Protein 3O0G (pdb70)

InterPro domains:
  IPR000719 Protein kinase domain [PF00069] (4-286)
  IPR000719 Protein kinase domain [PS50011] (4-286)
  IPR000719 Protein kinase domain [SM00220] (4-286)
  IPR008271 Serine/threonine-protein kinase, active site [PS00108] (122-134)
  IPR011009 Protein kinase-like domain superfamily [SSF56112] (1-290)
  IPR017441 Protein kinase, ATP binding site [PS00107] (10-33)
  IPR050108 Cyclin-dependent kinase [PTHR24056] (2-286)

Secondary structure (DSSP, 8-state):
--SEEEEEEEEE-SSSEEEEEEETTT--EEEEEEEESS-SSTTHHHHHHHHHHHHTT---TTBPPEEEEEEETTEEEEEEE--SEEHHHHHHHTTT---HHHHHHHHHHHHHHHHHHHHTTEE----SGGGEEE-TTS-EEE---TT-EE--S--S---S--S-GGG--HHHHTT-S---THHHHHHHHHHHHHHTTTS--S---SSHHHHHHHHHHHH-PPPTTT-TTGGGSTT--------TT---TTTSTT--HHHHHHHHHHS-SSGGGSPPHHHHHTSGGGTT-/---B--EEEE---EEEEEE--HHHHHHHHHHTT---TTBPPEEEEEEETTEEEEEEE--SEEHHHHHHHTTT---HHHHHHHHHHHHHHHHHHHHTTEE----SGGGEEE-TTS-EEE---SS-EE--S--S---S--S-GGG--HHHHTT-S---THHHHHHHHHHHHHHTTTS--S---SSHHHHHHHHHHHH-PPPTTT-GGGGGSTT------------STTT-TT--HHHHHHHHHHS-SSGGGSPPHHHHHTSGGG--/--SHHHHHHHHHHHHHHH-TT-TT--THHHHHHHHHHHHHHHHHTS-SS-S--HHHHHHHHHHHHHHS-TT--SHHHHHHHHHHHHHHHHHHH-SSS---SGGG---S-HHHHHHHHHHHHHHHHHHHHHHHH-HHHHHHHHHHHHTT-/---HHHHHHHHHHHHHHH-TT-TT--THHHHHHHHHHHHHHHHHTS-SS-S--HHHHHHHHHHHHHH--TT--SHHHHHHHHHHHHHHHHHHH-SSS---SGGG--SS-SHHHHHHHHHHHHHHHHHHHHHHH-HHHHHHHHHHHHTT-

Structure (mmCIF, N/CA/C/O backbone):
data_3O0G
#
_entry.id   3O0G
#
_cell.length_a   117.124
_cell.length_b   117.124
_cell.length_c   155.599
_cell.angle_alpha   90.00
_cell.angle_beta   90.00
_cell.angle_gamma   120.00
#
_symmetry.space_group_name_H-M   'P 32 2 1'
#
loop_
_entity.id
_entity.type
_entity.pdbx_description
1 polymer 'Cell division protein kinase 5'
2 polymer 'Cyclin-dependent kinase 5 activator 1'
3 non-polymer {4-amino-2-[(4-chlorophenyl)amino]-1,3-thiazol-5-yl}(3-nitrophenyl)methanone
4 water water
#
loop_
_atom_site.group_PDB
_atom_site.id
_atom_site.type_symbol
_atom_site.label_atom_id
_atom_site.label_alt_id
_atom_site.label_comp_id
_atom_site.label_asym_id
_atom_site.label_entity_id
_atom_site.label_seq_id
_atom_site.pdbx_PDB_ins_code
_atom_site.Cartn_x
_atom_site.Cartn_y
_atom_site.Cartn_z
_atom_site.occupancy
_atom_site.B_iso_or_equiv
_atom_site.auth_seq_id
_atom_site.auth_comp_id
_atom_site.auth_asym_id
_atom_site.auth_atom_id
_atom_site.pdbx_PDB_model_num
ATOM 1 N N . MET A 1 1 ? 70.052 14.346 24.024 1.00 67.54 1 MET A N 1
ATOM 2 C CA . MET A 1 1 ? 69.684 13.163 23.189 1.00 67.18 1 MET A CA 1
ATOM 3 C C . MET A 1 1 ? 70.512 13.082 21.914 1.00 68.57 1 MET A C 1
ATOM 4 O O . MET A 1 1 ? 71.139 14.070 21.508 1.00 69.56 1 MET A O 1
ATOM 9 N N . GLN A 1 2 ? 70.522 11.896 21.298 1.00 68.33 2 GLN A N 1
ATOM 10 C CA . GLN A 1 2 ? 71.182 11.679 20.010 1.00 68.51 2 GLN A CA 1
ATOM 11 C C . GLN A 1 2 ? 70.385 12.273 18.825 1.00 66.16 2 GLN A C 1
ATOM 12 O O . GLN A 1 2 ? 70.967 12.833 17.896 1.00 66.72 2 GLN A O 1
ATOM 18 N N . LYS A 1 3 ? 69.060 12.169 18.869 1.00 63.19 3 LYS A N 1
ATOM 19 C CA . LYS A 1 3 ? 68.208 12.719 17.809 1.00 61.11 3 LYS A CA 1
ATOM 20 C C . LYS A 1 3 ? 68.152 14.257 17.825 1.00 59.44 3 LYS A C 1
ATOM 21 O O . LYS A 1 3 ? 67.907 14.882 16.790 1.00 59.49 3 LYS A O 1
ATOM 27 N N . TYR A 1 4 ? 68.393 14.857 18.988 1.00 57.82 4 TYR A N 1
ATOM 28 C CA . TYR A 1 4 ? 68.255 16.307 19.148 1.00 56.00 4 TYR A CA 1
ATOM 29 C C . TYR A 1 4 ? 69.574 17.018 19.434 1.00 58.07 4 TYR A C 1
ATOM 30 O O . TYR A 1 4 ? 70.387 16.544 20.223 1.00 59.84 4 TYR A O 1
ATOM 39 N N . GLU A 1 5 ? 69.781 18.148 18.765 1.00 58.18 5 GLU A N 1
ATOM 40 C CA . GLU A 1 5 ? 70.932 19.009 19.008 1.00 59.60 5 GLU A CA 1
ATOM 41 C C . GLU A 1 5 ? 70.464 20.227 19.805 1.00 58.09 5 GLU A C 1
ATOM 42 O O . GLU A 1 5 ? 69.575 20.941 19.356 1.00 56.15 5 GLU A O 1
ATOM 48 N N . LYS A 1 6 ? 71.056 20.449 20.981 1.00 59.12 6 LYS A N 1
ATOM 49 C CA . LYS A 1 6 ? 70.722 21.606 21.826 1.00 58.79 6 LYS A CA 1
ATOM 50 C C . LYS A 1 6 ? 71.274 22.885 21.212 1.00 60.07 6 LYS A C 1
ATOM 51 O O . LYS A 1 6 ? 72.423 22.915 20.774 1.00 62.50 6 LYS A O 1
ATOM 57 N N . LEU A 1 7 ? 70.456 23.934 21.201 1.00 59.17 7 LEU A N 1
ATOM 58 C CA . LEU A 1 7 ? 70.810 25.209 20.577 1.00 60.32 7 LEU A CA 1
ATOM 59 C C . LEU A 1 7 ? 71.148 26.274 21.617 1.00 60.73 7 LEU A C 1
ATOM 60 O O . LEU A 1 7 ? 72.197 26.926 21.541 1.00 62.91 7 LEU A O 1
ATOM 65 N N . GLU A 1 8 ? 70.240 26.448 22.569 1.00 59.03 8 GLU A N 1
ATOM 66 C CA . GLU A 1 8 ? 70.387 27.390 23.672 1.00 59.43 8 GLU A CA 1
ATOM 67 C C . GLU A 1 8 ? 69.546 26.902 24.844 1.00 58.06 8 GLU A C 1
ATOM 68 O O . GLU A 1 8 ? 68.584 26.148 24.662 1.00 56.03 8 GLU A O 1
ATOM 74 N N . LYS A 1 9 ? 69.902 27.364 26.039 1.00 59.08 9 LYS A N 1
ATOM 75 C CA . LYS A 1 9 ? 69.049 27.246 27.220 1.00 58.41 9 LYS A CA 1
ATOM 76 C C . LYS A 1 9 ? 68.164 28.500 27.295 1.00 57.34 9 LYS A C 1
ATOM 77 O O . LYS A 1 9 ? 68.673 29.602 27.522 1.00 58.76 9 LYS A O 1
ATOM 83 N N . ILE A 1 10 ? 66.850 28.338 27.108 1.00 55.74 10 ILE A N 1
ATOM 84 C CA . ILE A 1 10 ? 65.944 29.480 26.924 1.00 55.15 10 ILE A CA 1
ATOM 85 C C . ILE A 1 10 ? 64.821 29.522 27.930 1.00 54.39 10 ILE A C 1
ATOM 86 O O . ILE A 1 10 ? 63.910 30.371 27.834 1.00 53.87 10 ILE A O 1
ATOM 91 N N . GLY A 1 11 ? 64.862 28.619 28.899 1.00 55.09 11 GLY A N 1
ATOM 92 C CA . GLY A 1 11 ? 63.652 28.335 29.624 1.00 54.66 11 GLY A CA 1
ATOM 93 C C . GLY A 1 11 ? 63.718 28.222 31.119 1.00 55.74 11 GLY A C 1
ATOM 94 O O . GLY A 1 11 ? 64.488 27.425 31.672 1.00 57.01 11 GLY A O 1
ATOM 95 N N . GLU A 1 12 ? 62.889 29.046 31.757 1.00 55.50 12 GLU A N 1
ATOM 96 C CA . GLU A 1 12 ? 62.523 28.872 33.143 1.00 55.84 12 GLU A CA 1
ATOM 97 C C . GLU A 1 12 ? 61.544 27.703 33.123 1.00 54.95 12 GLU A C 1
ATOM 98 O O . GLU A 1 12 ? 60.316 27.890 33.049 1.00 53.50 12 GLU A O 1
ATOM 104 N N . GLY A 1 13 ? 62.073 26.487 33.156 1.00 56.02 13 GLY A N 1
ATOM 105 C CA . GLY A 1 13 ? 61.184 25.351 33.292 1.00 55.72 13 GLY A CA 1
ATOM 106 C C . GLY A 1 13 ? 60.363 25.659 34.524 1.00 55.37 13 GLY A C 1
ATOM 107 O O . GLY A 1 13 ? 60.838 26.345 35.440 1.00 56.92 13 GLY A O 1
ATOM 108 N N . THR A 1 14 ? 59.128 25.192 34.575 1.00 54.08 14 THR A N 1
ATOM 109 C CA . THR A 1 14 ? 58.382 25.351 35.818 1.00 53.50 14 THR A CA 1
ATOM 110 C C . THR A 1 14 ? 58.945 24.418 36.906 1.00 54.54 14 THR A C 1
ATOM 111 O O . THR A 1 14 ? 58.955 24.768 38.097 1.00 55.80 14 THR A O 1
ATOM 115 N N . TYR A 1 15 ? 59.417 23.239 36.494 1.00 54.15 15 TYR A N 1
ATOM 116 C CA . TYR A 1 15 ? 60.025 22.278 37.417 1.00 54.07 15 TYR A CA 1
ATOM 117 C C . TYR A 1 15 ? 61.360 21.751 36.925 1.00 55.36 15 TYR A C 1
ATOM 118 O O . TYR A 1 15 ? 62.130 21.169 37.708 1.00 57.71 15 TYR A O 1
ATOM 127 N N . GLY A 1 16 ? 61.647 21.931 35.637 1.00 54.19 16 GLY A N 1
ATOM 128 C CA . GLY A 1 16 ? 62.921 21.480 35.096 1.00 55.28 16 GLY A CA 1
ATOM 129 C C . GLY A 1 16 ? 63.681 22.582 34.374 1.00 55.05 16 GLY A C 1
ATOM 130 O O . GLY A 1 16 ? 63.592 23.762 34.748 1.00 55.32 16 GLY A O 1
ATOM 131 N N . THR A 1 17 ? 64.428 22.198 33.341 1.00 54.58 17 THR A N 1
ATOM 132 C CA . THR A 1 17 ? 65.143 23.160 32.506 1.00 53.93 17 THR A CA 1
ATOM 133 C C . THR A 1 17 ? 64.816 23.032 31.002 1.00 51.97 17 THR A C 1
ATOM 134 O O . THR A 1 17 ? 64.929 21.948 30.416 1.00 51.51 17 THR A O 1
ATOM 138 N N . VAL A 1 18 ? 64.423 24.153 30.391 1.00 49.30 18 VAL A N 1
ATOM 139 C CA . VAL A 1 18 ? 64.036 24.179 28.974 1.00 47.38 18 VAL A CA 1
ATOM 140 C C . VAL A 1 18 ? 65.167 24.599 28.028 1.00 48.09 18 VAL A C 1
ATOM 141 O O . VAL A 1 18 ? 65.904 25.552 28.312 1.00 49.27 18 VAL A O 1
ATOM 145 N N . PHE A 1 19 ? 65.298 23.878 26.915 1.00 47.42 19 PHE A N 1
ATOM 146 C CA . PHE A 1 19 ? 66.277 24.167 25.871 1.00 48.29 19 PHE A CA 1
ATOM 147 C C . PHE A 1 19 ? 65.603 24.280 24.504 1.00 47.30 19 PHE A C 1
ATOM 148 O O . PHE A 1 19 ? 64.606 23.600 24.223 1.00 45.84 19 PHE A O 1
ATOM 156 N N . LYS A 1 20 ? 66.133 25.166 23.666 1.00 47.11 20 LYS A N 1
ATOM 157 C CA . LYS A 1 20 ? 65.776 25.197 22.258 1.00 46.63 20 LYS A CA 1
ATOM 158 C C . LYS A 1 20 ? 66.603 24.115 21.597 1.00 47.42 20 LYS A C 1
ATOM 159 O O . LYS A 1 20 ? 67.788 23.939 21.908 1.00 48.85 20 LYS A O 1
ATOM 165 N N . ALA A 1 21 ? 65.987 23.354 20.705 1.00 46.04 21 ALA A N 1
ATOM 166 C CA . ALA A 1 21 ? 66.717 22.257 20.083 1.00 47.11 21 ALA A CA 1
ATOM 167 C C . ALA A 1 21 ? 66.289 22.031 18.651 1.00 46.75 21 ALA A C 1
ATOM 168 O O . ALA A 1 21 ? 65.244 22.512 18.214 1.00 45.40 21 ALA A O 1
ATOM 170 N N . LYS A 1 22 ? 67.117 21.290 17.939 1.00 48.31 22 LYS A N 1
ATOM 171 C CA . LYS A 1 22 ? 66.863 20.929 16.560 1.00 49.07 22 LYS A CA 1
ATOM 172 C C . LYS A 1 22 ? 66.816 19.403 16.452 1.00 49.12 22 LYS A C 1
ATOM 173 O O . LYS A 1 22 ? 67.700 18.711 16.939 1.00 49.84 22 LYS A O 1
ATOM 179 N N . ASN A 1 23 ? 65.750 18.893 15.851 1.00 48.77 23 ASN A N 1
ATOM 180 C CA . ASN A 1 23 ? 65.644 17.482 15.504 1.00 50.12 23 ASN A CA 1
ATOM 181 C C . ASN A 1 23 ? 66.584 17.222 14.327 1.00 53.14 23 ASN A C 1
ATOM 182 O O . ASN A 1 23 ? 66.362 17.750 13.241 1.00 53.61 23 ASN A O 1
ATOM 187 N N . ARG A 1 24 ? 67.637 16.434 14.549 1.00 55.52 24 ARG A N 1
ATOM 188 C CA . ARG A 1 24 ? 68.664 16.197 13.533 1.00 59.03 24 ARG A CA 1
ATOM 189 C C . ARG A 1 24 ? 68.113 15.469 12.303 1.00 60.03 24 ARG A C 1
ATOM 190 O O . ARG A 1 24 ? 68.630 15.626 11.200 1.00 61.51 24 ARG A O 1
ATOM 198 N N . GLU A 1 25 ? 67.060 14.681 12.500 1.00 59.59 25 GLU A N 1
ATOM 199 C CA . GLU A 1 25 ? 66.481 13.895 11.415 1.00 60.57 25 GLU A CA 1
ATOM 200 C C . GLU A 1 25 ? 65.589 14.740 10.510 1.00 60.10 25 GLU A C 1
ATOM 201 O O . GLU A 1 25 ? 65.704 14.642 9.286 1.00 62.30 25 GLU A O 1
ATOM 207 N N . THR A 1 26 ? 64.730 15.566 11.107 1.00 57.53 26 THR A N 1
ATOM 208 C CA . THR A 1 26 ? 63.769 16.407 10.368 1.00 56.73 26 THR A CA 1
ATOM 209 C C . THR A 1 26 ? 64.153 17.888 10.227 1.00 56.63 26 THR A C 1
ATOM 210 O O . THR A 1 26 ? 63.475 18.633 9.510 1.00 56.37 26 THR A O 1
ATOM 214 N N . HIS A 1 27 ? 65.218 18.304 10.920 1.00 56.80 27 HIS A N 1
ATOM 215 C CA . HIS A 1 27 ? 65.646 19.718 11.026 1.00 56.44 27 HIS A CA 1
ATOM 216 C C . HIS A 1 27 ? 64.658 20.670 11.711 1.00 53.94 27 HIS A C 1
ATOM 217 O O . HIS A 1 27 ? 64.862 21.885 11.730 1.00 54.33 27 HIS A O 1
ATOM 224 N N . GLU A 1 28 ? 63.599 20.127 12.299 1.00 51.59 28 GLU A N 1
ATOM 225 C CA . GLU A 1 28 ? 62.623 20.957 12.982 1.00 48.88 28 GLU A CA 1
ATOM 226 C C . GLU A 1 28 ? 63.146 21.500 14.317 1.00 46.94 28 GLU A C 1
ATOM 227 O O . GLU A 1 28 ? 63.870 20.814 15.044 1.00 46.72 28 GLU A O 1
ATOM 233 N N . ILE A 1 29 ? 62.795 22.751 14.598 1.00 44.61 29 ILE A N 1
ATOM 234 C CA . ILE A 1 29 ? 63.089 23.377 15.878 1.00 42.99 29 ILE A CA 1
ATOM 235 C C . ILE A 1 29 ? 62.016 22.991 16.906 1.00 39.96 29 ILE A C 1
ATOM 236 O O . ILE A 1 29 ? 60.816 23.156 16.668 1.00 38.68 29 ILE A O 1
ATOM 241 N N . VAL A 1 30 ? 62.462 22.464 18.043 1.00 39.02 30 VAL A N 1
ATOM 242 C CA . VAL A 1 30 ? 61.565 22.102 19.152 1.00 37.21 30 VAL A CA 1
ATOM 243 C C . VAL A 1 30 ? 62.054 22.678 20.487 1.00 36.81 30 VAL A C 1
ATOM 244 O O . VAL A 1 30 ? 63.141 23.236 20.568 1.00 38.44 30 VAL A O 1
ATOM 248 N N . ALA A 1 31 ? 61.236 22.555 21.525 1.00 35.95 31 ALA A N 1
ATOM 249 C CA . ALA A 1 31 ? 61.659 22.867 22.883 1.00 36.24 31 ALA A CA 1
ATOM 250 C C . ALA A 1 31 ? 61.787 21.554 23.668 1.00 37.42 31 ALA A C 1
ATOM 251 O O . ALA A 1 31 ? 60.889 20.696 23.617 1.00 36.84 31 ALA A O 1
ATOM 253 N N . LEU A 1 32 ? 62.913 21.383 24.351 1.00 38.93 32 LEU A N 1
ATOM 254 C CA . LEU A 1 32 ? 63.110 20.227 25.234 1.00 40.37 32 LEU A CA 1
ATOM 255 C C . LEU A 1 32 ? 63.066 20.677 26.695 1.00 40.68 32 LEU A C 1
ATOM 256 O O . LEU A 1 32 ? 63.805 21.588 27.068 1.00 41.44 32 LEU A O 1
ATOM 261 N N . LYS A 1 33 ? 62.193 20.072 27.501 1.00 40.76 33 LYS A N 1
ATOM 262 C CA . LYS A 1 33 ? 62.200 20.265 28.965 1.00 41.50 33 LYS A CA 1
ATOM 263 C C . LYS A 1 33 ? 62.838 19.016 29.610 1.00 43.81 33 LYS A C 1
ATOM 264 O O . LYS A 1 33 ? 62.276 17.916 29.538 1.00 43.84 33 LYS A O 1
ATOM 270 N N . ARG A 1 34 ? 64.037 19.178 30.174 1.00 45.24 34 ARG A N 1
ATOM 271 C CA . ARG A 1 34 ? 64.783 18.063 30.743 1.00 47.43 34 ARG A CA 1
ATOM 272 C C . ARG A 1 34 ? 64.629 17.993 32.260 1.00 48.07 34 ARG A C 1
ATOM 273 O O . ARG A 1 34 ? 64.668 19.015 32.957 1.00 47.06 34 ARG A O 1
ATOM 281 N N . VAL A 1 35 ? 64.470 16.770 32.756 1.00 48.90 35 VAL A N 1
ATOM 282 C CA . VAL A 1 35 ? 64.230 16.530 34.175 1.00 49.68 35 VAL A CA 1
ATOM 283 C C . VAL A 1 35 ? 65.208 15.486 34.643 1.00 51.52 35 VAL A C 1
ATOM 284 O O . VAL A 1 35 ? 65.240 14.370 34.107 1.00 51.88 35 VAL A O 1
ATOM 288 N N . ARG A 1 36 ? 66.029 15.853 35.626 1.00 53.04 36 ARG A N 1
ATOM 289 C CA . ARG A 1 36 ? 66.950 14.907 36.242 1.00 55.47 36 ARG A CA 1
ATOM 290 C C . ARG A 1 36 ? 66.159 13.878 37.039 1.00 55.23 36 ARG A C 1
ATOM 291 O O . ARG A 1 36 ? 65.223 14.234 37.755 1.00 53.82 36 ARG A O 1
ATOM 299 N N . LEU A 1 37 ? 66.540 12.613 36.912 1.00 57.21 37 LEU A N 1
ATOM 300 C CA . LEU A 1 37 ? 65.827 11.521 37.571 1.00 57.97 37 LEU A CA 1
ATOM 301 C C . LEU A 1 37 ? 66.605 10.962 38.755 1.00 61.34 37 LEU A C 1
ATOM 302 O O . LEU A 1 37 ? 66.038 10.287 39.618 1.00 62.54 37 LEU A O 1
ATOM 307 N N . ASP A 1 38 ? 67.906 11.236 38.779 1.00 63.57 38 ASP A N 1
ATOM 308 C CA . ASP A 1 38 ? 68.759 10.899 39.916 1.00 67.08 38 ASP A CA 1
ATOM 309 C C . ASP A 1 38 ? 68.816 12.128 40.815 1.00 67.58 38 ASP A C 1
ATOM 310 O O . ASP A 1 38 ? 69.893 12.648 41.135 1.00 69.48 38 ASP A O 1
ATOM 315 N N . ASP A 1 39 ? 67.628 12.562 41.222 1.00 66.91 39 ASP A N 1
ATOM 316 C CA . ASP A 1 39 ? 67.404 13.856 41.848 1.00 67.11 39 ASP A CA 1
ATOM 317 C C . ASP A 1 39 ? 68.136 14.067 43.156 1.00 69.36 39 ASP A C 1
ATOM 318 O O . ASP A 1 39 ? 68.693 13.149 43.749 1.00 71.20 39 ASP A O 1
ATOM 323 N N . ASP A 1 40 ? 68.086 15.320 43.587 1.00 69.26 40 ASP A N 1
ATOM 324 C CA . ASP A 1 40 ? 68.405 15.732 44.937 1.00 71.21 40 ASP A CA 1
ATOM 325 C C . ASP A 1 40 ? 67.216 16.611 45.371 1.00 69.37 40 ASP A C 1
ATOM 326 O O . ASP A 1 40 ? 67.065 16.932 46.552 1.00 70.71 40 ASP A O 1
ATOM 331 N N . ASP A 1 41 ? 66.378 16.973 44.386 1.00 66.92 41 ASP A N 1
ATOM 332 C CA . ASP A 1 41 ? 65.088 17.660 44.574 1.00 64.83 41 ASP A CA 1
ATOM 333 C C . ASP A 1 41 ? 63.968 16.630 44.372 1.00 63.41 41 ASP A C 1
ATOM 334 O O . ASP A 1 41 ? 63.330 16.550 43.305 1.00 61.59 41 ASP A O 1
ATOM 339 N N . GLU A 1 42 ? 63.748 15.857 45.431 1.00 64.19 42 GLU A N 1
ATOM 340 C CA . GLU A 1 42 ? 63.061 14.562 45.399 1.00 63.68 42 GLU A CA 1
ATOM 341 C C . GLU A 1 42 ? 61.760 14.441 44.582 1.00 60.30 42 GLU A C 1
ATOM 342 O O . GLU A 1 42 ? 61.549 13.415 43.912 1.00 60.92 42 GLU A O 1
ATOM 348 N N . GLY A 1 43 ? 60.915 15.465 44.631 1.00 56.95 43 GLY A N 1
ATOM 349 C CA . GLY A 1 43 ? 59.576 15.382 44.073 1.00 53.46 43 GLY A CA 1
ATOM 350 C C . GLY A 1 43 ? 59.345 15.816 42.633 1.00 50.44 43 GLY A C 1
ATOM 351 O O . GLY A 1 43 ? 58.226 15.708 42.134 1.00 48.91 43 GLY A O 1
ATOM 352 N N . VAL A 1 44 ? 60.384 16.294 41.951 1.00 49.64 44 VAL A N 1
ATOM 353 C CA . VAL A 1 44 ? 60.219 16.849 40.594 1.00 46.92 44 VAL A CA 1
ATOM 354 C C . VAL A 1 44 ? 59.633 15.852 39.566 1.00 45.46 44 VAL A C 1
ATOM 355 O O . VAL A 1 44 ? 58.681 16.192 38.879 1.00 43.53 44 VAL A O 1
ATOM 359 N N . PRO A 1 45 ? 60.174 14.636 39.450 1.00 46.37 45 PRO A N 1
ATOM 360 C CA . PRO A 1 45 ? 59.652 13.691 38.448 1.00 45.82 45 PRO A CA 1
ATOM 361 C C . PRO A 1 45 ? 58.136 13.492 38.572 1.00 44.28 45 PRO A C 1
ATOM 362 O O . PRO A 1 45 ? 57.467 13.343 37.557 1.00 42.81 45 PRO A O 1
ATOM 366 N N . SER A 1 46 ? 57.614 13.531 39.796 1.00 44.38 46 SER A N 1
ATOM 367 C CA . SER A 1 46 ? 56.175 13.414 40.060 1.00 43.80 46 SER A CA 1
ATOM 368 C C . SER A 1 46 ? 55.311 14.437 39.297 1.00 41.01 46 SER A C 1
ATOM 369 O O . SER A 1 46 ? 54.323 14.079 38.642 1.00 39.86 46 SER A O 1
ATOM 372 N N . SER A 1 47 ? 55.697 15.710 39.345 1.00 39.58 47 SER A N 1
ATOM 373 C CA . SER A 1 47 ? 55.006 16.744 38.597 1.00 37.50 47 SER A CA 1
ATOM 374 C C . SER A 1 47 ? 55.125 16.548 37.077 1.00 35.50 47 SER A C 1
ATOM 375 O O . SER A 1 47 ? 54.164 16.773 36.342 1.00 34.22 47 SER A O 1
ATOM 378 N N . ALA A 1 48 ? 56.307 16.150 36.630 1.00 34.80 48 ALA A N 1
ATOM 379 C CA . ALA A 1 48 ? 56.578 15.921 35.216 1.00 33.82 48 ALA A CA 1
ATOM 380 C C . ALA A 1 48 ? 55.686 14.792 34.676 1.00 33.25 48 ALA A C 1
ATOM 381 O O . ALA A 1 48 ? 55.128 14.904 33.583 1.00 30.97 48 ALA A O 1
ATOM 383 N N . LEU A 1 49 ? 55.547 13.727 35.472 1.00 33.72 49 LEU A N 1
ATOM 384 C CA . LEU A 1 49 ? 54.752 12.567 35.079 1.00 34.71 49 LEU A CA 1
ATOM 385 C C . LEU A 1 49 ? 53.289 12.953 34.972 1.00 33.80 49 LEU A C 1
ATOM 386 O O . LEU A 1 49 ? 52.598 12.532 34.041 1.00 33.44 49 LEU A O 1
ATOM 391 N N . ARG A 1 50 ? 52.824 13.776 35.911 1.00 33.62 50 ARG A N 1
ATOM 392 C CA . ARG A 1 50 ? 51.479 14.309 35.842 1.00 33.15 50 ARG A CA 1
ATOM 393 C C . ARG A 1 50 ? 51.291 15.168 34.588 1.00 31.82 50 ARG A C 1
ATOM 394 O O . ARG A 1 50 ? 50.278 15.036 33.877 1.00 31.24 50 ARG A O 1
ATOM 402 N N . GLU A 1 51 ? 52.246 16.054 34.306 1.00 30.30 51 GLU A N 1
ATOM 403 C CA . GLU A 1 51 ? 52.123 16.876 33.095 1.00 29.88 51 GLU A CA 1
ATOM 404 C C . GLU A 1 51 ? 52.079 16.004 31.827 1.00 28.81 51 GLU A C 1
ATOM 405 O O . GLU A 1 51 ? 51.271 16.260 30.931 1.00 28.05 51 GLU A O 1
ATOM 411 N N . ILE A 1 52 ? 52.922 14.978 31.755 1.00 29.20 52 ILE A N 1
ATOM 412 C CA . ILE A 1 52 ? 52.903 14.079 30.602 1.00 29.85 52 ILE A CA 1
ATOM 413 C C . ILE A 1 52 ? 51.514 13.408 30.465 1.00 30.61 52 ILE A C 1
ATOM 414 O O . ILE A 1 52 ? 50.897 13.438 29.389 1.00 29.52 52 ILE A O 1
ATOM 419 N N . CYS A 1 53 ? 51.025 12.817 31.554 1.00 30.90 53 CYS A N 1
ATOM 420 C CA . CYS A 1 53 ? 49.706 12.188 31.561 1.00 32.53 53 CYS A CA 1
ATOM 421 C C . CYS A 1 53 ? 48.593 13.083 31.016 1.00 30.79 53 CYS A C 1
ATOM 422 O O . CYS A 1 53 ? 47.753 12.646 30.237 1.00 31.04 53 CYS A O 1
ATOM 425 N N . LEU A 1 54 ? 48.588 14.334 31.449 1.00 29.19 54 LEU A N 1
ATOM 426 C CA . LEU A 1 54 ? 47.570 15.284 31.029 1.00 28.70 54 LEU A CA 1
ATOM 427 C C . LEU A 1 54 ? 47.759 15.758 29.577 1.00 28.97 54 LEU A C 1
ATOM 428 O O . LEU A 1 54 ? 46.811 15.745 28.790 1.00 28.62 54 LEU A O 1
ATOM 433 N N . LEU A 1 55 ? 48.982 16.144 29.222 1.00 28.61 55 LEU A N 1
ATOM 434 C CA . LEU A 1 55 ? 49.237 16.703 27.888 1.00 29.39 55 LEU A CA 1
ATOM 435 C C . LEU A 1 55 ? 49.039 15.680 26.757 1.00 29.87 55 LEU A C 1
ATOM 436 O O . LEU A 1 55 ? 48.673 16.057 25.645 1.00 29.74 55 LEU A O 1
ATOM 441 N N . LYS A 1 56 ? 49.272 14.395 27.040 1.00 30.17 56 LYS A N 1
ATOM 442 C CA . LYS A 1 56 ? 48.917 13.320 26.112 1.00 31.72 56 LYS A CA 1
ATOM 443 C C . LYS A 1 56 ? 47.437 13.330 25.713 1.00 31.83 56 LYS A C 1
ATOM 444 O O . LYS A 1 56 ? 47.086 12.895 24.611 1.00 33.09 56 LYS A O 1
ATOM 450 N N . GLU A 1 57 ? 46.591 13.825 26.605 1.00 31.03 57 GLU A N 1
ATOM 451 C CA . GLU A 1 57 ? 45.145 13.848 26.401 1.00 31.69 57 GLU A CA 1
ATOM 452 C C . GLU A 1 57 ? 44.617 15.239 26.043 1.00 30.81 57 GLU A C 1
ATOM 453 O O . GLU A 1 57 ? 43.400 15.450 25.935 1.00 31.50 57 GLU A O 1
ATOM 459 N N . LEU A 1 58 ? 45.521 16.179 25.834 1.00 29.71 58 LEU A N 1
ATOM 460 C CA . LEU A 1 58 ? 45.093 17.536 25.564 1.00 29.37 58 LEU A CA 1
ATOM 461 C C . LEU A 1 58 ? 45.739 18.020 24.274 1.00 29.65 58 LEU A C 1
ATOM 462 O O . LEU A 1 58 ? 46.730 18.754 24.307 1.00 30.17 58 LEU A O 1
ATOM 467 N N . LYS A 1 59 ? 45.168 17.620 23.141 1.00 29.22 59 LYS A N 1
ATOM 468 C CA . LYS A 1 59 ? 45.712 18.023 21.860 1.00 30.00 59 LYS A CA 1
ATOM 469 C C . LYS A 1 59 ? 44.780 19.068 21.242 1.00 30.05 59 LYS A C 1
ATOM 470 O O . LYS A 1 59 ? 43.684 18.757 20.777 1.00 30.13 59 LYS A O 1
ATOM 476 N N . HIS A 1 60 ? 45.218 20.314 21.274 1.00 29.06 60 HIS A N 1
ATOM 477 C CA . HIS A 1 60 ? 44.433 21.423 20.747 1.00 29.11 60 HIS A CA 1
ATOM 478 C C . HIS A 1 60 ? 45.409 22.507 20.313 1.00 29.62 60 HIS A C 1
ATOM 479 O O . HIS A 1 60 ? 46.469 22.666 20.931 1.00 27.84 60 HIS A O 1
ATOM 486 N N . LYS A 1 61 ? 45.074 23.250 19.253 1.00 30.23 61 LYS A N 1
ATOM 487 C CA . LYS A 1 61 ? 45.965 24.320 18.768 1.00 31.11 61 LYS A CA 1
ATOM 488 C C . LYS A 1 61 ? 46.378 25.348 19.827 1.00 29.68 61 LYS A C 1
ATOM 489 O O . LYS A 1 61 ? 47.431 25.971 19.707 1.00 29.55 61 LYS A O 1
ATOM 495 N N . ASN A 1 62 ? 45.565 25.536 20.861 1.00 28.33 62 ASN A N 1
ATOM 496 C CA . ASN A 1 62 ? 45.861 26.561 21.861 1.00 27.58 62 ASN A CA 1
ATOM 497 C C . ASN A 1 62 ? 46.358 26.003 23.203 1.00 27.14 62 ASN A C 1
ATOM 498 O O . ASN A 1 62 ? 46.304 26.673 24.237 1.00 26.47 62 ASN A O 1
ATOM 503 N N . ILE A 1 63 ? 46.824 24.755 23.173 1.00 27.45 63 ILE A N 1
ATOM 504 C CA . ILE A 1 63 ? 47.494 24.138 24.323 1.00 27.56 63 ILE A CA 1
ATOM 505 C C . ILE A 1 63 ? 48.837 23.677 23.799 1.00 27.40 63 ILE A C 1
ATOM 506 O O . ILE A 1 63 ? 48.912 23.102 22.704 1.00 27.21 63 ILE A O 1
ATOM 511 N N . VAL A 1 64 ? 49.897 23.957 24.560 1.00 26.60 64 VAL A N 1
ATOM 512 C CA . VAL A 1 64 ? 51.257 23.615 24.142 1.00 27.64 64 VAL A CA 1
ATOM 513 C C . VAL A 1 64 ? 51.298 22.121 23.813 1.00 27.99 64 VAL A C 1
ATOM 514 O O . VAL A 1 64 ? 50.768 21.305 24.557 1.00 27.69 64 VAL A O 1
ATOM 518 N N . ARG A 1 65 ? 51.911 21.784 22.689 1.00 28.35 65 ARG A N 1
ATOM 519 C CA . ARG A 1 65 ? 51.886 20.414 22.222 1.00 29.02 65 ARG A CA 1
ATOM 520 C C . ARG A 1 65 ? 53.094 19.624 22.725 1.00 28.32 65 ARG A C 1
ATOM 521 O O . ARG A 1 65 ? 54.240 19.988 22.457 1.00 26.93 65 ARG A O 1
ATOM 529 N N . LEU A 1 66 ? 52.823 18.565 23.477 1.00 27.89 66 LEU A N 1
ATOM 530 C CA . LEU A 1 66 ? 53.845 17.573 23.804 1.00 28.56 66 LEU A CA 1
ATOM 531 C C . LEU A 1 66 ? 53.977 16.599 22.623 1.00 29.32 66 LEU A C 1
ATOM 532 O O . LEU A 1 66 ? 53.024 15.874 22.315 1.00 29.62 66 LEU A O 1
ATOM 537 N N . HIS A 1 67 ? 55.146 16.558 21.989 1.00 29.77 67 HIS A N 1
ATOM 538 C CA . HIS A 1 67 ? 55.371 15.697 20.831 1.00 30.93 67 HIS A CA 1
ATOM 539 C C . HIS A 1 67 ? 55.857 14.307 21.227 1.00 32.60 67 HIS A C 1
ATOM 540 O O . HIS A 1 67 ? 55.494 13.324 20.594 1.00 33.09 67 HIS A O 1
ATOM 547 N N . ASP A 1 68 ? 56.703 14.240 22.254 1.00 32.70 68 ASP A N 1
ATOM 548 C CA . ASP A 1 68 ? 57.381 12.995 22.613 1.00 34.30 68 ASP A CA 1
ATOM 549 C C . ASP A 1 68 ? 57.959 13.090 24.022 1.00 34.25 68 ASP A C 1
ATOM 550 O O . ASP A 1 68 ? 58.090 14.188 24.582 1.00 32.68 68 ASP A O 1
ATOM 555 N N . VAL A 1 69 ? 58.314 11.937 24.576 1.00 35.04 69 VAL A N 1
ATOM 556 C CA . VAL A 1 69 ? 58.998 11.884 25.859 1.00 35.79 69 VAL A CA 1
ATOM 557 C C . VAL A 1 69 ? 60.122 10.903 25.722 1.00 38.34 69 VAL A C 1
ATOM 558 O O . VAL A 1 69 ? 59.925 9.779 25.258 1.00 38.83 69 VAL A O 1
ATOM 562 N N . LEU A 1 70 ? 61.306 11.337 26.115 1.00 40.10 70 LEU A N 1
ATOM 563 C CA . LEU A 1 70 ? 62.483 10.505 26.013 1.00 43.48 70 LEU A CA 1
ATOM 564 C C . LEU A 1 70 ? 63.027 10.199 27.386 1.00 44.51 70 LEU A C 1
ATOM 565 O O . LEU A 1 70 ? 62.955 11.019 28.299 1.00 43.38 70 LEU A O 1
ATOM 570 N N . HIS A 1 71 ? 63.570 9.002 27.518 1.00 46.57 71 HIS A N 1
ATOM 571 C CA . HIS A 1 71 ? 64.178 8.584 28.759 1.00 48.59 71 HIS A CA 1
ATOM 572 C C . HIS A 1 71 ? 65.538 7.990 28.429 1.00 51.24 71 HIS A C 1
ATOM 573 O O . HIS A 1 71 ? 65.627 6.909 27.843 1.00 52.18 71 HIS A O 1
ATOM 580 N N . SER A 1 72 ? 66.590 8.730 28.770 1.00 53.11 72 SER A N 1
ATOM 581 C CA . SER A 1 72 ? 67.983 8.325 28.514 1.00 57.16 72 SER A CA 1
ATOM 582 C C . SER A 1 72 ? 68.872 9.036 29.515 1.00 58.64 72 SER A C 1
ATOM 583 O O . SER A 1 72 ? 68.519 10.108 30.002 1.00 57.11 72 SER A O 1
ATOM 586 N N . ASP A 1 73 ? 70.043 8.467 29.780 1.00 62.36 73 ASP A N 1
ATOM 587 C CA . ASP A 1 73 ? 70.877 8.923 30.890 1.00 65.02 73 ASP A CA 1
ATOM 588 C C . ASP A 1 73 ? 70.107 8.646 32.191 1.00 64.34 73 ASP A C 1
ATOM 589 O O . ASP A 1 73 ? 69.601 7.534 32.415 1.00 65.72 73 ASP A O 1
ATOM 594 N N . LYS A 1 74 ? 70.051 9.656 33.044 1.00 62.78 74 LYS A N 1
ATOM 595 C CA . LYS A 1 74 ? 69.262 9.641 34.255 1.00 61.42 74 LYS A CA 1
ATOM 596 C C . LYS A 1 74 ? 68.396 10.868 34.077 1.00 58.01 74 LYS A C 1
ATOM 597 O O . LYS A 1 74 ? 68.260 11.721 34.964 1.00 57.50 74 LYS A O 1
ATOM 603 N N . LYS A 1 75 ? 67.818 10.953 32.879 1.00 55.94 75 LYS A N 1
ATOM 604 C CA . LYS A 1 75 ? 67.056 12.115 32.476 1.00 53.41 75 LYS A CA 1
ATOM 605 C C . LYS A 1 75 ? 65.758 11.780 31.742 1.00 50.45 75 LYS A C 1
ATOM 606 O O . LYS A 1 75 ? 65.702 10.886 30.891 1.00 50.37 75 LYS A O 1
ATOM 612 N N . LEU A 1 76 ? 64.725 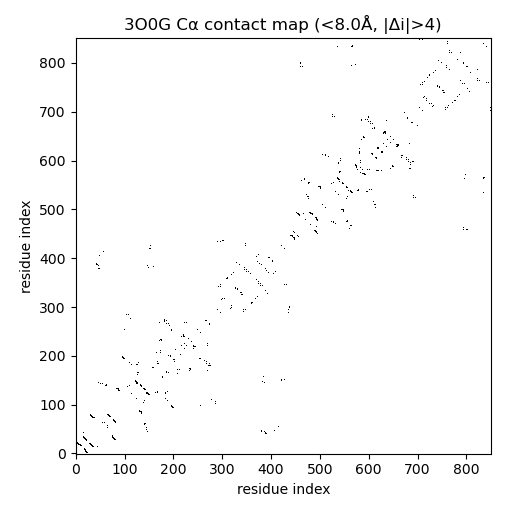12.515 32.108 1.00 47.53 76 LEU A N 1
ATOM 613 C CA . LEU A 1 76 ? 63.455 12.509 31.414 1.00 45.75 76 LEU A CA 1
ATOM 614 C C . LEU A 1 76 ? 63.380 13.779 30.563 1.00 44.11 76 LEU A C 1
ATOM 615 O O . LEU A 1 76 ? 63.429 14.885 31.102 1.00 43.72 76 LEU A O 1
ATOM 620 N N . THR A 1 77 ? 63.249 13.627 29.244 1.00 43.18 77 THR A N 1
ATOM 621 C CA . THR A 1 77 ? 63.097 14.797 28.375 1.00 41.71 77 THR A CA 1
ATOM 622 C C . THR A 1 77 ? 61.727 14.870 27.698 1.00 38.76 77 THR A C 1
ATOM 623 O O . THR A 1 77 ? 61.326 13.966 26.965 1.00 38.47 77 THR A O 1
ATOM 627 N N . LEU A 1 78 ? 61.016 15.953 27.937 1.00 37.00 78 LEU A N 1
ATOM 628 C CA . LEU A 1 78 ? 59.755 16.175 27.251 1.00 35.61 78 LEU A CA 1
ATOM 629 C C . LEU A 1 78 ? 60.051 17.031 26.027 1.00 35.48 78 LEU A C 1
ATOM 630 O O . LEU A 1 78 ? 60.669 18.100 26.147 1.00 34.87 78 LEU A O 1
ATOM 635 N N . VAL A 1 79 ? 59.631 16.544 24.859 1.00 34.64 79 VAL A N 1
ATOM 636 C CA . VAL A 1 79 ? 59.777 17.281 23.601 1.00 33.86 79 VAL A CA 1
ATOM 637 C C . VAL A 1 79 ? 58.476 18.028 23.290 1.00 32.55 79 VAL A C 1
ATOM 638 O O . VAL A 1 79 ? 57.424 17.406 23.082 1.00 31.50 79 VAL A O 1
ATOM 642 N N . PHE A 1 80 ? 58.560 19.358 23.252 1.00 31.20 80 PHE A N 1
ATOM 643 C CA . PHE A 1 80 ? 57.414 20.228 23.020 1.00 30.89 80 PHE A CA 1
ATOM 644 C C . PHE A 1 80 ? 57.588 21.042 21.745 1.00 31.40 80 PHE A C 1
ATOM 645 O O . PHE A 1 80 ? 58.716 21.305 21.345 1.00 32.09 80 PHE A O 1
ATOM 653 N N . GLU A 1 81 ? 56.478 21.504 21.162 1.00 31.07 81 GLU A N 1
ATOM 654 C CA . GLU A 1 81 ? 56.552 22.495 20.081 1.00 32.58 81 GLU A CA 1
ATOM 655 C C . GLU A 1 81 ? 57.332 23.698 20.616 1.00 32.40 81 GLU A C 1
ATOM 656 O O . GLU A 1 81 ? 57.323 23.966 21.820 1.00 31.52 81 GLU A O 1
ATOM 662 N N . PHE A 1 82 ? 58.038 24.394 19.734 1.00 33.83 82 PHE A N 1
ATOM 663 C CA . PHE A 1 82 ? 58.796 25.563 20.166 1.00 33.92 82 PHE A CA 1
ATOM 664 C C . PHE A 1 82 ? 57.992 26.833 19.971 1.00 33.62 82 PHE A C 1
ATOM 665 O O . PHE A 1 82 ? 57.433 27.049 18.901 1.00 32.68 82 PHE A O 1
ATOM 673 N N . CYS A 1 83 ? 57.964 27.676 21.001 1.00 33.17 83 CYS A N 1
ATOM 674 C CA . CYS A 1 83 ? 57.334 28.981 20.909 1.00 34.18 83 CYS A CA 1
ATOM 675 C C . CYS A 1 83 ? 58.363 30.055 21.232 1.00 35.47 83 CYS A C 1
ATOM 676 O O . CYS A 1 83 ? 59.175 29.921 22.154 1.00 35.14 83 CYS A O 1
ATOM 679 N N . ASP A 1 84 ? 58.294 31.138 20.476 1.00 36.49 84 ASP A N 1
ATOM 680 C CA . ASP A 1 84 ? 59.296 32.177 20.546 1.00 38.41 84 ASP A CA 1
ATOM 681 C C . ASP A 1 84 ? 59.326 32.952 21.873 1.00 37.58 84 ASP A C 1
ATOM 682 O O . ASP A 1 84 ? 60.386 33.394 22.312 1.00 38.16 84 ASP A O 1
ATOM 687 N N . GLN A 1 85 ? 58.182 33.099 22.528 1.00 35.42 85 GLN A N 1
ATOM 688 C CA . GLN A 1 85 ? 58.165 33.844 23.785 1.00 35.69 85 GLN A CA 1
ATOM 689 C C . GLN A 1 85 ? 56.917 33.624 24.608 1.00 33.18 85 GLN A C 1
ATOM 690 O O . GLN A 1 85 ? 55.973 33.007 24.145 1.00 32.32 85 GLN A O 1
ATOM 696 N N . ASP A 1 86 ? 56.923 34.101 25.843 1.00 32.38 86 ASP A N 1
ATOM 697 C CA . ASP A 1 86 ? 55.717 34.040 26.648 1.00 30.82 86 ASP A CA 1
ATOM 698 C C . ASP A 1 86 ? 55.116 35.438 26.723 1.00 29.37 86 ASP A C 1
ATOM 699 O O . ASP A 1 86 ? 55.750 36.411 26.284 1.00 28.89 86 ASP A O 1
ATOM 704 N N . LEU A 1 87 ? 53.901 35.517 27.260 1.00 27.92 87 LEU A N 1
ATOM 705 C CA . LEU A 1 87 ? 53.138 36.766 27.273 1.00 27.94 87 LEU A CA 1
ATOM 706 C C . LEU A 1 87 ? 53.831 37.821 28.124 1.00 28.55 87 LEU A C 1
ATOM 707 O O . LEU A 1 87 ? 53.770 39.008 27.828 1.00 28.19 87 LEU A O 1
ATOM 712 N N . LYS A 1 88 ? 54.477 37.365 29.191 1.00 29.33 88 LYS A N 1
ATOM 713 C CA . LYS A 1 88 ? 55.198 38.262 30.073 1.00 31.08 88 LYS A CA 1
ATOM 714 C C . LYS A 1 88 ? 56.311 38.968 29.306 1.00 31.78 88 LYS A C 1
ATOM 715 O O . LYS A 1 88 ? 56.415 40.190 29.360 1.00 32.85 88 LYS A O 1
ATOM 721 N N . LYS A 1 89 ? 57.113 38.214 28.551 1.00 31.79 89 LYS A N 1
ATOM 722 C CA . LYS A 1 89 ? 58.167 38.797 27.739 1.00 32.93 89 LYS A CA 1
ATOM 723 C C . LYS A 1 89 ? 57.588 39.654 26.601 1.00 32.92 89 LYS A C 1
ATOM 724 O O . LYS A 1 89 ? 58.143 40.719 26.247 1.00 33.59 89 LYS A O 1
ATOM 730 N N . TYR A 1 90 ? 56.472 39.188 26.042 1.00 31.43 90 TYR A N 1
ATOM 731 C CA . TYR A 1 90 ? 55.815 39.908 24.951 1.00 31.32 90 TYR A CA 1
ATOM 732 C C . TYR A 1 90 ? 55.427 41.301 25.434 1.00 29.93 90 TYR A C 1
ATOM 733 O O . TYR A 1 90 ? 55.579 42.273 24.703 1.00 30.26 90 TYR A O 1
ATOM 742 N N . PHE A 1 91 ? 54.885 41.397 26.650 1.00 28.81 91 PHE A N 1
ATOM 743 C CA . PHE A 1 91 ? 54.569 42.718 27.237 1.00 29.26 91 PHE A CA 1
ATOM 744 C C . PHE A 1 91 ? 55.810 43.632 27.267 1.00 30.56 91 PHE A C 1
ATOM 745 O O . PHE A 1 91 ? 55.741 44.818 26.925 1.00 31.78 91 PHE A O 1
ATOM 753 N N . ASP A 1 92 ? 56.943 43.083 27.690 1.00 31.23 92 ASP A N 1
ATOM 754 C CA . ASP A 1 92 ? 58.191 43.867 27.711 1.00 33.65 92 ASP A CA 1
ATOM 755 C C . ASP A 1 92 ? 58.585 44.320 26.303 1.00 35.22 92 ASP A C 1
ATOM 756 O O . ASP A 1 92 ? 59.047 45.446 26.113 1.00 37.23 92 ASP A O 1
ATOM 761 N N . SER A 1 93 ? 58.372 43.449 25.322 1.00 35.75 93 SER A N 1
ATOM 762 C CA . SER A 1 93 ? 58.727 43.731 23.919 1.00 38.10 93 SER A CA 1
ATOM 763 C C . SER A 1 93 ? 57.916 44.867 23.292 1.00 38.94 93 SER A C 1
ATOM 764 O O . SER A 1 93 ? 58.418 45.589 22.428 1.00 40.77 93 SER A O 1
ATOM 767 N N . CYS A 1 94 ? 56.663 45.022 23.711 1.00 38.61 94 CYS A N 1
ATOM 768 C CA . CYS A 1 94 ? 55.785 46.031 23.098 1.00 40.02 94 CYS A CA 1
ATOM 769 C C . CYS A 1 94 ? 55.388 47.149 24.058 1.00 39.29 94 CYS A C 1
ATOM 770 O O . CYS A 1 94 ? 54.354 47.821 23.883 1.00 37.83 94 CYS A O 1
ATOM 773 N N . ASN A 1 95 ? 56.217 47.354 25.077 1.00 39.69 95 ASN A N 1
ATOM 774 C CA . ASN A 1 95 ? 55.986 48.433 26.017 1.00 40.70 95 ASN A CA 1
ATOM 775 C C . ASN A 1 95 ? 54.612 48.302 26.703 1.00 38.72 95 ASN A C 1
ATOM 776 O O . ASN A 1 95 ? 53.991 49.295 27.037 1.00 39.60 95 ASN A O 1
ATOM 781 N N . GLY A 1 96 ? 54.156 47.068 26.897 1.00 37.08 96 GLY A N 1
ATOM 782 C CA . GLY A 1 96 ? 52.851 46.775 27.460 1.00 35.98 96 GLY A CA 1
ATOM 783 C C . GLY A 1 96 ? 51.649 47.251 26.652 1.00 36.12 96 GLY A C 1
ATOM 784 O O . GLY A 1 96 ? 50.537 47.330 27.171 1.00 36.20 96 GLY A O 1
ATOM 785 N N . ASP A 1 97 ? 51.857 47.556 25.377 1.00 36.35 97 ASP A N 1
ATOM 786 C CA . ASP A 1 97 ? 50.867 48.306 24.619 1.00 36.25 97 ASP A CA 1
ATOM 787 C C . ASP A 1 97 ? 50.379 47.493 23.428 1.00 35.94 97 ASP A C 1
ATOM 788 O O . ASP A 1 97 ? 50.932 47.593 22.331 1.00 35.90 97 ASP A O 1
ATOM 793 N N . LEU A 1 98 ? 49.352 46.667 23.658 1.00 34.12 98 LEU A N 1
ATOM 794 C CA . LEU A 1 98 ? 48.795 45.824 22.595 1.00 34.23 98 LEU A CA 1
ATOM 795 C C . LEU A 1 98 ? 47.685 46.533 21.835 1.00 35.23 98 LEU A C 1
ATOM 796 O O . LEU A 1 98 ? 46.867 47.227 22.422 1.00 34.82 98 LEU A O 1
ATOM 801 N N . ASP A 1 99 ? 47.636 46.333 20.527 1.00 36.59 99 ASP A N 1
ATOM 802 C CA . ASP A 1 99 ? 46.482 46.760 19.750 1.00 37.37 99 ASP A CA 1
ATOM 803 C C . ASP A 1 99 ? 45.243 46.006 20.241 1.00 35.71 99 ASP A C 1
ATOM 804 O O . ASP A 1 99 ? 45.331 44.816 20.568 1.00 33.17 99 ASP A O 1
ATOM 809 N N . PRO A 1 100 ? 44.103 46.690 20.336 1.00 35.58 100 PRO A N 1
ATOM 810 C CA . PRO A 1 100 ? 42.861 46.028 20.772 1.00 34.22 100 PRO A CA 1
ATOM 811 C C . PRO A 1 100 ? 42.493 44.761 19.971 1.00 33.28 100 PRO A C 1
ATOM 812 O O . PRO A 1 100 ? 41.844 43.869 20.517 1.00 31.60 100 PRO A O 1
ATOM 816 N N . GLU A 1 101 ? 42.895 44.663 18.707 1.00 33.98 101 GLU A N 1
ATOM 817 C CA . GLU A 1 101 ? 42.619 43.439 17.954 1.00 34.57 101 GLU A CA 1
ATOM 818 C C . GLU A 1 101 ? 43.489 42.269 18.449 1.00 32.73 101 GLU A C 1
ATOM 819 O O . GLU A 1 101 ? 43.057 41.131 18.449 1.00 31.17 101 GLU A O 1
ATOM 825 N N . ILE A 1 102 ? 44.692 42.584 18.915 1.00 32.27 102 ILE A N 1
ATOM 826 C CA . ILE A 1 102 ? 45.588 41.563 19.458 1.00 31.36 102 ILE A CA 1
ATOM 827 C C . ILE A 1 102 ? 45.145 41.170 20.875 1.00 29.34 102 ILE A C 1
ATOM 828 O O . ILE A 1 102 ? 45.201 39.995 21.236 1.00 28.27 102 ILE A O 1
ATOM 833 N N . VAL A 1 103 ? 44.676 42.141 21.664 1.00 28.73 103 VAL A N 1
ATOM 834 C CA . VAL A 1 103 ? 44.035 41.845 22.955 1.00 27.39 103 VAL A CA 1
ATOM 835 C C . VAL A 1 103 ? 42.921 40.797 22.748 1.00 27.54 103 VAL A C 1
ATOM 836 O O . VAL A 1 103 ? 42.865 39.749 23.427 1.00 27.01 103 VAL A O 1
ATOM 840 N N . LYS A 1 104 ? 42.057 41.077 21.777 1.00 27.94 104 LYS A N 1
ATOM 841 C CA . LYS A 1 104 ? 40.930 40.201 21.465 1.00 28.00 104 LYS A CA 1
ATOM 842 C C . LYS A 1 104 ? 41.402 38.822 20.995 1.00 27.80 104 LYS A C 1
ATOM 843 O O . LYS A 1 104 ? 40.893 37.791 21.450 1.00 27.04 104 LYS A O 1
ATOM 849 N N . SER A 1 105 ? 42.376 38.807 20.087 1.00 28.78 105 SER A N 1
ATOM 850 C CA . SER A 1 105 ? 42.913 37.551 19.564 1.00 28.63 105 SER A CA 1
ATOM 851 C C . SER A 1 105 ? 43.498 36.725 20.683 1.00 27.70 105 SER A C 1
ATOM 852 O O . SER A 1 105 ? 43.198 35.533 20.807 1.00 26.98 105 SER A O 1
ATOM 855 N N . PHE A 1 106 ? 44.306 37.361 21.526 1.00 26.84 106 PHE A N 1
ATOM 856 C CA . PHE A 1 106 ? 44.930 36.641 22.635 1.00 26.33 106 PHE A CA 1
ATOM 857 C C . PHE A 1 106 ? 43.887 36.075 23.606 1.00 25.84 106 PHE A C 1
ATOM 858 O O . PHE A 1 106 ? 43.973 34.915 24.012 1.00 24.37 106 PHE A O 1
ATOM 866 N N . LEU A 1 107 ? 42.880 36.873 23.970 1.00 26.19 107 LEU A N 1
ATOM 867 C CA . LEU A 1 107 ? 41.855 36.348 24.877 1.00 25.41 107 LEU A CA 1
ATOM 868 C C . LEU A 1 107 ? 41.079 35.203 24.238 1.00 25.36 107 LEU A C 1
ATOM 869 O O . LEU A 1 107 ? 40.760 34.212 24.895 1.00 25.15 107 LEU A O 1
ATOM 874 N N . PHE A 1 108 ? 40.725 35.359 22.972 1.00 26.21 108 PHE A N 1
ATOM 875 C CA . PHE A 1 108 ? 39.979 34.335 22.252 1.00 26.73 108 PHE A CA 1
ATOM 876 C C . PHE A 1 108 ? 40.748 33.006 22.280 1.00 26.54 108 PHE A C 1
ATOM 877 O O . PHE A 1 108 ? 40.199 31.947 22.586 1.00 25.18 108 PHE A O 1
ATOM 885 N N . GLN A 1 109 ? 42.025 33.074 21.939 1.00 25.56 109 GLN A N 1
ATOM 886 C CA . GLN A 1 109 ? 42.827 31.857 21.886 1.00 25.95 109 GLN A CA 1
ATOM 887 C C . GLN A 1 109 ? 42.975 31.250 23.276 1.00 25.23 109 GLN A C 1
ATOM 888 O O . GLN A 1 109 ? 42.867 30.025 23.426 1.00 24.33 109 GLN A O 1
ATOM 894 N N . LEU A 1 110 ? 43.182 32.097 24.289 1.00 24.38 110 LEU A N 1
ATOM 895 C CA . LEU A 1 110 ? 43.253 31.598 25.669 1.00 24.50 110 LEU A CA 1
ATOM 896 C C . LEU A 1 110 ? 41.980 30.840 26.034 1.00 24.61 110 LEU A C 1
ATOM 897 O O . LEU A 1 110 ? 42.025 29.748 26.594 1.00 23.97 110 LEU A O 1
ATOM 902 N N . LEU A 1 111 ? 40.841 31.442 25.721 1.00 24.77 111 LEU A N 1
ATOM 903 C CA . LEU A 1 111 ? 39.567 30.829 26.066 1.00 25.19 111 LEU A CA 1
ATOM 904 C C . LEU A 1 111 ? 39.305 29.543 25.300 1.00 25.89 111 LEU A C 1
ATOM 905 O O . LEU A 1 111 ? 38.691 28.614 25.839 1.00 25.55 111 LEU A O 1
ATOM 910 N N . LYS A 1 112 ? 39.724 29.488 24.031 1.00 26.42 112 LYS A N 1
ATOM 911 C CA . LYS A 1 112 ? 39.567 28.258 23.275 1.00 27.71 112 LYS A CA 1
ATOM 912 C C . LYS A 1 112 ? 40.373 27.127 23.913 1.00 27.47 112 LYS A C 1
ATOM 913 O O . LYS A 1 112 ? 39.872 26.002 24.047 1.00 28.07 112 LYS A O 1
ATOM 919 N N . GLY A 1 113 ? 41.622 27.413 24.284 1.00 26.47 113 GLY A N 1
ATOM 920 C CA . GLY A 1 113 ? 42.468 26.400 24.901 1.00 27.59 113 GLY A CA 1
ATOM 921 C C . GLY A 1 113 ? 41.945 25.970 26.265 1.00 27.50 113 GLY A C 1
ATOM 922 O O . GLY A 1 113 ? 41.845 24.769 26.585 1.00 27.40 113 GLY A O 1
ATOM 923 N N . LEU A 1 114 ? 41.567 26.967 27.051 1.00 26.88 114 LEU A N 1
ATOM 924 C CA . LEU A 1 114 ? 40.999 26.727 28.367 1.00 27.46 114 LEU A CA 1
ATOM 925 C C . LEU A 1 114 ? 39.668 25.984 28.296 1.00 27.62 114 LEU A C 1
ATOM 926 O O . LEU A 1 114 ? 39.444 25.036 29.045 1.00 28.00 114 LEU A O 1
ATOM 931 N N . GLY A 1 115 ? 38.781 26.423 27.399 1.00 27.44 115 GLY A N 1
ATOM 932 C CA . GLY A 1 115 ? 37.543 25.712 27.136 1.00 27.69 115 GLY A CA 1
ATOM 933 C C . GLY A 1 115 ? 37.748 24.251 26.771 1.00 28.35 115 GLY A C 1
ATOM 934 O O . GLY A 1 115 ? 37.006 23.377 27.225 1.00 28.69 115 GLY A O 1
ATOM 935 N N . PHE A 1 116 ? 38.763 23.990 25.948 1.00 28.04 116 PHE A N 1
ATOM 936 C CA . PHE A 1 116 ? 39.116 22.626 25.606 1.00 28.77 116 PHE A CA 1
ATOM 937 C C . PHE A 1 116 ? 39.540 21.841 26.858 1.00 28.13 116 PHE A C 1
ATOM 938 O O . PHE A 1 116 ? 39.047 20.738 27.085 1.00 27.92 116 PHE A O 1
ATOM 946 N N . CYS A 1 117 ? 40.443 22.404 27.661 1.00 28.17 117 CYS A N 1
ATOM 947 C CA . CYS A 1 117 ? 40.855 21.751 28.930 1.00 29.54 117 CYS A CA 1
ATOM 948 C C . CYS A 1 117 ? 39.655 21.397 29.795 1.00 28.59 117 CYS A C 1
ATOM 949 O O . CYS A 1 117 ? 39.478 20.246 30.197 1.00 29.50 117 CYS A O 1
ATOM 952 N N . HIS A 1 118 ? 38.828 22.397 30.075 1.00 28.03 118 HIS A N 1
ATOM 953 C CA . HIS A 1 118 ? 37.648 22.197 30.927 1.00 28.24 118 HIS A CA 1
ATOM 954 C C . HIS A 1 118 ? 36.687 21.134 30.372 1.00 29.20 118 HIS A C 1
ATOM 955 O O . HIS A 1 118 ? 36.146 20.317 31.119 1.00 29.94 118 HIS A O 1
ATOM 962 N N . SER A 1 119 ? 36.477 21.137 29.059 1.00 29.85 119 SER A N 1
ATOM 963 C CA . SER A 1 119 ? 35.611 20.134 28.422 1.00 31.05 119 SER A CA 1
ATOM 964 C C . SER A 1 119 ? 36.176 18.708 28.526 1.00 32.08 119 SER A C 1
ATOM 965 O O . SER A 1 119 ? 35.441 17.723 28.385 1.00 32.29 119 SER A O 1
ATOM 968 N N . ARG A 1 120 ? 37.482 18.619 28.779 1.00 31.45 120 ARG A N 1
ATOM 969 C CA . ARG A 1 120 ? 38.186 17.338 28.928 1.00 32.43 120 ARG A CA 1
ATOM 970 C C . ARG A 1 120 ? 38.382 16.989 30.401 1.00 31.91 120 ARG A C 1
ATOM 971 O O . ARG A 1 120 ? 39.110 16.038 30.723 1.00 32.31 120 ARG A O 1
ATOM 979 N N . ASN A 1 121 ? 37.748 17.772 31.280 1.00 30.69 121 ASN A N 1
ATOM 980 C CA . ASN A 1 121 ? 37.818 17.601 32.730 1.00 30.69 121 ASN A CA 1
ATOM 981 C C . ASN A 1 121 ? 39.216 17.806 33.314 1.00 29.99 121 ASN A C 1
ATOM 982 O O . ASN A 1 121 ? 39.660 17.020 34.153 1.00 30.80 121 ASN A O 1
ATOM 987 N N . VAL A 1 122 ? 39.885 18.874 32.885 1.00 27.77 122 VAL A N 1
ATOM 988 C CA . VAL A 1 122 ? 41.180 19.245 33.435 1.00 27.45 122 VAL A CA 1
ATOM 989 C C . VAL A 1 122 ? 41.144 20.721 33.825 1.00 26.62 122 VAL A C 1
ATOM 990 O O . VAL A 1 122 ? 40.759 21.578 33.014 1.00 25.51 122 VAL A O 1
ATOM 994 N N . LEU A 1 123 ? 41.578 20.991 35.053 1.00 26.41 123 LEU A N 1
ATOM 995 C CA . LEU A 1 123 ? 41.802 22.346 35.564 1.00 26.04 123 LEU A CA 1
ATOM 996 C C . LEU A 1 123 ? 43.275 22.686 35.409 1.00 25.96 123 LEU A C 1
ATOM 997 O O . LEU A 1 123 ? 44.130 21.856 35.733 1.00 25.62 123 LEU A O 1
ATOM 1002 N N . HIS A 1 124 ? 43.576 23.894 34.932 1.00 24.57 124 HIS A N 1
ATOM 1003 C CA . HIS A 1 124 ? 44.967 24.292 34.741 1.00 25.20 124 HIS A CA 1
ATOM 1004 C C . HIS A 1 124 ? 45.613 24.728 36.072 1.00 25.76 124 HIS A C 1
ATOM 1005 O O . HIS A 1 124 ? 46.692 24.248 36.446 1.00 25.93 124 HIS A O 1
ATOM 1012 N N . ARG A 1 125 ? 44.939 25.649 36.757 1.00 25.06 125 ARG A N 1
ATOM 1013 C CA . ARG A 1 125 ? 45.290 26.103 38.116 1.00 26.07 125 ARG A CA 1
ATOM 1014 C C . ARG A 1 125 ? 46.584 26.905 38.263 1.00 26.08 125 ARG A C 1
ATOM 1015 O O . ARG A 1 125 ? 47.066 27.092 39.387 1.00 26.93 125 ARG A O 1
ATOM 1023 N N . ASP A 1 126 ? 47.151 27.362 37.151 1.00 25.76 126 ASP A N 1
ATOM 1024 C CA . ASP A 1 126 ? 48.305 28.259 37.217 1.00 27.36 126 ASP A CA 1
ATOM 1025 C C . ASP A 1 126 ? 48.301 29.232 36.045 1.00 27.26 126 ASP A C 1
ATOM 1026 O O . ASP A 1 126 ? 49.335 29.514 35.465 1.00 26.39 126 ASP A O 1
ATOM 1031 N N . LEU A 1 127 ? 47.125 29.755 35.719 1.00 26.20 127 LEU A N 1
ATOM 1032 C CA . LEU A 1 127 ? 46.994 30.629 34.564 1.00 27.87 127 LEU A CA 1
ATOM 1033 C C . LEU A 1 127 ? 47.575 32.011 34.898 1.00 28.60 127 LEU A C 1
ATOM 1034 O O . LEU A 1 127 ? 47.059 32.708 35.786 1.00 28.57 127 LEU A O 1
ATOM 1039 N N . LYS A 1 128 ? 48.646 32.379 34.195 1.00 26.96 128 LYS A N 1
ATOM 1040 C CA . LYS A 1 128 ? 49.306 33.676 34.347 1.00 28.27 128 LYS A CA 1
ATOM 1041 C C . LYS A 1 128 ? 50.122 33.928 33.078 1.00 28.35 128 LYS A C 1
ATOM 1042 O O . LYS A 1 128 ? 50.358 32.967 32.323 1.00 27.93 128 LYS A O 1
ATOM 1048 N N . PRO A 1 129 ? 50.519 35.181 32.811 1.00 28.57 129 PRO A N 1
ATOM 1049 C CA . PRO A 1 129 ? 51.197 35.508 31.543 1.00 29.12 129 PRO A CA 1
ATOM 1050 C C . PRO A 1 129 ? 52.423 34.667 31.220 1.00 29.05 129 PRO A C 1
ATOM 1051 O O . PRO A 1 129 ? 52.623 34.365 30.043 1.00 29.10 129 PRO A O 1
ATOM 1055 N N . GLN A 1 130 ? 53.222 34.292 32.210 1.00 29.70 130 GLN A N 1
ATOM 1056 C CA . GLN A 1 130 ? 54.437 33.497 31.917 1.00 31.05 130 GLN A CA 1
ATOM 1057 C C . GLN A 1 130 ? 54.104 32.071 31.453 1.00 30.19 130 GLN A C 1
ATOM 1058 O O . GLN A 1 130 ? 54.956 31.393 30.874 1.00 30.79 130 GLN A O 1
ATOM 1064 N N . ASN A 1 131 ? 52.877 31.615 31.720 1.00 27.78 131 ASN A N 1
ATOM 1065 C CA . ASN A 1 131 ? 52.440 30.284 31.304 1.00 27.91 131 ASN A CA 1
ATOM 1066 C C . ASN A 1 131 ? 51.629 30.302 30.011 1.00 27.74 131 ASN A C 1
ATOM 1067 O O . ASN A 1 131 ? 51.014 29.293 29.624 1.00 27.44 131 ASN A O 1
ATOM 1072 N N . LEU A 1 132 ? 51.634 31.463 29.368 1.00 26.53 132 LEU A N 1
ATOM 1073 C CA . LEU A 1 132 ? 51.022 31.628 28.067 1.00 27.29 132 LEU A CA 1
ATOM 1074 C C . LEU A 1 132 ? 52.106 31.882 27.026 1.00 27.63 132 LEU A C 1
ATOM 1075 O O . LEU A 1 132 ? 52.791 32.913 27.071 1.00 27.49 132 LEU A O 1
ATOM 1080 N N . LEU A 1 133 ? 52.224 30.958 26.071 1.00 27.35 133 LEU A N 1
ATOM 1081 C CA . LEU A 1 133 ? 53.253 31.042 25.031 1.00 28.88 133 LEU A CA 1
ATOM 1082 C C . LEU A 1 133 ? 52.700 31.673 23.756 1.00 29.33 133 LEU A C 1
ATOM 1083 O O . LEU A 1 133 ? 51.545 31.428 23.381 1.00 28.05 133 LEU A O 1
ATOM 1088 N N . ILE A 1 134 ? 53.512 32.500 23.109 1.00 30.17 134 ILE A N 1
ATOM 1089 C CA . ILE A 1 134 ? 53.085 33.146 21.871 1.00 32.83 134 ILE A CA 1
ATOM 1090 C C . ILE A 1 134 ? 54.063 32.883 20.739 1.00 34.96 134 ILE A C 1
ATOM 1091 O O . ILE A 1 134 ? 55.292 33.053 20.906 1.00 34.69 134 ILE A O 1
ATOM 1096 N N . ASN A 1 135 ? 53.496 32.496 19.590 1.00 36.59 135 ASN A N 1
ATOM 1097 C CA . ASN A 1 135 ? 54.234 32.317 18.327 1.00 39.76 135 ASN A CA 1
ATOM 1098 C C . ASN A 1 135 ? 54.490 33.567 17.545 1.00 41.45 135 ASN A C 1
ATOM 1099 O O . ASN A 1 135 ? 53.818 34.571 17.733 1.00 41.45 135 ASN A O 1
ATOM 1104 N N . ARG A 1 136 ? 55.437 33.487 16.609 1.00 45.15 136 ARG A N 1
ATOM 1105 C CA . ARG A 1 136 ? 55.596 34.581 15.658 1.00 47.75 136 ARG A CA 1
ATOM 1106 C C . ARG A 1 136 ? 54.442 34.615 14.652 1.00 48.26 136 ARG A C 1
ATOM 1107 O O . ARG A 1 136 ? 54.258 35.612 13.950 1.00 50.42 136 ARG A O 1
ATOM 1115 N N . ASN A 1 137 ? 53.659 33.538 14.598 1.00 47.19 137 ASN A N 1
ATOM 1116 C CA . ASN A 1 137 ? 52.423 33.543 13.817 1.00 47.03 137 ASN A CA 1
ATOM 1117 C C . ASN A 1 137 ? 51.258 34.191 14.593 1.00 45.05 137 ASN A C 1
ATOM 1118 O O . ASN A 1 137 ? 50.149 34.327 14.070 1.00 45.67 137 ASN A O 1
ATOM 1123 N N . GLY A 1 138 ? 51.513 34.598 15.836 1.00 42.62 138 GLY A N 1
ATOM 1124 C CA . GLY A 1 138 ? 50.490 35.234 16.647 1.00 39.86 138 GLY A CA 1
ATOM 1125 C C . GLY A 1 138 ? 49.591 34.229 17.353 1.00 36.83 138 GLY A C 1
ATOM 1126 O O . GLY A 1 138 ? 48.535 34.588 17.878 1.00 35.79 138 GLY A O 1
ATOM 1127 N N . GLU A 1 139 ? 50.021 32.974 17.377 1.00 35.83 139 GLU A N 1
ATOM 1128 C CA . GLU A 1 139 ? 49.256 31.910 18.019 1.00 34.37 139 GLU A CA 1
ATOM 1129 C C . GLU A 1 139 ? 49.625 31.805 19.502 1.00 33.16 139 GLU A C 1
ATOM 1130 O O . GLU A 1 139 ? 50.803 31.781 19.854 1.00 34.36 139 GLU A O 1
ATOM 1136 N N . LEU A 1 140 ? 48.613 31.733 20.354 1.00 30.98 140 LEU A N 1
ATOM 1137 C CA . LEU A 1 140 ? 48.810 31.659 21.802 1.00 29.15 140 LEU A CA 1
ATOM 1138 C C . LEU A 1 140 ? 48.495 30.252 22.305 1.00 28.29 140 LEU A C 1
ATOM 1139 O O . LEU A 1 140 ? 47.481 29.645 21.910 1.00 27.68 140 LEU A O 1
ATOM 1144 N N . LYS A 1 141 ? 49.365 29.742 23.174 1.00 27.39 141 LYS A N 1
ATOM 1145 C CA . LYS A 1 141 ? 49.193 28.421 23.747 1.00 27.29 141 LYS A CA 1
ATOM 1146 C C . LYS A 1 141 ? 49.300 28.431 25.266 1.00 26.70 141 LYS A C 1
ATOM 1147 O O . LYS A 1 141 ? 50.249 28.985 25.840 1.00 25.91 141 LYS A O 1
ATOM 1153 N N . LEU A 1 142 ? 48.334 27.778 25.904 1.00 25.29 142 LEU A N 1
ATOM 1154 C CA . LEU A 1 142 ? 48.380 27.559 27.336 1.00 26.01 142 LEU A CA 1
ATOM 1155 C C . LEU A 1 142 ? 49.488 26.534 27.601 1.00 26.74 142 LEU A C 1
ATOM 1156 O O . LEU A 1 142 ? 49.572 25.497 26.934 1.00 26.46 142 LEU A O 1
ATOM 1161 N N . ALA A 1 143 ? 50.334 26.821 28.580 1.00 26.56 143 ALA A N 1
ATOM 1162 C CA . ALA A 1 143 ? 51.443 25.911 28.886 1.00 27.91 143 ALA A CA 1
ATOM 1163 C C . ALA A 1 143 ? 51.624 25.695 30.375 1.00 28.04 143 ALA A C 1
ATOM 1164 O O . ALA A 1 143 ? 50.970 26.325 31.197 1.00 26.60 143 ALA A O 1
ATOM 1166 N N . ASN A 1 144 ? 52.562 24.808 30.685 1.00 29.69 144 ASN A N 1
ATOM 1167 C CA . ASN A 1 144 ? 53.035 24.545 32.040 1.00 31.63 144 ASN A CA 1
ATOM 1168 C C . ASN A 1 144 ? 51.925 24.041 32.927 1.00 30.68 144 ASN A C 1
ATOM 1169 O O . ASN A 1 144 ? 51.381 24.760 33.762 1.00 30.64 144 ASN A O 1
ATOM 1174 N N . PHE A 1 145 ? 51.624 22.770 32.705 1.00 31.51 145 PHE A N 1
ATOM 1175 C CA . PHE A 1 145 ? 50.529 22.066 33.332 1.00 31.60 145 PHE A CA 1
ATOM 1176 C C . PHE A 1 145 ? 50.950 21.295 34.579 1.00 32.45 145 PHE A C 1
ATOM 1177 O O . PHE A 1 145 ? 50.311 20.324 34.942 1.00 32.60 145 PHE A O 1
ATOM 1185 N N . GLY A 1 146 ? 52.010 21.746 35.235 1.00 33.24 146 GLY A N 1
ATOM 1186 C CA . GLY A 1 146 ? 52.574 21.025 36.369 1.00 34.39 146 GLY A CA 1
ATOM 1187 C C . GLY A 1 146 ? 51.739 21.153 37.636 1.00 33.79 146 GLY A C 1
ATOM 1188 O O . GLY A 1 146 ? 51.947 20.392 38.587 1.00 35.31 146 GLY A O 1
ATOM 1189 N N . LEU A 1 147 ? 50.822 22.116 37.644 1.00 32.60 147 LEU A N 1
ATOM 1190 C CA . LEU A 1 147 ? 49.888 22.334 38.756 1.00 32.24 147 LEU A CA 1
ATOM 1191 C C . LEU A 1 147 ? 48.467 21.894 38.382 1.00 29.98 147 LEU A C 1
ATOM 1192 O O . LEU A 1 147 ? 47.558 21.956 39.202 1.00 28.83 147 LEU A O 1
ATOM 1197 N N . ALA A 1 148 ? 48.306 21.420 37.152 1.00 28.71 148 ALA A N 1
ATOM 1198 C CA . ALA A 1 148 ? 46.999 21.030 36.618 1.00 27.43 148 ALA A CA 1
ATOM 1199 C C . ALA A 1 148 ? 46.509 19.712 37.216 1.00 28.75 148 ALA A C 1
ATOM 1200 O O . ALA A 1 148 ? 47.283 18.937 37.783 1.00 28.58 148 ALA A O 1
ATOM 1202 N N . ARG A 1 149 ? 45.211 19.461 37.126 1.00 28.63 149 ARG A N 1
ATOM 1203 C CA . ARG A 1 149 ? 44.710 18.158 37.543 1.00 29.95 149 ARG A CA 1
ATOM 1204 C C . ARG A 1 149 ? 43.404 17.815 36.846 1.00 29.72 149 ARG A C 1
ATOM 1205 O O . ARG A 1 149 ? 42.619 18.698 36.522 1.00 28.87 149 ARG A O 1
ATOM 1213 N N . ALA A 1 150 ? 43.198 16.528 36.616 1.00 30.93 150 ALA A N 1
ATOM 1214 C CA . ALA A 1 150 ? 41.893 15.999 36.241 1.00 31.85 150 ALA A CA 1
ATOM 1215 C C . ALA A 1 150 ? 40.939 16.206 37.408 1.00 32.91 150 ALA A C 1
ATOM 1216 O O . ALA A 1 150 ? 41.356 16.139 38.567 1.00 32.95 150 ALA A O 1
ATOM 1218 N N . PHE A 1 151 ? 39.666 16.461 37.102 1.00 33.96 151 PHE A N 1
ATOM 1219 C CA . PHE A 1 151 ? 38.622 16.598 38.122 1.00 34.96 151 PHE A CA 1
ATOM 1220 C C . PHE A 1 151 ? 37.394 15.783 37.715 1.00 36.13 151 PHE A C 1
ATOM 1221 O O . PHE A 1 151 ? 37.182 15.511 36.533 1.00 35.55 151 PHE A O 1
ATOM 1229 N N . GLY A 1 152 ? 36.604 15.367 38.702 1.00 38.39 152 GLY A N 1
ATOM 1230 C CA . GLY A 1 152 ? 35.389 14.612 38.446 1.00 40.61 152 GLY A CA 1
ATOM 1231 C C . GLY A 1 152 ? 35.132 13.477 39.423 1.00 43.68 152 GLY A C 1
ATOM 1232 O O . GLY A 1 152 ? 33.972 13.189 39.742 1.00 45.00 152 GLY A O 1
ATOM 1233 N N . ILE A 1 153 ? 36.192 12.808 39.883 1.00 44.91 153 ILE A N 1
ATOM 1234 C CA . ILE A 1 153 ? 36.040 11.723 40.867 1.00 48.31 153 ILE A CA 1
ATOM 1235 C C . ILE A 1 153 ? 35.681 12.323 42.244 1.00 49.50 153 ILE A C 1
ATOM 1236 O O . ILE A 1 153 ? 36.129 13.432 42.555 1.00 47.86 153 ILE A O 1
ATOM 1241 N N . PRO A 1 154 ? 34.876 11.616 43.051 1.00 52.73 154 PRO A N 1
ATOM 1242 C CA . PRO A 1 154 ? 34.501 12.106 44.387 1.00 54.39 154 PRO A CA 1
ATOM 1243 C C . PRO A 1 154 ? 35.738 12.282 45.268 1.00 54.96 154 PRO A C 1
ATOM 1244 O O . PRO A 1 154 ? 36.371 11.284 45.625 1.00 56.97 154 PRO A O 1
ATOM 1248 N N . VAL A 1 155 ? 36.076 13.525 45.601 1.00 53.91 155 VAL A N 1
ATOM 1249 C CA . VAL A 1 155 ? 37.234 13.820 46.446 1.00 53.90 155 VAL A CA 1
ATOM 1250 C C . VAL A 1 155 ? 36.762 14.604 47.673 1.00 54.69 155 VAL A C 1
ATOM 1251 O O . VAL A 1 155 ? 35.823 15.399 47.580 1.00 54.93 155 VAL A O 1
ATOM 1255 N N . ARG A 1 156 ? 37.403 14.379 48.820 1.00 55.86 156 ARG A N 1
ATOM 1256 C CA . ARG A 1 156 ? 37.086 15.121 50.041 1.00 56.49 156 ARG A CA 1
ATOM 1257 C C . ARG A 1 156 ? 37.416 16.603 49.882 1.00 54.46 156 ARG A C 1
ATOM 1258 O O . ARG A 1 156 ? 36.695 17.471 50.396 1.00 54.55 156 ARG A O 1
ATOM 1266 N N . CYS A 1 157 ? 38.500 16.889 49.155 1.00 52.69 157 CYS A N 1
ATOM 1267 C CA . CYS A 1 157 ? 38.969 18.257 48.967 1.00 50.71 157 CYS A CA 1
ATOM 1268 C C . CYS A 1 157 ? 40.037 18.336 47.883 1.00 48.53 157 CYS A C 1
ATOM 1269 O O . CYS A 1 157 ? 40.610 17.325 47.489 1.00 49.46 157 CYS A O 1
ATOM 1272 N N . TYR A 1 158 ? 40.281 19.545 47.397 1.00 45.53 158 TYR A N 1
ATOM 1273 C CA . TYR A 1 158 ? 41.457 19.842 46.605 1.00 44.02 158 TYR A CA 1
ATOM 1274 C C . TYR A 1 158 ? 42.331 20.724 47.467 1.00 43.94 158 TYR A C 1
ATOM 1275 O O . TYR A 1 158 ? 41.948 21.083 48.581 1.00 45.06 158 TYR A O 1
ATOM 1284 N N . SER A 1 159 ? 43.501 21.085 46.955 1.00 43.21 159 SER A N 1
ATOM 1285 C CA . SER A 1 159 ? 44.341 22.060 47.628 1.00 43.03 159 SER A CA 1
ATOM 1286 C C . SER A 1 159 ? 43.810 23.460 47.387 1.00 41.10 159 SER A C 1
ATOM 1287 O O . SER A 1 159 ? 43.425 23.782 46.256 1.00 39.85 159 SER A O 1
ATOM 1290 N N . ALA A 1 160 ? 43.800 24.296 48.429 1.00 41.07 160 ALA A N 1
ATOM 1291 C CA . ALA A 1 160 ? 43.507 25.735 48.253 1.00 39.79 160 ALA A CA 1
ATOM 1292 C C . ALA A 1 160 ? 44.787 26.505 48.002 1.00 39.39 160 ALA A C 1
ATOM 1293 O O . ALA A 1 160 ? 44.747 27.718 47.761 1.00 38.37 160 ALA A O 1
ATOM 1295 N N . GLU A 1 161 ? 45.923 25.811 48.071 1.00 40.19 161 GLU A N 1
ATOM 1296 C CA . GLU A 1 161 ? 47.210 26.449 47.775 1.00 40.74 161 GLU A CA 1
ATOM 1297 C C . GLU A 1 161 ? 47.574 26.244 46.320 1.00 39.16 161 GLU A C 1
ATOM 1298 O O . GLU A 1 161 ? 48.612 25.668 45.984 1.00 40.18 161 GLU A O 1
ATOM 1304 N N . VAL A 1 162 ? 46.689 26.719 45.459 1.00 37.01 162 VAL A N 1
ATOM 1305 C CA . VAL A 1 162 ? 46.862 26.621 44.026 1.00 35.42 162 VAL A CA 1
ATOM 1306 C C . VAL A 1 162 ? 46.626 28.006 43.479 1.00 33.98 162 VAL A C 1
ATOM 1307 O O . VAL A 1 162 ? 45.935 28.835 44.121 1.00 33.07 162 VAL A O 1
ATOM 1311 N N . VAL A 1 163 ? 47.189 28.223 42.291 1.00 32.04 163 VAL A N 1
ATOM 1312 C CA . VAL A 1 163 ? 47.232 29.497 41.599 1.00 30.66 163 VAL A CA 1
ATOM 1313 C C . VAL A 1 163 ? 48.172 30.484 42.274 1.00 30.27 163 VAL A C 1
ATOM 1314 O O . VAL A 1 163 ? 48.084 30.731 43.469 1.00 30.36 163 VAL A O 1
ATOM 1318 N N . THR A 1 164 ? 49.072 31.040 41.482 1.00 29.34 164 THR A N 1
ATOM 1319 C CA . THR A 1 164 ? 49.956 32.113 41.897 1.00 30.01 164 THR A CA 1
ATOM 1320 C C . THR A 1 164 ? 49.051 33.219 42.500 1.00 28.87 164 THR A C 1
ATOM 1321 O O . THR A 1 164 ? 48.010 33.499 41.945 1.00 26.89 164 THR A O 1
ATOM 1325 N N . LEU A 1 165 ? 49.441 33.770 43.652 1.00 29.13 165 LEU A N 1
ATOM 1326 C CA . LEU A 1 165 ? 48.567 34.632 44.467 1.00 28.47 165 LEU A CA 1
ATOM 1327 C C . LEU A 1 165 ? 47.773 35.690 43.686 1.00 27.48 165 LEU A C 1
ATOM 1328 O O . LEU A 1 165 ? 46.553 35.811 43.848 1.00 26.37 165 LEU A O 1
ATOM 1333 N N . TRP A 1 166 ? 48.470 36.426 42.821 1.00 26.79 166 TRP A N 1
ATOM 1334 C CA . TRP A 1 166 ? 47.869 37.555 42.094 1.00 25.98 166 TRP A CA 1
ATOM 1335 C C . TRP A 1 166 ? 46.746 37.122 41.157 1.00 24.89 166 TRP A C 1
ATOM 1336 O O . TRP A 1 166 ? 45.926 37.954 40.749 1.00 24.12 166 TRP A O 1
ATOM 1347 N N . TYR A 1 167 ? 46.722 35.824 40.808 1.00 24.12 167 TYR A N 1
ATOM 1348 C CA . TYR A 1 167 ? 45.735 35.266 39.870 1.00 23.96 167 TYR A CA 1
ATOM 1349 C C . TYR A 1 167 ? 44.705 34.356 40.546 1.00 23.85 167 TYR A C 1
ATOM 1350 O O . TYR A 1 167 ? 43.900 33.721 39.886 1.00 24.02 167 TYR A O 1
ATOM 1359 N N . ARG A 1 168 ? 44.736 34.310 41.870 1.00 23.97 168 ARG A N 1
ATOM 1360 C CA . ARG A 1 168 ? 43.911 33.377 42.626 1.00 24.80 168 ARG A CA 1
ATOM 1361 C C . ARG A 1 168 ? 42.564 34.036 42.967 1.00 24.96 168 ARG A C 1
ATOM 1362 O O . ARG A 1 168 ? 42.540 35.211 43.393 1.00 25.86 168 ARG A O 1
ATOM 1370 N N . PRO A 1 169 ? 41.462 33.314 42.781 1.00 24.62 169 PRO A N 1
ATOM 1371 C CA . PRO A 1 169 ? 40.132 33.888 43.045 1.00 25.04 169 PRO A CA 1
ATOM 1372 C C . PRO A 1 169 ? 39.770 33.995 44.538 1.00 25.64 169 PRO A C 1
ATOM 1373 O O . PRO A 1 169 ? 40.338 33.296 45.375 1.00 25.95 169 PRO A O 1
ATOM 1377 N N . PRO A 1 170 ? 38.821 34.870 44.867 1.00 26.15 170 PRO A N 1
ATOM 1378 C CA . PRO A 1 170 ? 38.457 35.079 46.272 1.00 26.21 170 PRO A CA 1
ATOM 1379 C C . PRO A 1 170 ? 37.923 33.858 47.024 1.00 26.74 170 PRO A C 1
ATOM 1380 O O . PRO A 1 170 ? 38.175 33.756 48.213 1.00 26.20 170 PRO A O 1
ATOM 1384 N N . ASP A 1 171 ? 37.223 32.942 46.368 1.00 26.70 171 ASP A N 1
ATOM 1385 C CA . ASP A 1 171 ? 36.725 31.772 47.102 1.00 28.85 171 ASP A CA 1
ATOM 1386 C C . ASP A 1 171 ? 37.928 30.937 47.589 1.00 28.95 171 ASP A C 1
ATOM 1387 O O . ASP A 1 171 ? 37.962 30.469 48.734 1.00 29.55 171 ASP A O 1
ATOM 1392 N N . VAL A 1 172 ? 38.931 30.805 46.721 1.00 28.25 172 VAL A N 1
ATOM 1393 C CA . VAL A 1 172 ? 40.146 30.047 47.056 1.00 28.81 172 VAL A CA 1
ATOM 1394 C C . VAL A 1 172 ? 40.993 30.810 48.078 1.00 28.75 172 VAL A C 1
ATOM 1395 O O . VAL A 1 172 ? 41.562 30.209 48.989 1.00 29.58 172 VAL A O 1
ATOM 1399 N N . LEU A 1 173 ? 41.038 32.140 47.957 1.00 28.05 173 LEU A N 1
ATOM 1400 C CA . LEU A 1 173 ? 41.680 32.971 48.986 1.00 28.16 173 LEU A CA 1
ATOM 1401 C C . LEU A 1 173 ? 41.002 32.828 50.348 1.00 29.39 173 LEU A C 1
ATOM 1402 O O . LEU A 1 173 ? 41.646 33.010 51.392 1.00 29.41 173 LEU A O 1
ATOM 1407 N N . PHE A 1 174 ? 39.702 32.524 50.332 1.00 29.11 174 PHE A N 1
ATOM 1408 C CA . PHE A 1 174 ? 38.948 32.252 51.564 1.00 31.16 174 PHE A CA 1
ATOM 1409 C C . PHE A 1 174 ? 39.001 30.765 51.957 1.00 32.57 174 PHE A C 1
ATOM 1410 O O . PHE A 1 174 ? 38.255 30.325 52.844 1.00 33.70 174 PHE A O 1
ATOM 1418 N N . GLY A 1 175 ? 39.860 29.994 51.287 1.00 32.93 175 GLY A N 1
ATOM 1419 C CA . GLY A 1 175 ? 40.145 28.623 51.683 1.00 35.28 175 GLY A CA 1
ATOM 1420 C C . GLY A 1 175 ? 39.172 27.562 51.213 1.00 36.22 175 GLY A C 1
ATOM 1421 O O . GLY A 1 175 ? 39.106 26.478 51.808 1.00 37.63 175 GLY A O 1
ATOM 1422 N N . ALA A 1 176 ? 38.421 27.860 50.156 1.00 35.33 176 ALA A N 1
ATOM 1423 C CA . ALA A 1 176 ? 37.482 26.898 49.597 1.00 37.74 176 ALA A CA 1
ATOM 1424 C C . ALA A 1 176 ? 38.283 25.674 49.184 1.00 39.16 176 ALA A C 1
ATOM 1425 O O . ALA A 1 176 ? 39.311 25.808 48.528 1.00 38.81 176 ALA A O 1
ATOM 1427 N N . LYS A 1 177 ? 37.822 24.497 49.593 1.00 41.99 177 LYS A N 1
ATOM 1428 C CA . LYS A 1 177 ? 38.543 23.253 49.311 1.00 43.46 177 LYS A CA 1
ATOM 1429 C C . LYS A 1 177 ? 37.965 22.541 48.089 1.00 43.05 177 LYS A C 1
ATOM 1430 O O . LYS A 1 177 ? 38.541 21.574 47.582 1.00 43.90 177 LYS A O 1
ATOM 1436 N N . LEU A 1 178 ? 36.792 22.996 47.666 1.00 42.23 178 LEU A N 1
ATOM 1437 C CA . LEU A 1 178 ? 36.162 22.531 46.452 1.00 40.89 178 LEU A CA 1
ATOM 1438 C C . LEU A 1 178 ? 35.977 23.741 45.557 1.00 39.03 178 LEU A C 1
ATOM 1439 O O . LEU A 1 178 ? 35.509 24.814 45.984 1.00 39.44 178 LEU A O 1
ATOM 1444 N N . TYR A 1 179 ? 36.405 23.570 44.325 1.00 36.73 179 TYR A N 1
ATOM 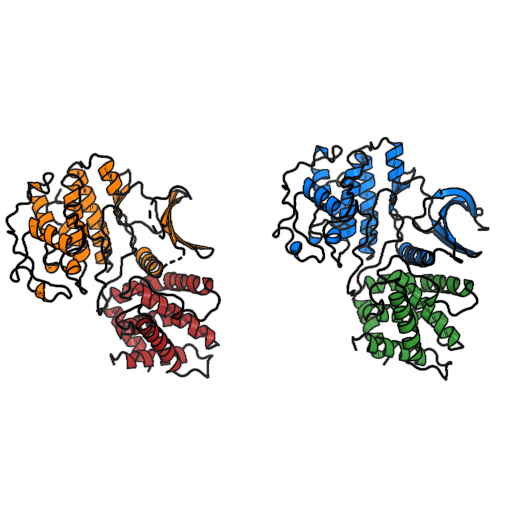1445 C CA . TYR A 1 179 ? 36.224 24.551 43.274 1.00 34.75 179 TYR A CA 1
ATOM 1446 C C . TYR A 1 179 ? 36.156 23.744 41.974 1.00 34.59 179 TYR A C 1
ATOM 1447 O O . TYR A 1 179 ? 36.504 22.541 41.942 1.00 34.27 179 TYR A O 1
ATOM 1456 N N . SER A 1 180 ? 35.681 24.403 40.921 1.00 33.90 180 SER A N 1
ATOM 1457 C CA . SER A 1 180 ? 35.450 23.787 39.632 1.00 34.36 180 SER A CA 1
ATOM 1458 C C . SER A 1 180 ? 36.312 24.488 38.577 1.00 31.71 180 SER A C 1
ATOM 1459 O O . SER A 1 180 ? 37.336 25.129 38.884 1.00 30.42 180 SER A O 1
ATOM 1462 N N . THR A 1 181 ? 35.877 24.388 37.330 1.00 30.50 181 THR A N 1
ATOM 1463 C CA . THR A 1 181 ? 36.487 25.117 36.228 1.00 29.03 181 THR A CA 1
ATOM 1464 C C . THR A 1 181 ? 36.522 26.622 36.469 1.00 28.48 181 THR A C 1
ATOM 1465 O O . THR A 1 181 ? 37.334 27.338 35.868 1.00 27.86 181 THR A O 1
ATOM 1469 N N . SER A 1 182 ? 35.648 27.108 37.349 1.00 28.67 182 SER A N 1
ATOM 1470 C CA . SER A 1 182 ? 35.576 28.534 37.654 1.00 29.45 182 SER A CA 1
ATOM 1471 C C . SER A 1 182 ? 36.912 29.104 38.128 1.00 27.81 182 SER A C 1
ATOM 1472 O O . SER A 1 182 ? 37.199 30.289 37.933 1.00 27.52 182 SER A O 1
ATOM 1475 N N . ILE A 1 183 ? 37.744 28.276 38.748 1.00 27.91 183 ILE A N 1
ATOM 1476 C CA . ILE A 1 183 ? 39.043 28.760 39.241 1.00 26.61 183 ILE A CA 1
ATOM 1477 C C . ILE A 1 183 ? 39.901 29.423 38.148 1.00 25.79 183 ILE A C 1
ATOM 1478 O O . ILE A 1 183 ? 40.480 30.506 38.360 1.00 24.87 183 ILE A O 1
ATOM 1483 N N . ASP A 1 184 ? 39.980 28.767 36.988 1.00 24.59 184 ASP A N 1
ATOM 1484 C CA . ASP A 1 184 ? 40.746 29.273 35.862 1.00 24.50 184 ASP A CA 1
ATOM 1485 C C . ASP A 1 184 ? 40.08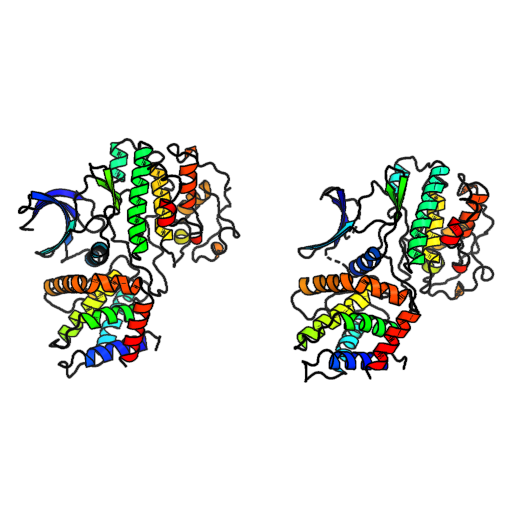2 30.483 35.222 1.00 24.38 184 ASP A C 1
ATOM 1486 O O . ASP A 1 184 ? 40.769 31.326 34.646 1.00 24.68 184 ASP A O 1
ATOM 1491 N N . MET A 1 185 ? 38.754 30.568 35.321 1.00 23.85 185 MET A N 1
ATOM 1492 C CA . MET A 1 185 ? 38.049 31.675 34.680 1.00 23.70 185 MET A CA 1
ATOM 1493 C C . MET A 1 185 ? 38.384 33.013 35.337 1.00 23.37 185 MET A C 1
ATOM 1494 O O . MET A 1 185 ? 38.507 34.038 34.655 1.00 23.64 185 MET A O 1
ATOM 1499 N N . TRP A 1 186 ? 38.523 33.003 36.664 1.00 23.05 186 TRP A N 1
ATOM 1500 C CA . TRP A 1 186 ? 38.990 34.180 37.385 1.00 23.21 186 TRP A CA 1
ATOM 1501 C C . TRP A 1 186 ? 40.364 34.580 36.876 1.00 23.31 186 TRP A C 1
ATOM 1502 O O . TRP A 1 186 ? 40.602 35.756 36.569 1.00 23.24 186 TRP A O 1
ATOM 1513 N N . SER A 1 187 ? 41.287 33.608 36.808 1.00 22.99 187 SER A N 1
ATOM 1514 C CA . SER A 1 187 ? 42.640 33.916 36.336 1.00 23.38 187 SER A CA 1
ATOM 1515 C C . SER A 1 187 ? 42.620 34.499 34.912 1.00 22.55 187 SER A C 1
ATOM 1516 O O . SER A 1 187 ? 43.428 35.385 34.597 1.00 23.89 187 SER A O 1
ATOM 1519 N N . ALA A 1 188 ? 41.727 33.986 34.063 1.00 22.65 188 ALA A N 1
ATOM 1520 C CA . ALA A 1 188 ? 41.592 34.491 32.689 1.00 22.91 188 ALA A CA 1
ATOM 1521 C C . ALA A 1 188 ? 41.175 35.968 32.715 1.00 23.22 188 ALA A C 1
ATOM 1522 O O . ALA A 1 188 ? 41.693 36.769 31.954 1.00 22.59 188 ALA A O 1
ATOM 1524 N N . GLY A 1 189 ? 40.236 36.307 33.604 1.00 23.84 189 GLY A N 1
ATOM 1525 C CA . GLY A 1 189 ? 39.822 37.696 33.805 1.00 23.36 189 GLY A CA 1
ATOM 1526 C C . GLY A 1 189 ? 40.980 38.584 34.220 1.00 23.95 189 GLY A C 1
ATOM 1527 O O . GLY A 1 189 ? 41.120 39.680 33.711 1.00 23.26 189 GLY A O 1
ATOM 1528 N N . CYS A 1 190 ? 41.789 38.130 35.184 1.00 23.14 190 CYS A N 1
ATOM 1529 C CA . CYS A 1 190 ? 43.005 38.849 35.541 1.00 26.41 190 CYS A CA 1
ATOM 1530 C C . CYS A 1 190 ? 43.933 39.122 34.329 1.00 24.69 190 CYS A C 1
ATOM 1531 O O . CYS A 1 190 ? 44.451 40.242 34.169 1.00 23.53 190 CYS A O 1
ATOM 1534 N N . ILE A 1 191 ? 44.144 38.097 33.508 1.00 23.46 191 ILE A N 1
ATOM 1535 C CA . ILE A 1 191 ? 45.044 38.225 32.345 1.00 23.88 191 ILE A CA 1
ATOM 1536 C C . ILE A 1 191 ? 44.413 39.199 31.360 1.00 22.91 191 ILE A C 1
ATOM 1537 O O . ILE A 1 191 ? 45.094 40.062 30.800 1.00 23.19 191 ILE A O 1
ATOM 1542 N N . PHE A 1 192 ? 43.104 39.064 31.159 1.00 22.85 192 PHE A N 1
ATOM 1543 C CA . PHE A 1 192 ? 42.370 39.972 30.265 1.00 23.58 192 PHE A CA 1
ATOM 1544 C C . PHE A 1 192 ? 42.641 41.438 30.642 1.00 23.57 192 PHE A C 1
ATOM 1545 O O . PHE A 1 192 ? 42.913 42.263 29.784 1.00 24.98 192 PHE A O 1
ATOM 1553 N N . ALA A 1 193 ? 42.582 41.757 31.927 1.00 23.96 193 ALA A N 1
ATOM 1554 C CA . ALA A 1 193 ? 42.816 43.143 32.370 1.00 24.06 193 ALA A CA 1
ATOM 1555 C C . ALA A 1 193 ? 44.229 43.624 32.041 1.00 24.95 193 ALA A C 1
ATOM 1556 O O . ALA A 1 193 ? 44.432 44.802 31.712 1.00 25.26 193 ALA A O 1
ATOM 1558 N N . GLU A 1 194 ? 45.215 42.734 32.152 1.00 23.49 194 GLU A N 1
ATOM 1559 C CA . GLU A 1 194 ? 46.597 43.108 31.809 1.00 23.89 194 GLU A CA 1
ATOM 1560 C C . GLU A 1 194 ? 46.741 43.388 30.308 1.00 24.19 194 GLU A C 1
ATOM 1561 O O . GLU A 1 194 ? 47.389 44.361 29.886 1.00 24.75 194 GLU A O 1
ATOM 1567 N N . LEU A 1 195 ? 46.140 42.511 29.505 1.00 23.50 195 LEU A N 1
ATOM 1568 C CA . LEU A 1 195 ? 46.103 42.664 28.060 1.00 25.10 195 LEU A CA 1
ATOM 1569 C C . LEU A 1 195 ? 45.527 44.029 27.668 1.00 26.13 195 LEU A C 1
ATOM 1570 O O . LEU A 1 195 ? 46.052 44.714 26.785 1.00 26.42 195 LEU A O 1
ATOM 1575 N N . ALA A 1 196 ? 44.437 44.398 28.340 1.00 26.11 196 ALA A N 1
ATOM 1576 C CA . ALA A 1 196 ? 43.622 45.579 27.982 1.00 26.87 196 ALA A CA 1
ATOM 1577 C C . ALA A 1 196 ? 44.050 46.892 28.655 1.00 27.93 196 ALA A C 1
ATOM 1578 O O . ALA A 1 196 ? 43.392 47.942 28.493 1.00 28.66 196 ALA A O 1
ATOM 1580 N N . ASN A 1 197 ? 45.161 46.854 29.390 1.00 27.89 197 ASN A N 1
ATOM 1581 C CA . ASN A 1 197 ? 45.737 48.076 29.926 1.00 29.37 197 ASN A CA 1
ATOM 1582 C C . ASN A 1 197 ? 47.209 48.192 29.508 1.00 30.00 197 ASN A C 1
ATOM 1583 O O . ASN A 1 197 ? 47.502 48.570 28.371 1.00 30.74 197 ASN A O 1
ATOM 1588 N N . ALA A 1 198 ? 48.129 47.856 30.403 1.00 29.74 198 ALA A N 1
ATOM 1589 C CA . ALA A 1 198 ? 49.548 48.088 30.110 1.00 31.19 198 ALA A CA 1
ATOM 1590 C C . ALA A 1 198 ? 50.391 46.888 30.515 1.00 30.54 198 ALA A C 1
ATOM 1591 O O . ALA A 1 198 ? 51.599 47.005 30.757 1.00 30.96 198 ALA A O 1
ATOM 1593 N N . GLY A 1 199 ? 49.744 45.730 30.596 1.00 29.59 199 GLY A N 1
ATOM 1594 C CA . GLY A 1 199 ? 50.455 44.491 30.813 1.00 28.85 199 GLY A CA 1
ATOM 1595 C C . GLY A 1 199 ? 51.002 44.333 32.247 1.00 29.21 199 GLY A C 1
ATOM 1596 O O . GLY A 1 199 ? 51.992 43.623 32.462 1.00 29.05 199 GLY A O 1
ATOM 1597 N N . ARG A 1 200 ? 50.355 44.984 33.215 1.00 27.63 200 ARG A N 1
ATOM 1598 C CA . ARG A 1 200 ? 50.743 44.878 34.626 1.00 28.02 200 ARG A CA 1
ATOM 1599 C C . ARG A 1 200 ? 49.626 44.181 35.390 1.00 26.98 200 ARG A C 1
ATOM 1600 O O . ARG A 1 200 ? 48.447 4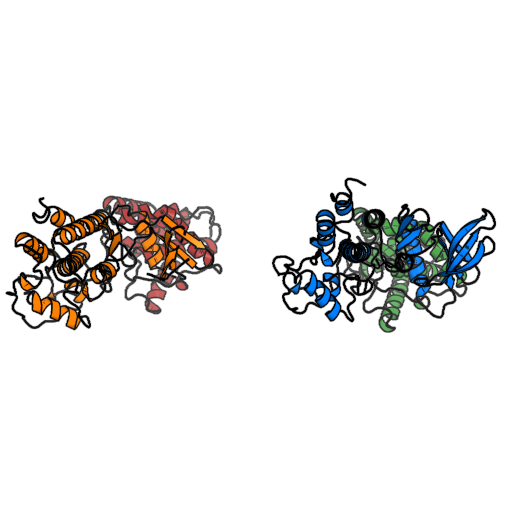4.430 35.113 1.00 26.15 200 ARG A O 1
ATOM 1608 N N . PRO A 1 201 ? 49.978 43.308 36.335 1.00 26.43 201 PRO A N 1
ATOM 1609 C CA . PRO A 1 201 ? 48.969 42.635 37.167 1.00 26.29 201 PRO A CA 1
ATOM 1610 C C . PRO A 1 201 ? 47.926 43.603 37.748 1.00 26.40 201 PRO A C 1
ATOM 1611 O O . PRO A 1 201 ? 48.242 44.681 38.261 1.00 27.02 201 PRO A O 1
ATOM 1615 N N . LEU A 1 202 ? 46.675 43.202 37.639 1.00 25.47 202 LEU A N 1
ATOM 1616 C CA . LEU A 1 202 ? 45.573 43.997 38.171 1.00 26.11 202 LEU A CA 1
ATOM 1617 C C . LEU A 1 202 ? 45.571 44.004 39.702 1.00 26.03 202 LEU A C 1
ATOM 1618 O O . LEU A 1 202 ? 45.285 45.017 40.325 1.00 26.29 202 LEU A O 1
ATOM 1623 N N . PHE A 1 203 ? 45.889 42.862 40.302 1.00 25.66 203 PHE A N 1
ATOM 1624 C CA . PHE A 1 203 ? 45.775 42.685 41.753 1.00 25.89 203 PHE A CA 1
ATOM 1625 C C . PHE A 1 203 ? 47.087 42.123 42.319 1.00 26.68 203 PHE A C 1
ATOM 1626 O O . PHE A 1 203 ? 47.143 40.924 42.638 1.00 25.91 203 PHE A O 1
ATOM 1634 N N . PRO A 1 204 ? 48.149 42.941 42.406 1.00 26.91 204 PRO A N 1
ATOM 1635 C CA . PRO A 1 204 ? 49.436 42.460 42.920 1.00 28.19 204 PRO A CA 1
ATOM 1636 C C . PRO A 1 204 ? 49.520 42.491 44.457 1.00 29.05 204 PRO A C 1
ATOM 1637 O O . PRO A 1 204 ? 50.277 43.269 45.025 1.00 30.20 204 PRO A O 1
ATOM 1641 N N . GLY A 1 205 ? 48.731 41.646 45.116 1.00 29.15 205 GLY A N 1
ATOM 1642 C CA . GLY A 1 205 ? 48.744 41.570 46.567 1.00 30.00 205 GLY A CA 1
ATOM 1643 C C . GLY A 1 205 ? 50.027 41.047 47.191 1.00 31.37 205 GLY A C 1
ATOM 1644 O O . GLY A 1 205 ? 50.727 40.215 46.609 1.00 30.98 205 GLY A O 1
ATOM 1645 N N . ASN A 1 206 ? 50.313 41.525 48.396 1.00 33.12 206 ASN A N 1
ATOM 1646 C CA . ASN A 1 206 ? 51.527 41.145 49.128 1.00 36.07 206 ASN A CA 1
ATOM 1647 C C . ASN A 1 206 ? 51.374 39.838 49.889 1.00 35.45 206 ASN A C 1
ATOM 1648 O O . ASN A 1 206 ? 52.362 39.171 50.209 1.00 35.97 206 ASN A O 1
ATOM 1653 N N . ASP A 1 207 ? 50.129 39.506 50.224 1.00 32.99 207 ASP A N 1
ATOM 1654 C CA . ASP A 1 207 ? 49.795 38.282 50.951 1.00 32.61 207 ASP A CA 1
ATOM 1655 C C . ASP A 1 207 ? 48.305 38.038 50.715 1.00 31.67 207 ASP A C 1
ATOM 1656 O O . ASP A 1 207 ? 47.695 38.779 49.956 1.00 29.32 207 ASP A O 1
ATOM 1661 N N . VAL A 1 208 ? 47.727 37.011 51.338 1.00 31.62 208 VAL A N 1
ATOM 1662 C CA . VAL A 1 208 ? 46.328 36.674 51.048 1.00 31.40 208 VAL A CA 1
ATOM 1663 C C . VAL A 1 208 ? 45.371 37.821 51.431 1.00 31.30 208 VAL A C 1
ATOM 1664 O O . VAL A 1 208 ? 44.400 38.096 50.719 1.00 30.18 208 VAL A O 1
ATOM 1668 N N . ASP A 1 209 ? 45.643 38.467 52.561 1.00 32.73 209 ASP A N 1
ATOM 1669 C CA . ASP A 1 209 ? 44.780 39.537 53.051 1.00 34.16 209 ASP A CA 1
ATOM 1670 C C . ASP A 1 209 ? 44.779 40.731 52.102 1.00 32.89 209 ASP A C 1
ATOM 1671 O O . ASP A 1 209 ? 43.733 41.242 51.730 1.00 31.51 209 ASP A O 1
ATOM 1676 N N . ASP A 1 210 ? 45.974 41.169 51.728 1.00 32.65 210 ASP A N 1
ATOM 1677 C CA . ASP A 1 210 ? 46.139 42.234 50.750 1.00 31.49 210 ASP A CA 1
ATOM 1678 C C . ASP A 1 210 ? 45.495 41.864 49.429 1.00 29.33 210 ASP A C 1
ATOM 1679 O O . ASP A 1 210 ? 44.886 42.712 48.761 1.00 27.71 210 ASP A O 1
ATOM 1684 N N . GLN A 1 211 ? 45.608 40.591 49.045 1.00 27.61 211 GLN A N 1
ATOM 1685 C CA . GLN A 1 211 ? 45.036 40.153 47.778 1.00 26.49 211 GLN A CA 1
ATOM 1686 C C . GLN A 1 211 ? 43.506 40.366 47.742 1.00 26.36 211 GLN A C 1
ATOM 1687 O O . GLN A 1 211 ? 42.957 40.917 46.771 1.00 25.34 211 GLN A O 1
ATOM 1693 N N . LEU A 1 212 ? 42.837 39.906 48.796 1.00 27.22 212 LEU A N 1
ATOM 1694 C CA . LEU A 1 212 ? 41.374 40.055 48.923 1.00 27.81 212 LEU A CA 1
ATOM 1695 C C . LEU A 1 212 ? 40.953 41.517 48.968 1.00 28.78 212 LEU A C 1
ATOM 1696 O O . LEU A 1 212 ? 39.954 41.893 48.352 1.00 29.33 212 LEU A O 1
ATOM 1701 N N . LYS A 1 213 ? 41.708 42.333 49.706 1.00 29.45 213 LYS A N 1
ATOM 1702 C CA . LYS A 1 213 ? 41.446 43.775 49.756 1.00 30.57 213 LYS A CA 1
ATOM 1703 C C . LYS A 1 213 ? 41.531 44.458 48.397 1.00 29.56 213 LYS A C 1
ATOM 1704 O O . LYS A 1 213 ? 40.644 45.230 48.031 1.00 28.73 213 LYS A O 1
ATOM 1710 N N . ARG A 1 214 ? 42.595 44.186 47.653 1.00 28.29 214 ARG A N 1
ATOM 1711 C CA . ARG A 1 214 ? 42.704 44.748 46.305 1.00 27.70 214 ARG A CA 1
ATOM 1712 C C . ARG A 1 214 ? 41.560 44.348 45.405 1.00 26.19 214 ARG A C 1
ATOM 1713 O O . ARG A 1 214 ? 41.093 45.148 44.603 1.00 26.66 214 ARG A O 1
ATOM 1721 N N . ILE A 1 215 ? 41.124 43.095 45.509 1.00 25.59 215 ILE A N 1
ATOM 1722 C CA . ILE A 1 215 ? 40.030 42.611 44.686 1.00 24.81 215 ILE A CA 1
ATOM 1723 C C . ILE A 1 215 ? 38.724 43.344 45.038 1.00 25.83 215 ILE A C 1
ATOM 1724 O O . ILE A 1 215 ? 38.012 43.847 44.142 1.00 24.63 215 ILE A O 1
ATOM 1729 N N . PHE A 1 216 ? 38.421 43.406 46.336 1.00 25.79 216 PHE A N 1
ATOM 1730 C CA . PHE A 1 216 ? 37.142 43.964 46.772 1.00 26.81 216 PHE A CA 1
ATOM 1731 C C . PHE A 1 216 ? 37.148 45.481 46.617 1.00 27.19 216 PHE A C 1
ATOM 1732 O O . PHE A 1 216 ? 36.115 46.091 46.377 1.00 27.64 216 PHE A O 1
ATOM 1740 N N . ARG A 1 217 ? 38.315 46.086 46.800 1.00 27.57 217 ARG A N 1
ATOM 1741 C CA . ARG A 1 217 ? 38.458 47.533 46.662 1.00 29.36 217 ARG A CA 1
ATOM 1742 C C . ARG A 1 217 ? 38.037 47.956 45.247 1.00 29.18 217 ARG A C 1
ATOM 1743 O O . ARG A 1 217 ? 37.338 48.943 45.062 1.00 29.77 217 ARG A O 1
ATOM 1751 N N . LEU A 1 218 ? 38.431 47.170 44.246 1.00 28.68 218 LEU A N 1
ATOM 1752 C CA . LEU A 1 218 ? 38.047 47.470 42.866 1.00 28.63 218 LEU A CA 1
ATOM 1753 C C . LEU A 1 218 ? 36.619 47.054 42.502 1.00 28.85 218 LEU A C 1
ATOM 1754 O O . LEU A 1 218 ? 35.855 47.843 41.902 1.00 28.31 218 LEU A O 1
ATOM 1759 N N . LEU A 1 219 ? 36.250 45.827 42.853 1.00 27.02 219 LEU A N 1
ATOM 1760 C CA . LEU A 1 219 ? 35.023 45.255 42.304 1.00 28.44 219 LEU A CA 1
ATOM 1761 C C . LEU A 1 219 ? 33.828 45.453 43.213 1.00 28.46 219 LEU A C 1
ATOM 1762 O O . LEU A 1 219 ? 32.692 45.179 42.816 1.00 28.61 219 LEU A O 1
ATOM 1767 N N . GLY A 1 220 ? 34.094 45.870 44.446 1.00 28.36 220 GLY A N 1
ATOM 1768 C CA . GLY A 1 220 ? 33.077 45.847 45.481 1.00 29.26 220 GLY A CA 1
ATOM 1769 C C . GLY A 1 220 ? 33.142 44.565 46.299 1.00 29.65 220 GLY A C 1
ATOM 1770 O O . GLY A 1 220 ? 33.520 43.496 45.798 1.00 28.69 220 GLY A O 1
ATOM 1771 N N . THR A 1 221 ? 32.795 44.671 47.577 1.00 29.49 221 THR A N 1
ATOM 1772 C CA . THR A 1 221 ? 32.702 43.499 48.422 1.00 29.46 221 THR A CA 1
ATOM 1773 C C . THR A 1 221 ? 31.372 42.796 48.170 1.00 30.94 221 THR A C 1
ATOM 1774 O O . THR A 1 221 ? 30.330 43.443 48.180 1.00 30.98 221 THR A O 1
ATOM 1778 N N . PRO A 1 222 ? 31.391 41.485 47.947 1.00 31.21 222 PRO A N 1
ATOM 1779 C CA . PRO A 1 222 ? 30.149 40.728 47.769 1.00 32.82 222 PRO A CA 1
ATOM 1780 C C . PRO A 1 222 ? 29.269 40.759 49.020 1.00 35.43 222 PRO A C 1
ATOM 1781 O O . PRO A 1 222 ? 29.791 40.715 50.131 1.00 35.43 222 PRO A O 1
ATOM 1785 N N . THR A 1 223 ? 27.953 40.855 48.834 1.00 37.54 223 THR A N 1
ATOM 1786 C CA . THR A 1 223 ? 27.004 40.793 49.931 1.00 39.98 223 THR A CA 1
ATOM 1787 C C . THR A 1 223 ? 26.565 39.345 50.093 1.00 41.62 223 THR A C 1
ATOM 1788 O O . THR A 1 223 ? 26.802 38.520 49.205 1.00 40.88 223 THR A O 1
ATOM 1792 N N . GLU A 1 224 ? 25.927 39.045 51.227 1.00 44.47 224 GLU A N 1
ATOM 1793 C CA . GLU A 1 224 ? 25.353 37.718 51.490 1.00 46.76 224 GLU A CA 1
ATOM 1794 C C . GLU A 1 224 ? 24.372 37.286 50.403 1.00 46.95 224 GLU A C 1
ATOM 1795 O O . GLU A 1 224 ? 24.307 36.105 50.057 1.00 47.23 224 GLU A O 1
ATOM 1801 N N . GLU A 1 225 ? 23.638 38.244 49.849 1.00 47.08 225 GLU A N 1
ATOM 1802 C CA . GLU A 1 225 ? 22.695 37.946 48.777 1.00 47.81 225 GLU A CA 1
ATOM 1803 C C . GLU A 1 225 ? 23.382 37.559 47.463 1.00 45.68 225 GLU A C 1
ATOM 1804 O O . GLU A 1 225 ? 22.875 36.710 46.727 1.00 46.03 225 GLU A O 1
ATOM 1810 N N . GLN A 1 226 ? 24.528 38.171 47.168 1.00 42.91 226 GLN A N 1
ATOM 1811 C CA . GLN A 1 226 ? 25.250 37.820 45.958 1.00 41.17 226 GLN A CA 1
ATOM 1812 C C . GLN A 1 226 ? 26.049 36.539 46.139 1.00 39.20 226 GLN A C 1
ATOM 1813 O O . GLN A 1 226 ? 26.336 35.858 45.162 1.00 37.94 226 GLN A O 1
ATOM 1819 N N . TRP A 1 227 ? 26.412 36.221 47.380 1.00 38.25 227 TRP A N 1
ATOM 1820 C CA . TRP A 1 227 ? 27.333 35.103 47.639 1.00 37.00 227 TRP A CA 1
ATOM 1821 C C . TRP A 1 227 ? 27.057 34.534 49.033 1.00 39.09 227 TRP A C 1
ATOM 1822 O O . TRP A 1 227 ? 27.828 34.763 49.972 1.00 38.21 227 TRP A O 1
ATOM 1833 N N . PRO A 1 228 ? 25.938 33.805 49.160 1.00 40.97 228 PRO A N 1
ATOM 1834 C CA . PRO A 1 228 ? 25.440 33.329 50.460 1.00 42.93 228 PRO A CA 1
ATOM 1835 C C . PRO A 1 228 ? 26.418 32.452 51.240 1.00 43.16 228 PRO A C 1
ATOM 1836 O O . PRO A 1 228 ? 26.409 32.481 52.476 1.00 44.15 228 PRO A O 1
ATOM 1840 N N . SER A 1 229 ? 27.238 31.678 50.538 1.00 42.39 229 SER A N 1
ATOM 1841 C CA . SER A 1 229 ? 28.131 30.746 51.218 1.00 42.74 229 SER A CA 1
ATOM 1842 C C . SER A 1 229 ? 29.459 31.391 51.620 1.00 41.17 229 SER A C 1
ATOM 1843 O O . SER A 1 229 ? 30.252 30.766 52.324 1.00 42.06 229 SER A O 1
ATOM 1846 N N . MET A 1 230 ? 29.688 32.635 51.189 1.00 39.41 230 MET A N 1
ATOM 1847 C CA . MET A 1 230 ? 30.960 33.329 51.436 1.00 37.72 230 MET A CA 1
ATOM 1848 C C . MET A 1 230 ? 31.409 33.287 52.891 1.00 38.26 230 MET A C 1
ATOM 1849 O O . MET A 1 230 ? 32.550 32.920 53.167 1.00 37.05 230 MET A O 1
ATOM 1854 N N . THR A 1 231 ? 30.509 33.643 53.814 1.00 38.99 231 THR A N 1
ATOM 1855 C CA . THR A 1 231 ? 30.860 33.740 55.235 1.00 40.16 231 THR A CA 1
ATOM 1856 C C . THR A 1 231 ? 31.062 32.384 55.893 1.00 41.23 231 THR A C 1
ATOM 1857 O O . THR A 1 231 ? 31.445 32.313 57.059 1.00 42.26 231 THR A O 1
ATOM 1861 N N . LYS A 1 232 ? 30.801 31.316 55.147 1.00 40.99 232 LYS A N 1
ATOM 1862 C CA . LYS A 1 232 ? 30.886 29.957 55.675 1.00 42.76 232 LYS A CA 1
ATOM 1863 C C . LYS A 1 232 ? 32.181 29.277 55.241 1.00 41.67 232 LYS A C 1
ATOM 1864 O O . LYS A 1 232 ? 32.491 28.174 55.691 1.00 43.01 232 LYS A O 1
ATOM 1870 N N . LEU A 1 233 ? 32.936 29.945 54.377 1.00 38.86 233 LEU A N 1
ATOM 1871 C CA . LEU A 1 233 ? 34.193 29.392 53.878 1.00 37.97 233 LEU A CA 1
ATOM 1872 C C . LEU A 1 233 ? 35.221 29.239 55.019 1.00 38.85 233 LEU A C 1
ATOM 1873 O O . LEU A 1 233 ? 35.197 30.007 55.983 1.00 38.92 233 LEU A O 1
ATOM 1878 N N . PRO A 1 234 ? 36.092 28.227 54.928 1.00 39.10 234 PRO A N 1
ATOM 1879 C CA . PRO A 1 234 ? 36.981 27.864 56.046 1.00 40.45 234 PRO A CA 1
ATOM 1880 C C . PRO A 1 234 ? 37.899 28.993 56.533 1.00 39.84 234 PRO A C 1
ATOM 1881 O O . PRO A 1 234 ? 38.137 29.072 57.730 1.00 40.71 234 PRO A O 1
ATOM 1885 N N . ASP A 1 235 ? 38.423 29.820 55.630 1.00 37.58 235 ASP A N 1
ATOM 1886 C CA . ASP A 1 235 ? 39.295 30.926 56.043 1.00 37.58 235 ASP A CA 1
ATOM 1887 C C . ASP A 1 235 ? 38.630 32.302 55.858 1.00 36.85 235 ASP A C 1
ATOM 1888 O O . ASP A 1 235 ? 39.309 33.332 55.673 1.00 36.30 235 ASP A O 1
ATOM 1893 N N . TYR A 1 236 ? 37.300 32.320 55.897 1.00 36.65 236 TYR A N 1
ATOM 1894 C CA . TYR A 1 236 ? 36.583 33.588 55.844 1.00 36.00 236 TYR A CA 1
ATOM 1895 C C . TYR A 1 236 ? 36.922 34.460 57.048 1.00 36.79 236 TYR A C 1
ATOM 1896 O O . TYR A 1 236 ? 37.022 33.977 58.177 1.00 37.02 236 TYR A O 1
ATOM 1905 N N . LYS A 1 237 ? 37.094 35.751 56.788 1.00 36.27 237 LYS A N 1
ATOM 1906 C CA . LYS A 1 237 ? 37.034 36.749 57.846 1.00 38.72 237 LYS A CA 1
ATOM 1907 C C . LYS A 1 237 ? 36.392 38.022 57.284 1.00 36.72 237 LYS A C 1
ATOM 1908 O O . LYS A 1 237 ? 36.411 38.237 56.084 1.00 35.10 237 LYS A O 1
ATOM 1914 N N . PRO A 1 238 ? 35.781 38.831 58.143 1.00 37.59 238 PRO A N 1
ATOM 1915 C CA . PRO A 1 238 ? 35.123 40.066 57.700 1.00 36.59 238 PRO A CA 1
ATOM 1916 C C . PRO A 1 238 ? 36.061 41.078 57.028 1.00 34.69 238 PRO A C 1
ATOM 1917 O O . PRO A 1 238 ? 37.113 41.451 57.574 1.00 34.69 238 PRO A O 1
ATOM 1921 N N . TYR A 1 239 ? 35.636 41.516 55.850 1.00 32.54 239 TYR A N 1
ATOM 1922 C CA . TYR A 1 239 ? 36.282 42.582 55.102 1.00 31.17 239 TYR A CA 1
ATOM 1923 C C . TYR A 1 239 ? 35.392 43.813 55.100 1.00 31.52 239 TYR A C 1
ATOM 1924 O O . TYR A 1 239 ? 34.176 43.694 55.276 1.00 30.39 239 TYR A O 1
ATOM 1933 N N . PRO A 1 240 ? 35.990 44.986 54.906 1.00 31.36 240 PRO A N 1
ATOM 1934 C CA . PRO A 1 240 ? 35.193 46.197 54.711 1.00 31.60 240 PRO A CA 1
ATOM 1935 C C . PRO A 1 240 ? 34.274 45.991 53.509 1.00 30.75 240 PRO A C 1
ATOM 1936 O O . PRO A 1 240 ? 34.589 45.207 52.610 1.00 29.43 240 PRO A O 1
ATOM 1940 N N . MET A 1 241 ? 33.139 46.678 53.503 1.00 31.49 241 MET A N 1
ATOM 1941 C CA . MET A 1 241 ? 32.256 46.668 52.348 1.00 31.87 241 MET A CA 1
ATOM 1942 C C . MET A 1 241 ? 32.688 47.820 51.454 1.00 31.30 241 MET A C 1
ATOM 1943 O O . MET A 1 241 ? 32.377 48.977 51.748 1.00 32.40 241 MET A O 1
ATOM 1948 N N . TYR A 1 242 ? 33.414 47.507 50.387 1.00 30.60 242 TYR A N 1
ATOM 1949 C CA . TYR A 1 242 ? 33.800 48.495 49.390 1.00 30.71 242 TYR A CA 1
ATOM 1950 C C . TYR A 1 242 ? 32.670 48.558 48.356 1.00 31.20 242 TYR A C 1
ATOM 1951 O O . TYR A 1 242 ? 32.039 47.545 48.080 1.00 30.04 242 TYR A O 1
ATOM 1960 N N . PRO A 1 243 ? 32.378 49.749 47.835 1.00 32.52 243 PRO A N 1
ATOM 1961 C CA . PRO A 1 243 ? 31.216 49.917 46.942 1.00 33.59 243 PRO A CA 1
ATOM 1962 C C . PRO A 1 243 ? 31.407 49.229 45.584 1.00 33.25 243 PRO A C 1
ATOM 1963 O O . PRO A 1 243 ? 32.537 49.131 45.079 1.00 32.99 243 PRO A O 1
ATOM 1967 N N . ALA A 1 244 ? 30.306 48.753 45.020 1.00 34.20 244 ALA A N 1
ATOM 1968 C CA . ALA A 1 244 ? 30.311 48.137 43.699 1.00 34.78 244 ALA A CA 1
ATOM 1969 C C . ALA A 1 244 ? 30.208 49.163 42.569 1.00 35.78 244 ALA A C 1
ATOM 1970 O O . ALA A 1 244 ? 29.887 48.815 41.430 1.00 36.58 244 ALA A O 1
ATOM 1972 N N . THR A 1 245 ? 30.496 50.422 42.895 1.00 36.85 245 THR A N 1
ATOM 1973 C CA . THR A 1 245 ? 30.238 51.557 42.027 1.00 37.22 245 THR A CA 1
ATOM 1974 C C . THR A 1 245 ? 31.496 52.079 41.334 1.00 36.99 245 THR A C 1
ATOM 1975 O O . THR A 1 245 ? 31.425 53.062 40.601 1.00 37.37 245 THR A O 1
ATOM 1979 N N . THR A 1 246 ? 32.643 51.443 41.561 1.00 35.60 246 THR A N 1
ATOM 1980 C CA . THR A 1 246 ? 33.892 51.956 41.017 1.00 36.14 246 THR A CA 1
ATOM 1981 C C . THR A 1 246 ? 34.021 51.583 39.532 1.00 35.62 246 THR A C 1
ATOM 1982 O O . THR A 1 246 ? 33.958 50.405 39.154 1.00 34.29 246 THR A O 1
ATOM 1986 N N . SER A 1 247 ? 34.223 52.598 38.702 1.00 36.47 247 SER A N 1
ATOM 1987 C CA . SER A 1 247 ? 34.283 52.414 37.253 1.00 36.84 247 SER A CA 1
ATOM 1988 C C . SER A 1 247 ? 35.547 51.659 36.852 1.00 36.08 247 SER A C 1
ATOM 1989 O O . SER A 1 247 ? 36.620 51.940 37.390 1.00 35.97 247 SER A O 1
ATOM 1992 N N . LEU A 1 248 ? 35.431 50.739 35.888 1.00 36.36 248 LEU A N 1
ATOM 1993 C CA . LEU A 1 248 ? 36.630 50.024 35.385 1.00 35.90 248 LEU A CA 1
ATOM 1994 C C . LEU A 1 248 ? 37.172 50.649 34.106 1.00 36.07 248 LEU A C 1
ATOM 1995 O O . LEU A 1 248 ? 38.189 50.203 33.561 1.00 36.59 248 LEU A O 1
ATOM 2000 N N . VAL A 1 249 ? 36.500 51.700 33.649 1.00 36.54 249 VAL A N 1
ATOM 2001 C CA . VAL A 1 249 ? 36.811 52.358 32.385 1.00 37.56 249 VAL A CA 1
ATOM 2002 C C . VAL A 1 249 ? 38.315 52.639 32.262 1.00 37.40 249 VAL A C 1
ATOM 2003 O O . VAL A 1 249 ? 38.929 52.333 31.241 1.00 37.10 249 VAL A O 1
ATOM 2007 N N . ASN A 1 250 ? 38.907 53.188 33.316 1.00 37.14 250 ASN A N 1
ATOM 2008 C CA . ASN A 1 250 ? 40.328 53.554 33.264 1.00 37.94 250 ASN A CA 1
ATOM 2009 C C . ASN A 1 250 ? 41.269 52.412 33.659 1.00 36.29 250 ASN A C 1
ATOM 2010 O O . ASN A 1 250 ? 42.492 52.512 33.488 1.00 37.39 250 ASN A O 1
ATOM 2015 N N . VAL A 1 251 ? 40.701 51.328 34.172 1.00 34.91 251 VAL A N 1
ATOM 2016 C CA . VAL A 1 251 ? 41.472 50.142 34.530 1.00 33.60 251 VAL A CA 1
ATOM 2017 C C . VAL A 1 251 ? 41.783 49.325 33.278 1.00 32.33 251 VAL A C 1
ATOM 2018 O O . VAL A 1 251 ? 42.824 48.649 33.189 1.00 31.61 251 VAL A O 1
ATOM 2022 N N . VAL A 1 252 ? 40.881 49.383 32.306 1.00 31.23 252 VAL A N 1
ATOM 2023 C CA . VAL A 1 252 ? 41.062 48.659 31.049 1.00 30.43 252 VAL A CA 1
ATOM 2024 C C . VAL A 1 252 ? 40.717 49.578 29.859 1.00 31.16 252 VAL A C 1
ATOM 2025 O O . VAL A 1 252 ? 39.701 49.370 29.177 1.00 30.82 252 VAL A O 1
ATOM 2029 N N . PRO A 1 253 ? 41.564 50.577 29.596 1.00 31.94 253 PRO A N 1
ATOM 2030 C CA . PRO A 1 253 ? 41.265 51.587 28.563 1.00 33.09 253 PRO A CA 1
ATOM 2031 C C . PRO A 1 253 ? 41.162 51.064 27.114 1.00 33.60 253 PRO A C 1
ATOM 2032 O O . PRO A 1 253 ? 40.590 51.765 26.266 1.00 34.67 253 PRO A O 1
ATOM 2036 N N . LYS A 1 254 ? 41.683 49.866 26.829 1.00 32.84 254 LYS A N 1
ATOM 2037 C CA . LYS A 1 254 ? 41.630 49.301 25.467 1.00 33.63 254 LYS A CA 1
ATOM 2038 C C . LYS A 1 254 ? 40.236 48.728 25.163 1.00 33.19 254 LYS A C 1
ATOM 2039 O O . LYS A 1 254 ? 39.929 48.412 24.012 1.00 33.75 254 LYS A O 1
ATOM 2045 N N . LEU A 1 255 ? 39.421 48.583 26.201 1.00 31.55 255 LEU A N 1
ATOM 2046 C CA . LEU A 1 255 ? 38.107 47.959 26.091 1.00 31.79 255 LEU A CA 1
ATOM 2047 C C . LEU A 1 255 ? 36.976 48.970 26.011 1.00 33.34 255 LEU A C 1
ATOM 2048 O O . LEU A 1 255 ? 36.987 50.016 26.671 1.00 33.24 255 LEU A O 1
ATOM 2053 N N . ASN A 1 256 ? 36.016 48.600 25.167 1.00 33.77 256 ASN A N 1
ATOM 2054 C CA . ASN A 1 256 ? 34.702 49.164 25.049 1.00 35.24 256 ASN A CA 1
ATOM 2055 C C . ASN A 1 256 ? 33.769 48.653 26.174 1.00 33.73 256 ASN A C 1
ATOM 2056 O O . ASN A 1 256 ? 34.172 47.817 26.986 1.00 30.85 256 ASN A O 1
ATOM 2061 N N . ALA A 1 257 ? 32.509 49.112 26.197 1.00 33.84 257 ALA A N 1
ATOM 2062 C CA . ALA A 1 257 ? 31.519 48.541 27.136 1.00 32.61 257 ALA A CA 1
ATOM 2063 C C . ALA A 1 257 ? 31.355 47.014 26.983 1.00 31.57 257 ALA A C 1
ATOM 2064 O O . ALA A 1 257 ? 31.211 46.280 27.975 1.00 29.44 257 ALA A O 1
ATOM 2066 N N . THR A 1 258 ? 31.372 46.538 25.739 1.00 31.66 258 THR A N 1
ATOM 2067 C CA . THR A 1 258 ? 31.309 45.098 25.468 1.00 31.02 258 THR A CA 1
ATOM 2068 C C . THR A 1 258 ? 32.447 44.343 26.149 1.00 29.63 258 THR A C 1
ATOM 2069 O O . THR A 1 258 ? 32.211 43.359 26.850 1.00 28.65 258 THR A O 1
ATOM 2073 N N . GLY A 1 259 ? 33.681 44.800 25.954 1.00 29.00 259 GLY A N 1
ATOM 2074 C CA . GLY A 1 259 ? 34.820 44.139 26.591 1.00 27.86 259 GLY A CA 1
ATOM 2075 C C . GLY A 1 259 ? 34.759 44.227 28.112 1.00 27.32 259 GLY A C 1
ATOM 2076 O O . GLY A 1 259 ? 35.077 43.262 28.814 1.00 25.90 259 GLY A O 1
ATOM 2077 N N . ARG A 1 260 ? 34.337 45.382 28.631 1.00 27.85 260 ARG A N 1
ATOM 2078 C CA . ARG A 1 260 ? 34.263 45.571 30.087 1.00 27.82 260 ARG A CA 1
ATOM 2079 C C . ARG A 1 260 ? 33.223 44.605 30.677 1.00 27.52 260 ARG A C 1
ATOM 2080 O O . ARG A 1 260 ? 33.381 44.126 31.797 1.00 26.72 260 ARG A O 1
ATOM 2088 N N . ASP A 1 261 ? 32.143 44.370 29.929 1.00 27.48 261 ASP A N 1
ATOM 2089 C CA . ASP A 1 261 ? 31.105 43.441 30.359 1.00 27.71 261 ASP A CA 1
ATOM 2090 C C . ASP A 1 261 ? 31.656 41.999 30.452 1.00 26.92 261 ASP A C 1
ATOM 2091 O O . ASP A 1 261 ? 31.396 41.292 31.425 1.00 26.16 261 ASP A O 1
ATOM 2096 N N . LEU A 1 262 ? 32.390 41.566 29.433 1.00 26.93 262 LEU A N 1
ATOM 2097 C CA . LEU A 1 262 ? 33.044 40.244 29.509 1.00 26.65 262 LEU A CA 1
ATOM 2098 C C . LEU A 1 262 ? 34.002 40.181 30.704 1.00 25.62 262 LEU A C 1
ATOM 2099 O O . LEU A 1 262 ? 33.984 39.208 31.498 1.00 26.02 262 LEU A O 1
ATOM 2104 N N . LEU A 1 263 ? 34.824 41.216 30.868 1.00 25.63 263 LEU A N 1
ATOM 2105 C CA . LEU A 1 263 ? 35.769 41.239 31.984 1.00 25.52 263 LEU A CA 1
ATOM 2106 C C . LEU A 1 263 ? 35.055 41.015 33.326 1.00 25.88 263 LEU A C 1
ATOM 2107 O O . LEU A 1 263 ? 35.530 40.272 34.195 1.00 25.27 263 LEU A O 1
ATOM 2112 N N . GLN A 1 264 ? 33.927 41.690 33.505 1.00 26.39 264 GLN A N 1
ATOM 2113 C CA . GLN A 1 264 ? 33.185 41.582 34.760 1.00 27.82 264 GLN A CA 1
ATOM 2114 C C . GLN A 1 264 ? 32.546 40.213 34.952 1.00 27.91 264 GLN A C 1
ATOM 2115 O O . GLN A 1 264 ? 32.371 39.780 36.095 1.00 29.43 264 GLN A O 1
ATOM 2121 N N . ASN A 1 265 ? 32.224 39.526 33.854 1.00 27.30 265 ASN A N 1
ATOM 2122 C CA . ASN A 1 265 ? 31.676 38.169 33.925 1.00 27.64 265 ASN A CA 1
ATOM 2123 C C . ASN A 1 265 ? 32.729 37.123 34.318 1.00 26.86 265 ASN A C 1
ATOM 2124 O O . ASN A 1 265 ? 32.412 36.089 34.929 1.00 26.61 265 ASN A O 1
ATOM 2129 N N . LEU A 1 266 ? 33.978 37.405 33.971 1.00 25.92 266 LEU A N 1
ATOM 2130 C CA . LEU A 1 266 ? 35.094 36.559 34.372 1.00 24.83 266 LEU A CA 1
ATOM 2131 C C . LEU A 1 266 ? 35.453 36.849 35.830 1.00 24.90 266 LEU A C 1
ATOM 2132 O O . LEU A 1 266 ? 35.760 35.943 36.583 1.00 24.98 266 LEU A O 1
ATOM 2137 N N . LEU A 1 267 ? 35.446 38.126 36.195 1.00 25.09 267 LEU A N 1
ATOM 2138 C CA . LEU A 1 267 ? 35.802 38.565 37.546 1.00 25.16 267 LEU A CA 1
ATOM 2139 C C . LEU A 1 267 ? 34.608 38.678 38.491 1.00 25.92 267 LEU A C 1
ATOM 2140 O O . LEU A 1 267 ? 34.445 39.679 39.183 1.00 26.09 267 LEU A O 1
ATOM 2145 N N . LYS A 1 268 ? 33.792 37.636 38.537 1.00 25.69 268 LYS A N 1
ATOM 2146 C CA . LYS A 1 268 ? 32.768 37.507 39.544 1.00 27.08 268 LYS A CA 1
ATOM 2147 C C . LYS A 1 268 ? 33.381 36.816 40.745 1.00 26.41 268 LYS A C 1
ATOM 2148 O O . LYS A 1 268 ? 33.957 35.741 40.609 1.00 25.31 268 LYS A O 1
ATOM 2154 N N . CYS A 1 269 ? 33.210 37.405 41.925 1.00 27.05 269 CYS A N 1
ATOM 2155 C CA . CYS A 1 269 ? 33.766 36.840 43.149 1.00 27.43 269 CYS A CA 1
ATOM 2156 C C . CYS A 1 269 ? 33.168 35.463 43.497 1.00 27.54 269 CYS A C 1
ATOM 2157 O O . CYS A 1 269 ? 33.895 34.529 43.817 1.00 27.09 269 CYS A O 1
ATOM 2160 N N . ASN A 1 270 ? 31.845 35.356 43.436 1.00 27.74 270 ASN A N 1
ATOM 2161 C CA . ASN A 1 270 ? 31.132 34.106 43.671 1.00 28.97 270 ASN A CA 1
ATOM 2162 C C . ASN A 1 270 ? 31.422 33.202 42.474 1.00 28.87 270 ASN A C 1
ATOM 2163 O O . ASN A 1 270 ? 31.081 33.561 41.356 1.00 28.62 270 ASN A O 1
ATOM 2168 N N . PRO A 1 271 ? 32.087 32.059 42.695 1.00 29.50 271 PRO A N 1
ATOM 2169 C CA . PRO A 1 271 ? 32.519 31.199 41.588 1.00 29.48 271 PRO A CA 1
ATOM 2170 C C . PRO A 1 271 ? 31.357 30.682 40.742 1.00 30.53 271 PRO A C 1
ATOM 2171 O O . PRO A 1 271 ? 31.514 30.524 39.525 1.00 29.77 271 PRO A O 1
ATOM 2175 N N . VAL A 1 272 ? 30.215 30.442 41.376 1.00 31.75 272 VAL A N 1
ATOM 2176 C CA . VAL A 1 272 ? 29.008 29.987 40.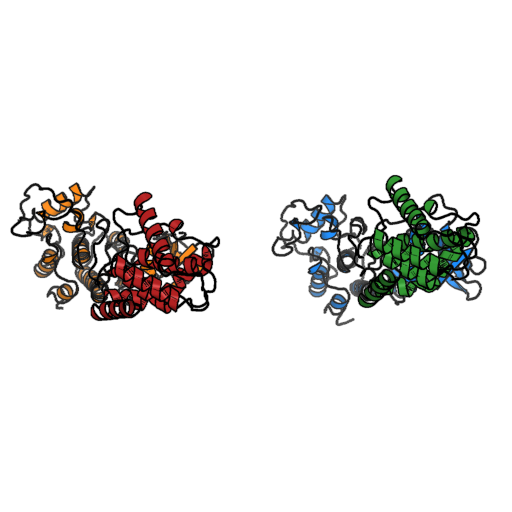690 1.00 34.29 272 VAL A CA 1
ATOM 2177 C C . VAL A 1 272 ? 28.556 31.001 39.632 1.00 33.31 272 VAL A C 1
ATOM 2178 O O . VAL A 1 272 ? 27.951 30.626 38.638 1.00 33.73 272 VAL A O 1
ATOM 2182 N N . GLN A 1 273 ? 28.858 32.277 39.851 1.00 32.75 273 GLN A N 1
ATOM 2183 C CA . GLN A 1 273 ? 28.409 33.335 38.941 1.00 33.15 273 GLN A CA 1
ATOM 2184 C C . GLN A 1 273 ? 29.384 33.607 37.789 1.00 32.06 273 GLN A C 1
ATOM 2185 O O . GLN A 1 273 ? 29.082 34.401 36.892 1.00 32.30 273 GLN A O 1
ATOM 2191 N N . ARG A 1 274 ? 30.560 32.974 37.815 1.00 30.59 274 ARG A N 1
ATOM 2192 C CA . ARG A 1 274 ? 31.602 33.261 36.832 1.00 29.34 274 ARG A CA 1
ATOM 2193 C C . ARG A 1 274 ? 31.295 32.612 35.505 1.00 29.08 274 ARG A C 1
ATOM 2194 O O . ARG A 1 274 ? 30.855 31.446 35.458 1.00 29.32 274 ARG A O 1
ATOM 2202 N N . ILE A 1 275 ? 31.493 33.361 34.428 1.00 27.66 275 ILE A N 1
ATOM 2203 C CA . ILE A 1 275 ? 31.177 32.840 33.102 1.00 28.30 275 ILE A CA 1
ATOM 2204 C C . ILE A 1 275 ? 32.082 31.633 32.787 1.00 27.79 275 ILE A C 1
ATOM 2205 O O . ILE A 1 275 ? 33.224 31.589 33.229 1.00 27.36 275 ILE A O 1
ATOM 2210 N N . SER A 1 276 ? 31.562 30.649 32.057 1.00 29.32 276 SER A N 1
ATOM 2211 C CA . SER A 1 276 ? 32.388 29.517 31.621 1.00 29.08 276 SER A CA 1
ATOM 2212 C C . SER A 1 276 ? 33.165 29.925 30.384 1.00 28.24 276 SER A C 1
ATOM 2213 O O . SER A 1 276 ? 32.810 30.910 29.711 1.00 26.87 276 SER A O 1
ATOM 2216 N N . ALA A 1 277 ? 34.213 29.167 30.059 1.00 27.14 277 ALA A N 1
ATOM 2217 C CA . ALA A 1 277 ? 34.977 29.443 28.842 1.00 26.85 277 ALA A CA 1
ATOM 2218 C C . ALA A 1 277 ? 34.081 29.320 27.585 1.00 28.54 277 ALA A C 1
ATOM 2219 O O . ALA A 1 277 ? 34.164 30.164 26.676 1.00 28.38 277 ALA A O 1
ATOM 2221 N N . GLU A 1 278 ? 33.229 28.292 27.549 1.00 29.27 278 GLU A N 1
ATOM 2222 C CA . GLU A 1 278 ? 32.295 28.079 26.431 1.00 32.16 278 GLU A CA 1
ATOM 2223 C C . GLU A 1 278 ? 31.361 29.289 26.243 1.00 32.17 278 GLU A C 1
ATOM 2224 O O . GLU A 1 278 ? 31.166 29.743 25.109 1.00 32.41 278 GLU A O 1
ATOM 2230 N N . GLU A 1 279 ? 30.819 29.808 27.350 1.00 31.58 279 GLU A N 1
ATOM 2231 C CA . GLU A 1 279 ? 29.916 30.973 27.326 1.00 32.86 279 GLU A CA 1
ATOM 2232 C C . GLU A 1 279 ? 30.685 32.235 26.921 1.00 31.66 279 GLU A C 1
ATOM 2233 O O . GLU A 1 279 ? 30.196 33.054 26.146 1.00 31.78 279 GLU A O 1
ATOM 2239 N N . ALA A 1 280 ? 31.905 32.370 27.427 1.00 29.45 280 ALA A N 1
ATOM 2240 C CA . ALA A 1 280 ? 32.714 33.532 27.098 1.00 28.90 280 ALA A CA 1
ATOM 2241 C C . ALA A 1 280 ? 32.973 33.611 25.586 1.00 29.48 280 ALA A C 1
ATOM 2242 O O . ALA A 1 280 ? 32.966 34.696 25.005 1.00 28.91 280 ALA A O 1
ATOM 2244 N N . LEU A 1 281 ? 33.177 32.462 24.943 1.00 29.63 281 LEU A N 1
ATOM 2245 C CA . LEU A 1 281 ? 33.477 32.449 23.508 1.00 30.78 281 LEU A CA 1
ATOM 2246 C C . LEU A 1 281 ? 32.275 32.868 22.674 1.00 32.57 281 LEU A C 1
ATOM 2247 O O . LEU A 1 281 ? 32.423 33.230 21.502 1.00 33.28 281 LEU A O 1
ATOM 2252 N N . GLN A 1 282 ? 31.089 32.785 23.272 1.00 33.23 282 GLN A N 1
ATOM 2253 C CA . GLN A 1 282 ? 29.864 33.233 22.607 1.00 35.32 282 GLN A CA 1
ATOM 2254 C C . GLN A 1 282 ? 29.500 34.675 22.970 1.00 34.83 282 GLN A C 1
ATOM 2255 O O . GLN A 1 282 ? 28.497 35.197 22.491 1.00 36.27 282 GLN A O 1
ATOM 2261 N N . HIS A 1 283 ? 30.305 35.316 23.809 1.00 33.28 283 HIS A N 1
ATOM 2262 C CA . HIS A 1 283 ? 30.052 36.720 24.221 1.00 33.35 283 HIS A CA 1
ATOM 2263 C C . HIS A 1 283 ? 30.164 37.664 23.003 1.00 33.63 283 HIS A C 1
ATOM 2264 O O . HIS A 1 283 ? 30.983 37.412 22.126 1.00 33.59 283 HIS A O 1
ATOM 2271 N N . PRO A 1 284 ? 29.346 38.722 22.912 1.00 34.37 284 PRO A N 1
ATOM 2272 C CA . PRO A 1 284 ? 29.428 39.635 21.760 1.00 35.30 284 PRO A CA 1
ATOM 2273 C C . PRO A 1 284 ? 30.814 40.299 21.569 1.00 34.05 284 PRO A C 1
ATOM 2274 O O . PRO A 1 284 ? 31.096 40.750 20.460 1.00 35.28 284 PRO A O 1
ATOM 2278 N N . TYR A 1 285 ? 31.657 40.334 22.595 1.00 32.03 285 TYR A N 1
ATOM 2279 C CA . TYR A 1 285 ? 33.057 40.781 22.435 1.00 31.73 285 TYR A CA 1
ATOM 2280 C C . TYR A 1 285 ? 33.758 40.109 21.238 1.00 32.69 285 TYR A C 1
ATOM 2281 O O . TYR A 1 285 ? 34.601 40.718 20.594 1.00 32.50 285 TYR A O 1
ATOM 2290 N N . PHE A 1 286 ? 33.397 38.860 20.962 1.00 33.43 286 PHE A N 1
ATOM 2291 C CA . PHE A 1 286 ? 34.040 38.068 19.904 1.00 35.33 286 PHE A CA 1
ATOM 2292 C C . PHE A 1 286 ? 33.192 37.913 18.638 1.00 38.47 286 PHE A C 1
ATOM 2293 O O . PHE A 1 286 ? 33.519 37.091 17.772 1.00 39.06 286 PHE A O 1
ATOM 2301 N N . SER A 1 287 ? 32.102 38.666 18.530 1.00 41.26 287 SER A N 1
ATOM 2302 C CA . SER A 1 287 ? 31.149 38.430 17.437 1.00 45.95 287 SER A CA 1
ATOM 2303 C C . SER A 1 287 ? 31.729 38.782 16.059 1.00 48.70 287 SER A C 1
ATOM 2304 O O . SER A 1 287 ? 31.537 38.032 15.089 1.00 49.95 287 SER A O 1
ATOM 2307 N N . ASP A 1 288 ? 32.445 39.906 15.979 1.00 50.79 288 ASP A N 1
ATOM 2308 C CA . ASP A 1 288 ? 32.995 40.381 14.701 1.00 54.99 288 ASP A CA 1
ATOM 2309 C C . ASP A 1 288 ? 34.467 40.008 14.632 1.00 54.85 288 ASP A C 1
ATOM 2310 O O . ASP A 1 288 ? 35.336 40.875 14.451 1.00 56.31 288 ASP A O 1
ATOM 2315 N N . PHE A 1 289 ? 34.741 38.712 14.769 1.00 54.65 289 PHE A N 1
ATOM 2316 C CA . PHE A 1 289 ? 36.105 38.243 14.931 1.00 53.68 289 PHE A CA 1
ATOM 2317 C C . PHE A 1 289 ? 36.440 37.061 14.023 1.00 54.71 289 PHE A C 1
ATOM 2318 O O . PHE A 1 289 ? 36.367 35.897 14.448 1.00 54.72 289 PHE A O 1
ATOM 2326 N N . GLN B 2 1 ? 31.308 -1.836 52.651 1.00 66.00 145 GLN D N 1
ATOM 2327 C CA . GLN B 2 1 ? 31.931 -1.996 51.295 1.00 63.16 145 GLN D CA 1
ATOM 2328 C C . GLN B 2 1 ? 32.267 -0.635 50.676 1.00 60.80 145 GLN D C 1
ATOM 2329 O O . GLN B 2 1 ? 32.456 -0.503 49.487 1.00 58.91 145 GLN D O 1
ATOM 2331 N N . ALA B 2 2 ? 32.320 0.378 51.522 1.00 61.70 146 ALA D N 1
ATOM 2332 C CA . ALA B 2 2 ? 32.538 1.746 51.094 1.00 60.02 146 ALA D CA 1
ATOM 2333 C C . ALA B 2 2 ? 33.753 2.280 51.828 1.00 57.97 146 ALA D C 1
ATOM 2334 O O . ALA B 2 2 ? 34.383 3.239 51.382 1.00 56.96 146 ALA D O 1
ATOM 2336 N N . SER B 2 3 ? 34.078 1.632 52.948 1.00 57.75 147 SER D N 1
ATOM 2337 C CA . SER B 2 3 ? 35.232 1.988 53.757 1.00 55.34 147 SER D CA 1
ATOM 2338 C C . SER B 2 3 ? 36.520 1.669 53.013 1.00 51.51 147 SER D C 1
ATOM 2339 O O . SER B 2 3 ? 36.575 0.769 52.162 1.00 50.20 147 SER D O 1
ATOM 2342 N N . THR B 2 4 ? 37.547 2.449 53.315 1.00 49.36 148 THR D N 1
ATOM 2343 C CA . THR B 2 4 ? 38.855 2.268 52.719 1.00 45.98 148 THR D CA 1
ATOM 2344 C C . THR B 2 4 ? 39.405 0.875 53.013 1.00 45.41 148 THR D C 1
ATOM 2345 O O . THR B 2 4 ? 39.896 0.201 52.111 1.00 43.74 148 THR D O 1
ATOM 2349 N N . SER B 2 5 ? 39.289 0.442 54.270 1.00 47.05 149 SER D N 1
ATOM 2350 C CA . SER B 2 5 ? 39.836 -0.839 54.710 1.00 47.11 149 SER D CA 1
ATOM 2351 C C . SER B 2 5 ? 39.255 -2.005 53.916 1.00 47.12 149 SER D C 1
ATOM 2352 O O . SER B 2 5 ? 39.970 -2.951 53.593 1.00 46.10 149 SER D O 1
ATOM 2355 N N . GLU B 2 6 ? 37.962 -1.927 53.607 1.00 48.12 150 GLU D N 1
ATOM 2356 C CA . GLU B 2 6 ? 37.274 -2.987 52.875 1.00 48.54 150 GLU D CA 1
ATOM 2357 C C . GLU B 2 6 ? 37.711 -3.022 51.415 1.00 45.33 150 GLU D C 1
ATOM 2358 O O . GLU B 2 6 ? 37.965 -4.095 50.864 1.00 44.08 150 GLU D O 1
ATOM 2364 N N . LEU B 2 7 ? 37.790 -1.847 50.799 1.00 43.68 151 LEU D N 1
ATOM 2365 C CA . LEU B 2 7 ? 38.214 -1.733 49.404 1.00 41.24 151 LEU D CA 1
ATOM 2366 C C . LEU B 2 7 ? 39.664 -2.150 49.224 1.00 39.08 151 LEU D C 1
ATOM 2367 O O . LEU B 2 7 ? 40.025 -2.731 48.191 1.00 37.56 151 LEU D O 1
ATOM 2372 N N . LEU B 2 8 ? 40.494 -1.840 50.222 1.00 38.66 152 LEU D N 1
ATOM 2373 C CA . LEU B 2 8 ? 41.906 -2.245 50.210 1.00 37.75 152 LEU D CA 1
ATOM 2374 C C . LEU B 2 8 ? 42.032 -3.773 50.292 1.00 38.23 152 LEU D C 1
ATOM 2375 O O . LEU B 2 8 ? 42.860 -4.382 49.614 1.00 37.21 152 LEU D O 1
ATOM 2380 N N . ARG B 2 9 ? 41.210 -4.380 51.134 1.00 40.44 153 ARG D N 1
ATOM 2381 C CA . ARG B 2 9 ? 41.143 -5.840 51.208 1.00 41.58 153 ARG D CA 1
ATOM 2382 C C . ARG B 2 9 ? 40.660 -6.437 49.873 1.00 40.60 153 ARG D C 1
ATOM 2383 O O . ARG B 2 9 ? 41.196 -7.446 49.425 1.00 39.32 153 ARG D O 1
ATOM 2391 N N . CYS B 2 10 ? 39.667 -5.807 49.241 1.00 40.45 154 CYS D N 1
ATOM 2392 C CA . CYS B 2 10 ? 39.243 -6.224 47.905 1.00 40.20 154 CYS D CA 1
ATOM 2393 C C . CYS B 2 10 ? 40.398 -6.178 46.907 1.00 37.64 154 CYS D C 1
ATOM 2394 O O . CYS B 2 10 ? 40.570 -7.110 46.126 1.00 37.48 154 CYS D O 1
ATOM 2397 N N . LEU B 2 11 ? 41.196 -5.107 46.951 1.00 36.35 155 LEU D N 1
ATOM 2398 C CA . LEU B 2 11 ? 42.323 -4.969 46.047 1.00 33.78 155 LEU D CA 1
ATOM 2399 C C . LEU B 2 11 ? 43.355 -6.071 46.320 1.00 33.74 155 LEU D C 1
ATOM 2400 O O . LEU B 2 11 ? 43.909 -6.636 45.386 1.00 32.54 155 LEU D O 1
ATOM 2405 N N . GLY B 2 12 ? 43.596 -6.361 47.600 1.00 33.94 156 GLY D N 1
ATOM 2406 C CA . GLY B 2 12 ? 44.540 -7.394 47.995 1.00 33.84 156 GLY D CA 1
ATOM 2407 C C . GLY B 2 12 ? 44.097 -8.762 47.515 1.00 34.35 156 GLY D C 1
ATOM 2408 O O . GLY B 2 12 ? 44.910 -9.541 47.015 1.00 33.81 156 GLY D O 1
ATOM 2409 N N . GLU B 2 13 ? 42.806 -9.042 47.632 1.00 35.85 157 GLU D N 1
ATOM 2410 C CA . GLU B 2 13 ? 42.270 -10.334 47.194 1.00 38.19 157 GLU D CA 1
ATOM 2411 C C . GLU B 2 13 ? 42.358 -10.455 45.668 1.00 37.19 157 GLU D C 1
ATOM 2412 O O . GLU B 2 13 ? 42.642 -11.531 45.133 1.00 36.80 157 GLU D O 1
ATOM 2418 N N . PHE B 2 14 ? 42.132 -9.335 44.986 1.00 35.94 158 PHE D N 1
ATOM 2419 C CA . PHE B 2 14 ? 42.260 -9.275 43.538 1.00 35.51 158 PHE D CA 1
ATOM 2420 C C . PHE B 2 14 ? 43.692 -9.624 43.080 1.00 34.11 158 PHE D C 1
ATOM 2421 O O . PHE B 2 14 ? 43.886 -10.445 42.170 1.00 34.00 158 PHE D O 1
ATOM 2429 N N . LEU B 2 15 ? 44.680 -9.000 43.715 1.00 32.66 159 LEU D N 1
ATOM 2430 C CA . LEU B 2 15 ? 46.082 -9.219 43.340 1.00 32.11 159 LEU D CA 1
ATOM 2431 C C . LEU B 2 15 ? 46.517 -10.664 43.552 1.00 32.87 159 LEU D C 1
ATOM 2432 O O . LEU B 2 15 ? 47.236 -11.215 42.718 1.00 32.49 159 LEU D O 1
ATOM 2437 N N . CYS B 2 16 ? 46.058 -11.276 44.645 1.00 34.27 160 CYS D N 1
ATOM 2438 C CA . CYS B 2 16 ? 46.325 -12.696 44.923 1.00 35.83 160 CYS D CA 1
ATOM 2439 C C . CYS B 2 16 ? 45.741 -13.594 43.848 1.00 37.03 160 CYS D C 1
ATOM 2440 O O . CYS B 2 16 ? 46.352 -14.601 43.467 1.00 37.69 160 CYS D O 1
ATOM 2443 N N . ARG B 2 17 ? 44.540 -13.255 43.391 1.00 37.99 161 ARG D N 1
ATOM 2444 C CA . ARG B 2 17 ? 43.874 -14.039 42.351 1.00 39.33 161 ARG D CA 1
ATOM 2445 C C . ARG B 2 17 ? 44.539 -13.807 40.990 1.00 37.86 161 ARG D C 1
ATOM 2446 O O . ARG B 2 17 ? 44.734 -14.755 40.228 1.00 38.47 161 ARG D O 1
ATOM 2454 N N . ARG B 2 18 ? 44.873 -12.551 40.702 1.00 35.81 162 ARG D N 1
ATOM 2455 C CA . ARG B 2 18 ? 45.557 -12.176 39.453 1.00 35.63 162 ARG D CA 1
ATOM 2456 C C . ARG B 2 18 ? 46.926 -12.869 39.381 1.00 35.41 162 ARG D C 1
ATOM 2457 O O . ARG B 2 18 ? 47.220 -13.580 38.416 1.00 36.07 162 ARG D O 1
ATOM 2465 N N . CYS B 2 19 ? 47.739 -12.676 40.420 1.00 34.45 163 CYS D N 1
ATOM 2466 C CA . CYS B 2 19 ? 49.113 -13.180 40.442 1.00 33.92 163 CYS D CA 1
ATOM 2467 C C . CYS B 2 19 ? 49.227 -14.609 40.952 1.00 34.07 163 CYS D C 1
ATOM 2468 O O . CYS B 2 19 ? 49.787 -14.867 42.025 1.00 33.69 163 CYS D O 1
ATOM 2471 N N . TYR B 2 20 ? 48.744 -15.533 40.126 1.00 34.55 164 TYR D N 1
ATOM 2472 C CA . TYR B 2 20 ? 48.592 -16.934 40.495 1.00 35.59 164 TYR D CA 1
ATOM 2473 C C . TYR B 2 20 ? 49.932 -17.622 40.787 1.00 35.34 164 TY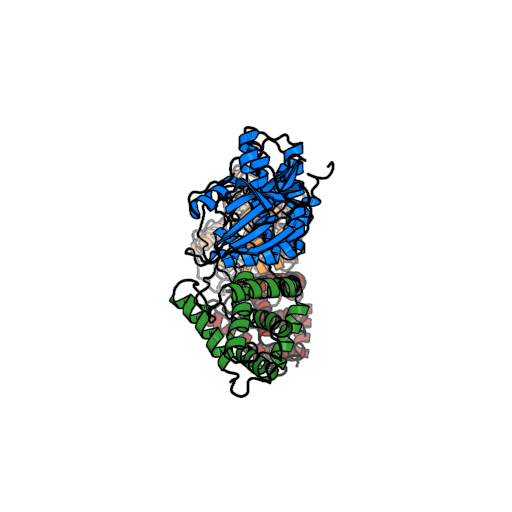R D C 1
ATOM 2474 O O . TYR B 2 20 ? 49.947 -18.674 41.421 1.00 36.33 164 TYR D O 1
ATOM 2483 N N . ARG B 2 21 ? 51.049 -17.047 40.323 1.00 33.85 165 ARG D N 1
ATOM 2484 C CA . ARG B 2 21 ? 52.380 -17.674 40.546 1.00 33.82 165 ARG D CA 1
ATOM 2485 C C . ARG B 2 21 ? 52.907 -17.467 41.964 1.00 33.12 165 ARG D C 1
ATOM 2486 O O . ARG B 2 21 ? 53.847 -18.155 42.414 1.00 33.24 165 ARG D O 1
ATOM 2494 N N . LEU B 2 22 ? 52.314 -16.511 42.669 1.00 31.83 166 LEU D N 1
ATOM 2495 C CA . LEU B 2 22 ? 52.823 -16.099 43.972 1.00 31.95 166 LEU D CA 1
ATOM 2496 C C . LEU B 2 22 ? 52.134 -16.877 45.067 1.00 33.52 166 LEU D C 1
ATOM 2497 O O . LEU B 2 22 ? 51.142 -16.425 45.638 1.00 33.59 166 LEU D O 1
ATOM 2502 N N . LYS B 2 23 ? 52.697 -18.041 45.362 1.00 34.64 167 LYS D N 1
ATOM 2503 C CA . LYS B 2 23 ? 52.038 -19.022 46.213 1.00 37.75 167 LYS D CA 1
ATOM 2504 C C . LYS B 2 23 ? 51.951 -18.576 47.657 1.00 37.61 167 LYS D C 1
ATOM 2505 O O . LYS B 2 23 ? 51.074 -19.039 48.398 1.00 39.80 167 LYS D O 1
ATOM 2511 N N . HIS B 2 24 ? 52.872 -17.714 48.070 1.00 36.07 168 HIS D N 1
ATOM 2512 C CA . HIS B 2 24 ? 52.952 -17.350 49.486 1.00 37.07 168 HIS D CA 1
ATOM 2513 C C . HIS B 2 24 ? 52.537 -15.907 49.750 1.00 36.34 168 HIS D C 1
ATOM 2514 O O . HIS B 2 24 ? 52.705 -15.394 50.855 1.00 37.45 168 HIS D O 1
ATOM 2521 N N . LEU B 2 25 ? 51.967 -15.275 48.731 1.00 35.55 169 LEU D N 1
ATOM 2522 C CA . LEU B 2 25 ? 51.453 -13.921 48.867 1.00 34.80 169 LEU D CA 1
ATOM 2523 C C . LEU B 2 25 ? 50.212 -13.912 49.755 1.00 35.82 169 LEU D C 1
ATOM 2524 O O . LEU B 2 25 ? 49.306 -14.733 49.589 1.00 36.65 169 LEU D O 1
ATOM 2529 N N . SER B 2 26 ? 50.184 -12.995 50.719 1.00 36.08 170 SER D N 1
ATOM 2530 C CA . SER B 2 26 ? 48.980 -12.778 51.524 1.00 37.41 170 SER D CA 1
ATOM 2531 C C . SER B 2 26 ? 48.160 -11.612 50.954 1.00 36.30 170 SER D C 1
ATOM 2532 O O . SER B 2 26 ? 48.740 -10.620 50.517 1.00 34.57 170 SER D O 1
ATOM 2535 N N . PRO B 2 27 ? 46.823 -11.704 50.964 1.00 37.21 171 PRO D N 1
ATOM 2536 C CA . PRO B 2 27 ? 45.991 -10.554 50.573 1.00 37.04 171 PRO D CA 1
ATOM 2537 C C . PRO B 2 27 ? 46.255 -9.307 51.443 1.00 36.86 171 PRO D C 1
ATOM 2538 O O . PRO B 2 27 ? 46.062 -8.191 50.965 1.00 36.36 171 PRO D O 1
ATOM 2542 N N . THR B 2 28 ? 46.724 -9.482 52.680 1.00 37.15 172 THR D N 1
ATOM 2543 C CA . THR B 2 28 ? 47.122 -8.324 53.483 1.00 37.60 172 THR D CA 1
ATOM 2544 C C . THR B 2 28 ? 48.469 -7.722 53.087 1.00 35.98 172 THR D C 1
ATOM 2545 O O . THR B 2 28 ? 48.780 -6.622 53.529 1.00 36.03 172 THR D O 1
ATOM 2549 N N . ASP B 2 29 ? 49.280 -8.435 52.302 1.00 34.74 173 ASP D N 1
ATOM 2550 C CA . ASP B 2 29 ? 50.591 -7.895 51.918 1.00 34.30 173 ASP D CA 1
ATOM 2551 C C . ASP B 2 29 ? 50.508 -6.580 51.132 1.00 32.69 173 ASP D C 1
ATOM 2552 O O . ASP B 2 29 ? 51.208 -5.620 51.469 1.00 32.83 173 ASP D O 1
ATOM 2557 N N . PRO B 2 30 ? 49.699 -6.533 50.071 1.00 32.34 174 PRO D N 1
ATOM 2558 C CA . PRO B 2 30 ? 49.510 -5.279 49.324 1.00 31.74 174 PRO D CA 1
ATOM 2559 C C . PRO B 2 30 ? 48.942 -4.177 50.209 1.00 32.81 174 PRO D C 1
ATOM 2560 O O . PRO B 2 30 ? 49.362 -3.036 50.044 1.00 32.32 174 PRO D O 1
ATOM 2564 N N . VAL B 2 31 ? 48.042 -4.515 51.135 1.00 34.21 175 VAL D N 1
ATOM 2565 C CA . VAL B 2 31 ? 47.504 -3.540 52.087 1.00 35.77 175 VAL D CA 1
ATOM 2566 C C . VAL B 2 31 ? 48.615 -2.942 52.977 1.00 35.87 175 VAL D C 1
ATOM 2567 O O . VAL B 2 31 ? 48.699 -1.720 53.134 1.00 35.33 175 VAL D O 1
ATOM 2571 N N . LEU B 2 32 ? 49.445 -3.808 53.562 1.00 35.65 176 LEU D N 1
ATOM 2572 C CA . LEU B 2 32 ? 50.614 -3.366 54.326 1.00 35.68 176 LEU D CA 1
ATOM 2573 C C . LEU B 2 32 ? 51.529 -2.433 53.510 1.00 33.96 176 LEU D C 1
ATOM 2574 O O . LEU B 2 32 ? 51.913 -1.376 53.990 1.00 34.14 176 LEU D O 1
ATOM 2579 N N . TRP B 2 33 ? 51.868 -2.822 52.287 1.00 32.18 177 TRP D N 1
ATOM 2580 C CA . TRP B 2 33 ? 52.739 -2.001 51.438 1.00 31.70 177 TRP D CA 1
ATOM 2581 C C . TRP B 2 33 ? 52.145 -0.619 51.171 1.00 31.91 177 TRP D C 1
ATOM 2582 O O . TRP B 2 33 ? 52.855 0.378 51.250 1.00 32.14 177 TRP D O 1
ATOM 2593 N N . LEU B 2 34 ? 50.846 -0.563 50.879 1.00 31.94 178 LEU D N 1
ATOM 2594 C CA . LEU B 2 34 ? 50.200 0.714 50.534 1.00 32.55 178 LEU D CA 1
ATOM 2595 C C . LEU B 2 34 ? 50.093 1.608 51.757 1.00 33.28 178 LEU D C 1
ATOM 2596 O O . LEU B 2 34 ? 50.470 2.789 51.707 1.00 33.32 178 LEU D O 1
ATOM 2601 N N . ARG B 2 35 ? 49.599 1.040 52.857 1.00 33.54 179 ARG D N 1
ATOM 2602 C CA . ARG B 2 35 ? 49.440 1.796 54.096 1.00 35.28 179 ARG D CA 1
ATOM 2603 C C . ARG B 2 35 ? 50.789 2.335 54.566 1.00 35.50 179 ARG D C 1
ATOM 2604 O O . ARG B 2 35 ? 50.871 3.458 55.055 1.00 36.33 179 ARG D O 1
ATOM 2612 N N . SER B 2 36 ? 51.836 1.527 54.416 1.00 34.46 180 SER D N 1
ATOM 2613 C CA . SER B 2 36 ? 53.189 1.888 54.862 1.00 35.47 180 SER D CA 1
ATOM 2614 C C . SER B 2 36 ? 53.691 3.158 54.158 1.00 34.44 180 SER D C 1
ATOM 2615 O O . SER B 2 36 ? 54.241 4.074 54.791 1.00 35.48 180 SER D O 1
ATOM 2618 N N . VAL B 2 37 ? 53.523 3.189 52.846 1.00 32.47 181 VAL D N 1
ATOM 2619 C CA . VAL B 2 37 ? 53.903 4.355 52.044 1.00 31.74 181 VAL D CA 1
ATOM 2620 C C . VAL B 2 37 ? 53.136 5.614 52.508 1.00 32.59 181 VAL D C 1
ATOM 2621 O O . VAL B 2 37 ? 53.724 6.674 52.707 1.00 32.87 181 VAL D O 1
ATOM 2625 N N . ASP B 2 38 ? 51.827 5.468 52.700 1.00 32.83 182 ASP D N 1
ATOM 2626 C CA . ASP B 2 38 ? 50.950 6.579 53.071 1.00 34.34 182 ASP D CA 1
ATOM 2627 C C . ASP B 2 38 ? 51.298 7.123 54.458 1.00 36.29 182 ASP D C 1
ATOM 2628 O O . ASP B 2 38 ? 51.367 8.343 54.672 1.00 36.72 182 ASP D O 1
ATOM 2633 N N . ARG B 2 39 ? 51.546 6.214 55.393 1.00 37.03 183 ARG D N 1
ATOM 2634 C CA . ARG B 2 39 ? 51.958 6.594 56.741 1.00 39.02 183 ARG D CA 1
ATOM 2635 C C . ARG B 2 39 ? 53.295 7.327 56.714 1.00 39.13 183 ARG D C 1
ATOM 2636 O O . ARG B 2 39 ? 53.457 8.355 57.355 1.00 40.66 183 ARG D O 1
ATOM 2644 N N . SER B 2 40 ? 54.246 6.796 55.953 1.00 38.58 184 SER D N 1
ATOM 2645 C CA . SER B 2 40 ? 55.572 7.397 55.847 1.00 40.12 184 SER D CA 1
ATOM 2646 C C . SER B 2 40 ? 55.522 8.840 55.287 1.00 39.50 184 SER D C 1
ATOM 2647 O O . SER B 2 40 ? 56.169 9.745 55.822 1.00 40.52 184 SER D O 1
ATOM 2650 N N . LEU B 2 41 ? 54.744 9.046 54.222 1.00 36.98 185 LEU D N 1
ATOM 2651 C CA . LEU B 2 41 ? 54.611 10.370 53.626 1.00 37.33 185 LEU D CA 1
ATOM 2652 C C . LEU B 2 41 ? 54.007 11.364 54.610 1.00 38.97 185 LEU D C 1
ATOM 2653 O O . LEU B 2 41 ? 54.397 12.526 54.642 1.00 39.42 185 LEU D O 1
ATOM 2658 N N . LEU B 2 42 ? 53.061 10.882 55.405 1.00 39.70 186 LEU D N 1
ATOM 2659 C CA . LEU B 2 42 ? 52.414 11.695 56.429 1.00 42.83 186 LEU D CA 1
ATOM 2660 C C . LEU B 2 42 ? 53.427 12.056 57.526 1.00 45.10 186 LEU D C 1
ATOM 2661 O O . LEU B 2 42 ? 53.665 13.234 57.800 1.00 46.47 186 LEU D O 1
ATOM 2666 N N . LEU B 2 43 ? 54.046 11.039 58.125 1.00 45.85 187 LEU D N 1
ATOM 2667 C CA . LEU B 2 43 ? 54.971 11.267 59.232 1.00 48.69 187 LEU D CA 1
ATOM 2668 C C . LEU B 2 43 ? 56.155 12.131 58.815 1.00 49.43 187 LEU D C 1
ATOM 2669 O O . LEU B 2 43 ? 56.634 12.949 59.597 1.00 50.98 187 LEU D O 1
ATOM 2674 N N . GLN B 2 44 ? 56.602 11.974 57.573 1.00 47.71 188 GLN D N 1
ATOM 2675 C CA . GLN B 2 44 ? 57.793 12.679 57.125 1.00 49.41 188 GLN D CA 1
ATOM 2676 C C . GLN B 2 44 ? 57.513 14.109 56.653 1.00 50.28 188 GLN D C 1
ATOM 2677 O O . GLN B 2 44 ? 58.447 14.870 56.397 1.00 51.92 188 GLN D O 1
ATOM 2683 N N . GLY B 2 45 ? 56.231 14.472 56.565 1.00 49.44 189 GLY D N 1
ATOM 2684 C CA . GLY B 2 45 ? 55.829 15.841 56.287 1.00 49.71 189 GLY D CA 1
ATOM 2685 C C . GLY B 2 45 ? 55.589 16.148 54.823 1.00 47.93 189 GLY D C 1
ATOM 2686 O O . GLY B 2 45 ? 55.527 17.317 54.447 1.00 48.55 189 GLY D O 1
ATOM 2687 N N . TRP B 2 46 ? 55.438 15.113 53.999 1.00 45.47 190 TRP D N 1
ATOM 2688 C CA . TRP B 2 46 ? 55.200 15.299 52.569 1.00 44.42 190 TRP D CA 1
ATOM 2689 C C . TRP B 2 46 ? 53.734 15.595 52.264 1.00 43.38 190 TRP D C 1
ATOM 2690 O O . TRP B 2 46 ? 53.410 16.068 51.176 1.00 42.85 190 TRP D O 1
ATOM 2701 N N . GLN B 2 47 ? 52.862 15.295 53.222 1.00 43.24 191 GLN D N 1
ATOM 2702 C CA . GLN B 2 47 ? 51.427 15.508 53.098 1.00 42.72 191 GLN D CA 1
ATOM 2703 C C . GLN B 2 47 ? 50.851 15.665 54.504 1.00 45.38 191 GLN D C 1
ATOM 2704 O O . GLN B 2 47 ? 51.411 15.131 55.471 1.00 45.23 191 GLN D O 1
ATOM 2710 N N . ASP B 2 48 ? 49.738 16.398 54.597 1.00 46.54 192 ASP D N 1
ATOM 2711 C CA . ASP B 2 48 ? 49.067 16.689 55.865 1.00 49.69 192 ASP D CA 1
ATOM 2712 C C . ASP B 2 48 ? 47.952 15.699 56.199 1.00 49.13 192 ASP D C 1
ATOM 2713 O O . ASP B 2 48 ? 47.569 15.568 57.364 1.00 51.10 192 ASP D O 1
ATOM 2718 N N . GLN B 2 49 ? 47.423 15.035 55.170 1.00 47.07 193 GLN D N 1
ATOM 2719 C CA . GLN B 2 49 ? 46.380 14.009 55.311 1.00 46.73 193 GLN D CA 1
ATOM 2720 C C . GLN B 2 49 ? 46.757 12.819 54.438 1.00 43.60 193 GLN D C 1
ATOM 2721 O O . GLN B 2 49 ? 47.526 12.975 53.487 1.00 41.91 193 GLN D O 1
ATOM 2727 N N . GLY B 2 50 ? 46.179 11.654 54.727 1.00 42.42 194 GLY D N 1
ATOM 2728 C CA . GLY B 2 50 ? 46.407 10.453 53.936 1.00 40.30 194 GLY D CA 1
ATOM 2729 C C . GLY B 2 50 ? 45.814 10.507 52.536 1.00 39.16 194 GLY D C 1
ATOM 2730 O O . GLY B 2 50 ? 44.771 11.120 52.300 1.00 38.95 194 GLY D O 1
ATOM 2731 N N . PHE B 2 51 ? 46.506 9.872 51.598 1.00 37.52 195 PHE D N 1
ATOM 2732 C CA . PHE B 2 51 ? 46.061 9.793 50.218 1.00 36.95 195 PHE D CA 1
ATOM 2733 C C . PHE B 2 51 ? 45.073 8.642 50.061 1.00 37.45 195 PHE D C 1
ATOM 2734 O O . PHE B 2 51 ? 44.202 8.668 49.187 1.00 37.27 195 PHE D O 1
ATOM 2742 N N . ILE B 2 52 ? 45.217 7.622 50.898 1.00 38.02 196 ILE D N 1
ATOM 2743 C CA . ILE B 2 52 ? 44.410 6.422 50.724 1.00 38.44 196 ILE D CA 1
ATOM 2744 C C . ILE B 2 52 ? 42.963 6.645 51.192 1.00 39.91 196 ILE D C 1
ATOM 2745 O O . ILE B 2 52 ? 42.681 6.701 52.396 1.00 41.98 196 ILE D O 1
ATOM 2750 N N . THR B 2 53 ? 42.069 6.799 50.215 1.00 38.64 197 THR D N 1
ATOM 2751 C CA . THR B 2 53 ? 40.642 7.045 50.435 1.00 40.04 197 THR D CA 1
ATOM 2752 C C . THR B 2 53 ? 39.918 6.089 49.497 1.00 38.87 197 THR D C 1
ATOM 2753 O O . THR B 2 53 ? 40.550 5.547 48.595 1.00 36.90 197 THR D O 1
ATOM 2757 N N . PRO B 2 54 ? 38.602 5.912 49.666 1.00 39.87 198 PRO D N 1
ATOM 2758 C CA . PRO B 2 54 ? 37.838 5.004 48.798 1.00 39.25 198 PRO D CA 1
ATOM 2759 C C . PRO B 2 54 ? 38.035 5.320 47.318 1.00 37.24 198 PRO D C 1
ATOM 2760 O O . PRO B 2 54 ? 38.352 4.412 46.557 1.00 36.26 198 PRO D O 1
ATOM 2764 N N . ALA B 2 55 ? 37.909 6.586 46.925 1.00 36.69 199 ALA D N 1
ATOM 2765 C CA . ALA B 2 55 ? 38.045 6.964 45.515 1.00 35.46 199 ALA D CA 1
ATOM 2766 C C . ALA B 2 55 ? 39.440 6.688 44.946 1.00 33.33 199 ALA D C 1
ATOM 2767 O O . ALA B 2 55 ? 39.578 6.236 43.801 1.00 32.19 199 ALA D O 1
ATOM 2769 N N . ASN B 2 56 ? 40.463 6.969 45.744 1.00 32.03 200 ASN D N 1
ATOM 2770 C CA . ASN B 2 56 ? 41.835 6.763 45.296 1.00 31.07 200 ASN D CA 1
ATOM 2771 C C . ASN B 2 56 ? 42.209 5.300 45.178 1.00 30.06 200 ASN D C 1
ATOM 2772 O O . ASN B 2 56 ? 43.044 4.938 44.343 1.00 29.26 200 ASN D O 1
ATOM 2777 N N . VAL B 2 57 ? 41.601 4.467 46.024 1.00 31.56 201 VAL D N 1
ATOM 2778 C CA . VAL B 2 57 ? 41.772 3.016 45.942 1.00 31.03 201 VAL D CA 1
ATOM 2779 C C . VAL B 2 57 ? 41.121 2.460 44.667 1.00 31.11 201 VAL D C 1
ATOM 2780 O O . VAL B 2 57 ? 41.709 1.622 43.981 1.00 30.34 201 VAL D O 1
ATOM 2784 N N . VAL B 2 58 ? 39.922 2.942 44.344 1.00 31.81 202 VAL D N 1
ATOM 2785 C CA . VAL B 2 58 ? 39.283 2.631 43.064 1.00 32.29 202 VAL D CA 1
ATOM 2786 C C . VAL B 2 58 ? 40.178 3.038 41.866 1.00 30.76 202 VAL D C 1
ATOM 2787 O O . VAL B 2 58 ? 40.363 2.263 40.914 1.00 30.17 202 VAL D O 1
ATOM 2791 N N . PHE B 2 59 ? 40.729 4.248 41.929 1.00 29.06 203 PHE D N 1
ATOM 2792 C CA . PHE B 2 59 ? 41.633 4.726 40.889 1.00 28.61 203 PHE D CA 1
ATOM 2793 C C . PHE B 2 59 ? 42.823 3.781 40.754 1.00 27.83 203 PHE D C 1
ATOM 2794 O O . PHE B 2 59 ? 43.217 3.406 39.640 1.00 27.83 203 PHE D O 1
ATOM 2802 N N . LEU B 2 60 ? 43.394 3.403 41.891 1.00 27.70 204 LEU D N 1
ATOM 2803 C CA . LEU B 2 60 ? 44.555 2.533 41.907 1.00 27.38 204 LEU D CA 1
ATOM 2804 C C . LEU B 2 60 ? 44.209 1.165 41.322 1.00 27.73 204 LEU D C 1
ATOM 2805 O O . LEU B 2 60 ? 44.992 0.575 40.574 1.00 27.08 204 LEU D O 1
ATOM 2810 N N . TYR B 2 61 ? 43.044 0.655 41.690 1.00 28.61 205 TYR D N 1
ATOM 2811 C CA . TYR B 2 61 ? 42.613 -0.644 41.204 1.00 29.63 205 TYR D CA 1
ATOM 2812 C C . TYR B 2 61 ? 42.444 -0.623 39.684 1.00 29.90 205 TYR D C 1
ATOM 2813 O O . TYR B 2 61 ? 42.834 -1.574 39.010 1.00 29.88 205 TYR D O 1
ATOM 2822 N N . MET B 2 62 ? 41.882 0.467 39.158 1.00 30.00 206 MET D N 1
ATOM 2823 C CA . MET B 2 62 ? 41.757 0.644 37.713 1.00 31.28 206 MET D CA 1
ATOM 2824 C C . MET B 2 62 ? 43.123 0.516 37.034 1.00 30.03 206 MET D C 1
ATOM 2825 O O . MET B 2 62 ? 43.242 -0.141 36.011 1.00 30.17 206 MET D O 1
ATOM 2830 N N . LEU B 2 63 ? 44.158 1.125 37.602 1.00 28.64 207 LEU D N 1
ATOM 2831 C CA . LEU B 2 63 ? 45.494 0.925 37.047 1.00 28.56 207 LEU D CA 1
ATOM 2832 C C . LEU B 2 63 ? 45.945 -0.543 37.140 1.00 28.73 207 LEU D C 1
ATOM 2833 O O . LEU B 2 63 ? 46.382 -1.136 36.139 1.00 28.67 207 LEU D O 1
ATOM 2838 N N . CYS B 2 64 ? 45.846 -1.109 38.341 1.00 28.25 208 CYS D N 1
ATOM 2839 C CA . CYS B 2 64 ? 46.320 -2.473 38.599 1.00 29.20 208 CYS D CA 1
ATOM 2840 C C . CYS B 2 64 ? 45.682 -3.503 37.658 1.00 30.13 208 CYS D C 1
ATOM 2841 O O . CYS B 2 64 ? 46.376 -4.392 37.154 1.00 30.73 208 CYS D O 1
ATOM 2844 N N . ARG B 2 65 ? 44.381 -3.376 37.402 1.00 31.09 209 ARG D N 1
ATOM 2845 C CA . ARG B 2 65 ? 43.666 -4.381 36.605 1.00 33.59 209 ARG D CA 1
ATOM 2846 C C . ARG B 2 65 ? 44.227 -4.475 35.191 1.00 33.70 209 ARG D C 1
ATOM 2847 O O . ARG B 2 65 ? 44.240 -5.545 34.596 1.00 33.21 209 ARG D O 1
ATOM 2855 N N . ASP B 2 66 ? 44.701 -3.347 34.664 1.00 33.57 210 ASP D N 1
ATOM 2856 C CA . ASP B 2 66 ? 45.208 -3.319 33.300 1.00 34.31 210 ASP D CA 1
ATOM 2857 C C . ASP B 2 66 ? 46.716 -3.513 33.228 1.00 33.44 210 ASP D C 1
ATOM 2858 O O . ASP B 2 66 ? 47.223 -3.985 32.222 1.00 34.88 210 ASP D O 1
ATOM 2863 N N . VAL B 2 67 ? 47.426 -3.139 34.284 1.00 31.77 211 VAL D N 1
ATOM 2864 C CA . VAL B 2 67 ? 48.894 -3.084 34.244 1.00 31.83 211 VAL D CA 1
ATOM 2865 C C . VAL B 2 67 ? 49.575 -4.339 34.823 1.00 31.59 211 VAL D C 1
ATOM 2866 O O . VAL B 2 67 ? 50.635 -4.746 34.348 1.00 32.22 211 VAL D O 1
ATOM 2870 N N . ILE B 2 68 ? 48.989 -4.931 35.857 1.00 30.67 212 ILE D N 1
ATOM 2871 C CA . ILE B 2 68 ? 49.677 -5.992 36.591 1.00 30.59 212 ILE D CA 1
ATOM 2872 C C . ILE B 2 68 ? 49.437 -7.308 35.893 1.00 30.89 212 ILE D C 1
ATOM 2873 O O . ILE B 2 68 ? 48.298 -7.766 35.799 1.00 31.42 212 ILE D O 1
ATOM 2878 N N . SER B 2 69 ? 50.513 -7.896 35.383 1.00 30.61 213 SER D N 1
ATOM 2879 C CA . SER B 2 69 ? 50.428 -9.142 34.629 1.00 31.15 213 SER D CA 1
ATOM 2880 C C . SER B 2 69 ? 50.133 -10.334 35.546 1.00 30.15 213 SER D C 1
ATOM 2881 O O . SER B 2 69 ? 50.650 -10.414 36.656 1.00 28.87 213 SER D O 1
ATOM 2884 N N . SER B 2 70 ? 49.324 -11.272 35.056 1.00 31.06 214 SER D N 1
ATOM 2885 C CA . SER B 2 70 ? 49.103 -12.526 35.770 1.00 31.63 214 SER D CA 1
ATOM 2886 C C . SER B 2 70 ? 50.422 -13.280 35.950 1.00 30.73 214 SER D C 1
ATOM 2887 O O . SER B 2 70 ? 50.531 -14.129 36.806 1.00 29.85 214 SER D O 1
ATOM 2890 N N . GLU B 2 71 ? 51.419 -12.921 35.143 1.00 29.96 215 GLU D N 1
ATOM 2891 C CA . GLU B 2 71 ? 52.703 -13.623 35.095 1.00 30.23 215 GLU D CA 1
ATOM 2892 C C . GLU B 2 71 ? 53.820 -13.048 35.976 1.00 29.72 215 GLU D C 1
ATOM 2893 O O . GLU B 2 71 ? 54.961 -13.551 35.940 1.00 28.68 215 GLU D O 1
ATOM 2899 N N . VAL B 2 72 ? 53.507 -12.027 36.779 1.00 29.27 216 VAL D N 1
ATOM 2900 C CA . VAL B 2 72 ? 54.471 -11.548 37.771 1.00 29.49 216 VAL D CA 1
ATOM 2901 C C . VAL B 2 72 ? 55.129 -12.747 38.460 1.00 29.77 216 VAL D C 1
ATOM 2902 O O . VAL B 2 72 ? 54.444 -13.675 38.929 1.00 30.00 216 VAL D O 1
ATOM 2906 N N . GLY B 2 73 ? 56.461 -12.744 38.503 1.00 29.90 217 GLY D N 1
ATOM 2907 C CA . GLY B 2 73 ? 57.206 -13.917 38.941 1.00 30.22 217 GLY D CA 1
ATOM 2908 C C . GLY B 2 73 ? 57.633 -13.995 40.397 1.00 29.74 217 GLY D C 1
ATOM 2909 O O . GLY B 2 73 ? 58.054 -15.055 40.870 1.00 29.91 217 GLY D O 1
ATOM 2910 N N . SER B 2 74 ? 57.522 -12.894 41.131 1.00 28.86 218 SER D N 1
ATOM 2911 C CA . SER B 2 74 ? 57.899 -12.892 42.548 1.00 28.82 218 SER D CA 1
ATOM 2912 C C . SER B 2 74 ? 57.080 -11.859 43.299 1.00 28.01 218 SER D C 1
ATOM 2913 O O . SER B 2 74 ? 56.539 -10.921 42.679 1.00 27.94 218 SER D O 1
ATOM 2916 N N . ASP B 2 75 ? 57.008 -11.998 44.632 1.00 27.68 219 ASP D N 1
ATOM 2917 C CA . ASP B 2 75 ? 56.294 -11.013 45.434 1.00 27.25 219 ASP D CA 1
ATOM 2918 C C . ASP B 2 75 ? 56.999 -9.653 45.312 1.00 26.72 219 ASP D C 1
ATOM 2919 O O . ASP B 2 75 ? 56.361 -8.603 45.337 1.00 26.29 219 ASP D O 1
ATOM 2924 N N . HIS B 2 76 ? 58.319 -9.682 45.194 1.00 26.58 220 HIS D N 1
ATOM 2925 C CA . HIS B 2 76 ? 59.086 -8.454 45.030 1.00 26.82 220 HIS D CA 1
ATOM 2926 C C . HIS B 2 76 ? 58.657 -7.697 43.768 1.00 26.32 220 HIS D C 1
ATOM 2927 O O . HIS B 2 76 ? 58.459 -6.475 43.793 1.00 26.09 220 HIS D O 1
ATOM 2934 N N . GLU B 2 77 ? 58.524 -8.423 42.668 1.00 26.78 221 GLU D N 1
ATOM 2935 C CA . GLU B 2 77 ? 58.116 -7.815 41.410 1.00 26.93 221 GLU D CA 1
ATOM 2936 C C . GLU B 2 77 ? 56.712 -7.209 41.532 1.00 26.62 221 GLU D C 1
ATOM 2937 O O . GLU B 2 77 ? 56.462 -6.099 41.065 1.00 26.73 221 GLU D O 1
ATOM 2943 N N . LEU B 2 78 ? 55.808 -7.922 42.180 1.00 26.78 222 LEU D N 1
ATOM 2944 C CA . LEU B 2 78 ? 54.477 -7.381 42.424 1.00 27.10 222 LEU D CA 1
ATOM 2945 C C . LEU B 2 78 ? 54.538 -6.082 43.199 1.00 27.04 222 LEU D C 1
ATOM 2946 O O . LEU B 2 78 ? 53.883 -5.102 42.830 1.00 27.53 222 LEU D O 1
ATOM 2951 N N . GLN B 2 79 ? 55.312 -6.074 44.282 1.00 27.18 223 GLN D N 1
ATOM 2952 C CA . GLN B 2 79 ? 55.461 -4.865 45.051 1.00 27.04 223 GLN D CA 1
ATOM 2953 C C . GLN B 2 79 ? 55.985 -3.703 44.184 1.00 26.79 223 GLN D C 1
ATOM 2954 O O . GLN B 2 79 ? 55.443 -2.600 44.234 1.00 25.74 223 GLN D O 1
ATOM 2960 N N . ALA B 2 80 ? 57.002 -3.961 43.365 1.00 26.75 224 ALA D N 1
ATOM 2961 C CA . ALA B 2 80 ? 57.586 -2.905 42.531 1.00 26.95 224 ALA D CA 1
ATOM 2962 C C . ALA B 2 80 ? 56.557 -2.351 41.530 1.00 26.82 224 ALA D C 1
ATOM 2963 O O . ALA B 2 80 ? 56.445 -1.142 41.360 1.00 25.96 224 ALA D O 1
ATOM 2965 N N . VAL B 2 81 ? 55.793 -3.229 40.889 1.00 26.71 225 VAL D N 1
ATOM 2966 C CA . VAL B 2 81 ? 54.784 -2.772 39.929 1.00 26.95 225 VAL D CA 1
ATOM 2967 C C . VAL B 2 81 ? 53.629 -2.057 40.637 1.00 26.36 225 VAL D C 1
ATOM 2968 O O . VAL B 2 81 ? 53.192 -1.001 40.190 1.00 26.21 225 VAL D O 1
ATOM 2972 N N . LEU B 2 82 ? 53.141 -2.636 41.734 1.00 25.71 226 LEU D N 1
ATOM 2973 C CA . LEU B 2 82 ? 52.070 -2.020 42.514 1.00 26.41 226 LEU D CA 1
ATOM 2974 C C . LEU B 2 82 ? 52.458 -0.600 42.950 1.00 26.49 226 LEU D C 1
ATOM 2975 O O . LEU B 2 82 ? 51.657 0.315 42.874 1.00 25.90 226 LEU D O 1
ATOM 2980 N N . LEU B 2 83 ? 53.697 -0.450 43.409 1.00 26.01 227 LEU D N 1
ATOM 2981 C CA . LEU B 2 83 ? 54.182 0.810 43.930 1.00 27.27 227 LEU D CA 1
ATOM 2982 C C . LEU B 2 83 ? 54.419 1.823 42.830 1.00 26.87 227 LEU D C 1
ATOM 2983 O O . LEU B 2 83 ? 54.292 3.024 43.054 1.00 27.45 227 LEU D O 1
ATOM 2988 N N . THR B 2 84 ? 54.778 1.342 41.649 1.00 26.25 228 THR D N 1
ATOM 2989 C CA . THR B 2 84 ? 54.805 2.203 40.476 1.00 26.05 228 THR D CA 1
ATOM 2990 C C . THR B 2 84 ? 53.391 2.754 40.196 1.00 26.04 228 THR D C 1
ATOM 2991 O O . THR B 2 84 ? 53.221 3.961 39.985 1.00 24.74 228 THR D O 1
ATOM 2995 N N . CYS B 2 85 ? 52.392 1.868 40.179 1.00 25.06 229 CYS D N 1
ATOM 2996 C CA . CYS B 2 85 ? 50.998 2.307 40.021 1.00 25.76 229 CYS D CA 1
ATOM 2997 C C . CYS B 2 85 ? 50.575 3.278 41.143 1.00 25.75 229 CYS D C 1
ATOM 2998 O O . CYS B 2 85 ? 49.844 4.241 40.902 1.00 25.68 229 CYS D O 1
ATOM 3001 N N . LEU B 2 86 ? 51.038 3.019 42.363 1.00 25.12 230 LEU D N 1
ATOM 3002 C CA . LEU B 2 86 ? 50.708 3.892 43.493 1.00 26.23 230 LEU D CA 1
ATOM 3003 C C . LEU B 2 86 ? 51.331 5.277 43.324 1.00 26.42 230 LEU D C 1
ATOM 3004 O O . LEU B 2 86 ? 50.689 6.283 43.580 1.00 26.92 230 LEU D O 1
ATOM 3009 N N . TYR B 2 87 ? 52.587 5.300 42.897 1.00 26.84 231 TYR D N 1
ATOM 3010 C CA . TYR B 2 87 ? 53.304 6.540 42.660 1.00 27.65 231 TYR D CA 1
ATOM 3011 C C . TYR B 2 87 ? 52.609 7.389 41.593 1.00 27.46 231 TYR D C 1
ATOM 3012 O O . TYR B 2 87 ? 52.482 8.598 41.749 1.00 27.09 231 TYR D O 1
ATOM 3021 N N . LEU B 2 88 ? 52.177 6.750 40.504 1.00 26.59 232 LEU D N 1
ATOM 3022 C CA . LEU B 2 88 ? 51.414 7.447 39.477 1.00 27.84 232 LEU D CA 1
ATOM 3023 C C . LEU B 2 88 ? 50.069 7.949 40.013 1.00 27.41 232 LEU D C 1
ATOM 3024 O O . LEU B 2 88 ? 49.587 8.996 39.591 1.00 27.69 232 LEU D O 1
ATOM 3029 N N . SER B 2 89 ? 49.475 7.218 40.956 1.00 27.73 233 SER D N 1
ATOM 3030 C CA . SER B 2 89 ? 48.197 7.628 41.553 1.00 27.43 233 SER D CA 1
ATOM 3031 C C . SER B 2 89 ? 48.387 8.881 42.410 1.00 28.56 233 SER D C 1
ATOM 3032 O O . SER B 2 89 ? 47.611 9.837 42.276 1.00 28.75 233 SER D O 1
ATOM 3035 N N . TYR B 2 90 ? 49.408 8.885 43.277 1.00 27.68 234 TYR D N 1
ATOM 3036 C CA . TYR B 2 90 ? 49.727 10.091 44.054 1.00 29.21 234 TYR D CA 1
ATOM 3037 C C . TYR B 2 90 ? 50.000 11.261 43.108 1.00 29.02 234 TYR D C 1
ATOM 3038 O O . TYR B 2 90 ? 49.488 12.364 43.298 1.00 28.96 234 TYR D O 1
ATOM 3047 N N . SER B 2 91 ? 50.819 11.006 42.094 1.00 28.93 235 SER D N 1
ATOM 3048 C CA . SER B 2 91 ? 51.223 12.056 41.158 1.00 30.02 235 SER D CA 1
ATOM 3049 C C . SER B 2 91 ? 50.014 12.680 40.444 1.00 30.21 235 SER D C 1
ATOM 3050 O O . SER B 2 91 ? 49.940 13.897 40.257 1.00 31.23 235 SER D O 1
ATOM 3053 N N . TYR B 2 92 ? 49.075 11.836 40.048 1.00 28.78 236 TYR D N 1
ATOM 3054 C CA . TYR B 2 92 ? 47.960 12.272 39.234 1.00 28.74 236 TYR D CA 1
ATOM 3055 C C . TYR B 2 92 ? 46.809 12.831 40.073 1.00 29.62 236 TYR D C 1
ATOM 3056 O O . TYR B 2 92 ? 46.217 13.848 39.708 1.00 29.73 236 TYR D O 1
ATOM 3065 N N . MET B 2 93 ? 46.517 12.162 41.192 1.00 29.60 237 MET D N 1
ATOM 3066 C CA . MET B 2 93 ? 45.311 12.425 41.990 1.00 30.82 237 MET D CA 1
ATOM 3067 C C . MET B 2 93 ? 45.573 13.092 43.350 1.00 31.36 237 MET D C 1
ATOM 3068 O O . MET B 2 93 ? 44.633 13.547 43.994 1.00 32.31 237 MET D O 1
ATOM 3073 N N . GLY B 2 94 ? 46.830 13.147 43.782 1.00 30.69 238 GLY D N 1
ATOM 3074 C CA . GLY B 2 94 ? 47.158 13.657 45.104 1.00 31.88 238 GLY D CA 1
ATOM 3075 C C . GLY B 2 94 ? 47.038 15.177 45.210 1.00 33.85 238 GLY D C 1
ATOM 3076 O O . GLY B 2 94 ? 47.103 15.890 44.205 1.00 33.18 238 GLY D O 1
ATOM 3077 N N . ASN B 2 95 ? 46.859 15.682 46.424 1.00 35.27 239 ASN D N 1
ATOM 3078 C CA . ASN B 2 95 ? 46.733 17.126 46.618 1.00 37.91 239 ASN D CA 1
ATOM 3079 C C . ASN B 2 95 ? 48.051 17.894 46.778 1.00 38.88 239 ASN D C 1
ATOM 3080 O O . ASN B 2 95 ? 48.046 19.121 46.812 1.00 40.06 239 ASN D O 1
ATOM 3085 N N . GLU B 2 96 ? 49.172 17.191 46.879 1.00 38.80 240 GLU D N 1
ATOM 3086 C CA . GLU B 2 96 ? 50.464 17.881 46.986 1.00 40.62 240 GLU D CA 1
ATOM 3087 C C . GLU B 2 96 ? 51.065 18.081 45.604 1.00 40.04 240 GLU D C 1
ATOM 3088 O O . GLU B 2 96 ? 50.758 17.328 44.692 1.00 37.97 240 GLU D O 1
ATOM 3094 N N . ILE B 2 97 ? 51.943 19.072 45.457 1.00 42.56 241 ILE D N 1
ATOM 3095 C CA . ILE B 2 97 ? 52.533 19.390 44.143 1.00 44.18 241 ILE D CA 1
ATOM 3096 C C . ILE B 2 97 ? 53.345 18.211 43.616 1.00 43.43 241 ILE D C 1
ATOM 3097 O O . ILE B 2 97 ? 53.317 17.883 42.414 1.00 43.08 241 ILE D O 1
ATOM 3102 N N . SER B 2 98 ? 54.037 17.556 44.542 1.00 43.08 242 SER D N 1
ATOM 3103 C CA . SER B 2 98 ? 54.947 16.489 44.207 1.00 41.70 242 SER D CA 1
ATOM 3104 C C . SER B 2 98 ? 55.133 15.526 45.377 1.00 40.61 242 SER D C 1
ATOM 3105 O O . SER B 2 98 ? 54.812 15.844 46.532 1.00 40.75 242 SER D O 1
ATOM 3108 N N . TYR B 2 99 ? 55.661 14.353 45.055 1.00 38.01 243 TYR D N 1
ATOM 3109 C CA . TYR B 2 99 ? 55.935 13.317 46.038 1.00 36.80 243 TYR D CA 1
ATOM 3110 C C . TYR B 2 99 ? 57.309 12.737 45.746 1.00 36.66 243 TYR D C 1
ATOM 3111 O O . TYR B 2 99 ? 57.683 12.621 44.578 1.00 35.66 243 TYR D O 1
ATOM 3120 N N . PRO B 2 100 ? 58.043 12.368 46.797 1.00 37.09 244 PRO D N 1
ATOM 3121 C CA . PRO B 2 100 ? 59.393 11.802 46.651 1.00 37.49 244 PRO D CA 1
ATOM 3122 C C . PRO B 2 100 ? 59.350 10.385 46.119 1.00 36.07 244 PRO D C 1
ATOM 3123 O O . PRO B 2 100 ? 58.357 9.679 46.304 1.00 33.72 244 PRO D O 1
ATOM 3127 N N . LEU B 2 101 ? 60.437 9.973 45.478 1.00 36.68 245 LEU D N 1
ATOM 3128 C CA . LEU B 2 101 ? 60.557 8.616 44.964 1.00 35.80 245 LEU D CA 1
ATOM 3129 C C . LEU B 2 101 ? 60.803 7.570 46.058 1.00 35.61 245 LEU D C 1
ATOM 3130 O O . LEU B 2 101 ? 60.261 6.458 46.004 1.00 33.15 245 LEU D O 1
ATOM 3135 N N . LYS B 2 102 ? 61.623 7.922 47.043 1.00 36.69 246 LYS D N 1
ATOM 3136 C CA . LYS B 2 102 ? 62.106 6.936 48.021 1.00 37.70 246 LYS D CA 1
ATOM 3137 C C . LYS B 2 102 ? 61.093 5.859 48.525 1.00 36.60 246 LYS D C 1
ATOM 3138 O O . LYS B 2 102 ? 61.399 4.665 48.436 1.00 36.02 246 LYS D O 1
ATOM 3144 N N . PRO B 2 103 ? 59.909 6.246 49.019 1.00 36.21 247 PRO D N 1
ATOM 3145 C CA . PRO B 2 103 ? 58.974 5.270 49.606 1.00 35.27 247 PRO D CA 1
ATOM 3146 C C . PRO B 2 103 ? 58.436 4.269 48.599 1.00 33.73 247 PRO D C 1
ATOM 3147 O O . PRO B 2 103 ? 57.956 3.196 49.001 1.00 33.19 247 PRO D O 1
ATOM 3151 N N . PHE B 2 104 ? 58.533 4.604 47.311 1.00 32.15 248 PHE D N 1
ATOM 3152 C CA . PHE B 2 104 ? 57.952 3.794 46.263 1.00 31.24 248 PHE D CA 1
ATOM 3153 C C . PHE B 2 104 ? 58.969 2.882 45.607 1.00 31.66 248 PHE D C 1
ATOM 3154 O O . PHE B 2 104 ? 58.597 2.047 44.810 1.00 31.60 248 PHE D O 1
ATOM 3162 N N . LEU B 2 105 ? 60.238 3.067 45.933 1.00 33.16 249 LEU D N 1
ATOM 3163 C CA . LEU B 2 105 ? 61.310 2.369 45.256 1.00 34.02 249 LEU D CA 1
ATOM 3164 C C . LEU B 2 105 ? 61.791 1.168 46.059 1.00 34.13 249 LEU D C 1
ATOM 3165 O O . LEU B 2 105 ? 62.357 1.321 47.147 1.00 35.06 249 LEU D O 1
ATOM 3170 N N . VAL B 2 106 ? 61.574 -0.028 45.514 1.00 32.98 250 VAL D N 1
ATOM 3171 C CA . VAL B 2 106 ? 62.038 -1.245 46.178 1.00 34.17 250 VAL D CA 1
ATOM 3172 C C . VAL B 2 106 ? 63.005 -2.046 45.301 1.00 35.20 250 VAL D C 1
ATOM 3173 O O . VAL B 2 106 ? 63.412 -3.148 45.663 1.00 34.77 250 VAL D O 1
ATOM 3177 N N . GLU B 2 107 ? 63.333 -1.485 44.138 1.00 36.48 251 GLU D N 1
ATOM 3178 C CA . GLU B 2 107 ? 64.233 -2.106 43.154 1.00 38.53 251 GLU D CA 1
ATOM 3179 C C . GLU B 2 107 ? 65.569 -1.411 43.180 1.00 40.49 251 GLU D C 1
ATOM 3180 O O . GLU B 2 107 ? 65.648 -0.225 43.514 1.00 41.38 251 GLU D O 1
ATOM 3186 N N . SER B 2 108 ? 66.612 -2.128 42.781 1.00 42.04 252 SER D N 1
ATOM 3187 C CA . SER B 2 108 ? 67.954 -1.563 42.708 1.00 44.68 252 SER D CA 1
ATOM 3188 C C . SER B 2 108 ? 68.115 -0.743 41.426 1.00 45.29 252 SER D C 1
ATOM 3189 O O . SER B 2 108 ? 68.794 0.282 41.415 1.00 46.90 252 SER D O 1
ATOM 3192 N N . CYS B 2 109 ? 67.478 -1.199 40.355 1.00 44.51 253 CYS D N 1
ATOM 3193 C CA . CYS B 2 109 ? 67.565 -0.533 39.066 1.00 45.37 253 CYS D CA 1
ATOM 3194 C C . CYS B 2 109 ? 66.519 0.583 38.938 1.00 43.35 253 CYS D C 1
ATOM 3195 O O . CYS B 2 109 ? 65.343 0.326 38.638 1.00 42.03 253 CYS D O 1
ATOM 3198 N N . LYS B 2 110 ? 66.939 1.820 39.177 1.00 44.03 254 LYS D N 1
ATOM 3199 C CA . LYS B 2 110 ? 66.018 2.951 39.075 1.00 43.43 254 LYS D CA 1
ATOM 3200 C C . LYS B 2 110 ? 65.471 3.147 37.655 1.00 42.67 254 LYS D C 1
ATOM 3201 O O . LYS B 2 110 ? 64.304 3.536 37.480 1.00 41.13 254 LYS D O 1
ATOM 3207 N N . GLU B 2 111 ? 66.291 2.844 36.651 1.00 43.73 255 GLU D N 1
ATOM 3208 C CA . GLU B 2 111 ? 65.873 3.034 35.261 1.00 44.05 255 GLU D CA 1
ATOM 3209 C C . GLU B 2 111 ? 64.657 2.184 34.886 1.00 41.43 255 GLU D C 1
ATOM 3210 O O . GLU B 2 111 ? 63.845 2.595 34.058 1.00 39.81 255 GLU D O 1
ATOM 3216 N N . ALA B 2 112 ? 64.550 1.003 35.503 1.00 39.95 256 ALA D N 1
ATOM 3217 C CA . ALA B 2 112 ? 63.419 0.110 35.300 1.00 37.71 256 ALA D CA 1
ATOM 3218 C C . ALA B 2 112 ? 62.163 0.735 35.884 1.00 35.48 256 ALA D C 1
ATOM 3219 O O . ALA B 2 112 ? 61.084 0.628 35.305 1.00 34.50 256 ALA D O 1
ATOM 3221 N N . PHE B 2 113 ? 62.309 1.403 37.026 1.00 34.30 257 PHE D N 1
ATOM 3222 C CA . PHE B 2 113 ? 61.187 2.102 37.630 1.00 33.24 257 PHE D CA 1
ATOM 3223 C C . PHE B 2 113 ? 60.643 3.184 36.680 1.00 33.00 257 PHE D C 1
ATOM 3224 O O . PHE B 2 113 ? 59.444 3.232 36.428 1.00 31.86 257 PHE D O 1
ATOM 3232 N N . TRP B 2 114 ? 61.527 4.030 36.160 1.00 34.38 258 TRP D N 1
ATOM 3233 C CA . TRP B 2 114 ? 61.119 5.147 35.291 1.00 35.01 258 TRP D CA 1
ATOM 3234 C C . TRP B 2 114 ? 60.533 4.639 33.973 1.00 35.07 258 TRP D C 1
ATOM 3235 O O . TRP B 2 114 ? 59.526 5.154 33.506 1.00 34.13 258 TRP D O 1
ATOM 3246 N N . ASP B 2 115 ? 61.152 3.609 33.392 1.00 36.07 259 ASP D N 1
ATOM 3247 C CA . ASP B 2 115 ? 60.609 2.959 32.197 1.00 36.35 259 ASP D CA 1
ATOM 3248 C C . ASP B 2 115 ? 59.208 2.400 32.446 1.00 33.78 259 ASP D C 1
ATOM 3249 O O . ASP B 2 115 ? 58.329 2.520 31.589 1.00 32.89 259 ASP D O 1
ATOM 3254 N N . ARG B 2 116 ? 59.001 1.773 33.608 1.00 32.20 260 ARG D N 1
ATOM 3255 C CA . ARG B 2 116 ? 57.673 1.291 33.987 1.00 30.03 260 ARG D CA 1
ATOM 3256 C C . ARG B 2 116 ? 56.655 2.427 34.101 1.00 29.57 260 ARG D C 1
ATOM 3257 O O . ARG B 2 116 ? 55.526 2.288 33.635 1.00 28.39 260 ARG D O 1
ATOM 3265 N N . CYS B 2 117 ? 57.046 3.546 34.719 1.00 29.32 261 CYS D N 1
ATOM 3266 C CA . CYS B 2 117 ? 56.140 4.705 34.839 1.00 29.27 261 CYS D CA 1
ATOM 3267 C C . CYS B 2 117 ? 55.642 5.130 33.463 1.00 29.67 261 CYS D C 1
ATOM 3268 O O . CYS B 2 117 ? 54.438 5.327 33.254 1.00 29.12 261 CYS D O 1
ATOM 3271 N N . LEU B 2 118 ? 56.578 5.253 32.528 1.00 30.56 262 LEU D N 1
ATOM 3272 C CA . LEU B 2 118 ? 56.271 5.749 31.199 1.00 32.18 262 LEU D CA 1
ATOM 3273 C C . LEU B 2 118 ? 55.396 4.779 30.425 1.00 32.18 262 LEU D C 1
ATOM 3274 O O . LEU B 2 118 ? 54.495 5.192 29.701 1.00 32.95 262 LEU D O 1
ATOM 3279 N N . SER B 2 119 ? 55.680 3.491 30.578 1.00 32.11 263 SER D N 1
ATOM 3280 C CA . SER B 2 119 ? 54.878 2.440 29.967 1.00 33.12 263 SER D CA 1
ATOM 3281 C C . SER B 2 119 ? 53.442 2.438 30.505 1.00 30.97 263 SER D C 1
ATOM 3282 O O . SER B 2 119 ? 52.480 2.323 29.736 1.00 31.50 263 SER D O 1
ATOM 3285 N N . VAL B 2 120 ? 53.289 2.587 31.817 1.00 29.05 264 VAL D N 1
ATOM 3286 C CA . VAL B 2 120 ? 51.952 2.633 32.412 1.00 28.23 264 VAL D CA 1
ATOM 3287 C C . VAL B 2 120 ? 51.201 3.871 31.905 1.00 28.27 264 VAL D C 1
ATOM 3288 O O . VAL B 2 120 ? 50.016 3.800 31.533 1.00 28.14 264 VAL D O 1
ATOM 3292 N N . ILE B 2 121 ? 51.884 5.012 31.892 1.00 28.11 265 ILE D N 1
ATOM 3293 C CA . ILE B 2 121 ? 51.270 6.242 31.386 1.00 29.21 265 ILE D CA 1
ATOM 3294 C C . ILE B 2 121 ? 50.850 6.089 29.919 1.00 30.65 265 ILE D C 1
ATOM 3295 O O . ILE B 2 121 ? 49.767 6.533 29.529 1.00 31.13 265 ILE D O 1
ATOM 3300 N N . ASN B 2 122 ? 51.695 5.459 29.104 1.00 31.58 266 ASN D N 1
ATOM 3301 C CA . ASN B 2 122 ? 51.326 5.250 27.701 1.00 33.81 266 ASN D CA 1
ATOM 3302 C C . ASN B 2 122 ? 50.095 4.369 27.584 1.00 33.67 266 ASN D C 1
ATOM 3303 O O . ASN B 2 122 ? 49.257 4.562 26.701 1.00 34.67 266 ASN D O 1
ATOM 3308 N N . LEU B 2 123 ? 49.986 3.396 28.473 1.00 32.60 267 LEU D N 1
ATOM 3309 C CA . LEU B 2 123 ? 48.850 2.485 28.436 1.00 33.02 267 LEU D CA 1
ATOM 3310 C C . LEU B 2 123 ? 47.562 3.113 29.000 1.00 32.37 267 LEU D C 1
ATOM 3311 O O . LEU B 2 123 ? 46.478 2.909 28.463 1.00 34.11 267 LEU D O 1
ATOM 3316 N N . MET B 2 124 ? 47.696 3.869 30.080 1.00 30.37 268 MET D N 1
ATOM 3317 C CA . MET B 2 124 ? 46.564 4.236 30.922 1.00 29.77 268 MET D CA 1
ATOM 3318 C C . MET B 2 124 ? 46.138 5.702 30.902 1.00 29.69 268 MET D C 1
ATOM 3319 O O . MET B 2 124 ? 45.127 6.042 31.507 1.00 30.13 268 MET D O 1
ATOM 3324 N N . SER B 2 125 ? 46.867 6.569 30.206 1.00 29.95 269 SER D N 1
ATOM 3325 C CA . SER B 2 125 ? 46.596 8.016 30.339 1.00 29.89 269 SER D CA 1
ATOM 3326 C C . SER B 2 125 ? 45.137 8.382 30.029 1.00 31.14 269 SER D C 1
ATOM 3327 O O . SER B 2 125 ? 44.536 9.220 30.718 1.00 31.16 269 SER D O 1
ATOM 3330 N N . SER B 2 126 ? 44.561 7.734 29.018 1.00 31.68 270 SER D N 1
ATOM 3331 C CA . SER B 2 126 ? 43.174 7.999 28.645 1.00 33.07 270 SER D CA 1
ATOM 3332 C C . SER B 2 126 ? 42.199 7.579 29.754 1.00 32.06 270 SER D C 1
ATOM 3333 O O . SER B 2 126 ? 41.269 8.326 30.088 1.00 32.23 270 SER D O 1
ATOM 3336 N N . LYS B 2 127 ? 42.404 6.383 30.312 1.00 30.75 271 LYS D N 1
ATOM 3337 C CA . LYS B 2 127 ? 41.508 5.866 31.346 1.00 30.94 271 LYS D CA 1
ATOM 3338 C C . LYS B 2 127 ? 41.654 6.631 32.672 1.00 29.82 271 LYS D C 1
ATOM 3339 O O . LYS B 2 127 ? 40.690 6.789 33.418 1.00 29.93 271 LYS D O 1
ATOM 3345 N N . MET B 2 128 ? 42.859 7.119 32.936 1.00 28.16 272 MET D N 1
ATOM 3346 C CA . MET B 2 128 ? 43.110 7.962 34.100 1.00 28.26 272 MET D CA 1
ATOM 3347 C C . MET B 2 128 ? 42.274 9.233 34.074 1.00 28.63 272 MET D C 1
ATOM 3348 O O . MET B 2 128 ? 41.745 9.655 35.099 1.00 29.73 272 MET D O 1
ATOM 3353 N N . LEU B 2 129 ? 42.145 9.830 32.896 1.00 29.00 273 LEU D N 1
ATOM 3354 C CA . LEU B 2 129 ? 41.287 10.988 32.733 1.00 30.51 273 LEU D CA 1
ATOM 3355 C C . LEU B 2 129 ? 39.792 10.590 32.662 1.00 31.72 273 LEU D C 1
ATOM 3356 O O . LEU B 2 129 ? 38.944 11.250 33.268 1.00 32.13 273 LEU D O 1
ATOM 3361 N N . GLN B 2 130 ? 39.485 9.523 31.930 1.00 32.24 274 GLN D N 1
ATOM 3362 C CA . GLN B 2 130 ? 38.086 9.085 31.752 1.00 34.61 274 GLN D CA 1
ATOM 3363 C C . GLN B 2 130 ? 37.393 8.713 33.073 1.00 34.72 274 GLN D C 1
ATOM 3364 O O . GLN B 2 130 ? 36.212 9.024 33.251 1.00 36.04 274 GLN D O 1
ATOM 3370 N N . ILE B 2 131 ? 38.113 8.057 33.988 1.00 32.77 275 ILE D N 1
ATOM 3371 C CA . ILE B 2 131 ? 37.547 7.726 35.296 1.00 33.53 275 ILE D CA 1
ATOM 3372 C C . ILE B 2 131 ? 37.148 8.966 36.103 1.00 34.62 275 ILE D C 1
ATOM 3373 O O . ILE B 2 131 ? 36.214 8.917 36.921 1.00 35.85 275 ILE D O 1
ATOM 3378 N N . ASN B 2 132 ? 37.835 10.082 35.855 1.00 33.66 276 ASN D N 1
ATOM 3379 C CA . ASN B 2 132 ? 37.428 11.367 36.414 1.00 34.28 276 ASN D CA 1
ATOM 3380 C C . ASN B 2 132 ? 36.263 11.995 35.649 1.00 36.01 276 ASN D C 1
ATOM 3381 O O . ASN B 2 132 ? 35.329 12.521 36.252 1.00 37.20 276 ASN D O 1
ATOM 3386 N N . ALA B 2 133 ? 36.331 11.943 34.321 1.00 36.20 277 ALA D N 1
ATOM 3387 C CA . ALA B 2 133 ? 35.355 12.610 33.453 1.00 38.68 277 ALA D CA 1
ATOM 3388 C C . ALA B 2 133 ? 33.998 11.897 33.371 1.00 40.67 277 ALA D C 1
ATOM 3389 O O . ALA B 2 133 ? 32.975 12.534 33.118 1.00 42.15 277 ALA D O 1
ATOM 3391 N N . ASP B 2 134 ? 34.003 10.579 33.563 1.00 40.44 278 ASP D N 1
ATOM 3392 C CA . ASP B 2 134 ? 32.797 9.768 33.364 1.00 42.60 278 ASP D CA 1
ATOM 3393 C C . ASP B 2 134 ? 32.366 9.088 34.669 1.00 43.18 278 ASP D C 1
ATOM 3394 O O . ASP B 2 134 ? 32.981 8.098 35.077 1.00 41.30 278 ASP D O 1
ATOM 3399 N N . PRO B 2 135 ? 31.321 9.610 35.318 1.00 45.08 279 PRO D N 1
ATOM 3400 C CA . PRO B 2 135 ? 30.905 9.093 36.628 1.00 46.31 279 PRO D CA 1
ATOM 3401 C C . PRO B 2 135 ? 30.432 7.637 36.513 1.00 47.51 279 PRO D C 1
ATOM 3402 O O . PRO B 2 135 ? 30.616 6.859 37.456 1.00 47.75 279 PRO D O 1
ATOM 3406 N N . HIS B 2 136 ? 29.860 7.284 35.362 1.00 48.69 280 HIS D N 1
ATOM 3407 C CA . HIS B 2 136 ? 29.408 5.921 35.081 1.00 49.96 280 HIS D CA 1
ATOM 3408 C C . HIS B 2 136 ? 30.556 4.928 35.054 1.00 47.49 280 HIS D C 1
ATOM 3409 O O . HIS B 2 136 ? 30.423 3.801 35.549 1.00 47.75 280 HIS D O 1
ATOM 3416 N N . TYR B 2 137 ? 31.676 5.347 34.464 1.00 45.22 281 TYR D N 1
ATOM 3417 C CA . TYR B 2 137 ? 32.889 4.537 34.424 1.00 42.64 281 TYR D CA 1
ATOM 3418 C C . TYR B 2 137 ? 33.465 4.361 35.836 1.00 40.98 281 TYR D C 1
ATOM 3419 O O . TYR B 2 137 ? 33.785 3.242 36.239 1.00 40.20 281 TYR D O 1
ATOM 3428 N N . PHE B 2 138 ? 33.575 5.457 36.586 1.00 40.42 282 PHE D N 1
ATOM 3429 C CA . PHE B 2 138 ? 34.006 5.380 37.985 1.00 39.65 282 PHE D CA 1
ATOM 3430 C C . PHE B 2 138 ? 33.126 4.396 38.764 1.00 41.53 282 PHE D C 1
ATOM 3431 O O . PHE B 2 138 ? 33.646 3.563 39.507 1.00 40.65 282 PHE D O 1
ATOM 3439 N N . THR B 2 139 ? 31.804 4.502 38.585 1.00 43.88 283 THR D N 1
ATOM 3440 C CA . THR B 2 139 ? 30.861 3.582 39.241 1.00 46.53 283 THR D CA 1
ATOM 3441 C C . THR B 2 139 ? 31.129 2.125 38.852 1.00 46.21 283 THR D C 1
ATOM 3442 O O . THR B 2 139 ? 31.169 1.243 39.718 1.00 46.76 283 THR D O 1
ATOM 3446 N N . GLN B 2 140 ? 31.336 1.882 37.559 1.00 45.85 284 GLN D N 1
ATOM 3447 C CA . GLN B 2 140 ? 31.660 0.543 37.067 1.00 45.91 284 GLN D CA 1
ATOM 3448 C C . GLN B 2 140 ? 32.913 -0.035 37.738 1.00 42.99 284 GLN D C 1
ATOM 3449 O O . GLN B 2 140 ? 32.915 -1.199 38.167 1.00 42.90 284 GLN D O 1
ATOM 3455 N N . VAL B 2 141 ? 33.965 0.778 37.831 1.00 39.64 285 VAL D N 1
ATOM 3456 C CA . VAL B 2 141 ? 35.222 0.359 38.451 1.00 37.61 285 VAL D CA 1
ATOM 3457 C C . VAL B 2 141 ? 35.026 0.069 39.945 1.00 38.04 285 VAL D C 1
ATOM 3458 O O . VAL B 2 141 ? 35.533 -0.918 40.472 1.00 36.79 285 VAL D O 1
ATOM 3462 N N . PHE B 2 142 ? 34.282 0.944 40.607 1.00 39.20 286 PHE D N 1
ATOM 3463 C CA . PHE B 2 142 ? 33.985 0.812 42.023 1.00 41.42 286 PHE D CA 1
ATOM 3464 C C . PHE B 2 142 ? 33.215 -0.489 42.281 1.00 43.43 286 PHE D C 1
ATOM 3465 O O . PHE B 2 142 ? 33.581 -1.263 43.166 1.00 43.60 286 PHE D O 1
ATOM 3473 N N . SER B 2 143 ? 32.167 -0.720 41.494 1.00 44.95 287 SER D N 1
ATOM 3474 C CA . SER B 2 143 ? 31.394 -1.960 41.559 1.00 48.09 287 SER D CA 1
ATOM 3475 C C . SER B 2 143 ? 32.270 -3.192 41.311 1.00 46.89 287 SER D C 1
ATOM 3476 O O . SER B 2 143 ? 32.147 -4.206 42.010 1.00 48.09 287 SER D O 1
ATOM 3479 N N . ASP B 2 144 ? 33.155 -3.101 40.322 1.00 45.14 288 ASP D N 1
ATOM 3480 C CA . ASP B 2 144 ? 34.074 -4.192 40.017 1.00 44.23 288 ASP D CA 1
ATOM 3481 C C . ASP B 2 144 ? 34.993 -4.478 41.201 1.00 42.69 288 ASP D C 1
ATOM 3482 O O . ASP B 2 144 ? 35.210 -5.638 41.550 1.00 43.34 288 ASP D O 1
ATOM 3487 N N . LEU B 2 145 ? 35.526 -3.427 41.824 1.00 41.55 289 LEU D N 1
ATOM 3488 C CA . LEU B 2 145 ? 36.412 -3.615 42.971 1.00 40.85 289 LEU D CA 1
ATOM 3489 C C . LEU B 2 145 ? 35.674 -4.325 44.114 1.00 43.09 289 LEU D C 1
ATOM 3490 O O . LEU B 2 145 ? 36.184 -5.303 44.671 1.00 42.66 289 LEU D O 1
ATOM 3495 N N . LYS B 2 146 ? 34.473 -3.843 44.431 1.00 45.82 290 LYS D N 1
ATOM 3496 C CA . LYS B 2 146 ? 33.613 -4.451 45.447 1.00 48.91 290 LYS D CA 1
ATOM 3497 C C . LYS B 2 146 ? 33.416 -5.944 45.186 1.00 50.52 290 LYS D C 1
ATOM 3498 O O . LYS B 2 146 ? 33.442 -6.763 46.112 1.00 51.89 290 LYS D O 1
ATOM 3504 N N . ASN B 2 147 ? 33.211 -6.295 43.923 1.00 50.93 291 ASN D N 1
ATOM 3505 C CA . ASN B 2 147 ? 32.933 -7.678 43.563 1.00 53.07 291 ASN D CA 1
ATOM 3506 C C . ASN B 2 147 ? 34.181 -8.558 43.540 1.00 51.56 291 ASN D C 1
ATOM 3507 O O . ASN B 2 147 ? 34.082 -9.757 43.279 1.00 52.50 291 ASN D O 1
ATOM 3512 N N . GLU B 2 148 ? 35.342 -7.962 43.825 1.00 49.63 292 GLU D N 1
ATOM 3513 C CA . GLU B 2 148 ? 36.613 -8.693 43.903 1.00 48.90 292 GLU D CA 1
ATOM 3514 C C . GLU B 2 148 ? 36.733 -9.550 45.151 1.00 50.47 292 GLU D C 1
ATOM 3515 O O . GLU B 2 148 ? 37.608 -10.419 45.224 1.00 50.22 292 GLU D O 1
ATOM 3521 N N . SER B 2 149 ? 35.885 -9.273 46.136 1.00 53.06 293 SER D N 1
ATOM 3522 C CA . SER B 2 149 ? 35.893 -10.010 47.388 1.00 55.41 293 SER D CA 1
ATOM 3523 C C . SER B 2 149 ? 34.928 -11.173 47.298 1.00 58.06 293 SER D C 1
ATOM 3524 O O . SER B 2 149 ? 35.320 -12.298 47.603 1.00 59.69 293 SER D O 1
ATOM 3528 N N . LYS C 1 6 ? 6.105 56.762 52.762 1.00 90.09 6 LYS B N 1
ATOM 3529 C CA . LYS C 1 6 ? 6.104 56.934 54.243 1.00 87.32 6 LYS B CA 1
ATOM 3530 C C . LYS C 1 6 ? 6.644 58.310 54.631 1.00 86.05 6 LYS B C 1
ATOM 3531 O O . LYS C 1 6 ? 7.855 58.500 54.758 1.00 88.19 6 LYS B O 1
ATOM 3537 N N . LEU C 1 7 ? 5.734 59.260 54.822 1.00 82.74 7 LEU B N 1
ATOM 3538 C CA . LEU C 1 7 ? 6.106 60.641 55.131 1.00 81.80 7 LEU B CA 1
ATOM 3539 C C . LEU C 1 7 ? 5.872 60.938 56.619 1.00 79.11 7 LEU B C 1
ATOM 3540 O O . LEU C 1 7 ? 6.277 60.143 57.474 1.00 80.14 7 LEU B O 1
ATOM 3545 N N . GLU C 1 8 ? 5.202 62.045 56.935 1.00 76.32 8 GLU B N 1
ATOM 3546 C CA . GLU C 1 8 ? 5.118 62.508 58.321 1.00 73.67 8 GLU B CA 1
ATOM 3547 C C . GLU C 1 8 ? 4.109 61.769 59.211 1.00 71.14 8 GLU B C 1
ATOM 3548 O O . GLU C 1 8 ? 3.036 61.347 58.757 1.00 70.02 8 GLU B O 1
ATOM 3554 N N . LYS C 1 9 ? 4.478 61.601 60.480 1.00 70.06 9 LYS B N 1
ATOM 3555 C CA . LYS C 1 9 ? 3.603 60.992 61.471 1.00 67.55 9 LYS B CA 1
ATOM 3556 C C . LYS C 1 9 ? 2.449 61.949 61.795 1.00 64.28 9 LYS B C 1
ATOM 3557 O O . LYS C 1 9 ? 2.669 63.146 62.015 1.00 63.38 9 LYS B O 1
ATOM 3563 N N . ILE C 1 10 ? 1.226 61.416 61.803 1.00 62.75 10 ILE B N 1
ATOM 3564 C CA . ILE C 1 10 ? 0.021 62.203 62.062 1.00 60.18 10 ILE B CA 1
ATOM 3565 C C . ILE C 1 10 ? -0.864 61.565 63.142 1.00 58.86 10 ILE B C 1
ATOM 3566 O O . ILE C 1 10 ? -0.362 60.974 64.110 1.00 60.23 10 ILE B O 1
ATOM 3571 N N . GLY C 1 16 ? -1.288 51.135 67.415 1.00 62.85 16 GLY B N 1
ATOM 3572 C CA . GLY C 1 16 ? -0.206 51.553 66.537 1.00 64.82 16 GLY B CA 1
ATOM 3573 C C . GLY C 1 16 ? -0.201 53.047 66.253 1.00 62.38 16 GLY B C 1
ATOM 3574 O O . GLY C 1 16 ? -0.921 53.801 66.901 1.00 59.91 16 GLY B O 1
ATOM 3575 N N . THR C 1 17 ? 0.605 53.468 65.279 1.00 63.99 17 THR B N 1
ATOM 3576 C CA . THR C 1 17 ? 0.747 54.888 64.922 1.00 62.08 17 THR B CA 1
ATOM 3577 C C . THR C 1 17 ? 0.387 55.135 63.455 1.00 62.15 17 THR B C 1
ATOM 3578 O O . THR C 1 17 ? 0.564 54.253 62.609 1.00 64.34 17 THR B O 1
ATOM 3582 N N . VAL C 1 18 ? -0.127 56.330 63.162 1.00 59.65 18 VAL B N 1
ATOM 3583 C CA . VAL C 1 18 ? -0.642 56.630 61.827 1.00 59.74 18 VAL B CA 1
ATOM 3584 C C . VAL C 1 18 ? 0.249 57.596 61.045 1.00 60.99 18 VAL B C 1
ATOM 3585 O O . VAL C 1 18 ? 0.758 58.570 61.607 1.00 60.33 18 VAL B O 1
ATOM 3589 N N . PHE C 1 19 ? 0.436 57.310 59.756 1.00 63.02 19 PHE B N 1
ATOM 3590 C CA . PHE C 1 19 ? 1.321 58.086 58.879 1.00 64.85 19 PHE B CA 1
ATOM 3591 C C . PHE C 1 19 ? 0.597 58.538 57.616 1.00 64.71 19 PHE B C 1
ATOM 3592 O O . PHE C 1 19 ? -0.245 57.817 57.080 1.00 65.02 19 PHE B O 1
ATOM 3600 N N . LYS C 1 20 ? 0.936 59.732 57.146 1.00 64.49 20 LYS B N 1
ATOM 3601 C CA . LYS C 1 20 ? 0.656 60.120 55.771 1.00 65.82 20 LYS B CA 1
ATOM 3602 C C . LYS C 1 20 ? 1.679 59.404 54.894 1.00 69.93 20 LYS B C 1
ATOM 3603 O O . LYS C 1 20 ? 2.885 59.456 55.161 1.00 71.78 20 LYS B O 1
ATOM 3609 N N . ALA C 1 21 ? 1.196 58.721 53.861 1.00 71.65 21 ALA B N 1
ATOM 3610 C CA . ALA C 1 21 ? 2.050 57.909 53.003 1.00 75.59 21 ALA B CA 1
ATOM 3611 C C . ALA C 1 21 ? 1.573 57.923 51.555 1.00 77.72 21 ALA B C 1
ATOM 3612 O O . ALA C 1 21 ? 0.562 58.545 51.236 1.00 75.46 21 ALA B O 1
ATOM 3614 N N . GLU C 1 28 ? 1.501 56.893 47.899 1.00 89.73 28 GLU B N 1
ATOM 3615 C CA . GLU C 1 28 ? 0.372 57.027 46.972 1.00 90.08 28 GLU B CA 1
ATOM 3616 C C . GLU C 1 28 ? -0.730 58.004 47.456 1.00 85.47 28 GLU B C 1
ATOM 3617 O O . GLU C 1 28 ? -1.789 58.112 46.832 1.00 85.49 28 GLU B O 1
ATOM 3623 N N . ILE C 1 29 ? -0.450 58.716 48.551 1.00 82.56 29 ILE B N 1
ATOM 3624 C CA . ILE C 1 29 ? -1.389 59.630 49.258 1.00 77.84 29 ILE B CA 1
ATOM 3625 C C . ILE C 1 29 ? -2.535 58.940 50.021 1.00 75.09 29 ILE B C 1
ATOM 3626 O O . ILE C 1 29 ? -3.734 59.125 49.753 1.00 73.56 29 ILE B O 1
ATOM 3631 N N . VAL C 1 30 ? -2.124 58.146 50.999 1.00 73.85 30 VAL B N 1
ATOM 3632 C CA . VAL C 1 30 ? -3.029 57.391 51.836 1.00 71.04 30 VAL B CA 1
ATOM 3633 C C . VAL C 1 30 ? -2.633 57.612 53.294 1.00 68.29 30 VAL B C 1
ATOM 3634 O O . VAL C 1 30 ? -1.576 58.193 53.576 1.00 68.15 30 VAL B O 1
ATOM 3638 N N . ALA C 1 31 ? -3.489 57.176 54.216 1.00 65.51 31 ALA B N 1
ATOM 3639 C CA . ALA C 1 31 ? -3.125 57.147 55.621 1.00 63.52 31 ALA B CA 1
ATOM 3640 C C . ALA C 1 31 ? -2.819 55.717 56.048 1.00 65.28 31 ALA B C 1
ATOM 3641 O O . ALA C 1 31 ? -3.617 54.806 55.824 1.00 66.08 31 ALA B O 1
ATOM 3643 N N . LEU C 1 32 ? -1.650 55.519 56.646 1.00 66.43 32 LEU B N 1
ATOM 3644 C CA . LEU C 1 32 ? -1.234 54.192 57.080 1.00 68.53 32 LEU B CA 1
ATOM 3645 C C . LEU C 1 32 ? -1.242 54.076 58.597 1.00 66.39 32 LEU B C 1
ATOM 3646 O O . LEU C 1 32 ? -0.783 54.977 59.293 1.00 64.96 32 LEU B O 1
ATOM 3651 N N . LYS C 1 33 ? -1.782 52.968 59.099 1.00 66.22 33 LYS B N 1
ATOM 3652 C CA . LYS C 1 33 ? -1.702 52.641 60.517 1.00 64.60 33 LYS B CA 1
ATOM 3653 C C . LYS C 1 33 ? -0.822 51.404 60.720 1.00 68.05 33 LYS B C 1
ATOM 3654 O O . LYS C 1 33 ? -1.223 50.283 60.399 1.00 70.18 33 LYS B O 1
ATOM 3660 N N . ARG C 1 34 ? 0.383 51.618 61.240 1.00 69.00 34 ARG B N 1
ATOM 3661 C CA . ARG C 1 34 ? 1.313 50.524 61.503 1.00 72.36 34 ARG B CA 1
ATOM 3662 C C . ARG C 1 34 ? 1.048 49.902 62.871 1.00 71.08 34 ARG B C 1
ATOM 3663 O O . ARG C 1 34 ? 0.990 50.601 63.875 1.00 68.48 34 ARG B O 1
ATOM 3671 N N . VAL C 1 35 ? 0.893 48.582 62.893 1.00 73.50 35 VAL B N 1
ATOM 3672 C CA . VAL C 1 35 ? 0.732 47.835 64.137 1.00 73.44 35 VAL B CA 1
ATOM 3673 C C . VAL C 1 35 ? 1.747 46.694 64.199 1.00 77.93 35 VAL B C 1
ATOM 3674 O O . VAL C 1 35 ? 1.790 45.841 63.306 1.00 81.40 35 VAL B O 1
ATOM 3678 N N . ARG C 1 36 ? 2.567 46.665 65.247 1.00 78.68 36 ARG B N 1
ATOM 3679 C CA . ARG C 1 36 ? 3.537 45.579 65.385 1.00 83.45 36 ARG B CA 1
ATOM 3680 C C . ARG C 1 36 ? 2.968 44.401 66.175 1.00 84.08 36 ARG B C 1
ATOM 3681 O O . ARG C 1 36 ? 2.097 44.577 67.031 1.00 80.86 36 ARG B O 1
ATOM 3689 N N . PRO C 1 45 ? -2.070 43.314 69.449 1.00 76.76 45 PRO B N 1
ATOM 3690 C CA . PRO C 1 45 ? -2.945 44.095 68.565 1.00 74.10 45 PRO B CA 1
ATOM 3691 C C . PRO C 1 45 ? -4.312 43.433 68.366 1.00 73.47 45 PRO B C 1
ATOM 3692 O O . PRO C 1 45 ? -4.914 43.564 67.292 1.00 73.16 45 PRO B O 1
ATOM 3696 N N . SER C 1 46 ? -4.793 42.733 69.394 1.00 73.53 46 SER B N 1
ATOM 3697 C CA . SER C 1 46 ? -6.082 42.029 69.344 1.00 72.99 46 SER B CA 1
ATOM 3698 C C . SER C 1 46 ? -7.217 42.885 68.778 1.00 69.21 46 SER B C 1
ATOM 3699 O O . SER C 1 46 ? -8.101 42.377 68.087 1.00 69.74 46 SER B O 1
ATOM 3702 N N . SER C 1 47 ? -7.163 44.184 69.070 1.00 65.83 47 SER B N 1
ATOM 3703 C CA . SER C 1 47 ? -8.157 45.171 68.633 1.00 62.24 47 SER B CA 1
ATOM 3704 C C . SER C 1 47 ? -8.063 45.538 67.157 1.00 62.10 47 SER B C 1
ATOM 3705 O O . SER C 1 47 ? -9.038 46.021 66.578 1.00 60.31 47 SER B O 1
ATOM 3708 N N . ALA C 1 48 ? -6.883 45.355 66.571 1.00 63.99 48 ALA B N 1
ATOM 3709 C CA . ALA C 1 48 ? -6.681 45.590 65.141 1.00 64.58 48 ALA B CA 1
ATOM 3710 C C . ALA C 1 48 ? -7.486 44.592 64.311 1.00 66.02 48 ALA B C 1
ATOM 3711 O O . ALA C 1 48 ? -8.054 44.947 63.278 1.00 65.60 48 ALA B O 1
ATOM 3713 N N . LEU C 1 49 ? -7.534 43.347 64.775 1.00 67.60 49 LEU B N 1
ATOM 3714 C CA . LEU C 1 49 ? -8.287 42.308 64.089 1.00 69.69 49 LEU B CA 1
ATOM 3715 C C . LEU C 1 49 ? -9.778 42.649 64.020 1.00 66.87 49 LEU B C 1
ATOM 3716 O O . LEU C 1 49 ? -10.396 42.502 62.968 1.00 67.79 49 LEU B O 1
ATOM 3721 N N . ARG C 1 50 ? -10.344 43.133 65.124 1.00 63.59 50 ARG B N 1
ATOM 3722 C CA . ARG C 1 50 ? -11.764 43.491 65.140 1.00 61.31 50 ARG B CA 1
ATOM 3723 C C . ARG C 1 50 ? -12.061 44.789 64.372 1.00 58.82 50 ARG B C 1
ATOM 3724 O O . ARG C 1 50 ? -13.096 44.904 63.725 1.00 58.27 50 ARG B O 1
ATOM 3732 N N . GLU C 1 51 ? -11.147 45.751 64.427 1.00 57.50 51 GLU B N 1
ATOM 3733 C CA . GLU C 1 51 ? -11.285 46.956 63.618 1.00 56.16 51 GLU B CA 1
ATOM 3734 C C . GLU C 1 51 ? -11.348 46.626 62.118 1.00 58.33 51 GLU B C 1
ATOM 3735 O O . GLU C 1 51 ? -12.225 47.128 61.417 1.00 57.61 51 GLU B O 1
ATOM 3741 N N . ILE C 1 52 ? -10.431 45.785 61.637 1.00 61.25 52 ILE B N 1
ATOM 3742 C CA . ILE C 1 52 ? -10.448 45.341 60.240 1.00 64.11 52 ILE B CA 1
ATOM 3743 C C . ILE C 1 52 ? -11.807 44.695 59.933 1.00 64.59 52 ILE B C 1
ATOM 3744 O O . ILE C 1 52 ? -12.468 45.054 58.959 1.00 64.53 52 ILE B O 1
ATOM 3749 N N . CYS C 1 53 ? -12.219 43.768 60.795 1.00 65.02 53 CYS B N 1
ATOM 3750 C CA . CYS C 1 53 ? -13.486 43.049 60.650 1.00 66.03 53 CYS B CA 1
ATOM 3751 C C . CYS C 1 53 ? -14.656 44.004 60.442 1.00 62.95 53 CYS B C 1
ATOM 3752 O O . CYS C 1 53 ? -15.483 43.798 59.559 1.00 64.24 53 CYS B O 1
ATOM 3755 N N . LEU C 1 54 ? -14.711 45.048 61.260 1.00 59.22 54 LEU B N 1
ATOM 3756 C CA . LEU C 1 54 ? -15.819 45.996 61.215 1.00 56.82 54 LEU B CA 1
ATOM 3757 C C . LEU C 1 54 ? -15.723 46.938 60.014 1.00 56.92 54 LEU B C 1
ATOM 3758 O O . LEU C 1 54 ? -16.720 47.195 59.342 1.00 56.73 54 LEU B O 1
ATOM 3763 N N . LEU C 1 55 ? -14.523 47.449 59.752 1.00 57.17 55 LEU B N 1
ATOM 3764 C CA . LEU C 1 55 ? -14.309 48.370 58.634 1.00 57.96 55 LEU B CA 1
ATOM 3765 C C . LEU C 1 55 ? -14.579 47.697 57.292 1.00 61.26 55 LEU B C 1
ATOM 3766 O O . LEU C 1 55 ? -15.147 48.314 56.385 1.00 61.14 55 LEU B O 1
ATOM 3771 N N . LYS C 1 56 ? -14.190 46.428 57.181 1.00 64.56 56 LYS B N 1
ATOM 3772 C CA . LYS C 1 56 ? -14.487 45.621 55.995 1.00 68.73 56 LYS B CA 1
ATOM 3773 C C . LYS C 1 56 ? -15.985 45.591 55.665 1.00 68.66 56 LYS B C 1
ATOM 3774 O O . LYS C 1 56 ? -16.369 45.227 54.550 1.00 71.61 56 LYS B O 1
ATOM 3780 N N . GLU C 1 57 ? -16.813 45.990 56.634 1.00 65.61 57 GLU B N 1
ATOM 3781 C CA . GLU C 1 57 ? -18.272 45.913 56.519 1.00 65.62 57 GLU B CA 1
ATOM 3782 C C . GLU C 1 57 ? -18.945 47.280 56.647 1.00 62.60 57 GLU B C 1
ATOM 3783 O O . GLU C 1 57 ? -20.174 47.379 56.718 1.00 61.82 57 GLU B O 1
ATOM 3789 N N . LEU C 1 58 ? -18.140 48.336 56.692 1.00 60.87 58 LEU B N 1
ATOM 3790 C CA . LEU C 1 58 ? -18.672 49.682 56.872 1.00 58.17 58 LEU B CA 1
ATOM 3791 C C . LEU C 1 58 ? -18.221 50.618 55.760 1.00 59.21 58 LEU B C 1
ATOM 3792 O O . LEU C 1 58 ? -17.212 51.312 55.891 1.00 58.48 58 LEU B O 1
ATOM 3797 N N . LYS C 1 59 ? -18.980 50.629 54.669 1.00 61.21 59 LYS B N 1
ATOM 3798 C CA . LYS C 1 59 ? -18.687 51.483 53.523 1.00 62.53 59 LYS B CA 1
ATOM 3799 C C . LYS C 1 59 ? -19.724 52.593 53.399 1.00 61.12 59 LYS B C 1
ATOM 3800 O O . LYS C 1 59 ? -20.901 52.340 53.147 1.00 62.13 59 LYS B O 1
ATOM 3806 N N . HIS C 1 60 ? -19.267 53.825 53.588 1.00 58.94 60 HIS B N 1
ATOM 3807 C CA . HIS C 1 60 ? -20.126 55.003 53.602 1.00 57.48 60 HIS B CA 1
ATOM 3808 C C . HIS C 1 60 ? -19.244 56.215 53.398 1.00 56.37 60 HIS B C 1
ATOM 3809 O O . HIS C 1 60 ? -18.078 56.224 53.824 1.00 54.63 60 HIS B O 1
ATOM 3816 N N . LYS C 1 61 ? -19.802 57.234 52.753 1.00 56.66 61 LYS B N 1
ATOM 3817 C CA . LYS C 1 61 ? -19.049 58.440 52.434 1.00 56.32 61 LYS B CA 1
ATOM 3818 C C . LYS C 1 61 ? -18.631 59.257 53.661 1.00 52.76 61 LYS B C 1
ATOM 3819 O O . LYS C 1 61 ? -17.764 60.131 53.553 1.00 52.11 61 LYS B O 1
ATOM 3825 N N . ASN C 1 62 ? -19.246 58.986 54.812 1.00 49.94 62 ASN B N 1
ATOM 3826 C CA . ASN C 1 62 ? -18.898 59.691 56.048 1.00 46.89 62 ASN B CA 1
ATOM 3827 C C . ASN C 1 62 ? -18.173 58.820 57.074 1.00 45.47 62 ASN B C 1
ATOM 3828 O O . ASN C 1 62 ? -18.121 59.137 58.269 1.00 42.34 62 ASN B O 1
ATOM 3833 N N . ILE C 1 63 ? -17.617 57.717 56.582 1.00 47.21 63 ILE B N 1
ATOM 3834 C CA . ILE C 1 63 ? -16.770 56.829 57.365 1.00 46.88 63 ILE B CA 1
ATOM 3835 C C . ILE C 1 63 ? -15.459 56.681 56.601 1.00 48.72 63 ILE B C 1
ATOM 3836 O O . ILE C 1 63 ? -15.464 56.458 55.387 1.00 50.61 63 ILE B O 1
ATOM 3841 N N . VAL C 1 64 ? -14.339 56.793 57.307 1.00 47.93 64 VAL B N 1
ATOM 3842 C CA . VAL C 1 64 ? -13.025 56.604 56.688 1.00 50.39 64 VAL B CA 1
ATOM 3843 C C . VAL C 1 64 ? -12.950 55.235 55.989 1.00 53.16 64 VAL B C 1
ATOM 3844 O O . VAL C 1 64 ? -13.293 54.209 56.572 1.00 53.10 64 VAL B O 1
ATOM 3848 N N . ARG C 1 65 ? -12.510 55.227 54.740 1.00 56.17 65 ARG B N 1
ATOM 3849 C CA . ARG C 1 65 ? -12.459 53.992 53.968 1.00 59.76 65 ARG B CA 1
ATOM 3850 C C . ARG C 1 65 ? -11.182 53.199 54.225 1.00 61.23 65 ARG B C 1
ATOM 3851 O O . ARG C 1 65 ? -10.078 53.747 54.154 1.00 61.60 65 ARG B O 1
ATOM 3859 N N . LEU C 1 66 ? -11.335 51.915 54.535 1.00 62.24 66 LEU B N 1
ATOM 3860 C CA . LEU C 1 66 ? -10.199 50.995 54.563 1.00 64.98 66 LEU B CA 1
ATOM 3861 C C . LEU C 1 66 ? -9.989 50.421 53.158 1.00 69.31 66 LEU B C 1
ATOM 3862 O O . LEU C 1 66 ? -10.884 49.783 52.610 1.00 70.73 66 LEU B O 1
ATOM 3867 N N . HIS C 1 67 ? -8.816 50.665 52.576 1.00 71.52 67 HIS B N 1
ATOM 3868 C CA . HIS C 1 67 ? -8.520 50.204 51.221 1.00 76.19 67 HIS B CA 1
ATOM 3869 C C . HIS C 1 67 ? -7.808 48.859 51.190 1.00 79.23 67 HIS B C 1
ATOM 3870 O O . HIS C 1 67 ? -8.075 48.040 50.312 1.00 82.86 67 HIS B O 1
ATOM 3877 N N . ASP C 1 68 ? -6.895 48.642 52.135 1.00 78.20 68 ASP B N 1
ATOM 3878 C CA . ASP C 1 68 ? -6.085 47.428 52.151 1.00 81.39 68 ASP B CA 1
ATOM 3879 C C . ASP C 1 68 ? -5.523 47.063 53.523 1.00 79.88 68 ASP B C 1
ATOM 3880 O O . ASP C 1 68 ? -5.436 47.906 54.425 1.00 76.07 68 ASP B O 1
ATOM 3885 N N . VAL C 1 69 ? -5.161 45.789 53.663 1.00 82.95 69 VAL B N 1
ATOM 3886 C CA . VAL C 1 69 ? -4.519 45.270 54.864 1.00 82.88 69 VAL B CA 1
ATOM 3887 C C . VAL C 1 69 ? -3.249 44.515 54.468 1.00 87.82 69 VAL B C 1
ATOM 3888 O O . VAL C 1 69 ? -3.300 43.530 53.720 1.00 91.81 69 VAL B O 1
ATOM 3892 N N . LEU C 1 70 ? -2.111 44.989 54.965 1.00 87.89 70 LEU B N 1
ATOM 3893 C CA . LEU C 1 70 ? -0.829 44.361 54.660 1.00 92.75 70 LEU B CA 1
ATOM 3894 C C . LEU C 1 70 ? -0.231 43.696 55.892 1.00 93.41 70 LEU B C 1
ATOM 3895 O O . LEU C 1 70 ? -0.136 44.309 56.962 1.00 90.04 70 LEU B O 1
ATOM 3900 N N . HIS C 1 71 ? 0.149 42.431 55.731 1.00 98.26 71 HIS B N 1
ATOM 3901 C CA . HIS C 1 71 ? 0.846 41.677 56.767 1.00 100.15 71 HIS B CA 1
ATOM 3902 C C . HIS C 1 71 ? 2.224 41.275 56.254 1.00 105.48 71 HIS B C 1
ATOM 3903 O O . HIS C 1 71 ? 2.462 40.121 55.891 1.00 110.18 71 HIS B O 1
ATOM 3910 N N . SER C 1 72 ? 3.118 42.257 56.208 1.00 105.22 72 SER B N 1
ATOM 3911 C CA . SER C 1 72 ? 4.500 42.048 55.794 1.00 110.38 72 SER B CA 1
ATOM 3912 C C . SER C 1 72 ? 5.396 42.087 57.024 1.00 110.43 72 SER B C 1
ATOM 3913 O O . SER C 1 72 ? 5.097 42.807 57.979 1.00 106.04 72 SER B O 1
ATOM 3916 N N . ASP C 1 73 ? 6.489 41.318 57.005 1.00 115.93 73 ASP B N 1
ATOM 3917 C CA . ASP C 1 73 ? 7.435 41.303 58.126 1.00 116.80 73 ASP B CA 1
ATOM 3918 C C . ASP C 1 73 ? 6.723 40.735 59.380 1.00 114.28 73 ASP B C 1
ATOM 3919 O O . ASP C 1 73 ? 6.253 39.594 59.357 1.00 116.68 73 ASP B O 1
ATOM 3924 N N . LYS C 1 74 ? 6.644 41.520 60.454 1.00 109.57 74 LYS B N 1
ATOM 3925 C CA . LYS C 1 74 ? 5.891 41.161 61.658 1.00 106.54 74 LYS B CA 1
ATOM 3926 C C . LYS C 1 74 ? 5.017 42.367 61.996 1.00 100.13 74 LYS B C 1
ATOM 3927 O O . LYS C 1 74 ? 4.534 42.541 63.124 1.00 96.97 74 LYS B O 1
ATOM 3933 N N . LYS C 1 75 ? 4.822 43.195 60.977 1.00 98.46 75 LYS B N 1
ATOM 3934 C CA . LYS C 1 75 ? 4.103 44.451 61.084 1.00 92.81 75 LYS B CA 1
ATOM 3935 C C . LYS C 1 75 ? 2.759 44.309 60.372 1.00 90.58 75 LYS B C 1
ATOM 3936 O O . LYS C 1 75 ? 2.681 43.772 59.265 1.00 93.29 75 LYS B O 1
ATOM 3942 N N . LEU C 1 76 ? 1.698 44.762 61.031 1.00 85.85 76 LEU B N 1
ATOM 3943 C CA . LEU C 1 76 ? 0.372 44.800 60.429 1.00 83.39 76 LEU B CA 1
ATOM 3944 C C . LEU C 1 76 ? 0.066 46.239 60.052 1.00 79.87 76 LEU B C 1
ATOM 3945 O O . LEU C 1 76 ? 0.087 47.135 60.901 1.00 76.66 76 LEU B O 1
ATOM 3950 N N . THR C 1 77 ? -0.210 46.463 58.775 1.00 80.49 77 THR B N 1
ATOM 3951 C CA . THR C 1 77 ? -0.528 47.800 58.308 1.00 77.45 77 THR B CA 1
ATOM 3952 C C . THR C 1 77 ? -1.947 47.871 57.770 1.00 75.42 77 THR B C 1
ATOM 3953 O O . THR C 1 77 ? -2.343 47.063 56.934 1.00 78.03 77 THR B O 1
ATOM 3957 N N . LEU C 1 78 ? -2.712 48.831 58.279 1.00 71.41 78 LEU B N 1
ATOM 3958 C CA . LEU C 1 78 ? -4.018 49.148 57.720 1.00 69.36 78 LEU B CA 1
ATOM 3959 C C . LEU C 1 78 ? -3.836 50.331 56.780 1.00 68.97 78 LEU B C 1
ATOM 3960 O O . LEU C 1 78 ? -3.202 51.325 57.143 1.00 67.42 78 LEU B O 1
ATOM 3965 N N . VAL C 1 79 ? -4.353 50.207 55.562 1.00 70.48 79 VAL B N 1
ATOM 3966 C CA . VAL C 1 79 ? -4.281 51.296 54.592 1.00 70.34 79 VAL B CA 1
ATOM 3967 C C . VAL C 1 79 ? -5.645 51.975 54.483 1.00 67.33 79 VAL B C 1
ATOM 3968 O O . VAL C 1 79 ? -6.619 51.358 54.043 1.00 68.14 79 VAL B O 1
ATOM 3972 N N . PHE C 1 80 ? -5.710 53.239 54.901 1.00 63.94 80 PHE B N 1
ATOM 3973 C CA . PHE C 1 80 ? -6.939 54.030 54.818 1.00 61.39 80 PHE B CA 1
ATOM 3974 C C . PHE C 1 80 ? -6.840 55.088 53.728 1.00 62.11 80 PHE B C 1
ATOM 3975 O O . PHE C 1 80 ? -5.741 55.427 53.272 1.00 63.64 80 PHE B O 1
ATOM 3983 N N . GLU C 1 81 ? -7.991 55.632 53.332 1.00 61.17 81 GLU B N 1
ATOM 3984 C CA . GLU C 1 81 ? -8.017 56.854 52.530 1.00 61.59 81 GLU B CA 1
ATOM 3985 C C . GLU C 1 81 ? -7.404 57.973 53.364 1.00 59.26 81 GLU B C 1
ATOM 3986 O O . GLU C 1 81 ? -7.529 57.981 54.594 1.00 56.40 81 GLU B O 1
ATOM 3992 N N . PHE C 1 82 ? -6.735 58.905 52.701 1.00 60.51 82 PHE B N 1
ATOM 3993 C CA . PHE C 1 82 ? -6.174 60.053 53.403 1.00 58.83 82 PHE B CA 1
ATOM 3994 C C . PHE C 1 82 ? -7.162 61.202 53.424 1.00 56.62 82 PHE B C 1
ATOM 3995 O O . PHE C 1 82 ? -7.779 61.520 52.408 1.00 58.00 82 PHE B O 1
ATOM 4003 N N . CYS C 1 83 ? -7.302 61.809 54.599 1.00 53.50 83 CYS B N 1
ATOM 4004 C CA . CYS C 1 83 ? -8.080 63.022 54.788 1.00 51.70 83 CYS B CA 1
ATOM 4005 C C . CYS C 1 83 ? -7.154 64.163 55.200 1.00 50.83 83 CYS B C 1
ATOM 4006 O O . CYS C 1 83 ? -6.140 63.942 55.863 1.00 50.25 83 CYS B O 1
ATOM 4009 N N . ASP C 1 84 ? -7.525 65.377 54.804 1.00 50.57 84 ASP B N 1
ATOM 4010 C CA . ASP C 1 84 ? -6.651 66.541 54.888 1.00 50.80 84 ASP B CA 1
ATOM 4011 C C . ASP C 1 84 ? -6.272 66.930 56.312 1.00 48.94 84 ASP B C 1
ATOM 4012 O O . ASP C 1 84 ? -5.112 67.251 56.578 1.00 48.93 84 ASP B O 1
ATOM 4017 N N . GLN C 1 85 ? -7.253 66.908 57.210 1.00 46.64 85 GLN B N 1
ATOM 4018 C CA . GLN C 1 85 ? -7.033 67.272 58.613 1.00 45.55 85 GLN B CA 1
ATOM 4019 C C . GLN C 1 85 ? -8.083 66.674 59.533 1.00 43.40 85 GLN B C 1
ATOM 4020 O O . GLN C 1 85 ? -9.039 66.064 59.070 1.00 43.18 85 GLN B O 1
ATOM 4026 N N . ASP C 1 86 ? -7.901 66.857 60.840 1.00 42.09 86 ASP B N 1
ATOM 4027 C CA . ASP C 1 86 ? -8.964 66.541 61.784 1.00 40.51 86 ASP B CA 1
ATOM 4028 C C . ASP C 1 86 ? -9.663 67.811 62.288 1.00 39.16 86 ASP B C 1
ATOM 4029 O O . ASP C 1 86 ? -9.256 68.923 61.960 1.00 39.03 86 ASP B O 1
ATOM 4034 N N . LEU C 1 87 ? -10.717 67.632 63.076 1.00 37.60 87 LEU B N 1
ATOM 4035 C CA . LEU C 1 87 ? -11.532 68.747 63.557 1.00 37.16 87 LEU B CA 1
ATOM 4036 C C . LEU C 1 87 ? -10.765 69.614 64.555 1.00 36.81 87 LEU B C 1
ATOM 4037 O O . LEU C 1 87 ? -10.998 70.819 64.651 1.00 36.72 87 LEU B O 1
ATOM 4042 N N . LYS C 1 88 ? -9.851 68.989 65.290 1.00 36.66 88 LYS B N 1
ATOM 4043 C CA . LYS C 1 88 ? -8.962 69.711 66.197 1.00 36.85 88 LYS B CA 1
ATOM 4044 C C . LYS C 1 88 ? -8.113 70.740 65.460 1.00 37.46 88 LYS B C 1
ATOM 4045 O O . LYS C 1 88 ? -8.068 71.914 65.849 1.00 36.94 88 LYS B O 1
ATOM 4051 N N . LYS C 1 89 ? -7.448 70.296 64.392 1.00 37.52 89 LYS B N 1
ATOM 4052 C CA . LYS C 1 89 ? -6.664 71.195 63.567 1.00 38.55 89 LYS B CA 1
ATOM 4053 C C . LYS C 1 89 ? -7.566 72.217 62.884 1.00 38.15 89 LYS B C 1
ATOM 4054 O O . LYS C 1 89 ? -7.206 73.391 62.752 1.00 38.53 89 LYS B O 1
ATOM 4060 N N . TYR C 1 90 ? -8.741 71.767 62.459 1.00 37.51 90 TYR B N 1
ATOM 4061 C CA . TYR C 1 90 ? -9.689 72.659 61.811 1.00 38.09 90 TYR B CA 1
ATOM 4062 C C . TYR C 1 90 ? -10.024 73.857 62.708 1.00 37.30 90 TYR B C 1
ATOM 4063 O O . TYR C 1 90 ? -9.909 74.999 62.274 1.00 38.70 90 TYR B O 1
ATOM 4072 N N . PHE C 1 91 ? -10.414 73.582 63.952 1.00 35.43 91 PHE B N 1
ATOM 4073 C CA . PHE C 1 91 ? -10.647 74.617 64.966 1.00 35.06 91 PHE B CA 1
ATOM 4074 C C . PHE C 1 91 ? -9.477 75.608 65.099 1.00 36.20 91 PHE B C 1
ATOM 4075 O O . PHE C 1 91 ? -9.684 76.827 65.090 1.00 36.66 91 PHE B O 1
ATOM 4083 N N . ASP C 1 92 ? -8.254 75.088 65.218 1.00 36.05 92 ASP B N 1
ATOM 4084 C CA . ASP C 1 92 ? -7.073 75.955 65.295 1.00 38.27 92 ASP B CA 1
ATOM 4085 C C . ASP C 1 92 ? -6.837 76.768 64.035 1.00 39.87 92 ASP B C 1
ATOM 4086 O O . ASP C 1 92 ? -6.183 77.821 64.086 1.00 41.20 92 ASP B O 1
ATOM 4091 N N . SER C 1 93 ? -7.342 76.279 62.906 1.00 39.69 93 SER B N 1
ATOM 4092 C CA . SER C 1 93 ? -7.094 76.946 61.632 1.00 42.64 93 SER B CA 1
ATOM 4093 C C . SER C 1 93 ? -8.051 78.119 61.407 1.00 43.52 93 SER B C 1
ATOM 4094 O O . SER C 1 93 ? -7.837 78.924 60.517 1.00 45.59 93 SER B O 1
ATOM 4097 N N . CYS C 1 94 ? -9.117 78.199 62.200 1.00 43.71 94 CYS B N 1
ATOM 4098 C CA . CYS C 1 94 ? -10.125 79.246 62.000 1.00 45.89 94 CYS B CA 1
ATOM 4099 C C . CYS C 1 94 ? -10.556 79.913 63.304 1.00 44.92 94 CYS B C 1
ATOM 4100 O O . CYS C 1 94 ? -11.703 80.378 63.430 1.00 44.72 94 CYS B O 1
ATOM 4103 N N . ASN C 1 95 ? -9.649 79.944 64.276 1.00 44.25 95 ASN B N 1
ATOM 4104 C CA . ASN C 1 95 ? -9.905 80.642 65.528 1.00 44.29 95 ASN B CA 1
ATOM 4105 C C . ASN C 1 95 ? -11.054 80.018 66.329 1.00 42.13 95 ASN B C 1
ATOM 4106 O O . ASN C 1 95 ? -11.717 80.705 67.100 1.00 42.64 95 ASN B O 1
ATOM 4111 N N . GLY C 1 96 ? -11.283 78.719 66.139 1.00 40.14 96 GLY B N 1
ATOM 4112 C CA . GLY C 1 96 ? -12.414 78.031 66.723 1.00 39.11 96 GLY B CA 1
ATOM 4113 C C . GLY C 1 96 ? -13.775 78.613 66.374 1.00 39.73 96 GLY B C 1
ATOM 4114 O O . GLY C 1 96 ? -14.774 78.345 67.062 1.00 39.46 96 GLY B O 1
ATOM 4115 N N . ASP C 1 97 ? -13.814 79.381 65.291 1.00 41.52 97 ASP B N 1
ATOM 4116 C CA . ASP C 1 97 ? -14.964 80.213 64.941 1.00 42.90 97 ASP B CA 1
ATOM 4117 C C . ASP C 1 97 ? -15.567 79.783 63.600 1.00 43.36 97 ASP B C 1
ATOM 4118 O O . ASP C 1 97 ? -15.121 80.212 62.529 1.00 44.35 97 ASP B O 1
ATOM 4123 N N . LEU C 1 98 ? -16.571 78.916 63.675 1.00 42.10 98 LEU B N 1
ATOM 4124 C CA . LEU C 1 98 ? -17.229 78.368 62.494 1.00 43.40 98 LEU B CA 1
ATOM 4125 C C . LEU C 1 98 ? -18.463 79.176 62.158 1.00 45.46 98 LEU B C 1
ATOM 4126 O O . LEU C 1 98 ? -19.177 79.628 63.057 1.00 45.81 98 LEU B O 1
ATOM 4131 N N . ASP C 1 99 ? -18.705 79.360 60.861 1.00 47.64 99 ASP B N 1
ATOM 4132 C CA . ASP C 1 99 ? -19.974 79.889 60.388 1.00 50.05 99 ASP B CA 1
ATOM 4133 C C . ASP C 1 99 ? -21.072 78.884 60.752 1.00 48.66 99 ASP B C 1
ATOM 4134 O O . ASP C 1 99 ? -20.875 77.678 60.581 1.00 47.06 99 ASP B O 1
ATOM 4139 N N . PRO C 1 100 ? -22.215 79.360 61.248 1.00 49.51 100 PRO B N 1
ATOM 4140 C CA . PRO C 1 100 ? -23.313 78.453 61.630 1.00 48.70 100 PRO B CA 1
ATOM 4141 C C . PRO C 1 100 ? -23.729 77.478 60.521 1.00 48.81 100 PRO B C 1
ATOM 4142 O O . PRO C 1 100 ? -24.272 76.443 60.852 1.00 47.91 100 PRO B O 1
ATOM 4146 N N . GLU C 1 101 ? -23.480 77.777 59.248 1.00 50.41 101 GLU B N 1
ATOM 4147 C CA . GLU C 1 101 ? -23.817 76.809 58.204 1.00 51.13 101 GLU B CA 1
ATOM 4148 C C . GLU C 1 101 ? -22.823 75.638 58.112 1.00 48.53 101 GLU B C 1
ATOM 4149 O O . GLU C 1 101 ? -23.192 74.537 57.703 1.00 48.05 101 GLU B O 1
ATOM 4155 N N . ILE C 1 102 ? -21.571 75.881 58.492 1.00 46.68 102 ILE B N 1
ATOM 4156 C CA . ILE C 1 102 ? -20.581 74.815 58.570 1.00 44.69 102 ILE B CA 1
ATOM 4157 C C . ILE C 1 102 ? -20.804 73.979 59.847 1.00 42.12 102 ILE B C 1
ATOM 4158 O O . ILE C 1 102 ? -20.611 72.757 59.843 1.00 41.19 102 ILE B O 1
ATOM 4163 N N . VAL C 1 103 ? -21.224 74.635 60.925 1.00 41.43 103 VAL B N 1
ATOM 4164 C CA . VAL C 1 103 ? -21.611 73.922 62.154 1.00 39.78 103 VAL B CA 1
ATOM 4165 C C . VAL C 1 103 ? -22.672 72.884 61.794 1.00 40.20 103 VAL B C 1
ATOM 4166 O O . VAL C 1 103 ? -22.568 71.705 62.156 1.00 38.82 103 VAL B O 1
ATOM 4170 N N . LYS C 1 104 ? -23.670 73.339 61.047 1.00 42.48 104 LYS B N 1
ATOM 4171 C CA . LYS C 1 104 ? -24.785 72.484 60.649 1.00 44.00 104 LYS B CA 1
ATOM 4172 C C . LYS C 1 104 ? -24.326 71.369 59.714 1.00 44.21 104 LYS B C 1
ATOM 4173 O O . LYS C 1 104 ? -24.700 70.210 59.891 1.00 43.15 104 LYS B O 1
ATOM 4179 N N . SER C 1 105 ? -23.501 71.726 58.734 1.00 45.48 105 SER B N 1
ATOM 4180 C CA . SER C 1 105 ? -22.953 70.741 57.809 1.00 46.22 105 SER B CA 1
ATOM 4181 C C . SER C 1 105 ? -22.158 69.645 58.521 1.00 44.17 105 SER B C 1
ATOM 4182 O O . SER C 1 105 ? -22.347 68.466 58.235 1.00 44.82 105 SER B O 1
ATOM 4185 N N . PHE C 1 106 ? -21.273 70.034 59.438 1.00 42.48 106 PHE B N 1
ATOM 4186 C CA . PHE C 1 106 ? -20.411 69.073 60.118 1.00 40.93 106 PHE B CA 1
ATOM 4187 C C . PHE C 1 106 ? -21.237 68.110 60.979 1.00 40.05 106 PHE B C 1
ATOM 4188 O O . PHE C 1 106 ? -20.977 66.896 60.982 1.00 39.18 106 PHE B O 1
ATOM 4196 N N . LEU C 1 107 ? -22.243 68.648 61.673 1.00 39.96 107 LEU B N 1
ATOM 4197 C CA . LEU C 1 107 ? -23.094 67.824 62.541 1.00 39.36 107 LEU B CA 1
ATOM 4198 C C . LEU C 1 107 ? -23.924 66.863 61.717 1.00 40.30 107 LEU B C 1
ATOM 4199 O O . LEU C 1 107 ? -24.016 65.678 62.052 1.00 39.50 107 LEU B O 1
ATOM 4204 N N . PHE C 1 108 ? -24.523 67.379 60.640 1.00 42.09 108 PHE B N 1
ATOM 4205 C CA . PHE C 1 108 ? -25.305 66.563 59.724 1.00 43.52 108 PHE B CA 1
ATOM 4206 C C . PHE C 1 108 ? -24.490 65.375 59.255 1.00 43.29 108 PHE B C 1
ATOM 4207 O O . PHE C 1 108 ? -24.973 64.247 59.277 1.00 43.29 108 PHE B O 1
ATOM 4215 N N . GLN C 1 109 ? -23.258 65.642 58.821 1.00 42.61 109 GLN B N 1
ATOM 4216 C CA . GLN C 1 109 ? -22.383 64.613 58.269 1.00 42.99 109 GLN B CA 1
ATOM 4217 C C . GLN C 1 109 ? -21.939 63.618 59.332 1.00 41.33 109 GLN B C 1
ATOM 4218 O O . GLN C 1 109 ? -21.897 62.412 59.080 1.00 42.46 109 GLN B O 1
ATOM 4224 N N . LEU C 1 110 ? -21.604 64.122 60.517 1.00 39.31 110 LEU B N 1
ATOM 4225 C CA . LEU C 1 110 ? -21.305 63.250 61.652 1.00 38.13 110 LEU B CA 1
ATOM 4226 C C . LEU C 1 110 ? -22.474 62.297 61.945 1.00 38.36 110 LEU B C 1
ATOM 4227 O O . LEU C 1 110 ? -22.286 61.073 62.096 1.00 39.25 110 LEU B O 1
ATOM 4232 N N . LEU C 1 111 ? -23.679 62.846 62.016 1.00 38.10 111 LEU B N 1
ATOM 4233 C CA . LEU C 1 111 ? -24.865 62.023 62.291 1.00 38.41 111 LEU B CA 1
ATOM 4234 C C . LEU C 1 111 ? -25.160 61.007 61.190 1.00 40.33 111 LEU B C 1
ATOM 4235 O O . LEU C 1 111 ? -25.590 59.883 61.478 1.00 40.37 111 LEU B O 1
ATOM 4240 N N . LYS C 1 112 ? -24.927 61.395 59.932 1.00 42.31 112 LYS B N 1
ATOM 4241 C CA . LYS C 1 112 ? -25.085 60.478 58.805 1.00 45.10 112 LYS B CA 1
ATOM 4242 C C . LYS C 1 112 ? -24.143 59.288 58.928 1.00 45.23 112 LYS B C 1
ATOM 4243 O O . LYS C 1 112 ? -24.561 58.139 58.757 1.00 46.36 112 LYS B O 1
ATOM 4249 N N . GLY C 1 113 ? -22.876 59.565 59.239 1.00 44.13 113 GLY B N 1
ATOM 4250 C CA . GLY C 1 113 ? -21.887 58.520 59.432 1.00 44.72 113 GLY B CA 1
ATOM 4251 C C . GLY C 1 113 ? -22.195 57.661 60.645 1.00 43.71 113 GLY B C 1
ATOM 4252 O O . GLY C 1 113 ? -22.162 56.426 60.582 1.00 44.75 113 GLY B O 1
ATOM 4253 N N . LEU C 1 114 ? -22.486 58.328 61.758 1.00 42.33 114 LEU B N 1
ATOM 4254 C CA . LEU C 1 114 ? -22.873 57.661 62.993 1.00 41.02 114 LEU B CA 1
ATOM 4255 C C . LEU C 1 114 ? -24.127 56.794 62.847 1.00 41.78 114 LEU B C 1
ATOM 4256 O O . LEU C 1 114 ? -24.118 55.621 63.229 1.00 41.70 114 LEU B O 1
ATOM 4261 N N . GLY C 1 115 ? -25.197 57.382 62.312 1.00 41.91 115 GLY B N 1
ATOM 4262 C CA . GLY C 1 115 ? -26.427 56.662 61.992 1.00 43.32 115 GLY B CA 1
ATOM 4263 C C . GLY C 1 115 ? -26.219 55.435 61.125 1.00 44.48 115 GLY B C 1
ATOM 4264 O O . GLY C 1 115 ? -26.913 54.435 61.298 1.00 45.19 115 GLY B O 1
ATOM 4265 N N . PHE C 1 116 ? -25.255 55.496 60.204 1.00 45.58 116 PHE B N 1
ATOM 4266 C CA . PHE C 1 116 ? -24.911 54.332 59.383 1.00 47.78 116 PHE B CA 1
ATOM 4267 C C . PHE C 1 116 ? -24.302 53.202 60.224 1.00 47.07 116 PHE B C 1
ATOM 4268 O O . PHE C 1 116 ? -24.714 52.044 60.084 1.00 48.43 116 PHE B O 1
ATOM 4276 N N . CYS C 1 117 ? -23.326 53.541 61.078 1.00 44.90 117 CYS B N 1
ATOM 4277 C CA . CYS C 1 117 ? -22.722 52.577 62.003 1.00 44.94 117 CYS B CA 1
ATOM 4278 C C . CYS C 1 117 ? -23.788 51.881 62.854 1.00 44.08 117 CYS B C 1
ATOM 4279 O O . CYS C 1 117 ? -23.879 50.657 62.874 1.00 44.55 117 CYS B O 1
ATOM 4282 N N . HIS C 1 118 ? -24.585 52.688 63.547 1.00 42.45 118 HIS B N 1
ATOM 4283 C CA . HIS C 1 118 ? -25.666 52.196 64.410 1.00 42.50 118 HIS B CA 1
ATOM 4284 C C . HIS C 1 118 ? -26.651 51.275 63.670 1.00 44.98 118 HIS B C 1
ATOM 4285 O O . HIS C 1 118 ? -27.022 50.198 64.160 1.00 45.42 118 HIS B O 1
ATOM 4292 N N . SER C 1 119 ? -27.044 51.688 62.472 1.00 46.76 119 SER B N 1
ATOM 4293 C CA . SER C 1 119 ? -27.916 50.890 61.632 1.00 49.82 119 SER B CA 1
ATOM 4294 C C . SER C 1 119 ? -27.284 49.560 61.212 1.00 51.78 119 SER B C 1
ATOM 4295 O O . SER C 1 119 ? -27.996 48.647 60.811 1.00 53.71 119 SER B O 1
ATOM 4298 N N . ARG C 1 120 ? -25.957 49.457 61.292 1.00 50.64 120 ARG B N 1
ATOM 4299 C CA . ARG C 1 120 ? -25.268 48.212 60.948 1.00 53.09 120 ARG B CA 1
ATOM 4300 C C . ARG C 1 120 ? -24.828 47.438 62.197 1.00 52.01 120 ARG B C 1
ATOM 4301 O O . ARG C 1 120 ? -24.029 46.507 62.104 1.00 53.69 120 ARG B O 1
ATOM 4309 N N . ASN C 1 121 ? -25.367 47.836 63.353 1.00 49.79 121 ASN B N 1
ATOM 4310 C CA . ASN C 1 121 ? -25.061 47.238 64.664 1.00 48.83 121 ASN B CA 1
ATOM 4311 C C . ASN C 1 121 ? -23.616 47.397 65.145 1.00 47.39 121 ASN B C 1
ATOM 4312 O O . ASN C 1 121 ? -23.031 46.473 65.718 1.00 48.21 121 ASN B O 1
ATOM 4317 N N . VAL C 1 122 ? -23.059 48.585 64.931 1.00 45.29 122 VAL B N 1
ATOM 4318 C CA . VAL C 1 122 ? -21.694 48.884 65.345 1.00 43.84 122 VAL B CA 1
ATOM 4319 C C . VAL C 1 122 ? -21.721 50.123 66.233 1.00 40.86 122 VAL B C 1
ATOM 4320 O O . VAL C 1 122 ? -22.338 51.137 65.882 1.00 39.55 122 VAL B O 1
ATOM 4324 N N . LEU C 1 123 ? -21.077 50.018 67.394 1.00 39.52 123 LEU B N 1
ATOM 4325 C CA . LEU C 1 123 ? -20.849 51.172 68.263 1.00 37.65 123 LEU B CA 1
ATOM 4326 C C . LEU C 1 123 ? -19.456 51.684 67.989 1.00 37.29 123 LEU B C 1
ATOM 4327 O O . LEU C 1 123 ? -18.538 50.880 67.856 1.00 38.55 123 LEU B O 1
ATOM 4332 N N . HIS C 1 124 ? -19.297 53.006 67.916 1.00 35.55 124 HIS B N 1
ATOM 4333 C CA . HIS C 1 124 ? -17.977 53.598 67.668 1.00 35.50 124 HIS B CA 1
ATOM 4334 C C . HIS C 1 124 ? -17.175 53.726 68.971 1.00 33.93 124 HIS B C 1
ATOM 4335 O O . HIS C 1 124 ? -16.053 53.238 69.057 1.00 34.32 124 HIS B O 1
ATOM 4342 N N . ARG C 1 125 ? -17.759 54.375 69.980 1.00 32.28 125 ARG B N 1
ATOM 4343 C CA . ARG C 1 125 ? -17.181 54.415 71.333 1.00 31.62 125 ARG B CA 1
ATOM 4344 C C . ARG C 1 125 ? -15.871 55.212 71.455 1.00 31.88 125 ARG B C 1
ATOM 4345 O O . ARG C 1 125 ? -15.127 55.044 72.431 1.00 32.11 125 ARG B O 1
ATOM 4353 N N . ASP C 1 126 ? -15.574 56.057 70.475 1.00 32.04 126 ASP B N 1
ATOM 4354 C CA . ASP C 1 126 ? -14.413 56.943 70.602 1.00 33.27 126 ASP B CA 1
ATOM 4355 C C . ASP C 1 126 ? -14.588 58.252 69.837 1.00 33.24 126 ASP B C 1
ATOM 4356 O O . ASP C 1 126 ? -13.638 58.761 69.232 1.00 34.01 126 ASP B O 1
ATOM 4361 N N . LEU C 1 127 ? -15.798 58.802 69.869 1.00 33.15 127 LEU B N 1
ATOM 4362 C CA . LEU C 1 127 ? -16.049 60.050 69.181 1.00 34.48 127 LEU B CA 1
ATOM 4363 C C . LEU C 1 127 ? -15.353 61.169 69.938 1.00 33.94 127 LEU B C 1
ATOM 4364 O O . LEU C 1 127 ? -15.526 61.322 71.165 1.00 33.71 127 LEU B O 1
ATOM 4369 N N . LYS C 1 128 ? -14.515 61.895 69.205 1.00 34.25 128 LYS B N 1
ATOM 4370 C CA . LYS C 1 128 ? -13.777 63.057 69.700 1.00 33.61 128 LYS B CA 1
ATOM 4371 C C . LYS C 1 128 ? -13.262 63.777 68.460 1.00 34.95 128 LYS B C 1
ATOM 4372 O O . LYS C 1 128 ? -13.150 63.143 67.393 1.00 35.12 128 LYS B O 1
ATOM 4378 N N . PRO C 1 129 ? -12.980 65.084 68.565 1.00 34.35 129 PRO B N 1
ATOM 4379 C CA . PRO C 1 129 ? -12.509 65.876 67.421 1.00 35.11 129 PRO B CA 1
ATOM 4380 C C . PRO C 1 129 ? -11.378 65.250 66.614 1.00 36.00 129 PRO B C 1
ATOM 4381 O O . PRO C 1 129 ? -11.386 65.377 65.386 1.00 36.68 129 PRO B O 1
ATOM 4385 N N . GLN C 1 130 ? -10.427 64.589 67.268 1.00 36.01 130 GLN B N 1
ATOM 4386 C CA . GLN C 1 130 ? -9.278 64.021 66.547 1.00 37.59 130 GLN B CA 1
ATOM 4387 C C . GLN C 1 130 ? -9.666 62.816 65.681 1.00 37.62 130 GLN B C 1
ATOM 4388 O O . GLN C 1 130 ? -8.905 62.406 64.803 1.00 38.14 130 GLN B O 1
ATOM 4394 N N . ASN C 1 131 ? -10.842 62.255 65.946 1.00 35.47 131 ASN B N 1
ATOM 4395 C CA . ASN C 1 131 ? -11.337 61.139 65.156 1.00 36.64 131 ASN B CA 1
ATOM 4396 C C . ASN C 1 131 ? -12.381 61.601 64.129 1.00 36.79 131 ASN B C 1
ATOM 4397 O O . ASN C 1 131 ? -13.062 60.785 63.504 1.00 37.25 131 ASN B O 1
ATOM 4402 N N . LEU C 1 132 ? -12.507 62.914 63.960 1.00 36.05 132 LEU B N 1
ATOM 4403 C CA . LEU C 1 132 ? -13.399 63.463 62.944 1.00 36.93 132 LEU B CA 1
ATOM 4404 C C . LEU C 1 132 ? -12.523 64.148 61.911 1.00 38.48 132 LEU B C 1
ATOM 4405 O O . LEU C 1 132 ? -11.881 65.162 62.209 1.00 38.21 132 LEU B O 1
ATOM 4410 N N . LEU C 1 133 ? -12.477 63.566 60.716 1.00 39.79 133 LEU B N 1
ATOM 4411 C CA . LEU C 1 133 ? -11.627 64.060 59.639 1.00 41.84 133 LEU B CA 1
ATOM 4412 C C . LEU C 1 133 ? -12.378 64.983 58.684 1.00 42.46 133 LEU B C 1
ATOM 4413 O O . LEU C 1 133 ? -13.533 64.739 58.347 1.00 42.29 133 LEU B O 1
ATOM 4418 N N . ILE C 1 134 ? -11.702 66.051 58.270 1.00 43.25 134 ILE B N 1
ATOM 4419 C CA . ILE C 1 134 ? -12.290 67.087 57.429 1.00 44.72 134 ILE B CA 1
ATOM 4420 C C . ILE C 1 134 ? -11.450 67.267 56.150 1.00 47.32 134 ILE B C 1
ATOM 4421 O O . ILE C 1 134 ? -10.234 67.469 56.220 1.00 46.91 134 ILE B O 1
ATOM 4426 N N . ASN C 1 135 ? -12.108 67.176 54.997 1.00 49.66 135 ASN B N 1
ATOM 4427 C CA . ASN C 1 135 ? -11.468 67.396 53.703 1.00 53.18 135 ASN B CA 1
ATOM 4428 C C . ASN C 1 135 ? -11.663 68.824 53.218 1.00 54.35 135 ASN B C 1
ATOM 4429 O O . ASN C 1 135 ? -12.583 69.520 53.649 1.00 53.09 135 ASN B O 1
ATOM 4434 N N . ARG C 1 136 ? -10.800 69.240 52.297 1.00 57.51 136 ARG B N 1
ATOM 4435 C CA . ARG C 1 136 ? -10.846 70.579 51.708 1.00 59.80 136 ARG B CA 1
ATOM 4436 C C . ARG C 1 136 ? -12.223 70.944 51.120 1.00 61.00 136 ARG B C 1
ATOM 4437 O O . ARG C 1 136 ? -12.660 72.093 51.240 1.00 61.20 136 ARG B O 1
ATOM 4445 N N . ASN C 1 137 ? -12.907 69.981 50.493 1.00 62.09 137 ASN B N 1
ATOM 4446 C CA . ASN C 1 137 ? -14.244 70.261 49.948 1.00 63.65 137 ASN B CA 1
ATOM 4447 C C . ASN C 1 137 ? -15.347 70.365 50.999 1.00 60.80 137 ASN B C 1
ATOM 4448 O O . ASN C 1 137 ? -16.473 70.742 50.675 1.00 61.96 137 ASN B O 1
ATOM 4453 N N . GLY C 1 138 ? -15.017 70.039 52.251 1.00 57.43 138 GLY B N 1
ATOM 4454 C CA . GLY C 1 138 ? -15.952 70.169 53.355 1.00 54.43 138 GLY B CA 1
ATOM 4455 C C . GLY C 1 138 ? -16.637 68.881 53.779 1.00 52.85 138 GLY B C 1
ATOM 4456 O O . GLY C 1 138 ? -17.600 68.927 54.547 1.00 51.54 138 GLY B O 1
ATOM 4457 N N . GLU C 1 139 ? -16.147 67.745 53.278 1.00 53.26 139 GLU B N 1
ATOM 4458 C CA . GLU C 1 139 ? -16.618 66.419 53.686 1.00 52.46 139 GLU B CA 1
ATOM 4459 C C . GLU C 1 139 ? -16.051 66.032 55.059 1.00 49.01 139 GLU B C 1
ATOM 4460 O O . GLU C 1 139 ? -14.859 66.220 55.326 1.00 47.66 139 GLU B O 1
ATOM 4466 N N . LEU C 1 140 ? -16.919 65.512 55.926 1.00 46.70 140 LEU B N 1
ATOM 4467 C CA . LEU C 1 140 ? -16.515 65.057 57.248 1.00 43.97 140 LEU B CA 1
ATOM 4468 C C . LEU C 1 140 ? -16.618 63.543 57.296 1.00 44.14 140 LEU B C 1
ATOM 4469 O O . LEU C 1 140 ? -17.615 62.965 56.866 1.00 44.59 140 LEU B O 1
ATOM 4474 N N . LYS C 1 141 ? -15.585 62.904 57.835 1.00 43.25 141 LYS B N 1
ATOM 4475 C CA . LYS C 1 141 ? -15.567 61.452 57.925 1.00 43.14 141 LYS B CA 1
ATOM 4476 C C . LYS C 1 141 ? -15.224 61.006 59.332 1.00 41.00 141 LYS B C 1
ATOM 4477 O O . LYS C 1 141 ? -14.337 61.554 59.988 1.00 40.04 141 LYS B O 1
ATOM 4483 N N . LEU C 1 142 ? -15.951 60.008 59.796 1.00 40.42 142 LEU B N 1
ATOM 4484 C CA . LEU C 1 142 ? -15.701 59.436 61.094 1.00 39.16 142 LEU B CA 1
ATOM 4485 C C . LEU C 1 142 ? -14.564 58.429 60.944 1.00 40.26 142 LEU B C 1
ATOM 4486 O O . LEU C 1 142 ? -14.588 57.594 60.030 1.00 42.04 142 LEU B O 1
ATOM 4491 N N . ALA C 1 143 ? -13.569 58.518 61.817 1.00 38.86 143 ALA B N 1
ATOM 4492 C CA . ALA C 1 143 ? -12.396 57.654 61.730 1.00 40.55 143 ALA B CA 1
ATOM 4493 C C . ALA C 1 143 ? -12.084 56.982 63.053 1.00 39.89 143 ALA B C 1
ATOM 4494 O O . ALA C 1 143 ? -12.750 57.248 64.053 1.00 38.32 143 ALA B O 1
ATOM 4496 N N . ASN C 1 144 ? -11.076 56.110 63.039 1.00 41.95 144 ASN B N 1
ATOM 4497 C CA . ASN C 1 144 ? -10.548 55.436 64.234 1.00 42.58 144 ASN B CA 1
ATOM 4498 C C . ASN C 1 144 ? -11.553 54.535 64.932 1.00 42.01 144 ASN B C 1
ATOM 4499 O O . ASN C 1 144 ? -12.205 54.937 65.912 1.00 40.28 144 ASN B O 1
ATOM 4504 N N . PHE C 1 145 ? -11.648 53.312 64.428 1.00 43.20 145 PHE B N 1
ATOM 4505 C CA . PHE C 1 145 ? -12.576 52.326 64.946 1.00 43.33 145 PHE B CA 1
ATOM 4506 C C . PHE C 1 145 ? -11.848 51.332 65.857 1.00 44.12 145 PHE B C 1
ATOM 4507 O O . PHE C 1 145 ? -12.241 50.167 65.973 1.00 44.86 145 PHE B O 1
ATOM 4515 N N . GLY C 1 146 ? -10.794 51.810 66.517 1.00 43.13 146 GLY B N 1
ATOM 4516 C CA . GLY C 1 146 ? -10.027 50.992 67.445 1.00 44.67 146 GLY B CA 1
ATOM 4517 C C . GLY C 1 146 ? -10.838 50.517 68.647 1.00 43.68 146 GLY B C 1
ATOM 4518 O O . GLY C 1 146 ? -10.559 49.464 69.227 1.00 45.13 146 GLY B O 1
ATOM 4519 N N . LEU C 1 147 ? -11.848 51.296 69.013 1.00 41.43 147 LEU B N 1
ATOM 4520 C CA . LEU C 1 147 ? -12.655 51.007 70.193 1.00 40.49 147 LEU B CA 1
ATOM 4521 C C . LEU C 1 147 ? -14.048 50.509 69.799 1.00 39.99 147 LEU B C 1
ATOM 4522 O O . LEU C 1 147 ? -14.857 50.163 70.660 1.00 39.64 147 LEU B O 1
ATOM 4527 N N . ALA C 1 148 ? -14.316 50.473 68.496 1.00 40.13 148 ALA B N 1
ATOM 4528 C CA . ALA C 1 148 ? -15.612 50.031 67.981 1.00 40.29 148 ALA B CA 1
ATOM 4529 C C . ALA C 1 148 ? -15.868 48.541 68.213 1.00 41.53 148 ALA B C 1
ATOM 4530 O O . ALA C 1 148 ? -14.937 47.739 68.349 1.00 42.75 148 ALA B O 1
ATOM 4532 N N . ARG C 1 149 ? -17.142 48.180 68.269 1.00 41.51 149 ARG B N 1
ATOM 4533 C CA . ARG C 1 149 ? -17.525 46.783 68.348 1.00 43.60 149 ARG B CA 1
ATOM 4534 C C . ARG C 1 149 ? -18.946 46.578 67.829 1.00 44.40 149 ARG B C 1
ATOM 4535 O O . ARG C 1 149 ? -19.743 47.520 67.762 1.00 42.86 149 ARG B O 1
ATOM 4543 N N . ALA C 1 150 ? -19.247 45.348 67.450 1.00 47.02 150 ALA B N 1
ATOM 4544 C CA . ALA C 1 150 ? -20.606 44.974 67.092 1.00 48.96 150 ALA B CA 1
ATOM 4545 C C . ALA C 1 150 ? -21.451 44.881 68.359 1.00 48.13 150 ALA B C 1
ATOM 4546 O O . ALA C 1 150 ? -20.927 44.604 69.441 1.00 47.88 150 ALA B O 1
ATOM 4548 N N . PHE C 1 151 ? -22.750 45.122 68.218 1.00 48.83 151 PHE B N 1
ATOM 4549 C CA . PHE C 1 151 ? -23.712 44.847 69.288 1.00 49.04 151 PHE B CA 1
ATOM 4550 C C . PHE C 1 151 ? -24.939 44.139 68.711 1.00 51.91 151 PHE B C 1
ATOM 4551 O O . PHE C 1 151 ? -25.208 44.237 67.515 1.00 53.05 151 PHE B O 1
ATOM 4559 N N . GLY C 1 152 ? -25.679 43.411 69.542 1.00 53.82 152 GLY B N 1
ATOM 4560 C CA . GLY C 1 152 ? -26.885 42.763 69.046 1.00 56.62 152 GLY B CA 1
ATOM 4561 C C . GLY C 1 152 ? -27.209 41.409 69.628 1.00 60.12 152 GLY B C 1
ATOM 4562 O O . GLY C 1 152 ? -28.282 41.242 70.226 1.00 60.45 152 GLY B O 1
ATOM 4563 N N . ILE C 1 153 ? -26.332 40.422 69.403 1.00 63.05 153 ILE B N 1
ATOM 4564 C CA . ILE C 1 153 ? -26.432 39.141 70.107 1.00 65.64 153 ILE B CA 1
ATOM 4565 C C . ILE C 1 153 ? -26.596 39.552 71.558 1.00 64.16 153 ILE B C 1
ATOM 4566 O O . ILE C 1 153 ? -25.784 40.362 72.068 1.00 62.33 153 ILE B O 1
ATOM 4571 N N . PRO C 1 154 ? -27.670 39.095 72.200 1.00 65.16 154 PRO B N 1
ATOM 4572 C CA . PRO C 1 154 ? -27.834 39.305 73.639 1.00 64.57 154 PRO B CA 1
ATOM 4573 C C . PRO C 1 154 ? -26.513 38.981 74.331 1.00 65.01 154 PRO B C 1
ATOM 4574 O O . PRO C 1 154 ? -26.120 37.818 74.365 1.00 68.53 154 PRO B O 1
ATOM 4578 N N . VAL C 1 155 ? -25.825 40.004 74.829 1.00 63.11 155 VAL B N 1
ATOM 4579 C CA . VAL C 1 155 ? -24.456 39.858 75.327 1.00 63.30 155 VAL B CA 1
ATOM 4580 C C . VAL C 1 155 ? -24.419 40.060 76.833 1.00 62.29 155 VAL B C 1
ATOM 4581 O O . VAL C 1 155 ? -25.208 40.833 77.379 1.00 61.77 155 VAL B O 1
ATOM 4585 N N . ARG C 1 156 ? -23.525 39.339 77.503 1.00 63.01 156 ARG B N 1
ATOM 4586 C CA . ARG C 1 156 ? -23.343 39.500 78.938 1.00 61.54 156 ARG B CA 1
ATOM 4587 C C . ARG C 1 156 ? -23.175 40.991 79.256 1.00 57.42 156 ARG B C 1
ATOM 4588 O O . ARG C 1 156 ? -23.985 41.569 79.979 1.00 56.07 156 ARG B O 1
ATOM 4596 N N . CYS C 1 157 ? -22.143 41.609 78.683 1.00 55.32 157 CYS B N 1
ATOM 4597 C CA . CYS C 1 157 ? -21.775 42.973 79.039 1.00 51.95 157 CYS B CA 1
ATOM 4598 C C . CYS C 1 157 ? -20.727 43.579 78.106 1.00 49.87 157 CYS B C 1
ATOM 4599 O O . CYS C 1 157 ? -20.112 42.892 77.288 1.00 50.65 157 CYS B O 1
ATOM 4602 N N . TYR C 1 158 ? -20.534 44.881 78.279 1.00 46.22 158 TYR B N 1
ATOM 4603 C CA . TYR C 1 158 ? -19.599 45.677 77.507 1.00 45.00 158 TYR B CA 1
ATOM 4604 C C . TYR C 1 158 ? -18.625 46.315 78.491 1.00 44.15 158 TYR B C 1
ATOM 4605 O O . TYR C 1 158 ? -18.959 46.509 79.665 1.00 43.81 158 TYR B O 1
ATOM 4614 N N . SER C 1 159 ? -17.423 46.635 78.020 1.00 43.94 159 SER B N 1
ATOM 4615 C CA . SER C 1 159 ? -16.440 47.334 78.845 1.00 43.03 159 SER B CA 1
ATOM 4616 C C . SER C 1 159 ? -16.899 48.772 79.069 1.00 40.17 159 SER B C 1
ATOM 4617 O O . SER C 1 159 ? -17.436 49.401 78.162 1.00 38.69 159 SER B O 1
ATOM 4620 N N . ALA C 1 160 ? -16.702 49.285 80.278 1.00 39.54 160 ALA B N 1
ATOM 4621 C CA . ALA C 1 160 ? -16.976 50.696 80.539 1.00 37.85 160 ALA B CA 1
ATOM 4622 C C . ALA C 1 160 ? -15.704 51.529 80.342 1.00 37.91 160 ALA B C 1
ATOM 4623 O O . ALA C 1 160 ? -15.725 52.752 80.501 1.00 36.72 160 ALA B O 1
ATOM 4625 N N . GLU C 1 161 ? -14.605 50.861 79.984 1.00 39.60 161 GLU B N 1
ATOM 4626 C CA . GLU C 1 161 ? -13.341 51.547 79.690 1.00 40.67 161 GLU B CA 1
ATOM 4627 C C . GLU C 1 161 ? -13.269 51.954 78.218 1.00 38.96 161 GLU B C 1
ATOM 4628 O O . GLU C 1 161 ? -12.338 51.587 77.497 1.00 40.99 161 GLU B O 1
ATOM 4634 N N . VAL C 1 162 ? -14.263 52.722 77.793 1.00 36.35 162 VAL B N 1
ATOM 4635 C CA . VAL C 1 162 ? -14.379 53.194 76.426 1.00 34.88 162 VAL B CA 1
ATOM 4636 C C . VAL C 1 162 ? -14.681 54.696 76.442 1.00 33.32 162 VAL B C 1
ATOM 4637 O O . VAL C 1 162 ? -15.236 55.214 77.432 1.00 32.11 162 VAL B O 1
ATOM 4641 N N . VAL C 1 163 ? -14.353 55.352 75.327 1.00 32.35 163 VAL B N 1
ATOM 4642 C CA . VAL C 1 163 ? -14.521 56.799 75.096 1.00 31.91 163 VAL B CA 1
ATOM 4643 C C . VAL C 1 163 ? -13.523 57.656 75.892 1.00 32.38 163 VAL B C 1
ATOM 4644 O O . VAL C 1 163 ? -13.378 57.498 77.110 1.00 32.88 163 VAL B O 1
ATOM 4648 N N . THR C 1 164 ? -12.834 58.554 75.196 1.00 32.69 164 THR B N 1
ATOM 4649 C CA . THR C 1 164 ? -11.936 59.513 75.857 1.00 33.62 164 THR B CA 1
ATOM 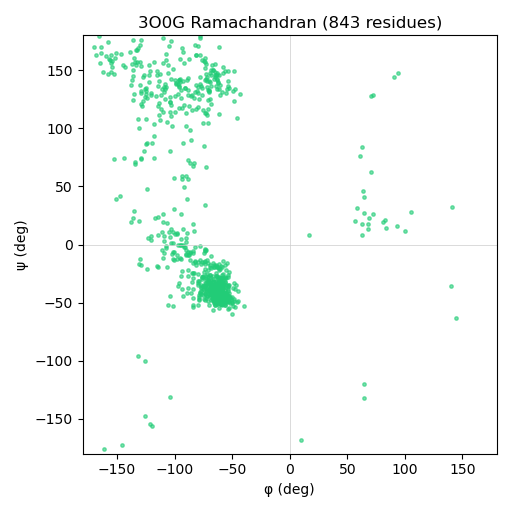4650 C C . THR C 1 164 ? -12.744 60.236 76.929 1.00 31.74 164 THR B C 1
ATOM 4651 O O . THR C 1 164 ? -13.916 60.558 76.707 1.00 30.88 164 THR B O 1
ATOM 4655 N N . LEU C 1 165 ? -12.124 60.479 78.079 1.00 31.05 165 LEU B N 1
ATOM 4656 C CA . LEU C 1 165 ? -12.841 60.985 79.255 1.00 30.26 165 LEU B CA 1
ATOM 4657 C C . LEU C 1 165 ? -13.804 62.146 78.961 1.00 28.95 165 LEU B C 1
ATOM 4658 O O . LEU C 1 165 ? -14.967 62.136 79.375 1.00 27.65 165 LEU B O 1
ATOM 4663 N N . TRP C 1 166 ? -13.297 63.152 78.259 1.00 28.30 166 TRP B N 1
ATOM 4664 C CA . TRP C 1 166 ? -14.060 64.378 78.037 1.00 27.76 166 TRP B CA 1
ATOM 4665 C C . TRP C 1 166 ? -15.364 64.174 77.259 1.00 26.29 166 TRP B C 1
ATOM 4666 O O . TRP C 1 166 ? -16.266 65.012 77.331 1.00 25.98 166 TRP B O 1
ATOM 4677 N N . TYR C 1 167 ? -15.450 63.076 76.508 1.00 26.35 167 TYR B N 1
ATOM 4678 C CA . TYR C 1 167 ? -16.629 62.771 75.687 1.00 26.99 167 TYR B CA 1
ATOM 4679 C C . TYR C 1 167 ? -17.440 61.595 76.225 1.00 26.88 167 TYR B C 1
ATOM 4680 O O . TYR C 1 167 ? -18.426 61.191 75.612 1.00 26.78 167 TYR B O 1
ATOM 4689 N N . ARG C 1 168 ? -17.030 61.056 77.372 1.00 27.30 168 ARG B N 1
ATOM 4690 C CA . ARG C 1 168 ? -17.702 59.859 77.928 1.00 27.82 168 ARG B CA 1
ATOM 4691 C C . ARG C 1 168 ? -18.999 60.240 78.665 1.00 27.17 168 ARG B C 1
ATOM 4692 O O . ARG C 1 168 ? -18.999 61.171 79.467 1.00 27.58 168 ARG B O 1
ATOM 4700 N N . PRO C 1 169 ? -20.109 59.542 78.394 1.00 27.55 169 PRO B N 1
ATOM 4701 C CA . PRO C 1 169 ? -21.392 59.895 79.026 1.00 27.10 169 PRO B CA 1
ATOM 4702 C C . PRO C 1 169 ? -21.456 59.473 80.500 1.00 28.16 169 PRO B C 1
ATOM 4703 O O . PRO C 1 169 ? -20.728 58.580 80.906 1.00 29.01 169 PRO B O 1
ATOM 4707 N N . PRO C 1 170 ? -22.325 60.106 81.282 1.00 28.17 170 PRO B N 1
ATOM 4708 C CA . PRO C 1 170 ? -22.400 59.830 82.726 1.00 28.43 170 PRO B CA 1
ATOM 4709 C C . PRO C 1 170 ? -22.748 58.379 83.124 1.00 29.37 170 PRO B C 1
ATOM 4710 O O . PRO C 1 170 ? -22.234 57.922 84.147 1.00 29.41 170 PRO B O 1
ATOM 4714 N N . ASP C 1 171 ? -23.546 57.655 82.335 1.00 28.78 171 ASP B N 1
ATOM 4715 C CA . ASP C 1 171 ? -23.804 56.248 82.670 1.00 30.32 171 ASP B CA 1
ATOM 4716 C C . ASP C 1 171 ? -22.499 55.438 82.641 1.00 30.82 171 ASP B C 1
ATOM 4717 O O . ASP C 1 171 ? -22.250 54.628 83.534 1.00 32.33 171 ASP B O 1
ATOM 4722 N N . VAL C 1 172 ? -21.685 55.674 81.615 1.00 29.99 172 VAL B N 1
ATOM 4723 C CA . VAL C 1 172 ? -20.428 54.956 81.438 1.00 30.52 172 VAL B CA 1
ATOM 4724 C C . VAL C 1 172 ? -19.416 55.419 82.494 1.00 30.39 172 VAL B C 1
ATOM 4725 O O . VAL C 1 172 ? -18.679 54.601 83.037 1.00 31.00 172 VAL B O 1
ATOM 4729 N N . LEU C 1 173 ? -19.413 56.718 82.805 1.00 28.83 173 LEU B N 1
ATOM 4730 C CA . LEU C 1 173 ? -18.585 57.222 83.908 1.00 29.83 173 LEU B CA 1
ATOM 4731 C C . LEU C 1 173 ? -18.928 56.544 85.236 1.00 31.50 173 LEU B C 1
ATOM 4732 O O . LEU C 1 173 ? -18.043 56.326 86.073 1.00 32.66 173 LEU B O 1
ATOM 4737 N N . PHE C 1 174 ? -20.211 56.205 85.403 1.00 31.38 174 PHE B N 1
ATOM 4738 C CA . PHE C 1 174 ? -20.708 55.435 86.544 1.00 33.36 174 PHE B CA 1
ATOM 4739 C C . PHE C 1 174 ? -20.516 53.917 86.334 1.00 34.47 174 PHE B C 1
ATOM 4740 O O . PHE C 1 174 ? -21.067 53.116 87.073 1.00 35.03 174 PHE B O 1
ATOM 4748 N N . GLY C 1 175 ? -19.744 53.542 85.313 1.00 34.61 175 GLY B N 1
ATOM 4749 C CA . GLY C 1 175 ? -19.378 52.154 85.087 1.00 35.79 175 GLY B CA 1
ATOM 4750 C C . GLY C 1 175 ? -20.407 51.267 84.394 1.00 36.58 175 GLY B C 1
ATOM 4751 O O . GLY C 1 175 ? -20.295 50.043 84.500 1.00 37.30 175 GLY B O 1
ATOM 4752 N N . ALA C 1 176 ? -21.384 51.851 83.691 1.00 35.29 176 ALA B N 1
ATOM 4753 C CA . ALA C 1 176 ? -22.367 51.058 82.934 1.00 37.05 176 ALA B CA 1
ATOM 4754 C C . ALA C 1 176 ? -21.696 50.001 82.053 1.00 38.15 176 ALA B C 1
ATOM 4755 O O . ALA C 1 176 ? -20.738 50.299 81.347 1.00 38.09 176 ALA B O 1
ATOM 4757 N N . LYS C 1 177 ? -22.201 48.770 82.135 1.00 40.58 177 LYS B N 1
ATOM 4758 C CA . LYS C 1 177 ? -21.701 47.652 81.327 1.00 42.63 177 LYS B CA 1
ATOM 4759 C C . LYS C 1 177 ? -22.725 47.247 80.264 1.00 42.88 177 LYS B C 1
ATOM 4760 O O . LYS C 1 177 ? -22.477 46.370 79.424 1.00 44.54 177 LYS B O 1
ATOM 4766 N N . LEU C 1 178 ? -23.901 47.847 80.354 1.00 41.89 178 LEU B N 1
ATOM 4767 C CA . LEU C 1 178 ? -24.926 47.692 79.350 1.00 42.11 178 LEU B CA 1
ATOM 4768 C C . LEU C 1 178 ? -25.251 49.110 78.934 1.00 41.16 178 LEU B C 1
ATOM 4769 O O . LEU C 1 178 ? -25.769 49.903 79.742 1.00 42.05 178 LEU B O 1
ATOM 4774 N N . TYR C 1 179 ? -24.819 49.454 77.724 1.00 39.60 179 TYR B N 1
ATOM 4775 C CA . TYR C 1 179 ? -25.211 50.670 77.035 1.00 37.27 179 TYR B CA 1
ATOM 4776 C C . TYR C 1 179 ? -25.453 50.302 75.572 1.00 38.36 179 TYR B C 1
ATOM 4777 O O . TYR C 1 179 ? -25.052 49.218 75.130 1.00 38.88 179 TYR B O 1
ATOM 4786 N N . SER C 1 180 ? -26.109 51.211 74.844 1.00 37.96 180 SER B N 1
ATOM 4787 C CA . SER C 1 180 ? -26.427 51.037 73.438 1.00 39.53 180 SER B CA 1
ATOM 4788 C C . SER C 1 180 ? -25.810 52.161 72.612 1.00 37.32 180 SER B C 1
ATOM 4789 O O . SER C 1 180 ? -24.814 52.784 73.009 1.00 36.36 180 SER B O 1
ATOM 4792 N N . THR C 1 181 ? -26.430 52.429 71.470 1.00 36.80 181 THR B N 1
ATOM 4793 C CA . THR C 1 181 ? -26.054 53.520 70.576 1.00 35.33 181 THR B CA 1
ATOM 4794 C C . THR C 1 181 ? -26.057 54.883 71.254 1.00 33.89 181 THR B C 1
ATOM 4795 O O . THR C 1 181 ? -25.460 55.840 70.749 1.00 33.38 181 THR B O 1
ATOM 4799 N N . SER C 1 182 ? -26.725 54.969 72.402 1.00 33.00 182 SER B N 1
ATOM 4800 C CA . SER C 1 182 ? -26.771 56.197 73.195 1.00 31.97 182 SER B CA 1
ATOM 4801 C C . SER C 1 182 ? -25.381 56.698 73.569 1.00 30.22 182 SER B C 1
ATOM 4802 O O . SER C 1 182 ? -25.189 57.900 73.789 1.00 29.14 182 SER B O 1
ATOM 4805 N N . ILE C 1 183 ? -24.418 55.782 73.683 1.00 29.91 183 ILE B N 1
ATOM 4806 C CA . ILE C 1 183 ? -23.064 56.163 74.100 1.00 29.17 183 ILE B CA 1
ATOM 4807 C C . ILE C 1 183 ? -22.455 57.180 73.141 1.00 29.05 183 ILE B C 1
ATOM 4808 O O . ILE C 1 183 ? -21.847 58.185 73.562 1.00 28.58 183 ILE B O 1
ATOM 4813 N N . ASP C 1 184 ? -22.625 56.929 71.847 1.00 29.84 184 ASP B N 1
ATOM 4814 C CA . ASP C 1 184 ? -22.067 57.809 70.825 1.00 30.35 184 ASP B CA 1
ATOM 4815 C C . ASP C 1 184 ? -22.873 59.103 70.698 1.00 30.22 184 ASP B C 1
ATOM 4816 O O . ASP C 1 184 ? -22.327 60.125 70.290 1.00 30.46 184 ASP B O 1
ATOM 4821 N N . MET C 1 185 ? -24.162 59.061 71.039 1.00 30.28 185 MET B N 1
ATOM 4822 C CA . MET C 1 185 ? -25.009 60.255 70.925 1.00 30.58 185 MET B CA 1
ATOM 4823 C C . MET C 1 185 ? -24.643 61.338 71.934 1.00 29.58 185 MET B C 1
ATOM 4824 O O . MET C 1 185 ? -24.714 62.543 71.640 1.00 30.09 185 MET B O 1
ATOM 4829 N N . TRP C 1 186 ? -24.211 60.916 73.117 1.00 28.62 186 TRP B N 1
ATOM 4830 C CA . TRP C 1 186 ? -23.707 61.868 74.091 1.00 27.28 186 TRP B CA 1
ATOM 4831 C C . TRP C 1 186 ? -22.454 62.567 73.546 1.00 27.05 186 TRP B C 1
ATOM 4832 O O . TRP C 1 186 ? -22.359 63.797 73.564 1.00 25.42 186 TRP B O 1
ATOM 4843 N N . SER C 1 187 ? -21.496 61.773 73.078 1.00 27.60 187 SER B N 1
ATOM 4844 C CA . SER C 1 187 ? -20.276 62.319 72.483 1.00 27.70 187 SER B CA 1
ATOM 4845 C C . SER C 1 187 ? -20.591 63.264 71.333 1.00 28.58 187 SER B C 1
ATOM 4846 O O . SER C 1 187 ? -19.973 64.318 71.227 1.00 28.87 187 SER B O 1
ATOM 4849 N N . ALA C 1 188 ? -21.563 62.896 70.494 1.00 29.37 188 ALA B N 1
ATOM 4850 C CA . ALA C 1 188 ? -22.031 63.786 69.428 1.00 30.54 188 ALA B CA 1
ATOM 4851 C C . ALA C 1 188 ? -22.522 65.140 69.981 1.00 30.05 188 ALA B C 1
ATOM 4852 O O . ALA C 1 188 ? -22.203 66.192 69.433 1.00 30.10 188 ALA B O 1
ATOM 4854 N N . GLY C 1 189 ? -23.305 65.103 71.058 1.00 29.42 189 GLY B N 1
ATOM 4855 C CA . GLY C 1 189 ? -23.726 66.319 71.746 1.00 29.09 189 GLY B CA 1
ATOM 4856 C C . GLY C 1 189 ? -22.558 67.174 72.215 1.00 28.70 189 GLY B C 1
ATOM 4857 O O . GLY C 1 189 ? -22.542 68.403 72.013 1.00 28.81 189 GLY B O 1
ATOM 4858 N N . CYS C 1 190 ? -21.566 66.535 72.830 1.00 27.57 190 CYS B N 1
ATOM 4859 C CA . CYS C 1 190 ? -20.361 67.269 73.274 1.00 27.69 190 CYS B CA 1
ATOM 4860 C C . CYS C 1 190 ? -19.672 67.977 72.103 1.00 28.16 190 CYS B C 1
ATOM 4861 O O . CYS C 1 190 ? -19.268 69.129 72.219 1.00 28.22 190 CYS B O 1
ATOM 4864 N N . ILE C 1 191 ? -19.544 67.273 70.984 1.00 28.64 191 ILE B N 1
ATOM 4865 C CA . ILE C 1 191 ? -18.890 67.838 69.796 1.00 29.80 191 ILE B CA 1
ATOM 4866 C C . ILE C 1 191 ? -19.697 69.014 69.233 1.00 30.25 191 ILE B C 1
ATOM 4867 O O . ILE C 1 191 ? -19.131 70.062 68.867 1.00 30.41 191 ILE B O 1
ATOM 4872 N N . PHE C 1 192 ? -21.013 68.828 69.164 1.00 30.19 192 PHE B N 1
ATOM 4873 C CA . PHE C 1 192 ? -21.928 69.885 68.737 1.00 31.26 192 PHE B CA 1
ATOM 4874 C C . PHE C 1 192 ? -21.698 71.161 69.549 1.00 31.33 192 PHE B C 1
ATOM 4875 O O . PHE C 1 192 ? -21.648 72.262 68.992 1.00 32.86 192 PHE B O 1
ATOM 4883 N N . ALA C 1 193 ? -21.540 71.027 70.863 1.00 30.28 193 ALA B N 1
ATOM 4884 C CA . ALA C 1 193 ? -21.318 72.210 71.706 1.00 30.93 193 ALA B CA 1
ATOM 4885 C C . ALA C 1 193 ? -20.025 72.968 71.338 1.00 31.05 193 ALA B C 1
ATOM 4886 O O . ALA C 1 193 ? -19.971 74.194 71.403 1.00 31.83 193 ALA B O 1
ATOM 4888 N N . GLU C 1 194 ? -19.001 72.233 70.923 1.00 30.26 194 GLU B N 1
ATOM 4889 C CA . GLU C 1 194 ? -17.725 72.846 70.530 1.00 30.54 194 GLU B CA 1
ATOM 4890 C C . GLU C 1 194 ? -17.873 73.577 69.195 1.00 31.89 194 GLU B C 1
ATOM 4891 O O . GLU C 1 194 ? -17.372 74.700 69.020 1.00 31.83 194 GLU B O 1
ATOM 4897 N N . LEU C 1 195 ? -18.556 72.903 68.269 1.00 31.65 195 LEU B N 1
ATOM 4898 C CA . LEU C 1 195 ? -18.843 73.422 66.943 1.00 34.72 195 LEU B CA 1
ATOM 4899 C C . LEU C 1 195 ? -19.527 74.769 67.081 1.00 35.87 195 LEU B C 1
ATOM 4900 O O . LEU C 1 195 ? -19.147 75.749 66.428 1.00 37.22 195 LEU B O 1
ATOM 4905 N N . ALA C 1 196 ? -20.506 74.806 67.983 1.00 36.03 196 ALA B N 1
ATOM 4906 C CA . ALA C 1 196 ? -21.458 75.912 68.106 1.00 37.56 196 ALA B CA 1
ATOM 4907 C C . ALA C 1 196 ? -21.047 76.993 69.106 1.00 38.51 196 ALA B C 1
ATOM 4908 O O . ALA C 1 196 ? -21.855 77.863 69.483 1.00 39.68 196 ALA B O 1
ATOM 4910 N N . ASN C 1 197 ? -19.793 76.957 69.535 1.00 37.59 197 ASN B N 1
ATOM 4911 C CA . ASN C 1 197 ? -19.284 78.029 70.372 1.00 38.40 197 ASN B CA 1
ATOM 4912 C C . ASN C 1 197 ? -17.940 78.527 69.878 1.00 38.76 197 ASN B C 1
ATOM 4913 O O . ASN C 1 197 ? -17.876 79.389 68.974 1.00 39.94 197 ASN B O 1
ATOM 4918 N N . ALA C 1 198 ? -16.873 77.994 70.473 1.00 37.08 198 ALA B N 1
ATOM 4919 C CA . ALA C 1 198 ? -15.512 78.452 70.190 1.00 37.17 198 ALA B CA 1
ATOM 4920 C C . ALA C 1 198 ? -14.554 77.268 70.063 1.00 35.80 198 ALA B C 1
ATOM 4921 O O . ALA C 1 198 ? -13.333 77.436 70.177 1.00 36.11 198 ALA B O 1
ATOM 4923 N N . GLY C 1 199 ? -15.120 76.088 69.818 1.00 34.10 199 GLY B N 1
ATOM 4924 C CA . GLY C 1 199 ? -14.364 74.865 69.565 1.00 33.91 199 GLY B CA 1
ATOM 4925 C C . GLY C 1 199 ? -13.597 74.315 70.781 1.00 33.62 199 GLY B C 1
ATOM 4926 O O . GLY C 1 199 ? -12.588 73.613 70.605 1.00 33.74 199 GLY B O 1
ATOM 4927 N N . ARG C 1 200 ? -14.029 74.678 71.988 1.00 31.79 200 ARG B N 1
ATOM 4928 C CA . ARG C 1 200 ? -13.406 74.171 73.201 1.00 30.92 200 ARG B CA 1
ATOM 4929 C C . ARG C 1 200 ? -14.266 73.080 73.842 1.00 30.08 200 ARG B C 1
ATOM 4930 O O . ARG C 1 200 ? -15.482 73.183 73.823 1.00 29.61 200 ARG B O 1
ATOM 4938 N N . PRO C 1 201 ? -13.645 72.032 74.402 1.00 29.87 201 PRO B N 1
ATOM 4939 C CA . PRO C 1 201 ? -14.403 70.974 75.077 1.00 29.04 201 PRO B CA 1
ATOM 4940 C C . PRO C 1 201 ? -15.330 71.539 76.147 1.00 28.96 201 PRO B C 1
ATOM 4941 O O . PRO C 1 201 ? -14.952 72.436 76.904 1.00 28.30 201 PRO B O 1
ATOM 4945 N N . LEU C 1 202 ? -16.554 71.026 76.170 1.00 27.84 202 LEU B N 1
ATOM 4946 C CA . LEU C 1 202 ? -17.560 71.523 77.106 1.00 28.57 202 LEU B CA 1
ATOM 4947 C C . LEU C 1 202 ? -17.245 71.024 78.519 1.00 28.31 202 LEU B C 1
ATOM 4948 O O . LEU C 1 202 ? -17.446 71.743 79.512 1.00 28.35 202 LEU B O 1
ATOM 4953 N N . PHE C 1 203 ? -16.732 69.796 78.596 1.00 27.13 203 PHE B N 1
ATOM 4954 C CA . PHE C 1 203 ? -16.496 69.154 79.892 1.00 27.98 203 PHE B CA 1
ATOM 4955 C C . PHE C 1 203 ? -15.070 68.607 79.993 1.00 28.38 203 PHE B C 1
ATOM 4956 O O . PHE C 1 203 ? -14.882 67.395 79.879 1.00 28.28 203 PHE B O 1
ATOM 4964 N N . PRO C 1 204 ? -14.068 69.463 80.170 1.00 29.53 204 PRO B N 1
ATOM 4965 C CA . PRO C 1 204 ? -12.680 68.977 80.256 1.00 30.34 204 PRO B CA 1
ATOM 4966 C C . PRO C 1 204 ? -12.294 68.480 81.656 1.00 31.59 204 PRO B C 1
ATOM 4967 O O . PRO C 1 204 ? -11.498 69.120 82.320 1.00 32.23 204 PRO B O 1
ATOM 4971 N N . GLY C 1 205 ? -12.854 67.348 82.075 1.00 31.94 205 GLY B N 1
ATOM 4972 C CA . GLY C 1 205 ? -12.576 66.796 83.390 1.00 34.09 205 GLY B CA 1
ATOM 4973 C C . GLY C 1 205 ? -11.141 66.315 83.556 1.00 35.82 205 GLY B C 1
ATOM 4974 O O . GLY C 1 205 ? -10.498 65.891 82.599 1.00 35.77 205 GLY B O 1
ATOM 4975 N N . ASN C 1 206 ? -10.659 66.383 84.789 1.00 37.53 206 ASN B N 1
ATOM 4976 C CA . ASN C 1 206 ? -9.331 65.916 85.169 1.00 39.89 206 ASN B CA 1
ATOM 4977 C C . ASN C 1 206 ? -9.269 64.421 85.442 1.00 39.69 206 ASN B C 1
ATOM 4978 O O . ASN C 1 206 ? -8.194 63.823 85.391 1.00 40.85 206 ASN B O 1
ATOM 4983 N N . ASP C 1 207 ? -10.418 63.846 85.795 1.00 38.01 207 ASP B N 1
ATOM 4984 C CA . ASP C 1 207 ? -10.564 62.426 86.112 1.00 38.48 207 ASP B CA 1
ATOM 4985 C C . ASP C 1 207 ? -12.066 62.115 86.109 1.00 36.87 207 ASP B C 1
ATOM 4986 O O . ASP C 1 207 ? -12.878 63.013 85.852 1.00 35.60 207 ASP B O 1
ATOM 4991 N N . VAL C 1 208 ? -12.432 60.858 86.367 1.00 37.34 208 VAL B N 1
ATOM 4992 C CA . VAL C 1 208 ? -13.838 60.435 86.315 1.00 36.20 208 VAL B CA 1
ATOM 4993 C C . VAL C 1 208 ? -14.731 61.256 87.259 1.00 36.04 208 VAL B C 1
ATOM 4994 O O . VAL C 1 208 ? -15.799 61.720 86.867 1.00 34.13 208 VAL B O 1
ATOM 4998 N N . ASP C 1 209 ? -14.279 61.445 88.496 1.00 37.80 209 ASP B N 1
ATOM 4999 C CA . ASP C 1 209 ? -15.074 62.159 89.484 1.00 38.49 209 ASP B CA 1
ATOM 5000 C C . ASP C 1 209 ? -15.295 63.611 89.044 1.00 37.14 209 ASP B C 1
ATOM 5001 O O . ASP C 1 209 ? -16.415 64.134 89.111 1.00 35.47 209 ASP B O 1
ATOM 5006 N N . ASP C 1 210 ? -14.222 64.242 88.580 1.00 36.41 210 ASP B N 1
ATOM 5007 C CA . ASP C 1 210 ? -14.274 65.622 88.136 1.00 35.86 210 ASP B CA 1
ATOM 5008 C C . ASP C 1 210 ? -15.129 65.744 86.865 1.00 33.65 210 ASP B C 1
ATOM 5009 O O . ASP C 1 210 ? -15.848 66.738 86.663 1.00 32.64 210 ASP B O 1
ATOM 5014 N N . GLN C 1 211 ? -15.060 64.715 86.020 1.00 32.35 211 GLN B N 1
ATOM 5015 C CA . GLN C 1 211 ? -15.842 64.685 84.792 1.00 31.28 211 GLN B CA 1
ATOM 5016 C C . GLN C 1 211 ? -17.336 64.722 85.120 1.00 30.94 211 GLN B C 1
ATOM 5017 O O . GLN C 1 211 ? -18.087 65.509 84.539 1.00 30.14 211 GLN B O 1
ATOM 5023 N N . LEU C 1 212 ? -17.751 63.865 86.046 1.00 31.26 212 LEU B N 1
ATOM 5024 C CA . LEU C 1 212 ? -19.152 63.817 86.480 1.00 31.56 212 LEU B CA 1
ATOM 5025 C C . LEU C 1 212 ? -19.598 65.154 87.080 1.00 32.66 212 LEU B C 1
ATOM 5026 O O . LEU C 1 212 ? -20.704 65.625 86.815 1.00 32.11 212 LEU B O 1
ATOM 5031 N N . LYS C 1 213 ? -18.722 65.770 87.873 1.00 33.93 213 LYS B N 1
ATOM 5032 C CA . LYS C 1 213 ? -19.039 67.053 88.508 1.00 35.98 213 LYS B CA 1
ATOM 5033 C C . LYS C 1 213 ? -19.275 68.170 87.492 1.00 35.18 213 LYS B C 1
ATOM 5034 O O . LYS C 1 213 ? -20.225 68.968 87.629 1.00 35.54 213 LYS B O 1
ATOM 5040 N N . ARG C 1 214 ? -18.402 68.223 86.484 1.00 33.49 214 ARG B N 1
ATOM 5041 C CA . ARG C 1 214 ? -18.499 69.230 85.443 1.00 32.72 214 ARG B CA 1
ATOM 5042 C C . ARG C 1 214 ? -19.793 69.088 84.654 1.00 31.38 214 ARG B C 1
ATOM 5043 O O . ARG C 1 214 ? -20.458 70.076 84.367 1.00 31.21 214 ARG B O 1
ATOM 5051 N N . ILE C 1 215 ? -20.146 67.851 84.315 1.00 30.05 215 ILE B N 1
ATOM 5052 C CA . ILE C 1 215 ? -21.424 67.566 83.633 1.00 29.67 215 ILE B CA 1
ATOM 5053 C C . ILE C 1 215 ? -22.623 68.029 84.473 1.00 31.51 215 ILE B C 1
ATOM 5054 O O . ILE C 1 215 ? -23.491 68.784 83.985 1.00 32.02 215 ILE B O 1
ATOM 5059 N N . PHE C 1 216 ? -22.644 67.611 85.741 1.00 32.15 216 PHE B N 1
ATOM 5060 C CA . PHE C 1 216 ? -23.766 67.904 86.632 1.00 34.51 216 PHE B CA 1
ATOM 5061 C C . PHE C 1 216 ? -23.855 69.369 87.008 1.00 36.53 216 PHE B C 1
ATOM 5062 O O . PHE C 1 216 ? -24.944 69.890 87.225 1.00 37.30 216 PHE B O 1
ATOM 5070 N N . ARG C 1 217 ? -22.701 70.018 87.100 1.00 37.34 217 ARG B N 1
ATOM 5071 C CA . ARG C 1 217 ? -22.632 71.459 87.342 1.00 40.49 217 ARG B CA 1
ATOM 5072 C C . ARG C 1 217 ? -23.366 72.249 86.258 1.00 40.26 217 ARG B C 1
ATOM 5073 O O . ARG C 1 217 ? -24.009 73.237 86.561 1.00 42.45 217 ARG B O 1
ATOM 5081 N N . LEU C 1 218 ? -23.251 71.829 85.001 1.00 38.72 218 LEU B N 1
ATOM 5082 C CA . LEU C 1 218 ? -23.895 72.559 83.907 1.00 39.37 218 LEU B CA 1
ATOM 5083 C C . LEU C 1 218 ? -25.353 72.141 83.744 1.00 39.81 218 LEU B C 1
ATOM 5084 O O . LEU C 1 218 ? -26.259 72.977 83.742 1.00 41.21 218 LEU B O 1
ATOM 5089 N N . LEU C 1 219 ? -25.569 70.837 83.632 1.00 38.12 219 LEU B N 1
ATOM 5090 C CA . LEU C 1 219 ? -26.875 70.305 83.278 1.00 38.33 219 LEU B CA 1
ATOM 5091 C C . LEU C 1 219 ? -27.792 70.163 84.485 1.00 39.77 219 LEU B C 1
ATOM 5092 O O . LEU C 1 219 ? -29.011 70.005 84.334 1.00 39.50 219 LEU B O 1
ATOM 5097 N N . GLY C 1 220 ? -27.200 70.218 85.679 1.00 39.87 220 GLY B N 1
ATOM 5098 C CA . GLY C 1 220 ? -27.905 69.855 86.894 1.00 40.85 220 GLY B CA 1
ATOM 5099 C C . GLY C 1 220 ? -27.720 68.379 87.204 1.00 39.22 220 GLY B C 1
ATOM 5100 O O . GLY C 1 220 ? -27.643 67.556 86.291 1.00 37.80 220 GLY B O 1
ATOM 5101 N N . THR C 1 221 ? -27.623 68.053 88.487 1.00 40.26 221 THR B N 1
ATOM 5102 C CA . THR C 1 221 ? -27.525 66.664 88.925 1.00 39.96 221 THR B CA 1
ATOM 5103 C C . THR C 1 221 ? -28.863 65.975 88.673 1.00 40.22 221 THR B C 1
ATOM 5104 O O . THR C 1 221 ? -29.901 66.460 89.127 1.00 41.64 221 THR B O 1
ATOM 5108 N N . PRO C 1 222 ? -28.845 64.864 87.942 1.00 38.85 222 PRO B N 1
ATOM 5109 C CA . PRO C 1 222 ? -30.074 64.102 87.693 1.00 39.54 222 PRO B CA 1
ATOM 5110 C C . PRO C 1 222 ? -30.642 63.479 88.964 1.00 41.35 222 PRO B C 1
ATOM 5111 O O . PRO C 1 222 ? -29.889 63.035 89.834 1.00 41.44 222 PRO B O 1
ATOM 5115 N N . THR C 1 223 ? -31.969 63.476 89.059 1.00 43.21 223 THR B N 1
ATOM 5116 C CA . THR C 1 223 ? -32.673 62.843 90.164 1.00 45.46 223 THR B CA 1
ATOM 5117 C C . THR C 1 223 ? -33.052 61.419 89.763 1.00 45.05 223 THR B C 1
ATOM 5118 O O . THR C 1 223 ? -32.937 61.049 88.585 1.00 42.78 223 THR B O 1
ATOM 5122 N N . GLU C 1 224 ? -33.495 60.642 90.750 1.00 46.83 224 GLU B N 1
ATOM 5123 C CA . GLU C 1 224 ? -34.089 59.321 90.531 1.00 47.87 224 GLU B CA 1
ATOM 5124 C C . GLU C 1 224 ? -35.312 59.429 89.629 1.00 48.10 224 GLU B C 1
ATOM 5125 O O . GLU C 1 224 ? -35.673 58.472 88.945 1.00 47.30 224 GLU B O 1
ATOM 5131 N N . GLU C 1 225 ? -35.969 60.587 89.679 1.00 49.61 225 GLU B N 1
ATOM 5132 C CA . GLU C 1 225 ? -37.166 60.838 88.883 1.00 51.00 225 GLU B CA 1
ATOM 5133 C C . GLU C 1 225 ? -36.782 60.913 87.409 1.00 48.61 225 GLU B C 1
ATOM 5134 O O . GLU C 1 225 ? -37.451 60.332 86.562 1.00 49.38 225 GLU B O 1
ATOM 5140 N N . GLN C 1 226 ? -35.682 61.592 87.116 1.00 46.03 226 GLN B N 1
ATOM 5141 C CA . GLN C 1 226 ? -35.240 61.741 85.737 1.00 44.11 226 GLN B CA 1
ATOM 5142 C C . GLN C 1 226 ? -34.503 60.496 85.225 1.00 41.48 226 GLN B C 1
ATOM 5143 O O . GLN C 1 226 ? -34.605 60.151 84.044 1.00 40.71 226 GLN B O 1
ATOM 5149 N N . TRP C 1 227 ? -33.811 59.806 86.128 1.00 39.31 227 TRP B N 1
ATOM 5150 C CA . TRP C 1 227 ? -32.911 58.724 85.742 1.00 37.15 227 TRP B CA 1
ATOM 5151 C C . TRP C 1 227 ? -32.966 57.611 86.796 1.00 37.22 227 TRP B C 1
ATOM 5152 O O . TRP C 1 227 ? -32.058 57.471 87.607 1.00 36.92 227 TRP B O 1
ATOM 5163 N N . PRO C 1 228 ? -34.050 56.836 86.802 1.00 38.31 228 PRO B N 1
ATOM 5164 C CA . PRO C 1 228 ? -34.245 55.832 87.849 1.00 39.12 228 PRO B CA 1
ATOM 5165 C C . PRO C 1 228 ? -33.145 54.778 87.895 1.00 38.26 228 PRO B C 1
ATOM 5166 O O . PRO C 1 228 ? -32.873 54.282 88.995 1.00 38.37 228 PRO B O 1
ATOM 5170 N N . SER C 1 229 ? -32.526 54.437 86.764 1.00 36.24 229 SER B N 1
ATOM 5171 C CA . SER C 1 229 ? -31.564 53.330 86.797 1.00 37.40 229 SER B CA 1
ATOM 5172 C C . SER C 1 229 ? -30.135 53.713 87.232 1.00 36.92 229 SER B C 1
ATOM 5173 O O . SER C 1 229 ? -29.273 52.838 87.421 1.00 36.43 229 SER B O 1
ATOM 5176 N N . MET C 1 230 ? -29.924 55.017 87.414 1.00 35.85 230 MET B N 1
ATOM 5177 C CA . MET C 1 230 ? -28.667 55.610 87.865 1.00 36.66 230 MET B CA 1
ATOM 5178 C C . MET C 1 230 ? -28.092 54.903 89.113 1.00 37.48 230 MET B C 1
ATOM 5179 O O . MET C 1 230 ? -26.911 54.544 89.136 1.00 36.50 230 MET B O 1
ATOM 5184 N N . THR C 1 231 ? -28.930 54.687 90.126 1.00 39.19 231 THR B N 1
ATOM 5185 C CA . THR C 1 231 ? -28.478 54.090 91.396 1.00 41.14 231 THR B CA 1
ATOM 5186 C C . THR C 1 231 ? -28.068 52.619 91.281 1.00 41.63 231 THR B C 1
ATOM 5187 O O . THR C 1 231 ? -27.529 52.053 92.225 1.00 44.15 231 THR B O 1
ATOM 5191 N N . LYS C 1 232 ? -28.337 51.996 90.142 1.00 40.70 232 LYS B N 1
ATOM 5192 C CA . LYS C 1 232 ? -28.005 50.587 89.941 1.00 41.80 232 LYS B CA 1
ATOM 5193 C C . LYS C 1 232 ? -26.742 50.366 89.112 1.00 41.14 232 LYS B C 1
ATOM 5194 O O . LYS C 1 232 ? -26.345 49.221 88.866 1.00 42.43 232 LYS B O 1
ATOM 5200 N N . LEU C 1 233 ? -26.096 51.458 88.714 1.00 38.47 233 LEU B N 1
ATOM 5201 C CA . LEU C 1 233 ? -24.872 51.358 87.948 1.00 37.71 233 LEU B CA 1
ATOM 5202 C C . LEU C 1 233 ? -23.737 50.879 88.849 1.00 38.45 233 LEU B C 1
ATOM 5203 O O . LEU C 1 233 ? -23.717 51.197 90.040 1.00 38.03 233 LEU B O 1
ATOM 5208 N N . PRO C 1 234 ? -22.835 50.075 88.287 1.00 39.23 234 PRO B N 1
ATOM 5209 C CA . PRO C 1 234 ? -21.731 49.465 89.046 1.00 41.58 234 PRO B CA 1
ATOM 5210 C C . PRO C 1 234 ? -20.911 50.413 89.941 1.00 41.29 234 PRO B C 1
ATOM 5211 O O . PRO C 1 234 ? -20.528 50.010 91.038 1.00 42.92 234 PRO B O 1
ATOM 5215 N N . ASP C 1 235 ? -20.670 51.642 89.495 1.00 40.16 235 ASP B N 1
ATOM 5216 C CA . ASP C 1 235 ? -19.835 52.582 90.245 1.00 40.98 235 ASP B CA 1
ATOM 5217 C C . ASP C 1 235 ? -20.591 53.823 90.709 1.00 40.50 235 ASP B C 1
ATOM 5218 O O . ASP C 1 235 ? -19.995 54.880 90.945 1.00 39.72 235 ASP B O 1
ATOM 5223 N N . TYR C 1 236 ? -21.909 53.696 90.818 1.00 40.20 236 TYR B N 1
ATOM 5224 C CA . TYR C 1 236 ? -22.728 54.803 91.261 1.00 39.78 236 TYR B CA 1
ATOM 5225 C C . TYR C 1 236 ? -22.374 55.205 92.685 1.00 41.70 236 TYR B C 1
ATOM 5226 O O . TYR C 1 236 ? -22.239 54.354 93.555 1.00 42.77 236 TYR B O 1
ATOM 5235 N N . LYS C 1 237 ? -22.231 56.512 92.895 1.00 42.13 237 LYS B N 1
ATOM 5236 C CA . LYS C 1 237 ? -22.231 57.111 94.224 1.00 44.61 237 LYS B CA 1
ATOM 5237 C C . LYS C 1 237 ? -22.952 58.461 94.164 1.00 44.09 237 LYS B C 1
ATOM 5238 O O . LYS C 1 237 ? -22.990 59.084 93.107 1.00 41.94 237 LYS B O 1
ATOM 5244 N N . PRO C 1 238 ? -23.536 58.897 95.284 1.00 46.06 238 PRO B N 1
ATOM 5245 C CA . PRO C 1 238 ? -24.271 60.168 95.335 1.00 46.28 238 PRO B CA 1
ATOM 5246 C C . PRO C 1 238 ? -23.388 61.368 95.025 1.00 45.51 238 PRO B C 1
ATOM 5247 O O . PRO C 1 238 ? -22.265 61.451 95.531 1.00 46.05 238 PRO B O 1
ATOM 5251 N N . TYR C 1 239 ? -23.886 62.259 94.167 1.00 44.27 239 TYR B N 1
ATOM 5252 C CA . TYR C 1 239 ? -23.227 63.532 93.888 1.00 44.14 239 TYR B CA 1
ATOM 5253 C C . TYR C 1 239 ? -24.027 64.672 94.532 1.00 46.15 239 TYR B C 1
ATOM 5254 O O . TYR C 1 239 ? -25.212 64.501 94.852 1.00 46.07 239 TYR B O 1
ATOM 5263 N N . PRO C 1 240 ? -23.377 65.814 94.752 1.00 47.48 240 PRO B N 1
ATOM 5264 C CA . PRO C 1 240 ? -24.074 67.018 95.223 1.00 49.90 240 PRO B CA 1
ATOM 5265 C C . PRO C 1 240 ? -25.167 67.400 94.243 1.00 49.27 240 PRO B C 1
ATOM 5266 O O . PRO C 1 240 ? -25.017 67.165 93.034 1.00 46.65 240 PRO B O 1
ATOM 5270 N N . MET C 1 241 ? -26.252 67.972 94.755 1.00 51.80 241 MET B N 1
ATOM 5271 C CA . MET C 1 241 ? -27.372 68.370 93.906 1.00 52.25 241 MET B CA 1
ATOM 5272 C C . MET C 1 241 ? -27.152 69.759 93.317 1.00 52.69 241 MET B C 1
ATOM 5273 O O . MET C 1 241 ? -27.524 70.766 93.918 1.00 55.54 241 MET B O 1
ATOM 5278 N N . TYR C 1 242 ? -26.527 69.809 92.147 1.00 50.74 242 TYR B N 1
ATOM 5279 C CA . TYR C 1 242 ? -26.344 71.074 91.440 1.00 51.39 242 TYR B CA 1
ATOM 5280 C C . TYR C 1 242 ? -27.636 71.458 90.715 1.00 52.23 242 TYR B C 1
ATOM 5281 O O . TYR C 1 242 ? -28.280 70.601 90.092 1.00 50.59 242 TYR B O 1
ATOM 5290 N N . PRO C 1 243 ? -28.030 72.730 90.822 1.00 55.06 243 PRO B N 1
ATOM 5291 C CA . PRO C 1 243 ? -29.227 73.226 90.128 1.00 56.63 243 PRO B CA 1
ATOM 5292 C C . PRO C 1 243 ? -29.121 73.075 88.603 1.00 55.23 243 PRO B C 1
ATOM 5293 O O . PRO C 1 243 ? -28.074 73.334 88.001 1.00 53.35 243 PRO B O 1
ATOM 5297 N N . ALA C 1 244 ? -30.228 72.642 88.008 1.00 56.51 244 ALA B N 1
ATOM 5298 C CA . ALA C 1 244 ? -30.294 72.287 86.595 1.00 56.25 244 ALA B CA 1
ATOM 5299 C C . ALA C 1 244 ? -30.621 73.469 85.702 1.00 58.19 244 ALA B C 1
ATOM 5300 O O . ALA C 1 244 ? -30.335 73.437 84.503 1.00 57.81 244 ALA B O 1
ATOM 5302 N N . THR C 1 245 ? -31.223 74.503 86.288 1.00 62.30 245 THR B N 1
ATOM 5303 C CA . THR C 1 245 ? -31.729 75.654 85.535 1.00 64.52 245 THR B CA 1
ATOM 5304 C C . THR C 1 245 ? -30.587 76.530 85.024 1.00 64.24 245 THR B C 1
ATOM 5305 O O . THR C 1 245 ? -30.411 77.677 85.458 1.00 66.94 245 THR B O 1
ATOM 5309 N N . THR C 1 246 ? -29.810 75.968 84.101 1.00 61.50 246 THR B N 1
ATOM 5310 C CA . THR C 1 246 ? -28.723 76.688 83.456 1.00 61.15 246 THR B CA 1
ATOM 5311 C C . THR C 1 246 ? -28.932 76.630 81.950 1.00 60.12 246 THR B C 1
ATOM 5312 O O . THR C 1 246 ? -28.416 75.713 81.273 1.00 57.85 246 THR B O 1
ATOM 5316 N N . SER C 1 247 ? -29.701 77.605 81.448 1.00 61.70 247 SER B N 1
ATOM 5317 C CA . SER C 1 247 ? -29.993 77.755 80.023 1.00 60.88 247 SER B CA 1
ATOM 5318 C C . SER C 1 247 ? -28.716 77.667 79.195 1.00 58.22 247 SER B C 1
ATOM 5319 O O . SER C 1 247 ? -27.640 78.060 79.653 1.00 58.12 247 SER B O 1
ATOM 5322 N N . LEU C 1 248 ? -28.851 77.157 77.972 1.00 56.29 248 LEU B N 1
ATOM 5323 C CA . LEU C 1 248 ? -27.703 76.832 77.140 1.00 53.14 248 LEU B CA 1
ATOM 5324 C C . LEU C 1 248 ? -27.291 77.924 76.158 1.00 53.79 248 LEU B C 1
ATOM 5325 O O . LEU C 1 248 ? -26.320 77.739 75.419 1.00 52.49 248 LEU B O 1
ATOM 5330 N N . VAL C 1 249 ? -28.012 79.044 76.151 1.00 55.81 249 VAL B N 1
ATOM 5331 C CA . VAL C 1 249 ? -27.741 80.157 75.233 1.00 57.06 249 VAL B CA 1
ATOM 5332 C C . VAL C 1 249 ? -26.258 80.531 75.246 1.00 55.99 249 VAL B C 1
ATOM 5333 O O . VAL C 1 249 ? -25.612 80.564 74.195 1.00 55.42 249 VAL B O 1
ATOM 5337 N N . ASN C 1 250 ? -25.723 80.775 76.442 1.00 55.94 250 ASN B N 1
ATOM 5338 C CA . ASN C 1 250 ? -24.326 81.185 76.610 1.00 55.10 250 ASN B CA 1
ATOM 5339 C C . ASN C 1 250 ? -23.300 80.083 76.330 1.00 51.39 250 ASN B C 1
ATOM 5340 O O . ASN C 1 250 ? -22.139 80.370 76.035 1.00 51.47 250 ASN B O 1
ATOM 5345 N N . VAL C 1 251 ? -23.730 78.829 76.418 1.00 48.68 251 VAL B N 1
ATOM 5346 C CA . VAL C 1 251 ? -22.869 77.703 76.109 1.00 45.36 251 VAL B CA 1
ATOM 5347 C C . VAL C 1 251 ? -22.700 77.563 74.596 1.00 44.06 251 VAL B C 1
ATOM 5348 O O . VAL C 1 251 ? -21.617 77.200 74.110 1.00 42.72 251 VAL B O 1
ATOM 5352 N N . VAL C 1 252 ? -23.772 77.855 73.857 1.00 43.87 252 VAL B N 1
ATOM 5353 C CA . VAL C 1 252 ? -23.785 77.684 72.403 1.00 42.64 252 VAL B CA 1
ATOM 5354 C C . VAL C 1 252 ? -24.406 78.912 71.706 1.00 45.53 252 VAL B C 1
ATOM 5355 O O . VAL C 1 252 ? -25.498 78.825 71.126 1.00 46.24 252 VAL B O 1
ATOM 5359 N N . PRO C 1 253 ? -23.707 80.052 71.748 1.00 46.74 253 PRO B N 1
ATOM 5360 C CA . PRO C 1 253 ? -24.228 81.294 71.161 1.00 49.42 253 PRO B CA 1
ATOM 5361 C C . PRO C 1 253 ? -24.496 81.218 69.657 1.00 50.19 253 PRO B C 1
ATOM 5362 O O . PRO C 1 253 ? -25.279 82.028 69.166 1.00 52.66 253 PRO B O 1
ATOM 5366 N N . LYS C 1 254 ? -23.882 80.273 68.940 1.00 48.51 254 LYS B N 1
ATOM 5367 C CA . LYS C 1 254 ? -24.085 80.191 67.485 1.00 49.56 254 LYS B CA 1
ATOM 5368 C C . LYS C 1 254 ? -25.463 79.633 67.154 1.00 50.24 254 LYS B C 1
ATOM 5369 O O . LYS C 1 254 ? -25.928 79.733 66.017 1.00 51.73 254 LYS B O 1
ATOM 5375 N N . LEU C 1 255 ? -26.102 79.053 68.162 1.00 48.60 255 LEU B N 1
ATOM 5376 C CA . LEU C 1 255 ? -27.342 78.324 67.979 1.00 49.01 255 LEU B CA 1
ATOM 5377 C C . LEU C 1 255 ? -28.583 79.123 68.328 1.00 51.33 255 LEU B C 1
ATOM 5378 O O . LEU C 1 255 ? -28.632 79.849 69.325 1.00 51.75 255 LEU B O 1
ATOM 5383 N N . ASN C 1 256 ? -29.579 78.963 67.464 1.00 52.85 256 ASN B N 1
ATOM 5384 C CA . ASN C 1 256 ? -30.931 79.457 67.639 1.00 55.92 256 ASN B CA 1
ATOM 5385 C C . ASN C 1 256 ? -31.680 78.543 68.612 1.00 54.65 256 ASN B C 1
ATOM 5386 O O . ASN C 1 256 ? -31.135 77.539 69.058 1.00 51.54 256 ASN B O 1
ATOM 5391 N N . ALA C 1 257 ? -32.934 78.876 68.919 1.00 56.71 257 ALA B N 1
ATOM 5392 C CA . ALA C 1 257 ? -33.772 78.040 69.787 1.00 56.03 257 ALA B CA 1
ATOM 5393 C C . ALA C 1 257 ? -33.853 76.581 69.316 1.00 53.71 257 ALA B C 1
ATOM 5394 O O . ALA C 1 257 ? -33.816 75.647 70.130 1.00 52.30 257 ALA B O 1
ATOM 5396 N N . THR C 1 258 ? -33.957 76.395 68.003 1.00 53.80 258 THR B N 1
ATOM 5397 C CA . THR C 1 258 ? -34.089 75.072 67.407 1.00 52.22 258 THR B CA 1
ATOM 5398 C C . THR C 1 258 ? -32.824 74.252 67.603 1.00 48.62 258 THR B C 1
ATOM 5399 O O . THR C 1 258 ? -32.889 73.084 68.007 1.00 46.71 258 THR B O 1
ATOM 5403 N N . GLY C 1 259 ? -31.675 74.872 67.336 1.00 47.08 259 GLY B N 1
ATOM 5404 C CA . GLY C 1 259 ? -30.402 74.217 67.542 1.00 43.81 259 GLY B CA 1
ATOM 5405 C C . GLY C 1 259 ? -30.160 73.820 68.990 1.00 41.53 259 GLY B C 1
ATOM 5406 O O . GLY C 1 259 ? -29.644 72.731 69.263 1.00 38.91 259 GLY B O 1
ATOM 5407 N N . ARG C 1 260 ? -30.526 74.706 69.916 1.00 42.25 260 ARG B N 1
ATOM 5408 C CA . ARG C 1 260 ? -30.388 74.428 71.337 1.00 41.48 260 ARG B CA 1
ATOM 5409 C C . ARG C 1 260 ? -31.257 73.241 71.741 1.00 41.07 260 ARG B C 1
ATOM 5410 O O . ARG C 1 260 ? -30.857 72.425 72.568 1.00 38.90 260 ARG B O 1
ATOM 5418 N N . ASP C 1 261 ? -32.437 73.145 71.133 1.00 43.01 261 ASP B N 1
ATOM 5419 C CA . ASP C 1 261 ? -33.318 72.016 71.385 1.00 43.43 261 ASP B CA 1
ATOM 5420 C C . ASP C 1 261 ? -32.659 70.695 70.987 1.00 41.30 261 ASP B C 1
ATOM 5421 O O . ASP C 1 261 ? -32.675 69.741 71.764 1.00 40.13 261 ASP B O 1
ATOM 5426 N N . LEU C 1 262 ? -32.070 70.637 69.795 1.00 40.81 262 LEU B N 1
ATOM 5427 C CA . LEU C 1 262 ? -31.336 69.436 69.405 1.00 40.00 262 LEU B CA 1
ATOM 5428 C C . LEU C 1 262 ? -30.210 69.102 70.395 1.00 38.00 262 LEU B C 1
ATOM 5429 O O . LEU C 1 262 ? -30.041 67.930 70.787 1.00 36.69 262 LEU B O 1
ATOM 5434 N N . LEU C 1 263 ? -29.447 70.123 70.791 1.00 37.80 263 LEU B N 1
ATOM 5435 C CA . LEU C 1 263 ? -28.337 69.940 71.721 1.00 36.34 263 LEU B CA 1
ATOM 5436 C C . LEU C 1 263 ? -28.807 69.368 73.062 1.00 36.07 263 LEU B C 1
ATOM 5437 O O . LEU C 1 263 ? -28.204 68.415 73.564 1.00 34.61 263 LEU B O 1
ATOM 5442 N N . GLN C 1 264 ? -29.892 69.931 73.610 1.00 37.91 264 GLN B N 1
ATOM 5443 C CA . GLN C 1 264 ? -30.490 69.452 74.870 1.00 38.40 264 GLN B CA 1
ATOM 5444 C C . GLN C 1 264 ? -30.902 67.976 74.779 1.00 37.67 264 GLN B C 1
ATOM 5445 O O . GLN C 1 264 ? -30.798 67.249 75.757 1.00 37.50 264 GLN B O 1
ATOM 5451 N N . ASN C 1 265 ? -31.359 67.551 73.601 1.00 37.49 265 ASN B N 1
ATOM 5452 C CA . ASN C 1 265 ? -31.807 66.176 73.367 1.00 37.27 265 ASN B CA 1
ATOM 5453 C C . ASN C 1 265 ? -30.664 65.188 73.141 1.00 35.55 265 ASN B C 1
ATOM 5454 O O . ASN C 1 265 ? -30.866 63.984 73.217 1.00 35.77 265 ASN B O 1
ATOM 5459 N N . LEU C 1 266 ? -29.468 65.709 72.871 1.00 34.07 266 LEU B N 1
ATOM 5460 C CA . LEU C 1 266 ? -28.253 64.886 72.799 1.00 32.15 266 LEU B CA 1
ATOM 5461 C C . LEU C 1 266 ? -27.586 64.764 74.172 1.00 30.77 266 LEU B C 1
ATOM 5462 O O . LEU C 1 266 ? -27.146 63.682 74.554 1.00 30.34 266 LEU B O 1
ATOM 5467 N N . LEU C 1 267 ? -27.540 65.871 74.907 1.00 29.77 267 LEU B N 1
ATOM 5468 C CA . LEU C 1 267 ? -26.899 65.913 76.223 1.00 29.02 267 LEU B CA 1
ATOM 5469 C C . LEU C 1 267 ? -27.883 65.584 77.349 1.00 29.70 267 LEU B C 1
ATOM 5470 O O . LEU C 1 267 ? -28.111 66.405 78.229 1.00 31.07 267 LEU B O 1
ATOM 5475 N N . LYS C 1 268 ? -28.486 64.392 77.297 1.00 29.57 268 LYS B N 1
ATOM 5476 C CA . LYS C 1 268 ? -29.305 63.874 78.399 1.00 30.53 268 LYS B CA 1
ATOM 5477 C C . LYS C 1 268 ? -28.507 62.892 79.225 1.00 29.48 268 LYS B C 1
ATOM 5478 O O . LYS C 1 268 ? -27.944 61.943 78.667 1.00 28.68 268 LYS B O 1
ATOM 5484 N N . CYS C 1 269 ? -28.453 63.094 80.541 1.00 29.23 269 CYS B N 1
ATOM 5485 C CA . CYS C 1 269 ? -27.672 62.189 81.388 1.00 29.17 269 CYS B CA 1
ATOM 5486 C C . CYS C 1 269 ? -28.203 60.760 81.278 1.00 28.53 269 CYS B C 1
ATOM 5487 O O . CYS C 1 269 ? -27.418 59.826 81.125 1.00 27.81 269 CYS B O 1
ATOM 5490 N N . ASN C 1 270 ? -29.530 60.616 81.329 1.00 29.02 270 ASN B N 1
ATOM 5491 C CA . ASN C 1 270 ? -30.188 59.317 81.200 1.00 29.54 270 ASN B CA 1
ATOM 5492 C C . ASN C 1 270 ? -30.050 58.906 79.732 1.00 29.15 270 ASN B C 1
ATOM 5493 O O . ASN C 1 270 ? -30.624 59.561 78.864 1.00 29.40 270 ASN B O 1
ATOM 5498 N N . PRO C 1 271 ? -29.263 57.863 79.439 1.00 29.57 271 PRO B N 1
ATOM 5499 C CA . PRO C 1 271 ? -28.994 57.473 78.038 1.00 29.36 271 PRO B CA 1
ATOM 5500 C C . PRO C 1 271 ? -30.280 57.209 77.256 1.00 30.72 271 PRO B C 1
ATOM 5501 O O . PRO C 1 271 ? -30.340 57.467 76.047 1.00 30.71 271 PRO B O 1
ATOM 5505 N N . VAL C 1 272 ? -31.296 56.711 77.952 1.00 31.23 272 VAL B N 1
ATOM 5506 C CA . VAL C 1 272 ? -32.599 56.407 77.342 1.00 32.93 272 VAL B CA 1
ATOM 5507 C C . VAL C 1 272 ? -33.271 57.647 76.715 1.00 33.39 272 VAL B C 1
ATOM 5508 O O . VAL C 1 272 ? -34.041 57.530 75.754 1.00 33.87 272 VAL B O 1
ATOM 5512 N N . GLN C 1 273 ? -32.966 58.820 77.274 1.00 33.37 273 GLN B N 1
ATOM 5513 C CA . GLN C 1 273 ? -33.569 60.082 76.849 1.00 34.45 273 GLN B CA 1
ATOM 5514 C C . GLN C 1 273 ? -32.785 60.727 75.701 1.00 34.24 273 GLN B C 1
ATOM 5515 O O . GLN C 1 273 ? -33.245 61.699 75.112 1.00 34.88 273 GLN B O 1
ATOM 5521 N N . ARG C 1 274 ? -31.613 60.184 75.375 1.00 32.25 274 ARG B N 1
ATOM 5522 C CA . ARG C 1 274 ? -30.828 60.729 74.270 1.00 32.16 274 ARG B CA 1
ATOM 5523 C C . ARG C 1 274 ? -31.456 60.456 72.898 1.00 32.60 274 ARG B C 1
ATOM 5524 O O . ARG C 1 274 ? -31.862 59.333 72.586 1.00 33.07 274 ARG B O 1
ATOM 5532 N N . ILE C 1 275 ? -31.560 61.496 72.084 1.00 33.82 275 ILE B N 1
ATOM 5533 C CA . ILE C 1 275 ? -32.093 61.328 70.725 1.00 35.70 275 ILE B CA 1
ATOM 5534 C C . ILE C 1 275 ? -31.186 60.370 69.934 1.00 35.59 275 ILE B C 1
ATOM 5535 O O . ILE C 1 275 ? -29.967 60.348 70.137 1.00 34.55 275 ILE B O 1
ATOM 5540 N N . SER C 1 276 ? -31.771 59.567 69.049 1.00 37.34 276 SER B N 1
ATOM 5541 C CA . SER C 1 276 ? -30.970 58.721 68.165 1.00 37.78 276 SER B CA 1
ATOM 5542 C C . SER C 1 276 ? -30.386 59.535 67.004 1.00 38.28 276 SER B C 1
ATOM 5543 O O . SER C 1 276 ? -30.845 60.642 66.726 1.00 37.99 276 SER B O 1
ATOM 5546 N N . ALA C 1 277 ? -29.376 58.982 66.335 1.00 38.71 277 ALA B N 1
ATOM 5547 C CA . ALA C 1 277 ? -28.831 59.620 65.128 1.00 40.05 277 ALA B CA 1
ATOM 5548 C C . ALA C 1 277 ? -29.883 59.801 64.021 1.00 42.88 277 ALA B C 1
ATOM 5549 O O . ALA C 1 277 ? -29.955 60.873 63.406 1.00 44.37 277 ALA B O 1
ATOM 5551 N N . GLU C 1 278 ? -30.687 58.767 63.775 1.00 44.36 278 GLU B N 1
ATOM 5552 C CA . GLU C 1 278 ? -31.752 58.831 62.764 1.00 47.31 278 GLU B CA 1
ATOM 5553 C C . GLU C 1 278 ? -32.758 59.917 63.121 1.00 47.18 278 GLU B C 1
ATOM 5554 O O . GLU C 1 278 ? -33.135 60.705 62.272 1.00 47.62 278 GLU B O 1
ATOM 5560 N N . GLU C 1 279 ? -33.186 59.953 64.385 1.00 45.69 279 GLU B N 1
ATOM 5561 C CA . GLU C 1 279 ? -34.124 60.978 64.852 1.00 46.39 279 GLU B CA 1
ATOM 5562 C C . GLU C 1 279 ? -33.504 62.373 64.794 1.00 45.17 279 GLU B C 1
ATOM 5563 O O . GLU C 1 279 ? -34.189 63.329 64.449 1.00 46.81 279 GLU B O 1
ATOM 5569 N N . ALA C 1 280 ? -32.219 62.480 65.135 1.00 42.60 280 ALA B N 1
ATOM 5570 C CA . ALA C 1 280 ? -31.493 63.758 65.080 1.00 41.78 280 ALA B CA 1
ATOM 5571 C C . ALA C 1 280 ? -31.446 64.354 63.660 1.00 43.64 280 ALA B C 1
ATOM 5572 O O . ALA C 1 280 ? -31.517 65.571 63.481 1.00 43.81 280 ALA B O 1
ATOM 5574 N N . LEU C 1 281 ? -31.337 63.485 62.661 1.00 44.69 281 LEU B N 1
ATOM 5575 C CA . LEU C 1 281 ? -31.279 63.917 61.262 1.00 46.53 281 LEU B CA 1
ATOM 5576 C C . LEU C 1 281 ? -32.611 64.493 60.783 1.00 49.62 281 LEU B C 1
ATOM 5577 O O . LEU C 1 281 ? -32.629 65.308 59.860 1.00 50.95 281 LEU B O 1
ATOM 5582 N N . GLN C 1 282 ? -33.712 64.065 61.416 1.00 50.22 282 GLN B N 1
ATOM 5583 C CA . GLN C 1 282 ? -35.052 64.557 61.094 1.00 53.72 282 GLN B CA 1
ATOM 5584 C C . GLN C 1 282 ? -35.463 65.777 61.924 1.00 53.35 282 GLN B C 1
ATOM 5585 O O . GLN C 1 282 ? -36.551 66.319 61.725 1.00 55.38 282 GLN B O 1
ATOM 5591 N N . HIS C 1 283 ? -34.590 66.204 62.836 1.00 51.03 283 HIS B N 1
ATOM 5592 C CA . HIS C 1 283 ? -34.846 67.364 63.699 1.00 51.18 283 HIS B CA 1
ATOM 5593 C C . HIS C 1 283 ? -34.985 68.628 62.849 1.00 53.62 283 HIS B C 1
ATOM 5594 O O . HIS C 1 283 ? -34.283 68.778 61.841 1.00 54.09 283 HIS B O 1
ATOM 5601 N N . PRO C 1 284 ? -35.888 69.530 63.232 1.00 55.73 284 PRO B N 1
ATOM 5602 C CA . PRO C 1 284 ? -36.099 70.774 62.473 1.00 58.38 284 PRO B CA 1
ATOM 5603 C C . PRO C 1 284 ? -34.840 71.637 62.341 1.00 56.97 284 PRO B C 1
ATOM 5604 O O . PRO C 1 284 ? -34.826 72.550 61.520 1.00 58.75 284 PRO B O 1
ATOM 5608 N N . TYR C 1 285 ? -33.805 71.347 63.126 1.00 53.98 285 TYR B N 1
ATOM 5609 C CA . TYR C 1 285 ? -32.518 72.019 62.971 1.00 52.74 285 TYR B CA 1
ATOM 5610 C C . TYR C 1 285 ? -32.035 71.847 61.526 1.00 54.35 285 TYR B C 1
ATOM 5611 O O . TYR C 1 285 ? -31.454 72.766 60.947 1.00 55.23 285 TYR B O 1
ATOM 5620 N N . PHE C 1 286 ? -32.311 70.681 60.942 1.00 55.05 286 PHE B N 1
ATOM 5621 C CA . PHE C 1 286 ? -31.869 70.361 59.583 1.00 56.96 286 PHE B CA 1
ATOM 5622 C C . PHE C 1 286 ? -32.942 70.584 58.500 1.00 61.52 286 PHE B C 1
ATOM 5623 O O . PHE C 1 286 ? -32.736 70.208 57.342 1.00 63.24 286 PHE B O 1
ATOM 5631 N N . SER C 1 287 ? -34.064 71.211 58.858 1.00 64.42 287 SER B N 1
ATOM 5632 C CA . SER C 1 287 ? -35.229 71.290 57.960 1.00 69.48 287 SER B CA 1
ATOM 5633 C C . SER C 1 287 ? -34.964 71.946 56.601 1.00 72.69 287 SER B C 1
ATOM 5634 O O . SER C 1 287 ? -35.640 71.629 55.612 1.00 75.79 287 SER B O 1
ATOM 5637 N N . ASP C 1 288 ? -33.994 72.859 56.551 1.00 72.80 288 ASP B N 1
ATOM 5638 C CA . ASP C 1 288 ? -33.707 73.604 55.322 1.00 76.41 288 ASP B CA 1
ATOM 5639 C C . ASP C 1 288 ? -32.198 73.860 55.181 1.00 74.54 288 ASP B C 1
ATOM 5640 O O . ASP C 1 288 ? -31.737 74.891 54.675 1.00 75.96 288 ASP B O 1
ATOM 5645 N N . GLN D 2 1 ? -31.240 23.070 74.613 1.00 105.52 145 GLN E N 1
ATOM 5646 C CA . GLN D 2 1 ? -30.128 22.728 75.545 1.00 104.35 145 GLN E CA 1
ATOM 5647 C C . GLN D 2 1 ? -29.121 23.876 75.615 1.00 98.45 145 GLN E C 1
ATOM 5648 O O . GLN D 2 1 ? -28.012 23.785 75.077 1.00 94.94 145 GLN E O 1
ATOM 5650 N N . ALA D 2 2 ? -29.528 24.951 76.294 1.00 97.91 146 ALA E N 1
ATOM 5651 C CA . ALA D 2 2 ? -28.762 26.199 76.359 1.00 93.18 146 ALA E CA 1
ATOM 5652 C C . ALA D 2 2 ? -27.748 26.255 77.516 1.00 92.52 146 ALA E C 1
ATOM 5653 O O . ALA D 2 2 ? -27.560 27.303 78.150 1.00 90.86 146 ALA E O 1
ATOM 5655 N N . SER D 2 3 ? -27.095 25.123 77.775 1.00 94.08 147 SER E N 1
ATOM 5656 C CA . SER D 2 3 ? -26.020 25.047 78.760 1.00 93.65 147 SER E CA 1
ATOM 5657 C C . SER D 2 3 ? -24.683 25.271 78.069 1.00 89.34 147 SER E C 1
ATOM 5658 O O . SER D 2 3 ? -24.463 24.794 76.950 1.00 88.10 147 SER E O 1
ATOM 5661 N N . THR D 2 4 ? -23.799 26.006 78.739 1.00 87.50 148 THR E N 1
ATOM 5662 C CA . THR D 2 4 ? -22.444 26.240 78.240 1.00 84.26 148 THR E CA 1
ATOM 5663 C C . THR D 2 4 ? -21.656 24.920 78.165 1.00 86.01 148 THR E C 1
ATOM 5664 O O . THR D 2 4 ? -20.977 24.655 77.169 1.00 84.22 148 THR E O 1
ATOM 5668 N N . SER D 2 5 ? -21.780 24.093 79.203 1.00 89.89 149 SER E N 1
ATOM 5669 C CA . SER D 2 5 ? -21.187 22.753 79.218 1.00 92.51 149 SER E CA 1
ATOM 5670 C C . SER D 2 5 ? -21.681 21.903 78.042 1.00 93.07 149 SER E C 1
ATOM 5671 O O . SER D 2 5 ? -20.885 21.251 77.361 1.00 92.89 149 SER E O 1
ATOM 5674 N N . GLU D 2 6 ? -22.993 21.935 77.807 1.00 94.20 150 GLU E N 1
ATOM 5675 C CA . GLU D 2 6 ? -23.631 21.160 76.741 1.00 95.56 150 GLU E CA 1
ATOM 5676 C C . GLU D 2 6 ? -23.205 21.578 75.331 1.00 91.76 150 GLU E C 1
ATOM 5677 O O . GLU D 2 6 ? -22.872 20.726 74.508 1.00 92.74 150 GLU E O 1
ATOM 5683 N N . LEU D 2 7 ? -23.214 22.884 75.059 1.00 87.81 151 LEU E N 1
ATOM 5684 C CA . LEU D 2 7 ? -22.875 23.398 73.728 1.00 84.47 151 LEU E CA 1
ATOM 5685 C C . LEU D 2 7 ? -21.418 23.108 73.357 1.00 83.08 151 LEU E C 1
ATOM 5686 O O . LEU D 2 7 ? -21.105 22.865 72.189 1.00 82.64 151 LEU E O 1
ATOM 5691 N N . LEU D 2 8 ? -20.542 23.127 74.362 1.00 82.85 152 LEU E N 1
ATOM 5692 C CA . LEU D 2 8 ? -19.144 22.736 74.200 1.00 82.39 152 LEU E CA 1
ATOM 5693 C C . LEU D 2 8 ? -19.020 21.270 73.789 1.00 85.80 152 LEU E C 1
ATOM 5694 O O . LEU D 2 8 ? -18.230 20.930 72.906 1.00 85.54 152 LEU E O 1
ATOM 5699 N N . ARG D 2 9 ? -19.806 20.412 74.441 1.00 89.33 153 ARG E N 1
ATOM 5700 C CA . ARG D 2 9 ? -19.856 18.985 74.123 1.00 93.28 153 ARG E CA 1
ATOM 5701 C C . ARG D 2 9 ? -20.278 18.769 72.666 1.00 93.34 153 ARG E C 1
ATOM 5702 O O . ARG D 2 9 ? -19.792 17.850 72.001 1.00 95.30 153 ARG E O 1
ATOM 5710 N N . CYS D 2 10 ? -21.170 19.636 72.185 1.00 91.52 154 CYS E N 1
ATOM 5711 C CA . CYS D 2 10 ? -21.648 19.618 70.802 1.00 91.67 154 CYS E CA 1
ATOM 5712 C C . CYS D 2 10 ? -20.556 20.025 69.815 1.00 89.20 154 CYS E C 1
ATOM 5713 O O . CYS D 2 10 ? -20.477 19.478 68.711 1.00 90.87 154 CYS E O 1
ATOM 5716 N N . LEU D 2 11 ? -19.725 20.986 70.220 1.00 85.74 155 LEU E N 1
ATOM 5717 C CA . LEU D 2 11 ? -18.593 21.440 69.410 1.00 83.91 155 LEU E CA 1
ATOM 5718 C C . LEU D 2 11 ? -17.495 20.377 69.334 1.00 86.41 155 LEU E C 1
ATOM 5719 O O . LEU D 2 11 ? -16.899 20.168 68.277 1.00 87.04 155 LEU E O 1
ATOM 5724 N N . GLY D 2 12 ? -17.239 19.714 70.461 1.00 88.24 156 GLY E N 1
ATOM 5725 C CA . GLY D 2 12 ? -16.302 18.604 70.519 1.00 91.35 156 GLY E CA 1
ATOM 5726 C C . GLY D 2 12 ? -16.717 17.459 69.613 1.00 94.92 156 GLY E C 1
ATOM 5727 O O . GLY D 2 12 ? -15.865 16.799 69.013 1.00 97.01 156 GLY E O 1
ATOM 5728 N N . GLU D 2 13 ? -18.027 17.233 69.513 1.00 96.08 157 GLU E N 1
ATOM 5729 C CA . GLU D 2 13 ? -18.586 16.216 68.623 1.00 99.94 157 GLU E CA 1
ATOM 5730 C C . GLU D 2 13 ? -18.426 16.604 67.152 1.00 99.16 157 GLU E C 1
ATOM 5731 O O . GLU D 2 13 ? -18.152 15.747 66.309 1.00 102.37 157 GLU E O 1
ATOM 5737 N N . PHE D 2 14 ? -18.588 17.894 66.854 1.00 95.23 158 PHE E N 1
ATOM 5738 C CA . PHE D 2 14 ? -18.433 18.403 65.490 1.00 94.62 158 PHE E CA 1
ATOM 5739 C C . PHE D 2 14 ? -17.002 18.240 64.970 1.00 95.10 158 PHE E C 1
ATOM 5740 O O . PHE D 2 14 ? -16.795 17.828 63.824 1.00 97.62 158 PHE E O 1
ATOM 5748 N N . LEU D 2 15 ? -16.028 18.569 65.819 1.00 93.22 159 LEU E N 1
ATOM 5749 C CA . LEU D 2 15 ? -14.610 18.461 65.474 1.00 94.06 159 LEU E CA 1
ATOM 5750 C C . LEU D 2 15 ? -14.154 17.007 65.318 1.00 98.79 159 LEU E C 1
ATOM 5751 O O . LEU D 2 15 ? -13.132 16.737 64.688 1.00 100.86 159 LEU E O 1
ATOM 5756 N N . CYS D 2 16 ? -14.919 16.080 65.892 1.00 101.10 160 CYS E N 1
ATOM 5757 C CA . CYS D 2 16 ? -14.650 14.650 65.756 1.00 105.98 160 CYS E CA 1
ATOM 5758 C C . CYS D 2 16 ? -15.258 14.074 64.477 1.00 109.36 160 CYS E C 1
ATOM 5759 O O . CYS D 2 16 ? -14.785 13.056 63.960 1.00 113.60 160 CYS E O 1
ATOM 5762 N N . ARG D 2 17 ? -16.306 14.728 63.977 1.00 107.84 161 ARG E N 1
ATOM 5763 C CA . ARG D 2 17 ? -16.944 14.348 62.716 1.00 111.18 161 ARG E CA 1
ATOM 5764 C C . ARG D 2 17 ? -16.203 14.965 61.528 1.00 110.64 161 ARG E C 1
ATOM 5765 O O . ARG D 2 17 ? -15.922 14.281 60.540 1.00 114.80 161 ARG E O 1
ATOM 5773 N N . ARG D 2 18 ? -15.890 16.257 61.642 1.00 105.92 162 ARG E N 1
ATOM 5774 C CA . ARG D 2 18 ? -15.188 17.006 60.600 1.00 105.28 162 ARG E CA 1
ATOM 5775 C C . ARG D 2 18 ? -13.765 16.480 60.371 1.00 107.79 162 ARG E C 1
ATOM 5776 O O . ARG D 2 18 ? -13.380 16.194 59.233 1.00 111.23 162 ARG E O 1
ATOM 5784 N N . CYS D 2 19 ? -12.996 16.360 61.454 1.00 106.46 163 CYS E N 1
ATOM 5785 C CA . CYS D 2 19 ? -11.643 15.809 61.394 1.00 109.21 163 CYS E CA 1
ATOM 5786 C C . CYS D 2 19 ? -11.684 14.288 61.559 1.00 113.84 163 CYS E C 1
ATOM 5787 O O . CYS D 2 19 ? -11.300 13.753 62.604 1.00 114.11 163 CYS E O 1
ATOM 5790 N N . TYR D 2 20 ? -12.156 13.602 60.519 1.00 117.88 164 TYR E N 1
ATOM 5791 C CA . TYR D 2 20 ? -12.304 12.146 60.548 1.00 123.01 164 TYR E CA 1
ATOM 5792 C C . TYR D 2 20 ? -10.970 11.408 60.448 1.00 126.82 164 TYR E C 1
ATOM 5793 O O . TYR D 2 20 ? -10.872 10.242 60.839 1.00 130.59 164 TYR E O 1
ATOM 5802 N N . ARG D 2 21 ? -9.952 12.094 59.932 1.00 126.32 165 ARG E N 1
ATOM 5803 C CA . ARG D 2 21 ? -8.613 11.522 59.775 1.00 130.34 165 ARG E CA 1
ATOM 5804 C C . ARG D 2 21 ? -7.944 11.202 61.116 1.00 129.66 165 ARG E C 1
ATOM 5805 O O . ARG D 2 21 ? -6.981 10.432 61.164 1.00 133.73 165 ARG E O 1
ATOM 5813 N N . LEU D 2 22 ? -8.461 11.793 62.194 1.00 124.97 166 LEU E N 1
ATOM 5814 C CA . LEU D 2 22 ? -7.928 11.579 63.539 1.00 124.42 166 LEU E CA 1
ATOM 5815 C C . LEU D 2 22 ? -8.775 10.610 64.364 1.00 125.78 166 LEU E C 1
ATOM 5816 O O . LEU D 2 22 ? -9.829 10.983 64.896 1.00 122.67 166 LEU E O 1
ATOM 5821 N N . LYS D 2 23 ? -8.293 9.371 64.471 1.00 130.88 167 LYS E N 1
ATOM 5822 C CA . LYS D 2 23 ? -8.971 8.316 65.227 1.00 133.34 167 LYS E CA 1
ATOM 5823 C C . LYS D 2 23 ? -8.829 8.509 66.738 1.00 131.13 167 LYS E C 1
ATOM 5824 O O . LYS D 2 23 ? -9.817 8.423 67.474 1.00 129.94 167 LYS E O 1
ATOM 5830 N N . HIS D 2 24 ? -7.604 8.782 67.190 1.00 131.09 168 HIS E N 1
ATOM 5831 C CA . HIS D 2 24 ? -7.309 8.978 68.612 1.00 129.70 168 HIS E CA 1
ATOM 5832 C C . HIS D 2 24 ? -7.826 10.324 69.138 1.00 123.80 168 HIS E C 1
ATOM 5833 O O . HIS D 2 24 ? -7.209 10.943 70.011 1.00 122.16 168 HIS E O 1
ATOM 5840 N N . LEU D 2 25 ? -8.963 10.763 68.605 1.00 121.05 169 LEU E N 1
ATOM 5841 C CA . LEU D 2 25 ? -9.583 12.016 69.015 1.00 115.86 169 LEU E CA 1
ATOM 5842 C C . LEU D 2 25 ? -10.927 11.775 69.695 1.00 115.31 169 LEU E C 1
ATOM 5843 O O . LEU D 2 25 ? -11.852 11.223 69.092 1.00 116.98 169 LEU E O 1
ATOM 5848 N N . SER D 2 26 ? -11.016 12.194 70.956 1.00 113.59 170 SER E N 1
ATOM 5849 C CA . SER D 2 26 ? -12.241 12.089 71.746 1.00 113.31 170 SER E CA 1
ATOM 5850 C C . SER D 2 26 ? -12.947 13.450 71.804 1.00 108.36 170 SER E C 1
ATOM 5851 O O . SER D 2 26 ? -12.282 14.485 71.723 1.00 105.19 170 SER E O 1
ATOM 5854 N N . PRO D 2 27 ? -14.280 13.457 71.937 1.00 108.08 171 PRO E N 1
ATOM 5855 C CA . PRO D 2 27 ? -15.052 14.713 71.971 1.00 103.84 171 PRO E CA 1
ATOM 5856 C C . PRO D 2 27 ? -14.710 15.647 73.140 1.00 101.27 171 PRO E C 1
ATOM 5857 O O . PRO D 2 27 ? -15.006 16.840 73.063 1.00 97.35 171 PRO E O 1
ATOM 5861 N N . THR D 2 28 ? -14.098 15.108 74.193 1.00 103.76 172 THR E N 1
ATOM 5862 C CA . THR D 2 28 ? -13.716 15.905 75.362 1.00 102.31 172 THR E CA 1
ATOM 5863 C C . THR D 2 28 ? -12.336 16.558 75.214 1.00 100.74 172 THR E C 1
ATOM 5864 O O . THR D 2 28 ? -11.980 17.442 76.000 1.00 99.30 172 THR E O 1
ATOM 5868 N N . ASP D 2 29 ? -11.568 16.124 74.213 1.00 101.60 173 ASP E N 1
ATOM 5869 C CA . ASP D 2 29 ? -10.244 16.695 73.943 1.00 100.88 173 ASP E CA 1
ATOM 5870 C C . ASP D 2 29 ? -10.299 18.169 73.500 1.00 96.56 173 ASP E C 1
ATOM 5871 O O . ASP D 2 29 ? -9.600 19.000 74.088 1.00 95.57 173 ASP E O 1
ATOM 5876 N N . PRO D 2 30 ? -11.111 18.503 72.486 1.00 94.37 174 PRO E N 1
ATOM 5877 C CA . PRO D 2 30 ? -11.271 19.904 72.069 1.00 90.41 174 PRO E CA 1
ATOM 5878 C C . PRO D 2 30 ? -11.786 20.779 73.208 1.00 88.30 174 PRO E C 1
ATOM 5879 O O . PRO D 2 30 ? -11.277 21.884 73.398 1.00 86.32 174 PRO E O 1
ATOM 5883 N N . VAL D 2 31 ? -12.768 20.270 73.952 1.00 89.28 175 VAL E N 1
ATOM 5884 C CA . VAL D 2 31 ? -13.332 20.952 75.119 1.00 88.33 175 VAL E CA 1
ATOM 5885 C C . VAL D 2 31 ? -12.238 21.332 76.118 1.00 89.25 175 VAL E C 1
ATOM 5886 O O . VAL D 2 31 ? -12.184 22.479 76.574 1.00 87.29 175 VAL E O 1
ATOM 5890 N N . LEU D 2 32 ? -11.369 20.370 76.434 1.00 92.58 176 LEU E N 1
ATOM 5891 C CA . LEU D 2 32 ? -10.282 20.567 77.395 1.00 94.54 176 LEU E CA 1
ATOM 5892 C C . LEU D 2 32 ? -9.339 21.705 77.008 1.00 92.64 176 LEU E C 1
ATOM 5893 O O . LEU D 2 32 ? -8.938 22.497 77.867 1.00 92.78 176 LEU E O 1
ATOM 5898 N N . TRP D 2 33 ? -8.997 21.781 75.721 1.00 91.29 177 TRP E N 1
ATOM 5899 C CA . TRP D 2 33 ? -8.111 22.827 75.208 1.00 89.97 177 TRP E CA 1
ATOM 5900 C C . TRP D 2 33 ? -8.711 24.217 75.428 1.00 86.48 177 TRP E C 1
ATOM 5901 O O . TRP D 2 33 ? -8.009 25.141 75.847 1.00 86.52 177 TRP E O 1
ATOM 5912 N N . LEU D 2 34 ? -10.011 24.342 75.160 1.00 83.88 178 LEU E N 1
ATOM 5913 C CA . LEU D 2 34 ? -10.730 25.612 75.285 1.00 80.72 178 LEU E CA 1
ATOM 5914 C C . LEU D 2 34 ? -10.882 26.056 76.739 1.00 81.58 178 LEU E C 1
ATOM 5915 O O . LEU D 2 34 ? -10.681 27.231 77.057 1.00 80.44 178 LEU E O 1
ATOM 5920 N N . ARG D 2 35 ? -11.231 25.112 77.611 1.00 84.04 179 ARG E N 1
ATOM 5921 C CA . ARG D 2 35 ? -11.366 25.371 79.043 1.00 86.00 179 ARG E CA 1
ATOM 5922 C C . ARG D 2 35 ? -10.045 25.802 79.684 1.00 88.29 179 ARG E C 1
ATOM 5923 O O . ARG D 2 35 ? -10.042 26.618 80.605 1.00 88.92 179 ARG E O 1
ATOM 5931 N N . SER D 2 36 ? -8.935 25.249 79.189 1.00 90.03 180 SER E N 1
ATOM 5932 C CA . SER D 2 36 ? -7.592 25.537 79.706 1.00 92.92 180 SER E CA 1
ATOM 5933 C C . SER D 2 36 ? -7.089 26.930 79.320 1.00 91.26 180 SER E C 1
ATOM 5934 O O . SER D 2 36 ? -6.341 27.552 80.080 1.00 93.47 180 SER E O 1
ATOM 5937 N N . VAL D 2 37 ? -7.488 27.399 78.137 1.00 87.73 181 VAL E N 1
ATOM 5938 C CA . VAL D 2 37 ? -7.169 28.754 77.675 1.00 86.09 181 VAL E CA 1
ATOM 5939 C C . VAL D 2 37 ? -7.956 29.785 78.497 1.00 84.83 181 VAL E C 1
ATOM 5940 O O . VAL D 2 37 ? -7.371 30.721 79.053 1.00 86.19 181 VAL E O 1
ATOM 5944 N N . ASP D 2 38 ? -9.272 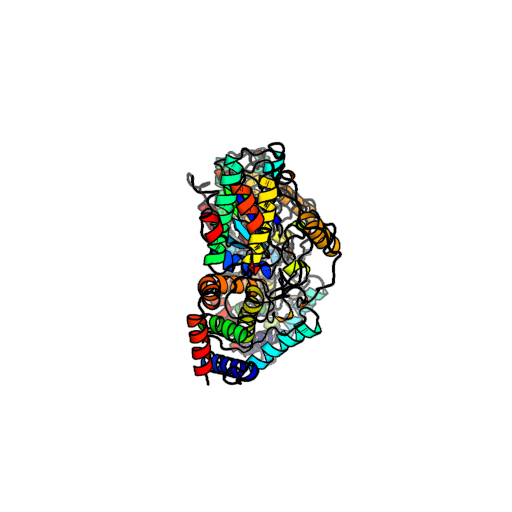29.585 78.583 1.00 82.70 182 ASP E N 1
ATOM 5945 C CA . ASP D 2 38 ? -10.161 30.408 79.407 1.00 81.99 182 ASP E CA 1
ATOM 5946 C C . ASP D 2 38 ? -9.700 30.486 80.873 1.00 85.76 182 ASP E C 1
ATOM 5947 O O . ASP D 2 38 ? -9.705 31.564 81.478 1.00 86.12 182 ASP E O 1
ATOM 5952 N N . ARG D 2 39 ? -9.297 29.342 81.425 1.00 88.76 183 ARG E N 1
ATOM 5953 C CA . ARG D 2 39 ? -8.834 29.248 82.810 1.00 93.15 183 ARG E CA 1
ATOM 5954 C C . ARG D 2 39 ? -7.500 29.963 83.029 1.00 95.65 183 ARG E C 1
ATOM 5955 O O . ARG D 2 39 ? -7.284 30.564 84.084 1.00 98.53 183 ARG E O 1
ATOM 5963 N N . SER D 2 40 ? -6.615 29.891 82.034 1.00 95.16 184 SER E N 1
ATOM 5964 C CA . SER D 2 40 ? -5.296 30.527 82.103 1.00 98.13 184 SER E CA 1
ATOM 5965 C C . SER D 2 40 ? -5.408 32.055 82.115 1.00 96.86 184 SER E C 1
ATOM 5966 O O . SER D 2 40 ? -4.689 32.733 82.856 1.00 100.35 184 SER E O 1
ATOM 5969 N N . LEU D 2 41 ? -6.318 32.579 81.294 1.00 92.21 185 LEU E N 1
ATOM 5970 C CA . LEU D 2 41 ? -6.588 34.014 81.221 1.00 90.78 185 LEU E CA 1
ATOM 5971 C C . LEU D 2 41 ? -7.140 34.556 82.540 1.00 92.52 185 LEU E C 1
ATOM 5972 O O . LEU D 2 41 ? -6.819 35.678 82.941 1.00 94.14 185 LEU E O 1
ATOM 5977 N N . LEU D 2 42 ? -7.960 33.746 83.209 1.00 92.80 186 LEU E N 1
ATOM 5978 C CA . LEU D 2 42 ? -8.491 34.083 84.529 1.00 95.42 186 LEU E CA 1
ATOM 5979 C C . LEU D 2 42 ? -7.397 34.092 85.597 1.00 101.20 186 LEU E C 1
ATOM 5980 O O . LEU D 2 42 ? -7.363 34.986 86.445 1.00 103.87 186 LEU E O 1
ATOM 5985 N N . LEU D 2 43 ? -6.506 33.101 85.543 1.00 103.51 187 LEU E N 1
ATOM 5986 C CA . LEU D 2 43 ? -5.447 32.945 86.542 1.00 109.70 187 LEU E CA 1
ATOM 5987 C C . LEU D 2 43 ? -4.288 33.925 86.352 1.00 112.04 187 LEU E C 1
ATOM 5988 O O . LEU D 2 43 ? -3.711 34.403 87.333 1.00 117.06 187 LEU E O 1
ATOM 5993 N N . GLN D 2 44 ? -3.949 34.215 85.096 1.00 108.95 188 GLN E N 1
ATOM 5994 C CA . GLN D 2 44 ? -2.905 35.189 84.777 1.00 111.24 188 GLN E CA 1
ATOM 5995 C C . GLN D 2 44 ? -3.374 36.610 85.102 1.00 110.90 188 GLN E C 1
ATOM 5996 O O . GLN D 2 44 ? -2.575 37.462 85.498 1.00 115.01 188 GLN E O 1
ATOM 6002 N N . GLY D 2 45 ? -4.673 36.851 84.927 1.00 106.41 189 GLY E N 1
ATOM 6003 C CA . GLY D 2 45 ? -5.285 38.126 85.266 1.00 106.03 189 GLY E CA 1
ATOM 6004 C C . GLY D 2 45 ? -5.625 39.000 84.073 1.00 101.63 189 GLY E C 1
ATOM 6005 O O . GLY D 2 45 ? -5.651 40.229 84.195 1.00 102.42 189 GLY E O 1
ATOM 6006 N N . TRP D 2 46 ? -5.890 38.371 82.927 1.00 97.35 190 TRP E N 1
ATOM 6007 C CA . TRP D 2 46 ? -6.233 39.095 81.701 1.00 93.36 190 TRP E CA 1
ATOM 6008 C C . TRP D 2 46 ? -7.739 39.330 81.546 1.00 89.09 190 TRP E C 1
ATOM 6009 O O . TRP D 2 46 ? -8.163 40.054 80.645 1.00 86.03 190 TRP E O 1
ATOM 6020 N N . GLN D 2 47 ? -8.533 38.712 82.423 1.00 89.36 191 GLN E N 1
ATOM 6021 C CA . GLN D 2 47 ? -9.987 38.911 82.466 1.00 86.38 191 GLN E CA 1
ATOM 6022 C C . GLN D 2 47 ? -10.573 38.548 83.835 1.00 89.17 191 GLN E C 1
ATOM 6023 O O . GLN D 2 47 ? -10.077 37.638 84.509 1.00 92.12 191 GLN E O 1
ATOM 6029 N N . ASP D 2 48 ? -11.623 39.266 84.234 1.00 88.60 192 ASP E N 1
ATOM 6030 C CA . ASP D 2 48 ? -12.307 39.029 85.509 1.00 91.64 192 ASP E CA 1
ATOM 6031 C C . ASP D 2 48 ? -13.272 37.847 85.433 1.00 89.91 192 ASP E C 1
ATOM 6032 O O . ASP D 2 48 ? -13.474 37.135 86.421 1.00 93.24 192 ASP E O 1
ATOM 6037 N N . GLN D 2 49 ? -13.869 37.659 84.257 1.00 85.24 193 GLN E N 1
ATOM 6038 C CA . GLN D 2 49 ? -14.859 36.610 84.029 1.00 83.56 193 GLN E CA 1
ATOM 6039 C C . GLN D 2 49 ? -14.507 35.785 82.797 1.00 80.34 193 GLN E C 1
ATOM 6040 O O . GLN D 2 49 ? -13.844 36.274 81.879 1.00 78.21 193 GLN E O 1
ATOM 6046 N N . GLY D 2 50 ? -14.967 34.536 82.780 1.00 80.29 194 GLY E N 1
ATOM 6047 C CA . GLY D 2 50 ? -14.758 33.645 81.652 1.00 77.61 194 GLY E CA 1
ATOM 6048 C C . GLY D 2 50 ? -15.413 34.135 80.374 1.00 73.39 194 GLY E C 1
ATOM 6049 O O . GLY D 2 50 ? -16.469 34.767 80.411 1.00 72.43 194 GLY E O 1
ATOM 6050 N N . PHE D 2 51 ? -14.772 33.852 79.244 1.00 71.35 195 PHE E N 1
ATOM 6051 C CA . PHE D 2 51 ? -15.300 34.214 77.932 1.00 67.96 195 PHE E CA 1
ATOM 6052 C C . PHE D 2 51 ? -16.214 33.120 77.388 1.00 67.47 195 PHE E C 1
ATOM 6053 O O . PHE D 2 51 ? -17.107 33.396 76.583 1.00 65.55 195 PHE E O 1
ATOM 6061 N N . ILE D 2 52 ? -15.987 31.881 77.819 1.00 69.57 196 ILE E N 1
ATOM 6062 C CA . ILE D 2 52 ? -16.782 30.760 77.325 1.00 69.86 196 ILE E CA 1
ATOM 6063 C C . ILE D 2 52 ? -18.206 30.817 77.886 1.00 70.54 196 ILE E C 1
ATOM 6064 O O . ILE D 2 52 ? -18.452 30.541 79.068 1.00 72.93 196 ILE E O 1
ATOM 6069 N N . THR D 2 53 ? -19.125 31.227 77.016 1.00 68.62 197 THR E N 1
ATOM 6070 C CA . THR D 2 53 ? -20.552 31.315 77.323 1.00 69.54 197 THR E CA 1
ATOM 6071 C C . THR D 2 53 ? -21.314 30.662 76.173 1.00 69.12 197 THR E C 1
ATOM 6072 O O . THR D 2 53 ? -20.718 30.389 75.128 1.00 67.76 197 THR E O 1
ATOM 6076 N N . PRO D 2 54 ? -22.612 30.401 76.347 1.00 70.87 198 PRO E N 1
ATOM 6077 C CA . PRO D 2 54 ? -23.437 29.888 75.245 1.00 71.11 198 PRO E CA 1
ATOM 6078 C C . PRO D 2 54 ? -23.263 30.663 73.933 1.00 67.95 198 PRO E C 1
ATOM 6079 O O . PRO D 2 54 ? -22.939 30.045 72.915 1.00 67.42 198 PRO E O 1
ATOM 6083 N N . ALA D 2 55 ? -23.443 31.984 73.969 1.00 66.16 199 ALA E N 1
ATOM 6084 C CA . ALA D 2 55 ? -23.375 32.814 72.763 1.00 63.63 199 ALA E CA 1
ATOM 6085 C C . ALA D 2 55 ? -22.018 32.740 72.052 1.00 62.05 199 ALA E C 1
ATOM 6086 O O . ALA D 2 55 ? -21.955 32.639 70.826 1.00 61.28 199 ALA E O 1
ATOM 6088 N N . ASN D 2 56 ? -20.939 32.789 72.829 1.00 62.08 200 ASN E N 1
ATOM 6089 C CA . ASN D 2 56 ? -19.586 32.761 72.273 1.00 61.18 200 ASN E CA 1
ATOM 6090 C C . ASN D 2 56 ? -19.169 31.391 71.747 1.00 62.75 200 ASN E C 1
ATOM 6091 O O . ASN D 2 56 ? -18.447 31.305 70.750 1.00 62.44 200 ASN E O 1
ATOM 6096 N N . VAL D 2 57 ? -19.620 30.326 72.412 1.00 64.85 201 VAL E N 1
ATOM 6097 C CA . VAL D 2 57 ? -19.414 28.966 71.900 1.00 66.86 201 VAL E CA 1
ATOM 6098 C C . VAL D 2 57 ? -20.074 28.841 70.521 1.00 66.57 201 VAL E C 1
ATOM 6099 O O . VAL D 2 57 ? -19.507 28.243 69.605 1.00 67.31 201 VAL E O 1
ATOM 6103 N N . VAL D 2 58 ? -21.261 29.433 70.386 1.00 66.03 202 VAL E N 1
ATOM 6104 C CA . VAL D 2 58 ? -21.980 29.482 69.115 1.00 66.18 202 VAL E CA 1
ATOM 6105 C C . VAL D 2 58 ? -21.177 30.271 68.082 1.00 64.31 202 VAL E C 1
ATOM 6106 O O . VAL D 2 58 ? -20.962 29.797 66.966 1.00 65.15 202 VAL E O 1
ATOM 6110 N N . PHE D 2 59 ? -20.721 31.463 68.469 1.00 62.08 203 PHE E N 1
ATOM 6111 C CA . PHE D 2 59 ? -19.864 32.276 67.614 1.00 60.75 203 PHE E CA 1
ATOM 6112 C C . PHE D 2 59 ? -18.641 31.492 67.130 1.00 62.25 203 PHE E C 1
ATOM 6113 O O . PHE D 2 59 ? -18.350 31.475 65.933 1.00 62.78 203 PHE E O 1
ATOM 6121 N N . LEU D 2 60 ? -17.941 30.842 68.063 1.00 63.41 204 LEU E N 1
ATOM 6122 C CA . LEU D 2 60 ? -16.778 30.007 67.745 1.00 65.49 204 LEU E CA 1
ATOM 6123 C C . LEU D 2 60 ? -17.100 28.914 66.732 1.00 67.80 204 LEU E C 1
ATOM 6124 O O . LEU D 2 60 ? -16.323 28.674 65.806 1.00 69.02 204 LEU E O 1
ATOM 6129 N N . TYR D 2 61 ? -18.247 28.262 66.923 1.00 69.23 205 TYR E N 1
ATOM 6130 C CA . TYR D 2 61 ? -18.712 27.186 66.051 1.00 71.91 205 TYR E CA 1
ATOM 6131 C C . TYR D 2 61 ? -18.980 27.679 64.626 1.00 72.38 205 TYR E C 1
ATOM 6132 O O . TYR D 2 61 ? -18.622 27.005 63.652 1.00 74.39 205 TYR E O 1
ATOM 6141 N N . MET D 2 62 ? -19.603 28.856 64.515 1.00 70.73 206 MET E N 1
ATOM 6142 C CA . MET D 2 62 ? -19.857 29.497 63.222 1.00 71.36 206 MET E CA 1
ATOM 6143 C C . MET D 2 62 ? -18.548 29.653 62.444 1.00 71.73 206 MET E C 1
ATOM 6144 O O . MET D 2 62 ? -18.479 29.343 61.250 1.00 73.94 206 MET E O 1
ATOM 6149 N N . LEU D 2 63 ? -17.513 30.110 63.146 1.00 70.03 207 LEU E N 1
ATOM 6150 C CA . LEU D 2 63 ? -16.173 30.250 62.580 1.00 70.88 207 LEU E CA 1
ATOM 6151 C C . LEU D 2 63 ? -15.575 28.887 62.223 1.00 74.01 207 LEU E C 1
ATOM 6152 O O . LEU D 2 63 ? -15.116 28.678 61.098 1.00 76.26 207 LEU E O 1
ATOM 6157 N N . CYS D 2 64 ? -15.621 27.962 63.180 1.00 74.33 208 CYS E N 1
ATOM 6158 C CA . CYS D 2 64 ? -14.992 26.649 63.052 1.00 77.40 208 CYS E CA 1
ATOM 6159 C C . CYS D 2 64 ? -15.479 25.831 61.857 1.00 80.47 208 CYS E C 1
ATOM 6160 O O . CYS D 2 64 ? -14.697 25.084 61.255 1.00 83.34 208 CYS E O 1
ATOM 6163 N N . ARG D 2 65 ? -16.760 25.982 61.516 1.00 80.25 209 ARG E N 1
ATOM 6164 C CA . ARG D 2 65 ? -17.393 25.151 60.487 1.00 83.73 209 ARG E CA 1
ATOM 6165 C C . ARG D 2 65 ? -16.964 25.461 59.047 1.00 85.74 209 ARG E C 1
ATOM 6166 O O . ARG D 2 65 ? -17.008 24.580 58.185 1.00 89.44 209 ARG E O 1
ATOM 6174 N N . ASP D 2 66 ? -16.555 26.706 58.793 1.00 83.49 210 ASP E N 1
ATOM 6175 C CA . ASP D 2 66 ? -16.157 27.125 57.444 1.00 85.75 210 ASP E CA 1
ATOM 6176 C C . ASP D 2 66 ? -14.639 27.162 57.255 1.00 86.84 210 ASP E C 1
ATOM 6177 O O . ASP D 2 66 ? -14.146 27.248 56.127 1.00 89.84 210 ASP E O 1
ATOM 6182 N N . VAL D 2 67 ? -13.909 27.088 58.363 1.00 85.02 211 VAL E N 1
ATOM 6183 C CA . VAL D 2 67 ? -12.457 27.254 58.355 1.00 86.16 211 VAL E CA 1
ATOM 6184 C C . VAL D 2 67 ? -11.715 25.919 58.438 1.00 89.43 211 VAL E C 1
ATOM 6185 O O . VAL D 2 67 ? -10.847 25.641 57.604 1.00 93.15 211 VAL E O 1
ATOM 6189 N N . ILE D 2 68 ? -12.058 25.106 59.438 1.00 88.59 212 ILE E N 1
ATOM 6190 C CA . ILE D 2 68 ? -11.405 23.812 59.644 1.00 91.79 212 ILE E CA 1
ATOM 6191 C C . ILE D 2 68 ? -11.752 22.835 58.515 1.00 96.03 212 ILE E C 1
ATOM 6192 O O . ILE D 2 68 ? -12.925 22.532 58.271 1.00 96.10 212 ILE E O 1
ATOM 6197 N N . SER D 2 69 ? -10.716 22.371 57.821 1.00 99.97 213 SER E N 1
ATOM 6198 C CA . SER D 2 69 ? -10.870 21.389 56.754 1.00 105.00 213 SER E CA 1
ATOM 6199 C C . SER D 2 69 ? -10.824 19.970 57.316 1.00 107.29 213 SER E C 1
ATOM 6200 O O . SER D 2 69 ? -10.316 19.741 58.418 1.00 105.82 213 SER E O 1
ATOM 6203 N N . SER D 2 70 ? -11.363 19.025 56.552 1.00 111.40 214 SER E N 1
ATOM 6204 C CA . SER D 2 70 ? -11.272 17.606 56.883 1.00 114.78 214 SER E CA 1
ATOM 6205 C C . SER D 2 70 ? -9.856 17.083 56.624 1.00 118.72 214 SER E C 1
ATOM 6206 O O . SER D 2 70 ? -9.538 15.935 56.941 1.00 121.79 214 SER E O 1
ATOM 6209 N N . GLU D 2 71 ? -9.014 17.949 56.056 1.00 119.01 215 GLU E N 1
ATOM 6210 C CA . GLU D 2 71 ? -7.628 17.629 55.706 1.00 123.28 215 GLU E CA 1
ATOM 6211 C C . GLU D 2 71 ? -6.698 17.531 56.923 1.00 121.82 215 GLU E C 1
ATOM 6212 O O . GLU D 2 71 ? -5.517 17.184 56.785 1.00 125.65 215 GLU E O 1
ATOM 6218 N N . VAL D 2 72 ? -7.233 17.838 58.107 1.00 116.84 216 VAL E N 1
ATOM 6219 C CA . VAL D 2 72 ? -6.469 17.772 59.353 1.00 115.50 216 VAL E CA 1
ATOM 6220 C C . VAL D 2 72 ? -6.243 16.317 59.773 1.00 119.14 216 VAL E C 1
ATOM 6221 O O . VAL D 2 72 ? -7.189 15.604 60.128 1.00 118.80 216 VAL E O 1
ATOM 6225 N N . GLY D 2 73 ? -4.983 15.890 59.729 1.00 123.05 217 GLY E N 1
ATOM 6226 C CA . GLY D 2 73 ? -4.620 14.528 60.082 1.00 127.15 217 GLY E CA 1
ATOM 6227 C C . GLY D 2 73 ? -3.748 14.412 61.319 1.00 126.99 217 GLY E C 1
ATOM 6228 O O . GLY D 2 73 ? -3.248 13.329 61.632 1.00 131.01 217 GLY E O 1
ATOM 6229 N N . SER D 2 74 ? -3.566 15.526 62.024 1.00 122.87 218 SER E N 1
ATOM 6230 C CA . SER D 2 74 ? -2.747 15.550 63.232 1.00 122.88 218 SER E CA 1
ATOM 6231 C C . SER D 2 74 ? -3.417 16.359 64.335 1.00 117.37 218 SER E C 1
ATOM 6232 O O . SER D 2 74 ? -4.035 17.393 64.066 1.00 113.45 218 SER E O 1
ATOM 6235 N N . ASP D 2 75 ? -3.293 15.875 65.572 1.00 117.59 219 ASP E N 1
ATOM 6236 C CA . ASP D 2 75 ? -3.795 16.578 66.757 1.00 113.33 219 ASP E CA 1
ATOM 6237 C C . ASP D 2 75 ? -3.155 17.962 66.885 1.00 111.27 219 ASP E C 1
ATOM 6238 O O . ASP D 2 75 ? -3.773 18.900 67.398 1.00 107.09 219 ASP E O 1
ATOM 6243 N N . HIS D 2 76 ? -1.913 18.066 66.412 1.00 114.81 220 HIS E N 1
ATOM 6244 C CA . HIS D 2 76 ? -1.142 19.307 66.409 1.00 114.19 220 HIS E CA 1
ATOM 6245 C C . HIS D 2 76 ? -1.796 20.394 65.555 1.00 110.56 220 HIS E C 1
ATOM 6246 O O . HIS D 2 76 ? -1.911 21.543 65.991 1.00 107.48 220 HIS E O 1
ATOM 6253 N N . GLU D 2 77 ? -2.229 20.023 64.350 1.00 111.30 221 GLU E N 1
ATOM 6254 C CA . GLU D 2 77 ? -2.813 20.973 63.402 1.00 108.76 221 GLU E CA 1
ATOM 6255 C C . GLU D 2 77 ? -4.188 21.500 63.822 1.00 103.24 221 GLU E C 1
ATOM 6256 O O . GLU D 2 77 ? -4.460 22.688 63.661 1.00 100.27 221 GLU E O 1
ATOM 6262 N N . LEU D 2 78 ? -5.043 20.622 64.349 1.00 102.34 222 LEU E N 1
ATOM 6263 C CA . LEU D 2 78 ? -6.384 21.015 64.795 1.00 97.91 222 LEU E CA 1
ATOM 6264 C C . LEU D 2 78 ? -6.321 21.992 65.968 1.00 94.83 222 LEU E C 1
ATOM 6265 O O . LEU D 2 78 ? -7.041 22.993 65.986 1.00 91.08 222 LEU E O 1
ATOM 6270 N N . GLN D 2 79 ? -5.453 21.692 66.934 1.00 96.80 223 GLN E N 1
ATOM 6271 C CA . GLN D 2 79 ? -5.202 22.563 68.081 1.00 95.14 223 GLN E CA 1
ATOM 6272 C C . GLN D 2 79 ? -4.778 23.967 67.637 1.00 93.85 223 GLN E C 1
ATOM 6273 O O . GLN D 2 79 ? -5.093 24.959 68.302 1.00 91.07 223 GLN E O 1
ATOM 6279 N N . ALA D 2 80 ? -4.076 24.033 66.506 1.00 96.30 224 ALA E N 1
ATOM 6280 C CA . ALA D 2 80 ? -3.606 25.294 65.938 1.00 96.08 224 ALA E CA 1
ATOM 6281 C C . ALA D 2 80 ? -4.723 26.132 65.302 1.00 92.28 224 ALA E C 1
ATOM 6282 O O . ALA D 2 80 ? -4.761 27.351 65.478 1.00 90.27 224 ALA E O 1
ATOM 6284 N N . VAL D 2 81 ? -5.623 25.479 64.568 1.00 91.81 225 VAL E N 1
ATOM 6285 C CA . VAL D 2 81 ? -6.723 26.178 63.900 1.00 88.76 225 VAL E CA 1
ATOM 6286 C C . VAL D 2 81 ? -7.841 26.536 64.881 1.00 84.72 225 VAL E C 1
ATOM 6287 O O . VAL D 2 81 ? -8.397 27.634 64.812 1.00 82.05 225 VAL E O 1
ATOM 6291 N N . LEU D 2 82 ? -8.160 25.615 65.791 1.00 84.90 226 LEU E N 1
ATOM 6292 C CA . LEU D 2 82 ? -9.219 25.830 66.781 1.00 82.03 226 LEU E CA 1
ATOM 6293 C C . LEU D 2 82 ? -8.947 27.043 67.675 1.00 80.03 226 LEU E C 1
ATOM 6294 O O . LEU D 2 82 ? -9.847 27.841 67.944 1.00 77.13 226 LEU E O 1
ATOM 6299 N N . LEU D 2 83 ? -7.701 27.168 68.126 1.00 82.16 227 LEU E N 1
ATOM 6300 C CA . LEU D 2 83 ? -7.285 28.284 68.972 1.00 81.34 227 LEU E CA 1
ATOM 6301 C C . LEU D 2 83 ? -7.231 29.597 68.187 1.00 79.94 227 LEU E C 1
ATOM 6302 O O . LEU D 2 83 ? -7.529 30.659 68.741 1.00 78.13 227 LEU E O 1
ATOM 6307 N N . THR D 2 84 ? -6.854 29.511 66.907 1.00 81.16 228 THR E N 1
ATOM 6308 C CA . THR D 2 84 ? -6.884 30.650 65.984 1.00 80.07 228 THR E CA 1
ATOM 6309 C C . THR D 2 84 ? -8.293 31.240 65.929 1.00 76.19 228 THR E C 1
ATOM 6310 O O . THR D 2 84 ? -8.482 32.444 66.122 1.00 74.29 228 THR E O 1
ATOM 6314 N N . CYS D 2 85 ? -9.273 30.376 65.681 1.00 75.12 229 CYS E N 1
ATOM 6315 C CA . CYS D 2 85 ? -10.677 30.772 65.674 1.00 72.10 229 CYS E CA 1
ATOM 6316 C C . CYS D 2 85 ? -11.137 31.308 67.033 1.00 70.07 229 CYS E C 1
ATOM 6317 O O . CYS D 2 85 ? -11.965 32.222 67.105 1.00 67.64 229 CYS E O 1
ATOM 6320 N N . LEU D 2 86 ? -10.592 30.729 68.100 1.00 71.18 230 LEU E N 1
ATOM 6321 C CA . LEU D 2 86 ? -10.887 31.157 69.461 1.00 70.10 230 LEU E CA 1
ATOM 6322 C C . LEU D 2 86 ? -10.296 32.537 69.746 1.00 69.68 230 LEU E C 1
ATOM 6323 O O . LEU D 2 86 ? -10.913 33.350 70.439 1.00 67.97 230 LEU E O 1
ATOM 6328 N N . TYR D 2 87 ? -9.106 32.795 69.204 1.00 71.54 231 TYR E N 1
ATOM 6329 C CA . TYR D 2 87 ? -8.466 34.096 69.346 1.00 71.88 231 TYR E CA 1
ATOM 6330 C C . TYR D 2 87 ? -9.294 35.198 68.690 1.00 69.54 231 TYR E C 1
ATOM 6331 O O . TYR D 2 87 ? -9.478 36.265 69.276 1.00 68.71 231 TYR E O 1
ATOM 6340 N N . LEU D 2 88 ? -9.788 34.934 67.481 1.00 68.83 232 LEU E N 1
ATOM 6341 C CA . LEU D 2 88 ? -10.636 35.890 66.779 1.00 66.92 232 LEU E CA 1
ATOM 6342 C C . LEU D 2 88 ? -11.956 36.073 67.508 1.00 64.13 232 LEU E C 1
ATOM 6343 O O . LEU D 2 88 ? -12.507 37.173 67.531 1.00 62.56 232 LEU E O 1
ATOM 6348 N N . SER D 2 89 ? -12.453 34.988 68.099 1.00 63.70 233 SER E N 1
ATOM 6349 C CA . SER D 2 89 ? -13.645 35.037 68.935 1.00 61.94 233 SER E CA 1
ATOM 6350 C C . SER D 2 89 ? -13.452 35.981 70.125 1.00 61.47 233 SER E C 1
ATOM 6351 O O . SER D 2 89 ? -14.309 36.827 70.399 1.00 59.99 233 SER E O 1
ATOM 6354 N N . TYR D 2 90 ? -12.324 35.834 70.822 1.00 62.87 234 TYR E N 1
ATOM 6355 C CA . TYR D 2 90 ? -11.988 36.697 71.949 1.00 63.26 234 TYR E CA 1
ATOM 6356 C C . TYR D 2 90 ? -11.838 38.150 71.482 1.00 62.81 234 TYR E C 1
ATOM 6357 O O . TYR D 2 90 ? -12.248 39.085 72.181 1.00 62.30 234 TYR E O 1
ATOM 6366 N N . SER D 2 91 ? -11.249 38.324 70.296 1.00 62.95 235 SER E N 1
ATOM 6367 C CA . SER D 2 91 ? -10.914 39.646 69.767 1.00 62.94 235 SER E CA 1
ATOM 6368 C C . SER D 2 91 ? -12.134 40.444 69.330 1.00 60.46 235 SER E C 1
ATOM 6369 O O . SER D 2 91 ? -12.202 41.648 69.552 1.00 60.39 235 SER E O 1
ATOM 6372 N N . TYR D 2 92 ? -13.084 39.768 68.699 1.00 58.67 236 TYR E N 1
ATOM 6373 C CA . TYR D 2 92 ? -14.266 40.420 68.149 1.00 56.83 236 TYR E CA 1
ATOM 6374 C C . TYR D 2 92 ? -15.375 40.599 69.189 1.00 55.55 236 TYR E C 1
ATOM 6375 O O . TYR D 2 92 ? -16.125 41.568 69.132 1.00 54.70 236 TYR E O 1
ATOM 6384 N N . MET D 2 93 ? -15.468 39.664 70.133 1.00 55.63 237 MET E N 1
ATOM 6385 C CA . MET D 2 93 ? -16.618 39.568 71.031 1.00 54.88 237 MET E CA 1
ATOM 6386 C C . MET D 2 93 ? -16.275 39.833 72.487 1.00 56.00 237 MET E C 1
ATOM 6387 O O . MET D 2 93 ? -17.168 40.104 73.292 1.00 55.62 237 MET E O 1
ATOM 6392 N N . GLY D 2 94 ? -14.990 39.741 72.824 1.00 57.86 238 GLY E N 1
ATOM 6393 C CA . GLY D 2 94 ? -14.539 39.833 74.203 1.00 60.68 238 GLY E CA 1
ATOM 6394 C C . GLY D 2 94 ? -14.771 41.174 74.881 1.00 62.14 238 GLY E C 1
ATOM 6395 O O . GLY D 2 94 ? -14.883 42.203 74.214 1.00 60.65 238 GLY E O 1
ATOM 6396 N N . ASN D 2 95 ? -14.860 41.144 76.213 1.00 65.12 239 ASN E N 1
ATOM 6397 C CA . ASN D 2 95 ? -15.047 42.349 77.024 1.00 67.77 239 ASN E CA 1
ATOM 6398 C C . ASN D 2 95 ? -13.744 43.129 77.112 1.00 70.42 239 ASN E C 1
ATOM 6399 O O . ASN D 2 95 ? -13.747 44.361 77.151 1.00 71.52 239 ASN E O 1
ATOM 6404 N N . GLU D 2 96 ? -12.628 42.404 77.169 1.00 72.55 240 GLU E N 1
ATOM 6405 C CA . GLU D 2 96 ? -11.321 43.042 77.147 1.00 75.41 240 GLU E CA 1
ATOM 6406 C C . GLU D 2 96 ? -11.116 43.561 75.741 1.00 74.28 240 GLU E C 1
ATOM 6407 O O . GLU D 2 96 ? -11.515 42.924 74.760 1.00 72.21 240 GLU E O 1
ATOM 6413 N N . ILE D 2 97 ? -10.522 44.740 75.653 1.00 76.62 241 ILE E N 1
ATOM 6414 C CA . ILE D 2 97 ? -10.315 45.398 74.374 1.00 76.24 241 ILE E CA 1
ATOM 6415 C C . ILE D 2 97 ? -9.152 44.756 73.609 1.00 77.91 241 ILE E C 1
ATOM 6416 O O . ILE D 2 97 ? -9.143 44.756 72.371 1.00 76.95 241 ILE E O 1
ATOM 6421 N N . SER D 2 98 ? -8.198 44.185 74.355 1.00 80.87 242 SER E N 1
ATOM 6422 C CA . SER D 2 98 ? -7.072 43.439 73.778 1.00 82.54 242 SER E CA 1
ATOM 6423 C C . SER D 2 98 ? -6.760 42.130 74.538 1.00 83.29 242 SER E C 1
ATOM 6424 O O . SER D 2 98 ? -7.068 42.008 75.727 1.00 84.04 242 SER E O 1
ATOM 6427 N N . TYR D 2 99 ? -6.144 41.166 73.845 1.00 83.30 243 TYR E N 1
ATOM 6428 C CA . TYR D 2 99 ? -5.875 39.824 74.388 1.00 83.54 243 TYR E CA 1
ATOM 6429 C C . TYR D 2 99 ? -4.455 39.330 74.053 1.00 87.26 243 TYR E C 1
ATOM 6430 O O . TYR D 2 99 ? -3.900 39.710 73.017 1.00 88.24 243 TYR E O 1
ATOM 6439 N N . PRO D 2 100 ? -3.869 38.488 74.917 1.00 89.58 244 PRO E N 1
ATOM 6440 C CA . PRO D 2 100 ? -2.495 38.005 74.718 1.00 93.75 244 PRO E CA 1
ATOM 6441 C C . PRO D 2 100 ? -2.403 36.859 73.707 1.00 92.69 244 PRO E C 1
ATOM 6442 O O . PRO D 2 100 ? -3.429 36.319 73.282 1.00 88.86 244 PRO E O 1
ATOM 6446 N N . LEU D 2 101 ? -1.178 36.492 73.338 1.00 96.57 245 LEU E N 1
ATOM 6447 C CA . LEU D 2 101 ? -0.958 35.506 72.281 1.00 96.42 245 LEU E CA 1
ATOM 6448 C C . LEU D 2 101 ? -0.553 34.128 72.804 1.00 98.28 245 LEU E C 1
ATOM 6449 O O . LEU D 2 101 ? -1.074 33.115 72.339 1.00 96.20 245 LEU E O 1
ATOM 6454 N N . LYS D 2 102 ? 0.369 34.107 73.767 1.00 102.41 246 LYS E N 1
ATOM 6455 C CA . LYS D 2 102 ? 1.014 32.872 74.234 1.00 105.59 246 LYS E CA 1
ATOM 6456 C C . LYS D 2 102 ? 0.079 31.711 74.643 1.00 102.65 246 LYS E C 1
ATOM 6457 O O . LYS D 2 102 ? 0.341 30.568 74.263 1.00 103.79 246 LYS E O 1
ATOM 6463 N N . PRO D 2 103 ? -0.987 31.979 75.407 1.00 99.37 247 PRO E N 1
ATOM 6464 C CA . PRO D 2 103 ? -2.001 30.947 75.687 1.00 96.63 247 PRO E CA 1
ATOM 6465 C C . PRO D 2 103 ? -2.734 30.411 74.447 1.00 93.23 247 PRO E C 1
ATOM 6466 O O . PRO D 2 103 ? -3.357 29.350 74.536 1.00 92.28 247 PRO E O 1
ATOM 6470 N N . PHE D 2 104 ? -2.660 31.123 73.324 1.00 92.00 248 PHE E N 1
ATOM 6471 C CA . PHE D 2 104 ? -3.308 30.696 72.079 1.00 89.54 248 PHE E CA 1
ATOM 6472 C C . PHE D 2 104 ? -2.321 30.059 71.097 1.00 92.79 248 PHE E C 1
ATOM 6473 O O . PHE D 2 104 ? -2.728 29.447 70.106 1.00 91.78 248 PHE E O 1
ATOM 6481 N N . LEU D 2 105 ? -1.028 30.207 71.379 1.00 97.14 249 LEU E N 1
ATOM 6482 C CA . LEU D 2 105 ? 0.025 29.763 70.469 1.00 101.13 249 LEU E CA 1
ATOM 6483 C C . LEU D 2 105 ? 0.518 28.348 70.781 1.00 104.24 249 LEU E C 1
ATOM 6484 O O . LEU D 2 105 ? 1.058 28.086 71.860 1.00 106.78 249 LEU E O 1
ATOM 6489 N N . VAL D 2 106 ? 0.321 27.444 69.824 1.00 104.29 250 VAL E N 1
ATOM 6490 C CA . VAL D 2 106 ? 0.810 26.066 69.932 1.00 107.65 250 VAL E CA 1
ATOM 6491 C C . VAL D 2 106 ? 1.887 25.770 68.885 1.00 112.37 250 VAL E C 1
ATOM 6492 O O . VAL D 2 106 ? 2.653 24.812 69.023 1.00 116.67 250 VAL E O 1
ATOM 6496 N N . GLU D 2 107 ? 1.928 26.599 67.843 1.00 111.87 251 GLU E N 1
ATOM 6497 C CA . GLU D 2 107 ? 2.970 26.537 66.819 1.00 116.84 251 GLU E CA 1
ATOM 6498 C C . GLU D 2 107 ? 4.226 27.279 67.285 1.00 121.33 251 GLU E C 1
ATOM 6499 O O . GLU D 2 107 ? 4.217 27.951 68.323 1.00 120.17 251 GLU E O 1
ATOM 6505 N N . SER D 2 108 ? 5.301 27.151 66.511 1.00 126.98 252 SER E N 1
ATOM 6506 C CA . SER D 2 108 ? 6.518 27.930 66.730 1.00 132.11 252 SER E CA 1
ATOM 6507 C C . SER D 2 108 ? 6.521 29.158 65.822 1.00 131.92 252 SER E C 1
ATOM 6508 O O . SER D 2 108 ? 7.028 30.218 66.195 1.00 133.63 252 SER E O 1
ATOM 6511 N N . CYS D 2 109 ? 5.937 29.004 64.635 1.00 130.22 253 CYS E N 1
ATOM 6512 C CA . CYS D 2 109 ? 5.835 30.083 63.659 1.00 130.20 253 CYS E CA 1
ATOM 6513 C C . CYS D 2 109 ? 4.694 31.040 64.004 1.00 123.53 253 CYS E C 1
ATOM 6514 O O . CYS D 2 109 ? 3.524 30.643 64.035 1.00 118.12 253 CYS E O 1
ATOM 6517 N N . LYS D 2 110 ? 5.048 32.300 64.254 1.00 124.45 254 LYS E N 1
ATOM 6518 C CA . LYS D 2 110 ? 4.083 33.326 64.655 1.00 118.90 254 LYS E CA 1
ATOM 6519 C C . LYS D 2 110 ? 3.366 33.979 63.474 1.00 116.58 254 LYS E C 1
ATOM 6520 O O . LYS D 2 110 ? 2.174 34.276 63.563 1.00 110.87 254 LYS E O 1
ATOM 6526 N N . GLU D 2 111 ? 4.094 34.209 62.379 1.00 121.52 255 GLU E N 1
ATOM 6527 C CA . GLU D 2 111 ? 3.518 34.806 61.167 1.00 120.52 255 GLU E CA 1
ATOM 6528 C C . GLU D 2 111 ? 2.416 33.937 60.560 1.00 116.59 255 GLU E C 1
ATOM 6529 O O . GLU D 2 111 ? 1.480 34.453 59.946 1.00 113.37 255 GLU E O 1
ATOM 6535 N N . ALA D 2 112 ? 2.532 32.623 60.748 1.00 117.31 256 ALA E N 1
ATOM 6536 C CA . ALA D 2 112 ? 1.525 31.666 60.295 1.00 114.16 256 ALA E CA 1
ATOM 6537 C C . ALA D 2 112 ? 0.214 31.828 61.059 1.00 107.20 256 ALA E C 1
ATOM 6538 O O . ALA D 2 112 ? -0.863 31.593 60.506 1.00 104.25 256 ALA E O 1
ATOM 6540 N N . PHE D 2 113 ? 0.316 32.228 62.327 1.00 105.20 257 PHE E N 1
ATOM 6541 C CA . PHE D 2 113 ? -0.853 32.458 63.173 1.00 99.18 257 PHE E CA 1
ATOM 6542 C C . PHE D 2 113 ? -1.602 33.730 62.767 1.00 96.09 257 PHE E C 1
ATOM 6543 O O . PHE D 2 113 ? -2.827 33.721 62.646 1.00 91.76 257 PHE E O 1
ATOM 6551 N N . TRP D 2 114 ? -0.857 34.814 62.557 1.00 98.65 258 TRP E N 1
ATOM 6552 C CA . TRP D 2 114 ? -1.440 36.105 62.192 1.00 96.38 258 TRP E CA 1
ATOM 6553 C C . TRP D 2 114 ? -2.035 36.105 60.785 1.00 96.37 258 TRP E C 1
ATOM 6554 O O . TRP D 2 114 ? -3.129 36.633 60.572 1.00 92.53 258 TRP E O 1
ATOM 6565 N N . ASP D 2 115 ? -1.317 35.501 59.837 1.00 101.01 259 ASP E N 1
ATOM 6566 C CA . ASP D 2 115 ? -1.772 35.411 58.449 1.00 102.26 259 ASP E CA 1
ATOM 6567 C C . ASP D 2 115 ? -3.097 34.659 58.314 1.00 98.02 259 ASP E C 1
ATOM 6568 O O . ASP D 2 115 ? -3.937 35.019 57.489 1.00 96.84 259 ASP E O 1
ATOM 6573 N N . ARG D 2 116 ? -3.274 33.615 59.121 1.00 96.34 260 ARG E N 1
ATOM 6574 C CA . ARG D 2 116 ? -4.514 32.846 59.115 1.00 93.10 260 ARG E CA 1
ATOM 6575 C C . ARG D 2 116 ? -5.644 33.577 59.842 1.00 87.75 260 ARG E C 1
ATOM 6576 O O . ARG D 2 116 ? -6.815 33.398 59.504 1.00 85.34 260 ARG E O 1
ATOM 6584 N N . CYS D 2 117 ? -5.291 34.391 60.837 1.00 86.52 261 CYS E N 1
ATOM 6585 C CA . CYS D 2 117 ? -6.260 35.279 61.487 1.00 82.21 261 CYS E CA 1
ATOM 6586 C C . CYS D 2 117 ? -6.892 36.181 60.429 1.00 81.80 261 CYS E C 1
ATOM 6587 O O . CYS D 2 117 ? -8.109 36.363 60.407 1.00 78.63 261 CYS E O 1
ATOM 6590 N N . LEU D 2 118 ? -6.047 36.715 59.547 1.00 85.60 262 LEU E N 1
ATOM 6591 C CA . LEU D 2 118 ? -6.470 37.564 58.434 1.00 86.62 262 LEU E CA 1
ATOM 6592 C C . LEU D 2 118 ? -7.357 36.820 57.435 1.00 86.56 262 LEU E C 1
ATOM 6593 O O . LEU D 2 118 ? -8.408 37.330 57.042 1.00 84.76 262 LEU E O 1
ATOM 6598 N N . SER D 2 119 ? -6.927 35.624 57.026 1.00 89.07 263 SER E N 1
ATOM 6599 C CA . SER D 2 119 ? -7.684 34.796 56.085 1.00 89.76 263 SER E CA 1
ATOM 6600 C C . SER D 2 119 ? -9.105 34.507 56.573 1.00 85.25 263 SER E C 1
ATOM 6601 O O . SER D 2 119 ? -10.067 34.638 55.814 1.00 84.88 263 SER E O 1
ATOM 6604 N N . VAL D 2 120 ? -9.228 34.122 57.841 1.00 82.15 264 VAL E N 1
ATOM 6605 C CA . VAL D 2 120 ? -10.533 33.849 58.438 1.00 78.60 264 VAL E CA 1
ATOM 6606 C C . VAL D 2 120 ? -11.376 35.124 58.481 1.00 75.78 264 VAL E C 1
ATOM 6607 O O . VAL D 2 120 ? -12.572 35.080 58.196 1.00 74.42 264 VAL E O 1
ATOM 6611 N N . ILE D 2 121 ? -10.741 36.248 58.819 1.00 75.33 265 ILE E N 1
ATOM 6612 C CA . ILE D 2 121 ? -11.384 37.564 58.766 1.00 73.51 265 ILE E CA 1
ATOM 6613 C C . ILE D 2 121 ? -11.898 37.879 57.357 1.00 75.49 265 ILE E C 1
ATOM 6614 O O . ILE D 2 121 ? -13.056 38.253 57.181 1.00 73.51 265 ILE E O 1
ATOM 6619 N N . ASN D 2 122 ? -11.035 37.704 56.358 1.00 79.83 266 ASN E N 1
ATOM 6620 C CA . ASN D 2 122 ? -11.387 37.991 54.968 1.00 83.05 266 ASN E CA 1
ATOM 6621 C C . ASN D 2 122 ? -12.584 37.177 54.468 1.00 83.02 266 ASN E C 1
ATOM 6622 O O . ASN D 2 122 ? -13.304 37.602 53.560 1.00 84.39 266 ASN E O 1
ATOM 6627 N N . LEU D 2 123 ? -12.790 36.012 55.079 1.00 81.97 267 LEU E N 1
ATOM 6628 C CA . LEU D 2 123 ? -13.898 35.127 54.743 1.00 82.13 267 LEU E CA 1
ATOM 6629 C C . LEU D 2 123 ? -15.126 35.376 55.620 1.00 78.14 267 LEU E C 1
ATOM 6630 O O . LEU D 2 123 ? -16.252 35.446 55.121 1.00 78.65 267 LEU E O 1
ATOM 6635 N N . MET D 2 124 ? -14.900 35.523 56.923 1.00 74.65 268 MET E N 1
ATOM 6636 C CA . MET D 2 124 ? -15.987 35.478 57.895 1.00 71.38 268 MET E CA 1
ATOM 6637 C C . MET D 2 124 ? -16.484 36.835 58.393 1.00 68.54 268 MET E C 1
ATOM 6638 O O . MET D 2 124 ? -17.486 36.892 59.113 1.00 66.48 268 MET E O 1
ATOM 6643 N N . SER D 2 125 ? -15.806 37.920 58.013 1.00 68.78 269 SER E N 1
ATOM 6644 C CA . SER D 2 125 ? -16.129 39.256 58.543 1.00 66.41 269 SER E CA 1
ATOM 6645 C C . SER D 2 125 ? -17.603 39.630 58.361 1.00 65.47 269 SER E C 1
ATOM 6646 O O . SER D 2 125 ? -18.198 40.289 59.218 1.00 62.77 269 SER E O 1
ATOM 6649 N N . SER D 2 126 ? -18.179 39.199 57.241 1.00 67.70 270 SER E N 1
ATOM 6650 C CA . SER D 2 126 ? -19.590 39.420 56.955 1.00 67.84 270 SER E CA 1
ATOM 6651 C C . SER D 2 126 ? -20.470 38.675 57.970 1.00 65.90 270 SER E C 1
ATOM 6652 O O . SER D 2 126 ? -21.371 39.261 58.589 1.00 64.00 270 SER E O 1
ATOM 6655 N N . LYS D 2 127 ? -20.171 37.392 58.159 1.00 66.54 271 LYS E N 1
ATOM 6656 C CA . LYS D 2 127 ? -20.947 36.518 59.040 1.00 65.66 271 LYS E CA 1
ATOM 6657 C C . LYS D 2 127 ? -20.787 36.902 60.514 1.00 62.53 271 LYS E C 1
ATOM 6658 O O . LYS D 2 127 ? -21.739 36.795 61.300 1.00 61.49 271 LYS E O 1
ATOM 6664 N N . MET D 2 128 ? -19.585 37.355 60.871 1.00 61.16 272 MET E N 1
ATOM 6665 C CA . MET D 2 128 ? -19.263 37.769 62.235 1.00 58.84 272 MET E CA 1
ATOM 6666 C C . MET D 2 128 ? -20.143 38.928 62.711 1.00 56.97 272 MET E C 1
ATOM 6667 O O . MET D 2 128 ? -20.516 38.981 63.883 1.00 55.78 272 MET E O 1
ATOM 6672 N N . LEU D 2 129 ? -20.472 39.837 61.796 1.00 57.09 273 LEU E N 1
ATOM 6673 C CA . LEU D 2 129 ? -21.376 40.949 62.082 1.00 56.03 273 LEU E CA 1
ATOM 6674 C C . LEU D 2 129 ? -22.846 40.527 62.058 1.00 56.82 273 LEU E C 1
ATOM 6675 O O . LEU D 2 129 ? -23.612 40.881 62.962 1.00 55.52 273 LEU E O 1
ATOM 6680 N N . GLN D 2 130 ? -23.223 39.782 61.016 1.00 58.98 274 GLN E N 1
ATOM 6681 C CA . GLN D 2 130 ? -24.587 39.301 60.816 1.00 60.88 274 GLN E CA 1
ATOM 6682 C C . GLN D 2 130 ? -25.120 38.556 62.035 1.00 60.22 274 GLN E C 1
ATOM 6683 O O . GLN D 2 130 ? -26.245 38.801 62.463 1.00 60.47 274 GLN E O 1
ATOM 6689 N N . ILE D 2 131 ? -24.309 37.661 62.597 1.00 59.83 275 ILE E N 1
ATOM 6690 C CA . ILE D 2 131 ? -24.720 36.891 63.768 1.00 59.93 275 ILE E CA 1
ATOM 6691 C C . ILE D 2 131 ? -25.098 37.806 64.933 1.00 58.65 275 ILE E C 1
ATOM 6692 O O . ILE D 2 131 ? -26.047 37.517 65.678 1.00 59.60 275 ILE E O 1
ATOM 6697 N N . ASN D 2 132 ? -24.372 38.920 65.063 1.00 56.39 276 ASN E N 1
ATOM 6698 C CA . ASN D 2 132 ? -24.693 39.941 66.047 1.00 55.52 276 ASN E CA 1
ATOM 6699 C C . ASN D 2 132 ? -25.945 40.734 65.652 1.00 56.29 276 ASN E C 1
ATOM 6700 O O . ASN D 2 132 ? -26.810 40.982 66.490 1.00 56.63 276 ASN E O 1
ATOM 6705 N N . ALA D 2 133 ? -26.051 41.097 64.375 1.00 57.05 277 ALA E N 1
ATOM 6706 C CA . ALA D 2 133 ? -27.107 42.003 63.907 1.00 58.55 277 ALA E CA 1
ATOM 6707 C C . ALA D 2 133 ? -28.453 41.320 63.646 1.00 61.73 277 ALA E C 1
ATOM 6708 O O . ALA D 2 133 ? -29.481 41.993 63.532 1.00 63.22 277 ALA E O 1
ATOM 6710 N N . ASP D 2 134 ? -28.447 39.991 63.558 1.00 63.02 278 ASP E N 1
ATOM 6711 C CA . ASP D 2 134 ? -29.628 39.245 63.136 1.00 66.82 278 ASP E CA 1
ATOM 6712 C C . ASP D 2 134 ? -29.930 38.087 64.097 1.00 68.08 278 ASP E C 1
ATOM 6713 O O . ASP D 2 134 ? -29.306 37.021 64.011 1.00 68.14 278 ASP E O 1
ATOM 6718 N N . PRO D 2 135 ? -30.895 38.298 64.997 1.00 69.60 279 PRO E N 1
ATOM 6719 C CA . PRO D 2 135 ? -31.209 37.322 66.053 1.00 71.22 279 PRO E CA 1
ATOM 6720 C C . PRO D 2 135 ? -31.702 35.991 65.489 1.00 74.71 279 PRO E C 1
ATOM 6721 O O . PRO D 2 135 ? -31.534 34.959 66.145 1.00 75.83 279 PRO E O 1
ATOM 6725 N N . HIS D 2 136 ? -32.298 36.020 64.297 1.00 77.13 280 HIS E N 1
ATOM 6726 C CA . HIS D 2 136 ? -32.777 34.807 63.632 1.00 81.10 280 HIS E CA 1
ATOM 6727 C C . HIS D 2 136 ? -31.621 33.964 63.089 1.00 79.93 280 HIS E C 1
ATOM 6728 O O . HIS D 2 136 ? -31.659 32.736 63.164 1.00 82.29 280 HIS E O 1
ATOM 6735 N N . TYR D 2 137 ? -30.596 34.630 62.555 1.00 76.87 281 TYR E N 1
ATOM 6736 C CA . TYR D 2 137 ? -29.392 33.955 62.070 1.00 75.81 281 TYR E CA 1
ATOM 6737 C C . TYR D 2 137 ? -28.601 33.333 63.218 1.00 73.91 281 TYR E C 1
ATOM 6738 O O . TYR D 2 137 ? -28.077 32.224 63.086 1.00 75.13 281 TYR E O 1
ATOM 6747 N N . PHE D 2 138 ? -28.519 34.047 64.341 1.00 71.39 282 PHE E N 1
ATOM 6748 C CA . PHE D 2 138 ? -27.883 33.515 65.543 1.00 70.07 282 PHE E CA 1
ATOM 6749 C C . PHE D 2 138 ? -28.575 32.219 65.982 1.00 73.43 282 PHE E C 1
ATOM 6750 O O . PHE D 2 138 ? -27.906 31.246 66.345 1.00 73.70 282 PHE E O 1
ATOM 6758 N N . THR D 2 139 ? -29.910 32.219 65.935 1.00 76.26 283 THR E N 1
ATOM 6759 C CA . THR D 2 139 ? -30.722 31.050 66.289 1.00 80.55 283 THR E CA 1
ATOM 6760 C C . THR D 2 139 ? -30.421 29.858 65.384 1.00 82.69 283 THR E C 1
ATOM 6761 O O . THR D 2 139 ? -30.355 28.715 65.852 1.00 84.99 283 THR E O 1
ATOM 6765 N N . GLN D 2 140 ? -30.251 30.134 64.091 1.00 82.60 284 GLN E N 1
ATOM 6766 C CA . GLN D 2 140 ? -29.964 29.100 63.101 1.00 85.29 284 GLN E CA 1
ATOM 6767 C C . GLN D 2 140 ? -28.635 28.403 63.409 1.00 83.38 284 GLN E C 1
ATOM 6768 O O . GLN D 2 140 ? -28.573 27.174 63.436 1.00 86.07 284 GLN E O 1
ATOM 6774 N N . VAL D 2 141 ? -27.591 29.192 63.665 1.00 79.01 285 VAL E N 1
ATOM 6775 C CA . VAL D 2 141 ? -26.268 28.658 64.010 1.00 77.40 285 VAL E CA 1
ATOM 6776 C C . VAL D 2 141 ? -26.317 27.851 65.312 1.00 78.20 285 VAL E C 1
ATOM 6777 O O . VAL D 2 141 ? -25.716 26.775 65.408 1.00 79.52 285 VAL E O 1
ATOM 6781 N N . PHE D 2 142 ? -27.041 28.381 66.297 1.00 77.70 286 PHE E N 1
ATOM 6782 C CA . PHE D 2 142 ? -27.299 27.696 67.561 1.00 79.33 286 PHE E CA 1
ATOM 6783 C C . PHE D 2 142 ? -27.958 26.340 67.296 1.00 84.03 286 PHE E C 1
ATOM 6784 O O . PHE D 2 142 ? -27.542 25.318 67.850 1.00 85.44 286 PHE E O 1
ATOM 6792 N N . SER D 2 143 ? -28.977 26.349 66.437 1.00 86.59 287 SER E N 1
ATOM 6793 C CA . SER D 2 143 ? -29.684 25.134 66.036 1.00 91.83 287 SER E CA 1
ATOM 6794 C C . SER D 2 143 ? -28.744 24.132 65.363 1.00 92.68 287 SER E C 1
ATOM 6795 O O . SER D 2 143 ? -28.781 22.942 65.681 1.00 96.07 287 SER E O 1
ATOM 6798 N N . ASP D 2 144 ? -27.899 24.620 64.451 1.00 90.07 288 ASP E N 1
ATOM 6799 C CA . ASP D 2 144 ? -26.932 23.776 63.742 1.00 91.24 288 ASP E CA 1
ATOM 6800 C C . ASP D 2 144 ? -25.993 23.036 64.698 1.00 90.55 288 ASP E C 1
ATOM 6801 O O . ASP D 2 144 ? -25.715 21.846 64.508 1.00 93.58 288 ASP E O 1
ATOM 6806 N N . LEU D 2 145 ? -25.518 23.749 65.720 1.00 86.85 289 LEU E N 1
ATOM 6807 C CA . LEU D 2 145 ? -24.609 23.189 66.722 1.00 86.28 289 LEU E CA 1
ATOM 6808 C C . LEU D 2 145 ? -25.271 22.101 67.570 1.00 90.17 289 LEU E C 1
ATOM 6809 O O . LEU D 2 145 ? -24.618 21.130 67.958 1.00 91.60 289 LEU E O 1
ATOM 6814 N N . LYS D 2 146 ? -26.559 22.283 67.857 1.00 92.27 290 LYS E N 1
ATOM 6815 C CA . LYS D 2 146 ? -27.354 21.290 68.578 1.00 97.19 290 LYS E CA 1
ATOM 6816 C C . LYS D 2 146 ? -27.551 20.014 67.751 1.00 101.89 290 LYS E C 1
ATOM 6817 O O . LYS D 2 146 ? -27.730 18.927 68.309 1.00 105.89 290 LYS E O 1
ATOM 6823 N N . ASN D 2 147 ? -27.507 20.160 66.426 1.00 101.98 291 ASN E N 1
ATOM 6824 C CA . ASN D 2 147 ? -27.645 19.040 65.494 1.00 106.87 291 ASN E CA 1
ATOM 6825 C C . ASN D 2 147 ? -26.406 18.141 65.427 1.00 107.19 291 ASN E C 1
ATOM 6826 O O . ASN D 2 147 ? -26.412 17.116 64.740 1.00 111.28 291 ASN E O 1
ATOM 6831 N N . GLU D 2 148 ? -25.350 18.532 66.142 1.00 103.14 292 GLU E N 1
ATOM 6832 C CA . GLU D 2 148 ? -24.096 17.776 66.173 1.00 103.46 292 GLU E CA 1
ATOM 6833 C C . GLU D 2 148 ? -24.051 16.723 67.287 1.00 106.26 292 GLU E C 1
ATOM 6834 O O . GLU D 2 148 ? -23.036 16.048 67.463 1.00 106.96 292 GLU E O 1
ATOM 6840 N N . SER D 2 149 ? -25.146 16.595 68.035 1.00 108.60 293 SER E N 1
ATOM 6841 C CA . SER D 2 149 ? -25.295 15.532 69.034 1.00 112.61 293 SER E CA 1
ATOM 6842 C C . SER D 2 149 ? -26.461 14.611 68.680 1.00 118.79 293 SER E C 1
ATOM 6843 O O . SER D 2 149 ? -27.356 14.994 67.925 1.00 119.67 293 SER E O 1
#

Foldseek 3Di:
DVQKDFDAFDDPQVLFTKTWIARNVPRDIWIKGKDAQVDPPPCRVVLVVQQVVLLVVQDDQAAWHFDDWDDDDRMIITITHDFDAWQLVVLVVVQLDDQLVLLLVQLLSVLVSLLSCQVSQKAQQADDRRQWGAHPVSHIHGHDSSQMDGDDPDDPFAFLPTYDLLQFAQLSLQPHRDDGSLRVLSSSLQQSLSSQARNDGQQPAPDSVSSVCSLCQAQWDDDCVLAVCQCVRPNDDDDDTHDRPHDCCNSRVSDDPQSVVLSVLSSDRRSVSHDHSVRSSVRVSNVVD/DQWLVLLLLLLLLLCCVLQVQEPPRDSCPSVCLLVVLQVCCCVVVVDVDGPRHSLLSLLLSVLCVPQPHNHQNYVLSVLLLSLLSVLVSCPLPNPGVHDDCVSSDPDPDVVVSVVSNVVSCVVCVVVSVCCVVPVVVVVVSSVVSSVSD/DDDFPVGWDADVGWIKNKDLAPLPVQLCVLLVVQDDQQAWHFDDWDCPDSIIMTTTHDFDAWQVVVLVVPQLDDQLVLLLLLLLSVLVSLVSCQVVQKAQQEDDRRQWGAHPVSRIHGHDSSVMDGDDPPDPFAFLPTYDLLQAAQLSLLPHGDDGSLRVLSSSLQQSLSNQDSNDGQQPAPDSVRSLVSLCQAQWDDDCVQAVCQVVRPRHDDDDTHDRPHQCCNSGVNDDPQSSVLSVLSNRNRSVSHDHSVRSSVRCSNVD/DQFLVVLLLLLLLVCCVQQVLEPVRDSCVLVVLQVQLQVVCCVVPVDVDGPRHSLLSLQLLVLCVVQDHNPDNDPLVVLLVSLLSVLLSCCLPNPRVDDDPVSSDSDPDPVVSVVVNVVSCVVCVVVSVCCVVPVVVVVVSSVVSVVSD

CATH classification: 3.30.200.20 (+1 more: 1.10.510.10)

Organism: Homo sapiens (NCBI:txid9606)

Nearest PDB structures (foldseek):
  3o0g-assembly1_A  TM=1.003E+00  e=7.454E-58  Homo sapiens
  7vdp-assembly1_A  TM=9.966E-01  e=2.345E-53  Homo sapiens
  1ung-assembly1_A  TM=1.002E+00  e=4.243E-52  Homo sapiens
  7vds-assembly1_A  TM=9.934E-01  e=2.571E-52  Homo sapiens
  7vdq-assembly2_B  TM=9.817E-01  e=2.292E-49  Homo sapiens

GO terms:
  GO:0004674 protein serine/threonine kinase activity (F, IDA)
  GO:0004674 protein serine/threonine kinase activity (F, TAS)
  GO:0031175 neuron projection development (P, TAS)
  GO:0048167 regulation of synaptic plasticity (P, TAS)
  GO:0000226 microtubule cytoskeleton organization (P, TAS)
  GO:0030547 signaling receptor inhibitor activity (F, IMP)
  GO:0035255 ionotropic glutamate receptor binding (F, IPI)
  GO:0016241 regulation of macroautophagy (P, TAS)
  GO:0045861 negative regulation of proteolysis (P, IMP)
  GO:0045892 negative regulation of DNA-templated transcription (P, IMP)
  GO:0048709 oligodendrocyte differentiation (P, IDA)
  GO:0001764 neuron migration (P, TAS)
  GO:0042981 regulation of apoptotic process (P, TAS)
  GO:0016079 synaptic vesicle exocytosis (P, TAS)
  GO:0030036 actin cytoskeleton organization (P, TAS)
  GO:0030182 neuron differentiation (P, TAS)
  GO:0051402 neuron apoptotic process (P, TAS)
  GO:0051726 regulation of cell cycle (P, TAS)
  GO:0048488 synaptic vesicle endocytosis (P, TAS)
  GO:0048675 axon extension (P, TAS)

B-factor: mean 50.07, std 23.79, range [21.86, 152.28]

Radius of gyration: 44.94 Å; Cα contacts (8 Å, |Δi|>4): 1437; chains: 4; bounding box: 108×100×85 Å

Sequence (851 aa):
MQKYEKLEKIGEGTYGTVFKAKNRETHEIVALKRVRLDDDDEGVPSSALREICLLKELKHKNIVRLHDVLHSDKKLTLVFEFCDQDLKKYFDSCNGDLDPEIVKSFLFQLLKGLGFCHSRNVLHRDLKPQNLLINRNGELKLANFGLARAFGIPVRCYSAEVVTLWYRPPDVLFGAKLYSTSIDMWSAGCIFAELANAGRPLFPGNDVDDQLKRIFRLLGTPTEEQWPSMTKLPDYKPYPMYPATTSLVNVVPKLNATGRDLLQNLLKCNPVQRISAEEALQHPYFSDFQASTSELLRCLGEFLCRRCYRLKHLSPTDPVLWLRSVDRSLLLQGWQDQGFITPANVVFLYMLCRDVISSEVGSDHELQAVLLTCLYLSYSYMGNEISYPLKPFLVESCKEAFWDRCLSVINLMSSKMLQINADPHYFTQVFSDLKNESKLEKIGTVFKAEIVALKRVRPSSALREICLLKELKHKNIVRLHDVLHSDKKLTLVFEFCDQDLKKYFDSCNGDLDPEIVKSFLFQLLKGLGFCHSRNVLHRDLKPQNLLINRNGELKLANFGLARAFGIPVRCYSAEVVTLWYRPPDVLFGAKLYSTSIDMWSAGCIFAELANAGRPLFPGNDVDDQLKRIFRLLGTPTEEQWPSMTKLPDYKPYPMYPATTSLVNVVPKLNATGRDLLQNLLKCNPVQRISAEEALQHPYFSDQASTSELLRCLGEFLCRRCYRLKHLSPTDPVLWLRSVDRSLLLQGWQDQGFITPANVVFLYMLCRDVISSEVGSDHELQAVLLTCLYLSYSYMGNEISYPLKPFLVESCKEAFWDRCLSVINLMSSKMLQINADPHYFTQVFSDLKNES

Solvent-accessible surface area: 37706 Å² total; per-residue (Å²): 64,166,70,10,74,69,72,99,151,71,20,176,17,62,38,22,43,25,46,51,0,70,14,118,135,89,121,96,64,4,11,0,7,30,2,106,5,53,44,136,97,85,8,32,1,0,11,0,1,11,0,3,2,1,2,59,43,1,127,37,119,3,1,6,79,16,93,56,35,28,44,45,96,121,34,2,1,0,1,14,29,42,16,80,47,38,0,63,126,48,9,111,82,38,138,6,88,4,76,61,107,60,0,37,28,6,0,48,18,1,0,49,0,0,14,39,0,22,73,108,28,0,0,0,18,11,0,36,0,68,3,0,37,3,20,217,119,30,76,1,15,0,3,24,0,4,49,0,4,1,36,43,6,87,47,174,14,20,22,20,127,8,7,50,34,93,3,22,0,0,3,4,7,1,4,6,77,117,19,57,34,8,0,0,1,0,0,0,0,0,0,0,2,0,2,0,60,51,4,177,25,36,3,44,4,129,78,64,43,29,0,4,56,80,0,1,126,29,38,5,12,8,58,137,154,91,5,90,58,12,71,167,33,92,95,64,96,107,21,69,124,41,81,86,118,66,68,15,72,130,30,0,81,54,11,75,68,46,0,56,71,0,2,83,41,0,8,78,13,14,27,137,88,16,22,41,3,125,97,0,45,138,18,86,6,13,94,140,102,73,63,64,24,74,46,0,2,91,0,1,0,43,15,0,38,140,66,0,116,116,17,153,173,18,39,53,90,35,0,34,117,42,2,93,62,8,11,166,31,0,69,121,120,63,79,11,134,118,42,13,18,24,31,9,16,3,1,0,3,5,0,0,0,50,55,30,3,57,43,89,4,40,48,48,97,74,0,34,4,14,0,2,0,0,2,0,1,0,0,2,4,6,9,51,52,100,16,3,2,20,163,28,1,48,51,28,121,63,79,106,36,0,8,68,48,0,32,70,4,2,110,108,1,4,64,81,0,16,80,1,4,43,45,92,153,27,23,80,107,0,47,50,54,0,76,117,29,79,125,102,94,146,93,79,47,56,30,53,13,173,106,15,15,28,28,93,13,195,64,0,24,8,6,3,2,0,2,0,2,60,52,3,102,41,139,2,2,6,92,16,115,70,20,88,41,72,107,138,48,18,7,0,9,20,27,47,11,66,43,37,0,66,130,38,10,116,77,39,137,7,84,4,82,65,115,66,0,54,45,6,0,77,24,2,0,81,0,0,6,32,0,23,60,111,29,0,0,0,3,11,0,43,0,71,8,1,34,2,24,220,120,27,68,2,17,0,10,58,0,12,53,0,3,1,38,33,4,110,33,146,18,19,17,12,139,2,3,54,33,95,5,35,0,0,3,4,8,2,4,2,95,125,18,58,34,10,0,0,1,0,0,0,0,1,0,0,3,0,2,0,54,51,6,182,24,41,3,45,4,122,76,64,58,27,0,4,50,81,0,1,130,31,37,5,14,9,46,122,147,86,2,84,55,11,71,159,30,83,95,65,114,109,25,66,138,47,104,56,136,63,80,14,68,132,23,0,81,55,11,84,70,45,0,52,64,0,0,86,47,0,6,68,14,13,24,133,85,17,25,41,3,112,96,0,37,151,17,80,10,30,94,170,68,77,60,47,73,48,0,1,110,2,0,0,44,10,0,37,142,69,0,147,136,23,185,174,17,53,53,91,47,0,31,118,38,2,94,66,10,10,154,36,0,72,127,109,59,127,14,140,104,25,11,18,11,41,18,17,3,0,0,4,7,0,0,0,57,57,33,4,57,43,125,3,38,47,57,119,81,0,51,6,10,0,6,0,0,2,1,2,0,0,3,4,7,2,44,54,65,56,15,24,36,178,31,0,42,52,40,113,57,108,102,41,2,50,79,64,0,36,65,4,0,97,114,0,5,63,80,0,15,78,0,2,42,48,84,149,28,33,80,104,0,43,52,43,0,87,105,20,94